Protein 2HX1 (pdb70)

Structure (mmCIF, N/CA/C/O backbone):
data_2HX1
#
_entry.id   2HX1
#
_cell.length_a   65.624
_cell.length_b   119.462
_cell.length_c   151.274
_cell.angle_alpha   90.000
_cell.angle_beta   90.000
_cell.angle_gamma   90.000
#
_symmetry.space_group_name_H-M   'P 21 21 21'
#
loop_
_entity.id
_entity.type
_entity.pdbx_description
1 polymer 'Predicted sugar phosphatases of the HAD superfamily'
2 non-polymer 'MAGNESIUM ION'
3 non-polymer 'CHLORIDE ION'
4 non-polymer '4-(2-HYDROXYETHYL)-1-PIPERAZINE ETHANESULFONIC ACID'
5 non-polymer 1,2-ETHANEDIOL
6 water water
#
loop_
_atom_site.group_PDB
_atom_site.id
_atom_site.type_symbol
_atom_site.label_atom_id
_atom_site.label_alt_id
_atom_site.label_comp_id
_atom_site.label_asym_id
_atom_site.label_entity_id
_atom_site.label_seq_id
_atom_site.pdbx_PDB_ins_code
_atom_site.Cartn_x
_atom_site.Cartn_y
_atom_site.Cartn_z
_atom_site.occupancy
_atom_site.B_iso_or_equiv
_atom_site.auth_seq_id
_atom_site.auth_comp_id
_atom_site.auth_asym_id
_atom_site.auth_atom_id
_atom_site.pdbx_PDB_model_num
ATOM 1 N N . GLY A 1 1 ? 13.863 25.242 -36.689 1.00 40.10 0 GLY A N 1
ATOM 2 C CA . GLY A 1 1 ? 12.755 24.287 -37.006 1.00 40.45 0 GLY A CA 1
ATOM 3 C C . GLY A 1 1 ? 12.931 23.686 -38.390 1.00 38.25 0 GLY A C 1
ATOM 4 O O . GLY A 1 1 ? 13.429 24.351 -39.288 1.00 38.19 0 GLY A O 1
ATOM 13 N N . GLN A 1 3 ? 11.198 21.923 -41.746 1.00 33.32 2 GLN A N 1
ATOM 14 C CA . GLN A 1 3 ? 10.040 21.604 -42.537 1.00 34.92 2 GLN A CA 1
ATOM 15 C C . GLN A 1 3 ? 10.293 20.218 -43.114 1.00 33.23 2 GLN A C 1
ATOM 16 O O . GLN A 1 3 ? 11.221 20.050 -43.913 1.00 34.13 2 GLN A O 1
ATOM 22 N N . ILE A 1 4 ? 9.498 19.230 -42.687 1.00 30.12 3 ILE A N 1
ATOM 23 C CA . ILE A 1 4 ? 9.592 17.877 -43.224 1.00 30.80 3 ILE A CA 1
ATOM 24 C C . ILE A 1 4 ? 8.548 17.742 -44.312 1.00 32.44 3 ILE A C 1
ATOM 25 O O . ILE A 1 4 ? 7.384 18.112 -44.113 1.00 36.56 3 ILE A O 1
ATOM 30 N N . GLU A 1 5 ? 8.979 17.254 -45.470 1.00 29.63 4 GLU A N 1
ATOM 31 C CA . GLU A 1 5 ? 8.153 17.137 -46.657 1.00 29.97 4 GLU A CA 1
ATOM 32 C C . GLU A 1 5 ? 8.050 15.673 -47.038 1.00 29.16 4 GLU A C 1
ATOM 33 O O . GLU A 1 5 ? 8.998 14.907 -46.786 1.00 29.53 4 GLU A O 1
ATOM 39 N N . SER A 1 6 ? 6.922 15.260 -47.634 1.00 28.28 5 SER A N 1
ATOM 40 C CA . SER A 1 6 ? 6.812 13.877 -48.105 1.00 27.79 5 SER A CA 1
ATOM 41 C C . SER A 1 6 ? 7.624 13.718 -49.365 1.00 26.63 5 SER A C 1
ATOM 42 O O . SER A 1 6 ? 7.620 14.581 -50.224 1.00 25.81 5 SER A O 1
ATOM 45 N N . PHE A 1 7 ? 8.340 12.608 -49.457 1.00 26.86 6 PHE A N 1
ATOM 46 C CA . PHE A 1 7 ? 9.159 12.359 -50.619 1.00 24.80 6 PHE A CA 1
ATOM 47 C C . PHE A 1 7 ? 8.292 12.360 -51.881 1.00 25.91 6 PHE A C 1
ATOM 48 O O . PHE A 1 7 ? 8.619 13.033 -52.865 1.00 24.50 6 PHE A O 1
ATOM 56 N N . LYS A 1 8 ? 7.146 11.674 -51.837 1.00 28.42 7 LYS A N 1
ATOM 57 C CA . LYS A 1 8 ? 6.204 11.685 -52.960 1.00 29.28 7 LYS A CA 1
ATOM 58 C C . LYS A 1 8 ? 5.936 13.102 -53.471 1.00 27.89 7 LYS A C 1
ATOM 59 O O . LYS A 1 8 ? 5.960 13.364 -54.690 1.00 29.67 7 LYS A O 1
ATOM 65 N N . SER A 1 9 ? 5.687 14.017 -52.535 1.00 27.03 8 SER A N 1
ATOM 66 C CA . SER A 1 9 ? 5.309 15.387 -52.903 1.00 26.49 8 SER A CA 1
ATOM 67 C C . SER A 1 9 ? 6.411 16.183 -53.670 1.00 27.77 8 SER A C 1
ATOM 68 O O . SER A 1 9 ? 6.122 17.195 -54.329 1.00 27.53 8 SER A O 1
ATOM 71 N N . LEU A 1 10 ? 7.663 15.763 -53.537 1.00 26.95 9 LEU A N 1
ATOM 72 C CA . LEU A 1 10 ? 8.766 16.418 -54.245 1.00 27.95 9 LEU A CA 1
ATOM 73 C C . LEU A 1 10 ? 8.907 15.932 -55.674 1.00 26.06 9 LEU A C 1
ATOM 74 O O . LEU A 1 10 ? 9.384 16.675 -56.518 1.00 27.85 9 LEU A O 1
ATOM 79 N N . LEU A 1 11 ? 8.512 14.691 -55.945 1.00 27.71 10 LEU A N 1
ATOM 80 C CA . LEU A 1 11 ? 8.902 14.031 -57.186 1.00 30.58 10 LEU A CA 1
ATOM 81 C C . LEU A 1 11 ? 8.512 14.736 -58.497 1.00 33.52 10 LEU A C 1
ATOM 82 O O . LEU A 1 11 ? 9.243 14.627 -59.465 1.00 33.21 10 LEU A O 1
ATOM 87 N N . PRO A 1 12 ? 7.352 15.429 -58.541 1.00 34.43 11 PRO A N 1
ATOM 88 C CA . PRO A 1 12 ? 6.947 16.194 -59.724 1.00 33.69 11 PRO A CA 1
ATOM 89 C C . PRO A 1 12 ? 7.866 17.321 -60.145 1.00 34.06 11 PRO A C 1
ATOM 90 O O . PRO A 1 12 ? 7.779 17.748 -61.300 1.00 33.98 11 PRO A O 1
ATOM 94 N N . LYS A 1 13 ? 8.724 17.817 -59.253 1.00 34.69 12 LYS A N 1
ATOM 95 C CA . LYS A 1 13 ? 9.626 18.912 -59.612 1.00 36.01 12 LYS A CA 1
ATOM 96 C C . LYS A 1 13 ? 10.785 18.440 -60.484 1.00 34.60 12 LYS A C 1
ATOM 97 O O . LYS A 1 13 ? 11.527 19.268 -61.034 1.00 36.65 12 LYS A O 1
ATOM 101 N N . TYR A 1 14 ? 10.956 17.120 -60.608 1.00 31.30 13 TYR A N 1
ATOM 102 C CA . TYR A 1 14 ? 12.240 16.567 -61.059 1.00 28.28 13 TYR A CA 1
ATOM 103 C C . TYR A 1 14 ? 12.132 15.630 -62.238 1.00 26.35 13 TYR A C 1
ATOM 104 O O . TYR A 1 14 ? 11.206 14.855 -62.326 1.00 26.22 13 TYR A O 1
ATOM 113 N N . LYS A 1 15 ? 13.126 15.700 -63.120 1.00 27.43 14 LYS A N 1
ATOM 114 C CA . LYS A 1 15 ? 13.222 14.838 -64.288 1.00 27.88 14 LYS A CA 1
ATOM 115 C C . LYS A 1 15 ? 14.035 13.569 -64.015 1.00 26.89 14 LYS A C 1
ATOM 116 O O . LYS A 1 15 ? 13.844 12.568 -64.685 1.00 28.12 14 LYS A O 1
ATOM 122 N N . CYS A 1 16 ? 14.926 13.602 -63.021 1.00 26.89 15 CYS A N 1
ATOM 123 C CA . CYS A 1 16 ? 15.643 12.383 -62.610 1.00 24.24 15 CYS A CA 1
ATOM 124 C C . CYS A 1 16 ? 15.968 12.417 -61.139 1.00 24.14 15 CYS A C 1
ATOM 125 O O . CYS A 1 16 ? 16.203 13.491 -60.582 1.00 21.32 15 CYS A O 1
ATOM 128 N N . ILE A 1 17 ? 15.917 11.248 -60.499 1.00 21.87 16 ILE A N 1
ATOM 129 C CA . ILE A 1 17 ? 16.328 11.104 -59.110 1.00 21.28 16 ILE A CA 1
ATOM 130 C C . ILE A 1 17 ? 17.690 10.401 -59.082 1.00 21.79 16 ILE A C 1
ATOM 131 O O . ILE A 1 17 ? 17.912 9.431 -59.817 1.00 24.19 16 ILE A O 1
ATOM 136 N N . PHE A 1 18 ? 18.609 10.914 -58.272 1.00 21.31 17 PHE A N 1
ATOM 137 C CA . PHE A 1 18 ? 19.814 10.175 -57.882 1.00 22.41 17 PHE A CA 1
ATOM 138 C C . PHE A 1 18 ? 19.648 9.696 -56.434 1.00 22.36 17 PHE A C 1
ATOM 139 O O . PHE A 1 18 ? 19.418 10.495 -55.548 1.00 19.65 17 PHE A O 1
ATOM 147 N N . PHE A 1 19 ? 19.733 8.379 -56.236 1.00 20.71 18 PHE A N 1
ATOM 148 C CA . PHE A 1 19 ? 19.591 7.767 -54.929 1.00 21.37 18 PHE A CA 1
ATOM 149 C C . PHE A 1 19 ? 20.960 7.292 -54.423 1.00 20.30 18 PHE A C 1
ATOM 150 O O . PHE A 1 19 ? 21.622 6.562 -55.121 1.00 19.44 18 PHE A O 1
ATOM 158 N N . ASP A 1 20 ? 21.387 7.741 -53.241 1.00 19.48 19 ASP A N 1
ATOM 159 C CA . ASP A 1 20 ? 22.363 7.006 -52.448 1.00 22.20 19 ASP A CA 1
ATOM 160 C C . ASP A 1 20 ? 21.698 5.678 -52.036 1.00 22.99 19 ASP A C 1
ATOM 161 O O . ASP A 1 20 ? 20.466 5.622 -51.965 1.00 21.96 19 ASP A O 1
ATOM 166 N N . ALA A 1 21 ? 22.481 4.618 -51.797 1.00 22.57 20 ALA A N 1
ATOM 167 C CA . ALA A 1 21 ? 21.891 3.301 -51.481 1.00 23.56 20 ALA A CA 1
ATOM 168 C C . ALA A 1 21 ? 21.811 3.124 -49.965 1.00 23.95 20 ALA A C 1
ATOM 169 O O . ALA A 1 21 ? 20.728 3.166 -49.421 1.00 23.83 20 ALA A O 1
ATOM 171 N N . PHE A 1 22 ? 22.944 3.004 -49.276 1.00 23.89 21 PHE A N 1
ATOM 172 C CA . PHE A 1 22 ? 22.919 2.705 -47.847 1.00 24.84 21 PHE A CA 1
ATOM 173 C C . PHE A 1 22 ? 22.424 3.897 -47.021 1.00 24.50 21 PHE A C 1
ATOM 174 O O . PHE A 1 22 ? 22.882 5.042 -47.202 1.00 23.99 21 PHE A O 1
ATOM 182 N N . GLY A 1 23 ? 21.462 3.610 -46.150 1.00 21.90 22 GLY A N 1
ATOM 183 C CA . GLY A 1 23 ? 20.786 4.601 -45.322 1.00 21.76 22 GLY A CA 1
ATOM 184 C C . GLY A 1 23 ? 19.567 5.226 -45.945 1.00 22.55 22 GLY A C 1
ATOM 185 O O . GLY A 1 23 ? 18.886 6.045 -45.300 1.00 24.25 22 GLY A O 1
ATOM 186 N N . VAL A 1 24 ? 19.309 4.854 -47.192 1.00 22.33 23 VAL A N 1
ATOM 187 C CA . VAL A 1 24 ? 18.261 5.438 -48.023 1.00 22.58 23 VAL A CA 1
ATOM 188 C C . VAL A 1 24 ? 17.359 4.343 -48.623 1.00 22.43 23 VAL A C 1
ATOM 189 O O . VAL A 1 24 ? 16.138 4.390 -48.480 1.00 23.44 23 VAL A O 1
ATOM 193 N N . LEU A 1 25 ? 17.956 3.384 -49.311 1.00 23.73 24 LEU A N 1
ATOM 194 C CA . LEU A 1 25 ? 17.215 2.286 -49.942 1.00 25.53 24 LEU A CA 1
ATOM 195 C C . LEU A 1 25 ? 17.295 1.013 -49.115 1.00 28.67 24 LEU A C 1
ATOM 196 O O . LEU A 1 25 ? 16.397 0.173 -49.171 1.00 28.35 24 LEU A O 1
ATOM 201 N N . LYS A 1 26 ? 18.385 0.868 -48.373 1.00 30.79 25 LYS A N 1
ATOM 202 C CA . LYS A 1 26 ? 18.639 -0.341 -47.602 1.00 32.98 25 LYS A CA 1
ATOM 203 C C . LYS A 1 26 ? 19.545 -0.024 -46.422 1.00 33.08 25 LYS A C 1
ATOM 204 O O . LYS A 1 26 ? 20.168 1.042 -46.382 1.00 29.89 25 LYS A O 1
ATOM 210 N N . THR A 1 27 ? 19.584 -0.954 -45.464 1.00 34.61 26 THR A N 1
ATOM 211 C CA . THR A 1 27 ? 20.328 -0.812 -44.207 1.00 36.28 26 THR A CA 1
ATOM 212 C C . THR A 1 27 ? 20.972 -2.152 -43.873 1.00 38.53 26 THR A C 1
ATOM 213 O O . THR A 1 27 ? 21.015 -3.045 -44.726 1.00 40.04 26 THR A O 1
ATOM 217 N N . TYR A 1 28 ? 21.488 -2.281 -42.654 1.00 39.86 27 TYR A N 1
ATOM 218 C CA . TYR A 1 28 ? 22.175 -3.516 -42.233 1.00 42.33 27 TYR A CA 1
ATOM 219 C C . TYR A 1 28 ? 21.328 -4.781 -42.427 1.00 44.03 27 TYR A C 1
ATOM 220 O O . TYR A 1 28 ? 21.844 -5.821 -42.843 1.00 44.27 27 TYR A O 1
ATOM 229 N N . ASN A 1 29 ? 20.028 -4.680 -42.168 1.00 43.36 28 ASN A N 1
ATOM 230 C CA . ASN A 1 29 ? 19.155 -5.840 -42.303 1.00 44.26 28 ASN A CA 1
ATOM 231 C C . ASN A 1 29 ? 18.336 -5.846 -43.605 1.00 42.68 28 ASN A C 1
ATOM 232 O O . ASN A 1 29 ? 17.194 -6.268 -43.611 1.00 43.41 28 ASN A O 1
ATOM 237 N N . GLY A 1 30 ? 18.922 -5.363 -44.697 1.00 38.81 29 GLY A N 1
ATOM 238 C CA . GLY A 1 30 ? 18.289 -5.430 -46.008 1.00 36.33 29 GLY A CA 1
ATOM 239 C C . GLY A 1 30 ? 17.534 -4.183 -46.439 1.00 34.42 29 GLY A C 1
ATOM 240 O O . GLY A 1 30 ? 17.744 -3.097 -45.920 1.00 33.71 29 GLY A O 1
ATOM 241 N N . LEU A 1 31 ? 16.655 -4.355 -47.416 1.00 31.97 30 LEU A N 1
ATOM 242 C CA . LEU A 1 31 ? 15.856 -3.260 -47.977 1.00 32.51 30 LEU A CA 1
ATOM 243 C C . LEU A 1 31 ? 15.002 -2.585 -46.922 1.00 31.89 30 LEU A C 1
ATOM 244 O O . LEU A 1 31 ? 14.476 -3.266 -46.030 1.00 32.24 30 LEU A O 1
ATOM 249 N N . LEU A 1 32 ? 14.857 -1.261 -47.020 1.00 30.14 31 LEU A N 1
ATOM 250 C CA . LEU A 1 32 ? 13.906 -0.535 -46.177 1.00 32.82 31 LEU A CA 1
ATOM 251 C C . LEU A 1 32 ? 12.506 -1.011 -46.516 1.00 32.02 31 LEU A C 1
ATOM 252 O O . LEU A 1 32 ? 12.151 -1.093 -47.688 1.00 30.71 31 LEU A O 1
ATOM 257 N N . PRO A 1 33 ? 11.709 -1.376 -45.505 1.00 34.16 32 PRO A N 1
ATOM 258 C CA . PRO A 1 33 ? 10.403 -1.961 -45.886 1.00 34.86 32 PRO A CA 1
ATOM 259 C C . PRO A 1 33 ? 9.568 -1.000 -46.713 1.00 34.24 32 PRO A C 1
ATOM 260 O O . PRO A 1 33 ? 9.431 0.151 -46.344 1.00 35.82 32 PRO A O 1
ATOM 264 N N . GLY A 1 34 ? 9.060 -1.466 -47.841 1.00 34.29 33 GLY A N 1
ATOM 265 C CA . GLY A 1 34 ? 8.219 -0.652 -48.719 1.00 34.15 33 GLY A CA 1
ATOM 266 C C . GLY A 1 34 ? 8.938 0.031 -49.873 1.00 34.37 33 GLY A C 1
ATOM 267 O O . GLY A 1 34 ? 8.294 0.546 -50.792 1.00 33.46 33 GLY A O 1
ATOM 268 N N . ILE A 1 35 ? 10.271 0.016 -49.871 1.00 33.46 34 ILE A N 1
ATOM 269 C CA . ILE A 1 35 ? 11.015 0.763 -50.872 1.00 30.12 34 ILE A CA 1
ATOM 270 C C . ILE A 1 35 ? 10.664 0.322 -52.278 1.00 30.33 34 ILE A C 1
ATOM 271 O O . ILE A 1 35 ? 10.783 1.101 -53.219 1.00 27.91 34 ILE A O 1
ATOM 276 N N . GLU A 1 36 ? 10.258 -0.937 -52.430 1.00 33.99 35 GLU A N 1
ATOM 277 C CA . GLU A 1 36 ? 9.701 -1.435 -53.710 1.00 35.96 35 GLU A CA 1
ATOM 278 C C . GLU A 1 36 ? 8.641 -0.512 -54.317 1.00 35.04 35 GLU A C 1
ATOM 279 O O . GLU A 1 36 ? 8.628 -0.255 -55.514 1.00 34.42 35 GLU A O 1
ATOM 284 N N . ASN A 1 37 ? 7.770 0.030 -53.485 1.00 35.54 36 ASN A N 1
ATOM 285 C CA . ASN A 1 37 ? 6.732 0.941 -53.999 1.00 35.70 36 ASN A CA 1
ATOM 286 C C . ASN A 1 37 ? 7.324 2.217 -54.614 1.00 35.01 36 ASN A C 1
ATOM 287 O O . ASN A 1 37 ? 6.829 2.723 -55.639 1.00 35.96 36 ASN A O 1
ATOM 292 N N . THR A 1 38 ? 8.415 2.720 -54.035 1.00 32.72 37 THR A N 1
ATOM 293 C CA . THR A 1 38 ? 9.081 3.880 -54.616 1.00 29.00 37 THR A CA 1
ATOM 294 C C . THR A 1 38 ? 9.460 3.595 -56.061 1.00 30.04 37 THR A C 1
ATOM 295 O O . THR A 1 38 ? 9.262 4.429 -56.952 1.00 30.61 37 THR A O 1
ATOM 299 N N . PHE A 1 39 ? 9.988 2.406 -56.309 1.00 31.02 38 PHE A N 1
ATOM 300 C CA . PHE A 1 39 ? 10.444 2.074 -57.660 1.00 33.08 38 PHE A CA 1
ATOM 301 C C . PHE A 1 39 ? 9.278 1.771 -58.609 1.00 31.61 38 PHE A C 1
ATOM 302 O O . PHE A 1 39 ? 9.277 2.177 -59.762 1.00 32.29 38 PHE A O 1
ATOM 310 N N . ASP A 1 40 ? 8.281 1.070 -58.107 1.00 33.57 39 ASP A N 1
ATOM 311 C CA . ASP A 1 40 ? 7.018 0.934 -58.825 1.00 34.06 39 ASP A CA 1
ATOM 312 C C . ASP A 1 40 ? 6.471 2.326 -59.196 1.00 34.27 39 ASP A C 1
ATOM 313 O O . ASP A 1 40 ? 6.072 2.588 -60.337 1.00 34.78 39 ASP A O 1
ATOM 318 N N . TYR A 1 41 ? 6.491 3.246 -58.235 1.00 33.51 40 TYR A N 1
ATOM 319 C CA . TYR A 1 41 ? 5.940 4.581 -58.483 1.00 34.89 40 TYR A CA 1
ATOM 320 C C . TYR A 1 41 ? 6.674 5.284 -59.614 1.00 35.76 40 TYR A C 1
ATOM 321 O O . TYR A 1 41 ? 6.052 5.818 -60.532 1.00 31.83 40 TYR A O 1
ATOM 330 N N . LEU A 1 42 ? 8.004 5.301 -59.555 1.00 37.00 41 LEU A N 1
ATOM 331 C CA . LEU A 1 42 ? 8.756 6.052 -60.556 1.00 37.21 41 LEU A CA 1
ATOM 332 C C . LEU A 1 42 ? 8.521 5.466 -61.964 1.00 38.98 41 LEU A C 1
ATOM 333 O O . LEU A 1 42 ? 8.428 6.217 -62.941 1.00 39.90 41 LEU A O 1
ATOM 338 N N . LYS A 1 43 ? 8.456 4.139 -62.062 1.00 41.41 42 LYS A N 1
ATOM 339 C CA . LYS A 1 43 ? 8.140 3.486 -63.344 1.00 45.34 42 LYS A CA 1
ATOM 340 C C . LYS A 1 43 ? 6.769 3.975 -63.847 1.00 43.71 42 LYS A C 1
ATOM 341 O O . LYS A 1 43 ? 6.670 4.630 -64.896 1.00 41.37 42 LYS A O 1
ATOM 347 N N . ALA A 1 44 ? 5.729 3.717 -63.065 1.00 42.06 43 ALA A N 1
ATOM 348 C CA . ALA A 1 44 ? 4.378 4.173 -63.429 1.00 41.81 43 ALA A CA 1
ATOM 349 C C . ALA A 1 44 ? 4.335 5.668 -63.803 1.00 41.76 43 ALA A C 1
ATOM 350 O O . ALA A 1 44 ? 3.546 6.074 -64.644 1.00 44.11 43 ALA A O 1
ATOM 352 N N . GLN A 1 45 ? 5.196 6.497 -63.223 1.00 41.12 44 GLN A N 1
ATOM 353 C CA . GLN A 1 45 ? 5.230 7.905 -63.590 1.00 38.20 44 GLN A CA 1
ATOM 354 C C . GLN A 1 45 ? 6.208 8.180 -64.743 1.00 39.80 44 GLN A C 1
ATOM 355 O O . GLN A 1 45 ? 6.360 9.330 -65.163 1.00 40.63 44 GLN A O 1
ATOM 361 N N . GLY A 1 46 ? 6.853 7.144 -65.271 1.00 38.43 45 GLY A N 1
ATOM 362 C CA . GLY A 1 46 ? 7.923 7.331 -66.259 1.00 42.07 45 GLY A CA 1
ATOM 363 C C . GLY A 1 46 ? 9.044 8.289 -65.829 1.00 42.52 45 GLY A C 1
ATOM 364 O O . GLY A 1 46 ? 9.528 9.104 -66.622 1.00 44.25 45 GLY A O 1
ATOM 365 N N . GLN A 1 47 ? 9.462 8.201 -64.569 1.00 40.25 46 GLN A N 1
ATOM 366 C CA . GLN A 1 47 ? 10.539 9.066 -64.088 1.00 38.27 46 GLN A CA 1
ATOM 367 C C . GLN A 1 47 ? 11.836 8.281 -63.986 1.00 32.89 46 GLN A C 1
ATOM 368 O O . GLN A 1 47 ? 11.890 7.188 -63.394 1.00 31.40 46 GLN A O 1
ATOM 374 N N . ASP A 1 48 ? 12.872 8.856 -64.572 1.00 27.19 47 ASP A N 1
ATOM 375 C CA . ASP A 1 48 ? 14.202 8.266 -64.553 1.00 27.80 47 ASP A CA 1
ATOM 376 C C . ASP A 1 48 ? 14.817 8.323 -63.161 1.00 26.90 47 ASP A C 1
ATOM 377 O O . ASP A 1 48 ? 14.474 9.191 -62.336 1.00 24.10 47 ASP A O 1
ATOM 382 N N . TYR A 1 49 ? 15.734 7.392 -62.906 1.00 25.44 48 TYR A N 1
ATOM 383 C CA . TYR A 1 49 ? 16.508 7.435 -61.694 1.00 24.20 48 TYR A CA 1
ATOM 384 C C . TYR A 1 49 ? 17.835 6.712 -61.934 1.00 22.33 48 TYR A C 1
ATOM 385 O O . TYR A 1 49 ? 17.959 5.923 -62.876 1.00 21.88 48 TYR A O 1
ATOM 394 N N . TYR A 1 50 ? 18.822 7.027 -61.097 1.00 21.48 49 TYR A N 1
ATOM 395 C CA . TYR A 1 50 ? 20.066 6.271 -60.978 1.00 22.14 49 TYR A CA 1
ATOM 396 C C . TYR A 1 50 ? 20.336 6.066 -59.516 1.00 22.44 49 TYR A C 1
ATOM 397 O O . TYR A 1 50 ? 19.856 6.841 -58.669 1.00 23.57 49 TYR A O 1
ATOM 406 N N . ILE A 1 51 ? 21.131 5.040 -59.231 1.00 21.58 50 ILE A N 1
ATOM 407 C CA . ILE A 1 51 ? 21.738 4.862 -57.928 1.00 20.94 50 ILE A CA 1
ATOM 408 C C . ILE A 1 51 ? 23.181 5.327 -58.070 1.00 21.44 50 ILE A C 1
ATOM 409 O O . ILE A 1 51 ? 23.869 4.889 -58.984 1.00 20.32 50 ILE A O 1
ATOM 414 N N . VAL A 1 52 ? 23.610 6.237 -57.195 1.00 21.77 51 VAL A N 1
ATOM 415 C CA . VAL A 1 52 ? 24.940 6.830 -57.237 1.00 19.78 51 VAL A CA 1
ATOM 416 C C . VAL A 1 52 ? 25.536 6.483 -55.862 1.00 21.80 51 VAL A C 1
ATOM 417 O O . VAL A 1 52 ? 25.073 6.972 -54.825 1.00 21.60 51 VAL A O 1
ATOM 421 N N . THR A 1 53 ? 26.536 5.610 -55.879 1.00 19.21 52 THR A N 1
ATOM 422 C CA . THR A 1 53 ? 27.026 4.975 -54.696 1.00 18.85 52 THR A CA 1
ATOM 423 C C . THR A 1 53 ? 28.551 4.989 -54.679 1.00 19.19 52 THR A C 1
ATOM 424 O O . THR A 1 53 ? 29.197 4.839 -55.741 1.00 19.46 52 THR A O 1
ATOM 428 N N . ASN A 1 54 ? 29.102 5.194 -53.485 1.00 20.98 53 ASN A N 1
ATOM 429 C CA . ASN A 1 54 ? 30.538 5.075 -53.227 1.00 24.26 53 ASN A CA 1
ATOM 430 C C . ASN A 1 54 ? 30.983 3.633 -52.910 1.00 25.97 53 ASN A C 1
ATOM 431 O O . ASN A 1 54 ? 32.088 3.408 -52.450 1.00 30.44 53 ASN A O 1
ATOM 436 N N . ASP A 1 55 ? 30.115 2.658 -53.133 1.00 29.58 54 ASP A N 1
ATOM 437 C CA . ASP A 1 55 ? 30.466 1.248 -52.974 1.00 31.09 54 ASP A CA 1
ATOM 438 C C . ASP A 1 55 ? 31.229 0.740 -54.209 1.00 33.92 54 ASP A C 1
ATOM 439 O O . ASP A 1 55 ? 30.610 0.524 -55.229 1.00 37.43 54 ASP A O 1
ATOM 444 N N . ALA A 1 56 ? 32.558 0.568 -54.105 1.00 33.06 55 ALA A N 1
ATOM 445 C CA . ALA A 1 56 ? 33.406 0.010 -55.172 1.00 31.30 55 ALA A CA 1
ATOM 446 C C . ALA A 1 56 ? 33.900 -1.432 -54.844 1.00 31.40 55 ALA A C 1
ATOM 447 O O . ALA A 1 56 ? 34.934 -1.879 -55.336 1.00 32.09 55 ALA A O 1
ATOM 449 N N . SER A 1 57 ? 33.143 -2.154 -54.015 1.00 31.14 56 SER A N 1
ATOM 450 C CA . SER A 1 57 ? 33.532 -3.506 -53.593 1.00 30.60 56 SER A CA 1
ATOM 451 C C . SER A 1 57 ? 33.035 -4.597 -54.553 1.00 28.86 56 SER A C 1
ATOM 452 O O . SER A 1 57 ? 33.351 -5.747 -54.327 1.00 28.17 56 SER A O 1
ATOM 455 N N . ARG A 1 58 ? 32.217 -4.219 -55.542 1.00 26.74 57 ARG A N 1
ATOM 456 C CA A ARG A 1 58 ? 31.629 -5.112 -56.541 0.50 28.41 57 ARG A CA 1
ATOM 457 C CA B ARG A 1 58 ? 31.712 -5.129 -56.569 0.50 28.33 57 ARG A CA 1
ATOM 458 C C . ARG A 1 58 ? 31.443 -4.324 -57.837 1.00 28.87 57 ARG A C 1
ATOM 459 O O . ARG A 1 58 ? 31.424 -3.099 -57.812 1.00 28.34 57 ARG A O 1
ATOM 474 N N . SER A 1 59 ? 31.259 -5.026 -58.948 1.00 28.06 58 SER A N 1
ATOM 475 C CA . SER A 1 59 ? 30.868 -4.403 -60.213 1.00 28.30 58 SER A CA 1
ATOM 476 C C . SER A 1 59 ? 29.422 -3.931 -60.147 1.00 28.28 58 SER A C 1
ATOM 477 O O . SER A 1 59 ? 28.667 -4.422 -59.324 1.00 28.32 58 SER A O 1
ATOM 480 N N . PRO A 1 60 ? 29.028 -2.996 -61.027 1.00 29.67 59 PRO A N 1
ATOM 481 C CA . PRO A 1 60 ? 27.606 -2.589 -61.125 1.00 29.49 59 PRO A CA 1
ATOM 482 C C . PRO A 1 60 ? 26.647 -3.762 -61.350 1.00 28.48 59 PRO A C 1
ATOM 483 O O . PRO A 1 60 ? 25.563 -3.792 -60.768 1.00 25.51 59 PRO A O 1
ATOM 487 N N . GLU A 1 61 ? 27.075 -4.724 -62.163 1.00 29.32 60 GLU A N 1
ATOM 488 C CA . GLU A 1 61 ? 26.317 -5.961 -62.436 1.00 30.57 60 GLU A CA 1
ATOM 489 C C . GLU A 1 61 ? 26.048 -6.763 -61.166 1.00 29.56 60 GLU A C 1
ATOM 490 O O . GLU A 1 61 ? 24.945 -7.243 -60.964 1.00 30.51 60 GLU A O 1
ATOM 496 N N . GLN A 1 62 ? 27.065 -6.891 -60.315 1.00 28.79 61 GLN A N 1
ATOM 497 C CA . GLN A 1 62 ? 26.951 -7.574 -59.011 1.00 30.27 61 GLN A CA 1
ATOM 498 C C . GLN A 1 62 ? 26.179 -6.757 -58.005 1.00 27.10 61 GLN A C 1
ATOM 499 O O . GLN A 1 62 ? 25.423 -7.310 -57.231 1.00 25.48 61 GLN A O 1
ATOM 505 N N . LEU A 1 63 ? 26.350 -5.439 -58.017 1.00 27.01 62 LEU A N 1
ATOM 506 C CA . LEU A 1 63 ? 25.537 -4.555 -57.189 1.00 25.64 62 LEU A CA 1
ATOM 507 C C . LEU A 1 63 ? 24.054 -4.686 -57.548 1.00 25.55 62 LEU A C 1
ATOM 508 O O . LEU A 1 63 ? 23.206 -4.740 -56.651 1.00 25.99 62 LEU A O 1
ATOM 513 N N . ALA A 1 64 ? 23.749 -4.760 -58.846 1.00 25.82 63 ALA A N 1
ATOM 514 C CA . ALA A 1 64 ? 22.362 -4.970 -59.312 1.00 27.37 63 ALA A CA 1
ATOM 515 C C . ALA A 1 64 ? 21.837 -6.349 -58.923 1.00 28.31 63 ALA A C 1
ATOM 516 O O . ALA A 1 64 ? 20.682 -6.474 -58.527 1.00 27.24 63 ALA A O 1
ATOM 518 N N . ASP A 1 65 ? 22.690 -7.372 -59.025 1.00 30.21 64 ASP A N 1
ATOM 519 C CA A ASP A 1 65 ? 22.325 -8.741 -58.627 0.70 30.38 64 ASP A CA 1
ATOM 520 C CA B ASP A 1 65 ? 22.322 -8.734 -58.639 0.30 30.02 64 ASP A CA 1
ATOM 521 C C . ASP A 1 65 ? 21.919 -8.805 -57.169 1.00 30.29 64 ASP A C 1
ATOM 522 O O . ASP A 1 65 ? 21.005 -9.528 -56.812 1.00 32.09 64 ASP A O 1
ATOM 531 N N . SER A 1 66 ? 22.590 -8.032 -56.319 1.00 28.76 65 SER A N 1
ATOM 532 C CA . SER A 1 66 ? 22.206 -7.952 -54.908 1.00 28.78 65 SER A CA 1
ATOM 533 C C . SER A 1 66 ? 20.809 -7.445 -54.695 1.00 27.15 65 SER A C 1
ATOM 534 O O . SER A 1 66 ? 20.137 -7.936 -53.812 1.00 26.72 65 SER A O 1
ATOM 537 N N . TYR A 1 67 ? 20.384 -6.443 -55.477 1.00 28.11 66 TYR A N 1
ATOM 538 C CA . TYR A 1 67 ? 18.996 -5.947 -55.420 1.00 29.32 66 TYR A CA 1
ATOM 539 C C . TYR A 1 67 ? 18.028 -6.985 -55.952 1.00 30.71 66 TYR A C 1
ATOM 540 O O . TYR A 1 67 ? 16.963 -7.156 -55.389 1.00 32.34 66 TYR A O 1
ATOM 549 N N . HIS A 1 68 ? 18.394 -7.670 -57.032 1.00 31.00 67 HIS A N 1
ATOM 550 C CA . HIS A 1 68 ? 17.558 -8.766 -57.563 1.00 34.73 67 HIS A CA 1
ATOM 551 C C . HIS A 1 68 ? 17.322 -9.849 -56.522 1.00 35.45 67 HIS A C 1
ATOM 552 O O . HIS A 1 68 ? 16.189 -10.248 -56.310 1.00 36.02 67 HIS A O 1
ATOM 559 N N . LYS A 1 69 ? 18.384 -10.268 -55.834 1.00 35.49 68 LYS A N 1
ATOM 560 C CA . LYS A 1 69 ? 18.255 -11.260 -54.762 1.00 38.33 68 LYS A CA 1
ATOM 561 C C . LYS A 1 69 ? 17.275 -10.805 -53.716 1.00 38.71 68 LYS A C 1
ATOM 562 O O . LYS A 1 69 ? 16.504 -11.615 -53.229 1.00 41.46 68 LYS A O 1
ATOM 568 N N . LEU A 1 70 ? 17.313 -9.515 -53.379 1.00 37.64 69 LEU A N 1
ATOM 569 C CA . LEU A 1 70 ? 16.409 -8.930 -52.386 1.00 36.43 69 LEU A CA 1
ATOM 570 C C . LEU A 1 70 ? 14.998 -8.643 -52.953 1.00 37.70 69 LEU A C 1
ATOM 571 O O . LEU A 1 70 ? 14.109 -8.172 -52.243 1.00 36.09 69 LEU A O 1
ATOM 576 N N . GLY A 1 71 ? 14.802 -8.916 -54.230 1.00 38.70 70 GLY A N 1
ATOM 577 C CA . GLY A 1 71 ? 13.479 -8.853 -54.823 1.00 40.47 70 GLY A CA 1
ATOM 578 C C . GLY A 1 71 ? 13.225 -7.574 -55.601 1.00 41.94 70 GLY A C 1
ATOM 579 O O . GLY A 1 71 ? 12.178 -7.438 -56.223 1.00 43.32 70 GLY A O 1
ATOM 580 N N . LEU A 1 72 ? 14.175 -6.644 -55.582 1.00 40.71 71 LEU A N 1
ATOM 581 C CA . LEU A 1 72 ? 14.037 -5.404 -56.335 1.00 40.71 71 LEU A CA 1
ATOM 582 C C . LEU A 1 72 ? 14.546 -5.625 -57.764 1.00 41.49 71 LEU A C 1
ATOM 583 O O . LEU A 1 72 ? 15.695 -5.335 -58.078 1.00 40.54 71 LEU A O 1
ATOM 588 N N . PHE A 1 73 ? 13.676 -6.125 -58.632 1.00 41.22 72 PHE A N 1
ATOM 589 C CA . PHE A 1 73 ? 14.086 -6.543 -59.956 1.00 43.65 72 PHE A CA 1
ATOM 590 C C . PHE A 1 73 ? 14.254 -5.408 -60.947 1.00 43.53 72 PHE A C 1
ATOM 591 O O . PHE A 1 73 ? 14.993 -5.556 -61.917 1.00 43.69 72 PHE A O 1
ATOM 599 N N . SER A 1 74 ? 13.631 -4.262 -60.689 1.00 43.24 73 SER A N 1
ATOM 600 C CA . SER A 1 74 ? 13.693 -3.167 -61.643 1.00 42.16 73 SER A CA 1
ATOM 601 C C . SER A 1 74 ? 15.039 -2.453 -61.657 1.00 41.31 73 SER A C 1
ATOM 602 O O . SER A 1 74 ? 15.337 -1.747 -62.614 1.00 44.67 73 SER A O 1
ATOM 605 N N . ILE A 1 75 ? 15.845 -2.609 -60.613 1.00 38.50 74 ILE A N 1
ATOM 606 C CA . ILE A 1 75 ? 17.188 -2.017 -60.596 1.00 36.00 74 ILE A CA 1
ATOM 607 C C . ILE A 1 75 ? 18.088 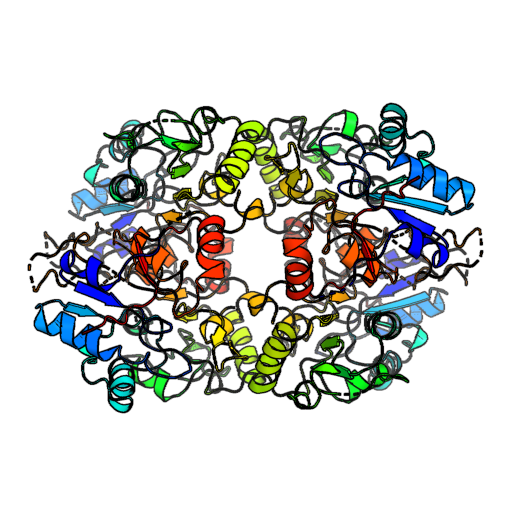-2.830 -61.525 1.00 36.29 74 ILE A C 1
ATOM 608 O O . ILE A 1 75 ? 18.373 -3.990 -61.261 1.00 38.95 74 ILE A O 1
ATOM 613 N N . THR A 1 76 ? 18.512 -2.211 -62.618 1.00 33.27 75 THR A N 1
ATOM 614 C CA . THR A 1 76 ? 19.397 -2.830 -63.588 1.00 33.89 75 THR A CA 1
ATOM 615 C C . THR A 1 76 ? 20.799 -2.232 -63.441 1.00 32.58 75 THR A C 1
ATOM 616 O O . THR A 1 76 ? 20.956 -1.151 -62.868 1.00 29.53 75 THR A O 1
ATOM 620 N N . ALA A 1 77 ? 21.812 -2.941 -63.950 1.00 29.99 76 ALA A N 1
ATOM 621 C CA . ALA A 1 77 ? 23.195 -2.511 -63.804 1.00 28.79 76 ALA A CA 1
ATOM 622 C C . ALA A 1 77 ? 23.444 -1.171 -64.481 1.00 26.96 76 ALA A C 1
ATOM 623 O O . ALA A 1 77 ? 24.326 -0.429 -64.067 1.00 26.19 76 ALA A O 1
ATOM 625 N N . ASP A 1 78 ? 22.691 -0.864 -65.534 1.00 27.51 77 ASP A N 1
ATOM 626 C CA . ASP A 1 78 ? 22.816 0.446 -66.214 1.00 29.90 77 ASP A CA 1
ATOM 627 C C . ASP A 1 78 ? 22.355 1.623 -65.335 1.00 28.29 77 ASP A C 1
ATOM 628 O O . ASP A 1 78 ? 22.682 2.784 -65.609 1.00 31.41 77 ASP A O 1
ATOM 633 N N . LYS A 1 79 ? 21.609 1.335 -64.283 1.00 26.57 78 LYS A N 1
ATOM 634 C CA . LYS A 1 79 ? 21.104 2.388 -63.406 1.00 29.01 78 LYS A CA 1
ATOM 635 C C . LYS A 1 79 ? 22.030 2.632 -62.218 1.00 27.17 78 LYS A C 1
ATOM 636 O O . LYS A 1 79 ? 21.788 3.552 -61.441 1.00 26.54 78 LYS A O 1
ATOM 642 N N . ILE A 1 80 ? 23.063 1.794 -62.074 1.00 26.91 79 ILE A N 1
ATOM 643 C CA . ILE A 1 80 ? 23.996 1.889 -60.962 1.00 25.90 79 ILE A CA 1
ATOM 644 C C . ILE A 1 80 ? 25.312 2.552 -61.381 1.00 25.07 79 ILE A C 1
ATOM 645 O O . ILE A 1 80 ? 26.115 1.995 -62.141 1.00 23.16 79 ILE A O 1
ATOM 650 N N . ILE A 1 81 ? 25.519 3.749 -60.868 1.00 24.21 80 ILE A N 1
ATOM 651 C CA A ILE A 1 81 ? 26.751 4.482 -61.091 0.70 25.37 80 ILE A CA 1
ATOM 652 C CA B ILE A 1 81 ? 26.749 4.490 -61.093 0.30 24.11 80 ILE A CA 1
ATOM 653 C C . ILE A 1 81 ? 27.558 4.423 -59.803 1.00 25.37 80 ILE A C 1
ATOM 654 O O . ILE A 1 81 ? 27.137 4.924 -58.777 1.00 24.17 80 ILE A O 1
ATOM 663 N N . SER A 1 82 ? 28.727 3.811 -59.866 1.00 25.15 81 SER A N 1
ATOM 664 C CA . SER A 1 82 ? 29.490 3.485 -58.691 1.00 26.08 81 SER A CA 1
ATOM 665 C C . SER A 1 82 ? 30.884 4.070 -58.786 1.00 24.72 81 SER A C 1
ATOM 666 O O . SER A 1 82 ? 31.440 4.158 -59.884 1.00 24.37 81 SER A O 1
ATOM 669 N N . SER A 1 83 ? 31.489 4.379 -57.649 1.00 23.66 82 SER A N 1
ATOM 670 C CA . SER A 1 83 ? 32.823 4.982 -57.667 1.00 25.11 82 SER A CA 1
ATOM 671 C C . SER A 1 83 ? 33.867 3.974 -58.151 1.00 25.43 82 SER A C 1
ATOM 672 O O . SER A 1 83 ? 34.923 4.366 -58.644 1.00 26.30 82 SER A O 1
ATOM 675 N N . GLY A 1 84 ? 33.559 2.683 -58.070 1.00 23.63 83 GLY A N 1
ATOM 676 C CA . GLY A 1 84 ? 34.443 1.670 -58.647 1.00 25.44 83 GLY A CA 1
ATOM 677 C C . GLY A 1 84 ? 34.688 1.847 -60.137 1.00 25.56 83 GLY A C 1
ATOM 678 O O . GLY A 1 84 ? 35.749 1.457 -60.651 1.00 26.02 83 GLY A O 1
ATOM 692 N N . ILE A 1 86 ? 35.112 4.755 -61.552 1.00 24.31 85 ILE A N 1
ATOM 693 C CA A ILE A 1 86 ? 36.132 5.768 -61.646 0.60 26.41 85 ILE A CA 1
ATOM 694 C CA B ILE A 1 86 ? 36.125 5.772 -61.667 0.40 25.92 85 ILE A CA 1
ATOM 695 C C . ILE A 1 86 ? 37.494 5.142 -61.413 1.00 26.17 85 ILE A C 1
ATOM 696 O O . ILE A 1 86 ? 38.451 5.400 -62.159 1.00 27.59 85 ILE A O 1
ATOM 705 N N . THR A 1 87 ? 37.583 4.321 -60.376 1.00 23.77 86 THR A N 1
ATOM 706 C CA . THR A 1 87 ? 38.815 3.627 -60.045 1.00 23.59 86 THR A CA 1
ATOM 707 C C . THR A 1 87 ? 39.334 2.826 -61.243 1.00 25.03 86 THR A C 1
ATOM 708 O O . THR A 1 87 ? 40.498 2.908 -61.576 1.00 23.48 86 THR A O 1
ATOM 712 N N . LYS A 1 88 ? 38.454 2.045 -61.852 1.00 23.52 87 LYS A N 1
ATOM 713 C CA . LYS A 1 88 ? 38.775 1.235 -63.007 1.00 26.20 87 LYS A CA 1
ATOM 714 C C . LYS A 1 88 ? 39.352 2.080 -64.125 1.00 25.91 87 LYS A C 1
ATOM 715 O O . LYS A 1 88 ? 40.368 1.713 -64.701 1.00 25.83 87 LYS A O 1
ATOM 721 N N . GLU A 1 89 ? 38.698 3.199 -64.438 1.00 26.43 88 GLU A N 1
ATOM 722 C CA . GLU A 1 89 ? 39.167 4.074 -65.516 1.00 27.14 88 GLU A CA 1
ATOM 723 C C . GLU A 1 89 ? 40.497 4.718 -65.181 1.00 26.39 88 GLU A C 1
ATOM 724 O O . GLU A 1 89 ? 41.310 4.968 -66.082 1.00 25.10 88 GLU A O 1
ATOM 727 N N . TYR A 1 90 ? 40.714 5.000 -63.892 1.00 25.08 89 TYR A N 1
ATOM 728 C CA . TYR A 1 90 ? 41.965 5.597 -63.434 1.00 24.87 89 TYR A CA 1
ATOM 729 C C . TYR A 1 90 ? 43.124 4.632 -63.576 1.00 25.63 89 TYR A C 1
ATOM 730 O O . TYR A 1 90 ? 44.175 5.018 -64.062 1.00 24.41 89 TYR A O 1
ATOM 739 N N . ILE A 1 91 ? 42.918 3.377 -63.173 1.00 27.76 90 ILE A N 1
ATOM 740 C CA . ILE A 1 91 ? 43.915 2.331 -63.344 1.00 28.53 90 ILE A CA 1
ATOM 741 C C . ILE A 1 91 ? 44.249 2.110 -64.806 1.00 28.61 90 ILE A C 1
ATOM 742 O O . ILE A 1 91 ? 45.422 2.069 -65.175 1.00 31.64 90 ILE A O 1
ATOM 747 N N . ASP A 1 92 ? 43.234 1.947 -65.644 1.00 29.53 91 ASP A N 1
ATOM 748 C CA . ASP A 1 92 ? 43.455 1.680 -67.054 1.00 29.65 91 ASP A CA 1
ATOM 749 C C . ASP A 1 92 ? 44.290 2.801 -67.679 1.00 30.30 91 ASP A C 1
ATOM 750 O O . ASP A 1 92 ? 45.179 2.577 -68.504 1.00 28.59 91 ASP A O 1
ATOM 755 N N . LEU A 1 93 ? 43.980 4.023 -67.291 1.00 28.02 92 LEU A N 1
ATOM 756 C CA . LEU A 1 93 ? 44.632 5.157 -67.870 1.00 29.20 92 LEU A CA 1
ATOM 757 C C . LEU A 1 93 ? 46.004 5.400 -67.276 1.00 32.20 92 LEU A C 1
ATOM 758 O O . LEU A 1 93 ? 46.945 5.707 -68.020 1.00 34.01 92 LEU A O 1
ATOM 763 N N . LYS A 1 94 ? 46.125 5.309 -65.950 1.00 30.41 93 LYS A N 1
ATOM 764 C CA . LYS A 1 94 ? 47.298 5.861 -65.293 1.00 30.03 93 LYS A CA 1
ATOM 765 C C . LYS A 1 94 ? 48.307 4.846 -64.801 1.00 28.88 93 LYS A C 1
ATOM 766 O O . LYS A 1 94 ? 49.396 5.236 -64.435 1.00 29.60 93 LYS A O 1
ATOM 772 N N . VAL A 1 95 ? 47.958 3.568 -64.759 1.00 27.40 94 VAL A N 1
ATOM 773 C CA . VAL A 1 95 ? 48.889 2.551 -64.284 1.00 28.35 94 VAL A CA 1
ATOM 774 C C . VAL A 1 95 ? 49.417 1.783 -65.496 1.00 29.18 94 VAL A C 1
ATOM 775 O O . VAL A 1 95 ? 48.624 1.311 -66.299 1.00 29.10 94 VAL A O 1
ATOM 779 N N . ASP A 1 96 ? 50.745 1.685 -65.610 1.00 29.74 95 ASP A N 1
ATOM 780 C CA . ASP A 1 96 ? 51.398 1.088 -66.759 1.00 32.20 95 ASP A CA 1
ATOM 781 C C . ASP A 1 96 ? 51.860 -0.328 -66.445 1.00 31.89 95 ASP A C 1
ATOM 782 O O . ASP A 1 96 ? 52.983 -0.549 -65.993 1.00 33.44 95 ASP A O 1
ATOM 787 N N . GLY A 1 97 ? 50.978 -1.292 -66.654 1.00 30.89 96 GLY A N 1
ATOM 788 C CA . GLY A 1 97 ? 51.342 -2.676 -66.412 1.00 30.70 96 GLY A CA 1
ATOM 789 C C . GLY A 1 97 ? 51.747 -2.922 -64.965 1.00 30.47 96 GLY A C 1
ATOM 790 O O . GLY A 1 97 ? 51.404 -2.136 -64.072 1.00 32.53 96 GLY A O 1
ATOM 791 N N . GLY A 1 98 ? 52.471 -4.016 -64.755 1.00 28.85 97 GLY A N 1
ATOM 792 C CA . GLY A 1 98 ? 52.921 -4.447 -63.438 1.00 29.29 97 GLY A CA 1
ATOM 793 C C . GLY A 1 98 ? 51.784 -4.972 -62.589 1.00 28.52 97 GLY A C 1
ATOM 794 O O . GLY A 1 98 ? 50.808 -5.492 -63.121 1.00 30.11 97 GLY A O 1
ATOM 795 N N . ILE A 1 99 ? 51.922 -4.834 -61.272 1.00 26.45 98 ILE A N 1
ATOM 796 C CA . ILE A 1 99 ? 50.948 -5.366 -60.311 1.00 24.49 98 ILE A CA 1
ATOM 797 C C . ILE A 1 99 ? 50.137 -4.207 -59.644 1.00 23.49 98 ILE A C 1
ATOM 798 O O . ILE A 1 99 ? 50.691 -3.160 -59.316 1.00 22.51 98 ILE A O 1
ATOM 803 N N . VAL A 1 100 ? 48.832 -4.390 -59.485 1.00 23.84 99 VAL A N 1
ATOM 804 C CA . VAL A 1 100 ? 48.011 -3.511 -58.617 1.00 22.26 99 VAL A CA 1
ATOM 805 C C . VAL A 1 100 ? 47.753 -4.298 -57.337 1.00 23.80 99 VAL A C 1
ATOM 806 O O . VAL A 1 100 ? 47.199 -5.394 -57.384 1.00 23.37 99 VAL A O 1
ATOM 810 N N . ALA A 1 101 ? 48.261 -3.796 -56.209 1.00 23.19 100 ALA A N 1
ATOM 811 C CA . ALA A 1 101 ? 48.067 -4.446 -54.909 1.00 22.51 100 ALA A CA 1
ATOM 812 C C . ALA A 1 101 ? 46.700 -4.033 -54.336 1.00 22.00 100 ALA A C 1
ATOM 813 O O . ALA A 1 101 ? 46.221 -2.921 -54.572 1.00 24.11 100 ALA A O 1
ATOM 815 N N . TYR A 1 102 ? 46.031 -4.935 -53.640 1.00 21.93 101 TYR A N 1
ATOM 816 C CA . TYR A 1 102 ? 44.749 -4.580 -53.074 1.00 21.48 101 TYR A CA 1
ATOM 817 C C . TYR A 1 102 ? 44.550 -5.088 -51.664 1.00 22.02 101 TYR A C 1
ATOM 818 O O . TYR A 1 102 ? 45.099 -6.100 -51.269 1.00 20.82 101 TYR A O 1
ATOM 827 N N . LEU A 1 103 ? 43.722 -4.350 -50.937 1.00 22.85 102 LEU A N 1
ATOM 828 C CA . LEU A 1 103 ? 43.199 -4.755 -49.664 1.00 23.38 102 LEU A CA 1
ATOM 829 C C . LEU A 1 103 ? 41.708 -5.034 -49.842 1.00 21.45 102 LEU A C 1
ATOM 830 O O . LEU A 1 103 ? 40.925 -4.142 -50.148 1.00 22.26 102 LEU A O 1
ATOM 835 N N . GLY A 1 104 ? 41.329 -6.298 -49.681 1.00 22.82 103 GLY A N 1
ATOM 836 C CA . GLY A 1 104 ? 39.946 -6.723 -49.910 1.00 22.39 103 GLY A CA 1
ATOM 837 C C . GLY A 1 104 ? 39.857 -8.216 -50.143 1.00 23.31 103 GLY A C 1
ATOM 838 O O . GLY A 1 104 ? 40.763 -8.957 -49.758 1.00 24.53 103 GLY A O 1
ATOM 839 N N . THR A 1 105 ? 38.758 -8.638 -50.780 1.00 26.37 104 THR A N 1
ATOM 840 C CA . THR A 1 105 ? 38.511 -10.020 -51.174 1.00 27.16 104 THR A CA 1
ATOM 841 C C . THR A 1 105 ? 38.808 -10.197 -52.663 1.00 28.00 104 THR A C 1
ATOM 842 O O . THR A 1 105 ? 38.767 -9.248 -53.450 1.00 26.27 104 THR A O 1
ATOM 846 N N . ALA A 1 106 ? 39.079 -11.440 -53.051 1.00 28.68 105 ALA A N 1
ATOM 847 C CA . ALA A 1 106 ? 39.287 -11.761 -54.460 1.00 29.08 105 ALA A CA 1
ATOM 848 C C . ALA A 1 106 ? 38.094 -11.304 -55.294 1.00 27.99 105 ALA A C 1
ATOM 849 O O . ALA A 1 106 ? 38.291 -10.741 -56.371 1.00 29.42 105 ALA A O 1
ATOM 851 N N . ASN A 1 107 ? 36.871 -11.520 -54.806 1.00 30.02 106 ASN A N 1
ATOM 852 C CA A ASN A 1 107 ? 35.671 -11.096 -55.520 0.50 32.00 106 ASN A CA 1
ATOM 853 C CA B ASN A 1 107 ? 35.689 -11.077 -55.570 0.50 32.03 106 ASN A CA 1
ATOM 854 C C . ASN A 1 107 ? 35.619 -9.556 -55.690 1.00 31.97 106 ASN A C 1
ATOM 855 O O . ASN A 1 107 ? 35.240 -9.053 -56.735 1.00 32.40 106 ASN A O 1
ATOM 864 N N . SER A 1 108 ? 36.028 -8.806 -54.663 1.00 32.23 107 SER A N 1
ATOM 865 C CA . SER A 1 108 ? 36.111 -7.333 -54.796 1.00 31.16 107 SER A CA 1
ATOM 866 C C . SER A 1 108 ? 37.116 -6.905 -55.863 1.00 32.06 107 SER A C 1
ATOM 867 O O . SER A 1 108 ? 36.923 -5.891 -56.519 1.00 35.14 107 SER A O 1
ATOM 870 N N . ALA A 1 109 ? 38.168 -7.703 -56.057 1.00 31.77 108 ALA A N 1
ATOM 871 C CA . ALA A 1 109 ? 39.237 -7.393 -57.010 1.00 30.74 108 ALA A CA 1
ATOM 872 C C . ALA A 1 109 ? 38.914 -7.766 -58.462 1.00 30.26 108 ALA A C 1
ATOM 873 O O . ALA A 1 109 ? 39.528 -7.235 -59.370 1.00 27.84 108 ALA A O 1
ATOM 875 N N . ASN A 1 110 ? 37.966 -8.679 -58.663 1.00 32.02 109 ASN A N 1
ATOM 876 C CA . ASN A 1 110 ? 37.650 -9.240 -59.994 1.00 36.01 109 ASN A CA 1
ATOM 877 C C . ASN A 1 110 ? 37.241 -8.208 -61.054 1.00 34.16 109 ASN A C 1
ATOM 878 O O . ASN A 1 110 ? 37.699 -8.243 -62.207 1.00 34.92 109 ASN A O 1
ATOM 883 N N . TYR A 1 111 ? 36.393 -7.277 -60.647 1.00 33.70 110 TYR A N 1
ATOM 884 C CA . TYR A 1 111 ? 35.955 -6.181 -61.513 1.00 33.80 110 TYR A CA 1
ATOM 885 C C . TYR A 1 111 ? 37.114 -5.359 -62.084 1.00 33.84 110 TYR A C 1
ATOM 886 O O . TYR A 1 111 ? 36.986 -4.779 -63.167 1.00 31.80 110 TYR A O 1
ATOM 895 N N . LEU A 1 112 ? 38.230 -5.271 -61.359 1.00 34.46 111 LEU A N 1
ATOM 896 C CA . LEU A 1 112 ? 39.339 -4.404 -61.821 1.00 36.45 111 LEU A CA 1
ATOM 897 C C . LEU A 1 112 ? 40.338 -5.151 -62.703 1.00 38.11 111 LEU A C 1
ATOM 898 O O . LEU A 1 112 ? 41.195 -4.518 -63.338 1.00 38.28 111 LEU A O 1
ATOM 903 N N . VAL A 1 113 ? 40.217 -6.477 -62.763 1.00 40.20 112 VAL A N 1
ATOM 904 C CA . VAL A 1 113 ? 41.076 -7.305 -63.630 1.00 43.97 112 VAL A CA 1
ATOM 905 C C . VAL A 1 113 ? 41.068 -6.764 -65.074 1.00 49.18 112 VAL A C 1
ATOM 906 O O . VAL A 1 113 ? 40.017 -6.364 -65.604 1.00 50.56 112 VAL A O 1
ATOM 910 N N . SER A 1 114 ? 42.248 -6.699 -65.689 1.00 52.52 113 SER A N 1
ATOM 911 C CA . SER A 1 114 ? 42.367 -6.207 -67.066 1.00 55.09 113 SER A CA 1
ATOM 912 C C . SER A 1 114 ? 43.679 -6.660 -67.717 1.00 56.45 113 SER A C 1
ATOM 913 O O . SER A 1 114 ? 44.535 -7.265 -67.058 1.00 54.58 113 SER A O 1
ATOM 916 N N . ASP A 1 115 ? 43.812 -6.370 -69.014 1.00 58.13 114 ASP A N 1
ATOM 917 C CA A ASP A 1 115 ? 45.017 -6.716 -69.776 0.50 57.64 114 ASP A CA 1
ATOM 918 C CA B ASP A 1 115 ? 45.017 -6.716 -69.776 0.50 57.64 114 ASP A CA 1
ATOM 919 C C . ASP A 1 115 ? 46.214 -5.842 -69.380 1.00 55.96 114 ASP A C 1
ATOM 920 O O . ASP A 1 115 ? 46.090 -4.612 -69.232 1.00 55.21 114 ASP A O 1
ATOM 927 N N . GLY A 1 116 ? 47.369 -6.484 -69.192 1.00 52.51 115 GLY A N 1
ATOM 928 C CA . GLY A 1 116 ? 48.587 -5.775 -68.833 1.00 50.67 115 GLY A CA 1
ATOM 929 C C . GLY A 1 116 ? 48.861 -5.739 -67.340 1.00 48.01 115 GLY A C 1
ATOM 930 O O . GLY A 1 116 ? 50.027 -5.622 -66.930 1.00 47.91 115 GLY A O 1
ATOM 931 N N . ILE A 1 117 ? 47.814 -5.841 -66.520 1.00 43.70 116 ILE A N 1
ATOM 932 C CA . ILE A 1 117 ? 47.991 -5.753 -65.074 1.00 41.92 116 ILE A CA 1
ATOM 933 C C . ILE A 1 117 ? 47.560 -7.015 -64.337 1.00 39.90 116 ILE A C 1
ATOM 934 O O . ILE A 1 117 ? 46.585 -7.654 -64.712 1.00 37.81 116 ILE A O 1
ATOM 939 N N . LYS A 1 118 ? 48.306 -7.368 -63.289 1.00 37.81 117 LYS A N 1
ATOM 940 C CA . LYS A 1 118 ? 47.915 -8.445 -62.404 1.00 36.93 117 LYS A CA 1
ATOM 941 C C . LYS A 1 118 ? 47.475 -7.824 -61.088 1.00 35.39 117 LYS A C 1
ATOM 942 O O . LYS A 1 118 ? 48.167 -6.963 -60.528 1.00 34.04 117 LYS A O 1
ATOM 953 N N . LEU A 1 120 ? 46.999 -8.450 -57.253 1.00 26.74 119 LEU A N 1
ATOM 954 C CA . LEU A 1 120 ? 47.433 -9.305 -56.114 1.00 23.27 119 LEU A CA 1
ATOM 955 C C . LEU A 1 120 ? 47.104 -8.660 -54.757 1.00 21.06 119 LEU A C 1
ATOM 956 O O . LEU A 1 120 ? 47.245 -7.440 -54.585 1.00 20.76 119 LEU A O 1
ATOM 961 N N . PRO A 1 121 ? 46.729 -9.479 -53.770 1.00 18.80 120 PRO A N 1
ATOM 962 C CA . PRO A 1 121 ? 46.498 -8.911 -52.458 1.00 20.42 120 PRO A CA 1
ATOM 963 C C . PRO A 1 121 ? 47.809 -8.412 -51.877 1.00 21.88 120 PRO A C 1
ATOM 964 O O . PRO A 1 121 ? 48.880 -8.981 -52.174 1.00 23.94 120 PRO A O 1
ATOM 968 N N . VAL A 1 122 ? 47.748 -7.379 -51.042 1.00 22.51 121 VAL A N 1
ATOM 969 C CA . VAL A 1 122 ? 48.960 -6.904 -50.341 1.00 21.44 121 VAL A CA 1
ATOM 970 C C . VAL A 1 122 ? 49.732 -8.065 -49.681 1.00 21.90 121 VAL A C 1
ATOM 971 O O . VAL A 1 122 ? 50.957 -8.054 -49.674 1.00 22.50 121 VAL A O 1
ATOM 975 N N . SER A 1 123 ? 49.025 -9.082 -49.200 1.00 21.67 122 SER A N 1
ATOM 976 C CA . SER A 1 123 ? 49.641 -10.244 -48.570 1.00 22.20 122 SER A CA 1
ATOM 977 C C . SER A 1 123 ? 50.609 -11.014 -49.459 1.00 25.50 122 SER A C 1
ATOM 978 O O . SER A 1 123 ? 51.502 -11.696 -48.951 1.00 24.99 122 SER A O 1
ATOM 981 N N . ALA A 1 124 ? 50.415 -10.936 -50.775 1.00 26.35 123 ALA A N 1
ATOM 982 C CA . ALA A 1 124 ? 51.279 -11.639 -51.742 1.00 25.27 123 ALA A CA 1
ATOM 983 C C . ALA A 1 124 ? 52.390 -10.769 -52.289 1.00 24.95 123 ALA A C 1
ATOM 984 O O . ALA A 1 124 ? 53.016 -11.129 -53.311 1.00 26.45 123 ALA A O 1
ATOM 986 N N . ILE A 1 125 ? 52.646 -9.629 -51.636 1.00 25.32 124 ILE A N 1
ATOM 987 C CA . ILE A 1 125 ? 53.700 -8.737 -52.060 1.00 24.57 124 ILE A CA 1
ATOM 988 C C . ILE A 1 125 ? 54.879 -8.902 -51.125 1.00 28.31 124 ILE A C 1
ATOM 989 O O . ILE A 1 125 ? 54.711 -8.943 -49.902 1.00 27.66 124 ILE A O 1
ATOM 994 N N . ASP A 1 126 ? 56.066 -9.006 -51.718 1.00 31.06 125 ASP A N 1
ATOM 995 C CA . ASP A 1 126 ? 57.309 -9.130 -50.978 1.00 33.15 125 ASP A CA 1
ATOM 996 C C . ASP A 1 126 ? 58.443 -8.557 -51.812 1.00 33.12 125 ASP A C 1
ATOM 997 O O . ASP A 1 126 ? 58.219 -8.054 -52.919 1.00 32.30 125 ASP A O 1
ATOM 1002 N N . ASP A 1 127 ? 59.661 -8.660 -51.296 1.00 33.47 126 ASP A N 1
ATOM 1003 C CA . ASP A 1 127 ? 60.833 -8.164 -52.008 1.00 34.76 126 ASP A CA 1
ATOM 1004 C C . ASP A 1 127 ? 60.971 -8.770 -53.414 1.00 31.32 126 ASP A C 1
ATOM 1005 O O . ASP A 1 127 ? 61.553 -8.182 -54.316 1.00 30.83 126 ASP A O 1
ATOM 1010 N N . SER A 1 128 ? 60.411 -9.941 -53.612 1.00 30.86 127 SER A N 1
ATOM 1011 C CA . SER A 1 128 ? 60.527 -10.599 -54.911 1.00 30.68 127 SER A CA 1
ATOM 1012 C C . SER A 1 128 ? 59.689 -9.929 -55.993 1.00 31.00 127 SER A C 1
ATOM 1013 O O . SER A 1 128 ? 60.027 -10.052 -57.159 1.00 29.50 127 SER A O 1
ATOM 1016 N N . ASN A 1 129 ? 58.606 -9.230 -55.622 1.00 30.81 128 ASN A N 1
ATOM 1017 C CA . ASN A 1 129 ? 57.738 -8.556 -56.628 1.00 28.59 128 ASN A CA 1
ATOM 1018 C C . ASN A 1 129 ? 57.376 -7.083 -56.346 1.00 28.88 128 ASN A C 1
ATOM 1019 O O . ASN A 1 129 ? 56.680 -6.444 -57.159 1.00 31.63 128 ASN A O 1
ATOM 1024 N N . ILE A 1 130 ? 57.844 -6.529 -55.234 1.00 25.76 129 ILE A N 1
ATOM 1025 C CA . ILE A 1 130 ? 57.455 -5.181 -54.863 1.00 26.72 129 ILE A CA 1
ATOM 1026 C C . ILE A 1 130 ? 57.831 -4.174 -55.938 1.00 28.58 129 ILE A C 1
ATOM 1027 O O . ILE A 1 130 ? 57.154 -3.179 -56.134 1.00 26.26 129 ILE A O 1
ATOM 1032 N N . GLY A 1 131 ? 58.907 -4.438 -56.669 1.00 31.04 130 GLY A N 1
ATOM 1033 C CA . GLY A 1 131 ? 59.382 -3.480 -57.677 1.00 29.46 130 GLY A CA 1
ATOM 1034 C C . GLY A 1 131 ? 58.458 -3.353 -58.867 1.00 29.93 130 GLY A C 1
ATOM 1035 O O . GLY A 1 131 ? 58.613 -2.451 -59.711 1.00 30.28 130 GLY A O 1
ATOM 1036 N N . GLU A 1 132 ? 57.501 -4.266 -58.943 1.00 29.43 131 GLU A N 1
ATOM 1037 C CA . GLU A 1 132 ? 56.533 -4.264 -60.012 1.00 29.66 131 GLU A CA 1
ATOM 1038 C C . GLU A 1 132 ? 55.180 -3.717 -59.567 1.00 28.21 131 GLU A C 1
ATOM 1039 O O . GLU A 1 132 ? 54.281 -3.601 -60.388 1.00 29.02 131 GLU A O 1
ATOM 1045 N N . VAL A 1 133 ? 55.023 -3.379 -58.285 1.00 26.28 132 VAL A N 1
ATOM 1046 C CA . VAL A 1 133 ? 53.737 -2.891 -57.802 1.00 24.33 132 VAL A CA 1
ATOM 1047 C C . VAL A 1 133 ? 53.617 -1.423 -58.162 1.00 25.17 132 VAL A C 1
ATOM 1048 O O . VAL A 1 133 ? 54.363 -0.595 -57.661 1.00 23.04 132 VAL A O 1
ATOM 1052 N N . ASN A 1 134 ? 52.618 -1.103 -58.989 1.00 26.72 133 ASN A N 1
ATOM 1053 C CA . ASN A 1 134 ? 52.477 0.244 -59.555 1.00 25.46 133 ASN A CA 1
ATOM 1054 C C . ASN A 1 134 ? 51.273 0.994 -59.020 1.00 25.17 133 ASN A C 1
ATOM 1055 O O . ASN A 1 134 ? 51.083 2.172 -59.324 1.00 25.38 133 ASN A O 1
ATOM 1060 N N . ALA A 1 135 ? 50.461 0.323 -58.206 1.00 25.25 134 ALA A N 1
ATOM 1061 C CA . ALA A 1 135 ? 49.350 0.993 -57.525 1.00 23.96 134 ALA A CA 1
ATOM 1062 C C . ALA A 1 135 ? 48.842 0.129 -56.380 1.00 24.24 134 ALA A C 1
ATOM 1063 O O . ALA A 1 135 ? 49.048 -1.098 -56.343 1.00 24.23 134 ALA A O 1
ATOM 1065 N N . LEU A 1 136 ? 48.161 0.779 -55.454 1.00 22.88 135 LEU A N 1
ATOM 1066 C CA . LEU A 1 136 ? 47.485 0.103 -54.356 1.00 21.55 135 LEU A CA 1
ATOM 1067 C C . LEU A 1 136 ? 46.026 0.524 -54.377 1.00 19.96 135 LEU A C 1
ATOM 1068 O O . LEU A 1 136 ? 45.745 1.721 -54.405 1.00 20.43 135 LEU A O 1
ATOM 1073 N N . VAL A 1 137 ? 45.107 -0.437 -54.341 1.00 19.68 136 VAL A N 1
ATOM 1074 C CA . VAL A 1 137 ? 43.673 -0.116 -54.151 1.00 22.17 136 VAL A CA 1
ATOM 1075 C C . VAL A 1 137 ? 43.088 -0.732 -52.898 1.00 21.23 136 VAL A C 1
ATOM 1076 O O . VAL A 1 137 ? 43.320 -1.899 -52.607 1.00 23.77 136 VAL A O 1
ATOM 1080 N N . LEU A 1 138 ? 42.346 0.070 -52.145 1.00 20.46 137 LEU A N 1
ATOM 1081 C CA . LEU A 1 138 ? 41.579 -0.396 -50.984 1.00 22.01 137 LEU A CA 1
ATOM 1082 C C . LEU A 1 138 ? 40.108 -0.633 -51.408 1.00 22.48 137 LEU A C 1
ATOM 1083 O O . LEU A 1 138 ? 39.433 0.279 -51.882 1.00 19.64 137 LEU A O 1
ATOM 1088 N N . LEU A 1 139 ? 39.644 -1.883 -51.300 1.00 22.29 138 LEU A N 1
ATOM 1089 C CA . LEU A 1 139 ? 38.355 -2.293 -51.916 1.00 22.97 138 LEU A CA 1
ATOM 1090 C C . LEU A 1 139 ? 37.305 -2.775 -50.906 1.00 22.58 138 LEU A C 1
ATOM 1091 O O . LEU A 1 139 ? 36.100 -2.561 -51.113 1.00 22.68 138 LEU A O 1
ATOM 1096 N N . ASP A 1 140 ? 37.757 -3.461 -49.862 1.00 22.91 139 ASP A N 1
ATOM 1097 C CA . ASP A 1 140 ? 36.853 -4.084 -48.888 1.00 23.78 139 ASP A CA 1
ATOM 1098 C C . ASP A 1 140 ? 37.595 -4.208 -47.540 1.00 25.31 139 ASP A C 1
ATOM 1099 O O . ASP A 1 140 ? 38.780 -4.442 -47.511 1.00 23.95 139 ASP A O 1
ATOM 1104 N N . ASP A 1 141 ? 36.888 -4.011 -46.427 1.00 26.81 140 ASP A N 1
ATOM 1105 C CA . ASP A 1 141 ? 37.480 -4.179 -45.096 1.00 26.47 140 ASP A CA 1
ATOM 1106 C C . ASP A 1 141 ? 37.749 -5.651 -44.751 1.00 27.57 140 ASP A C 1
ATOM 1107 O O . ASP A 1 141 ? 38.614 -5.963 -43.911 1.00 25.74 140 ASP A O 1
ATOM 1112 N N . GLU A 1 142 ? 37.048 -6.557 -45.426 1.00 26.53 141 GLU A N 1
ATOM 1113 C CA . GLU A 1 142 ? 37.224 -7.991 -45.188 1.00 27.80 141 GLU A CA 1
ATOM 1114 C C . GLU A 1 142 ? 38.184 -8.621 -46.189 1.00 27.13 141 GLU A C 1
ATOM 1115 O O . GLU A 1 142 ? 38.431 -8.060 -47.240 1.00 27.03 141 GLU A O 1
ATOM 1121 N N . GLY A 1 143 ? 38.707 -9.800 -45.853 1.00 24.28 142 GLY A N 1
ATOM 1122 C CA . GLY A 1 143 ? 39.441 -10.617 -46.810 1.00 23.88 142 GLY A CA 1
ATOM 1123 C C . GLY A 1 143 ? 40.919 -10.683 -46.556 1.00 25.19 142 GLY A C 1
ATOM 1124 O O . GLY A 1 143 ? 41.648 -11.336 -47.300 1.00 26.95 142 GLY A O 1
ATOM 1125 N N . PHE A 1 144 ? 41.382 -10.013 -45.501 1.00 23.47 143 PHE A N 1
ATOM 1126 C CA . PHE A 1 144 ? 42.793 -10.003 -45.183 1.00 21.21 143 PHE A CA 1
ATOM 1127 C C . PHE A 1 144 ? 43.050 -9.850 -43.691 1.00 21.21 143 PHE A C 1
ATOM 1128 O O . PHE A 1 144 ? 42.180 -9.398 -42.936 1.00 21.16 143 PHE A O 1
ATOM 1136 N N . ASN A 1 145 ? 44.253 -10.248 -43.277 1.00 20.96 144 ASN A N 1
ATOM 1137 C CA . ASN A 1 145 ? 44.686 -10.145 -41.887 1.00 21.21 144 ASN A CA 1
ATOM 1138 C C . ASN A 1 145 ? 45.191 -8.750 -41.672 1.00 21.25 144 ASN A C 1
ATOM 1139 O O . ASN A 1 145 ? 46.194 -8.357 -42.263 1.00 20.21 144 ASN A O 1
ATOM 1144 N N . TRP A 1 146 ? 44.506 -8.005 -40.804 1.00 22.82 145 TRP A N 1
ATOM 1145 C CA . TRP A 1 146 ? 44.799 -6.592 -40.611 1.00 22.90 145 TRP A CA 1
ATOM 1146 C C . TRP A 1 146 ? 46.162 -6.340 -39.980 1.00 22.64 145 TRP A C 1
ATOM 1147 O O . TRP A 1 146 ? 46.832 -5.396 -40.331 1.00 24.11 145 TRP A O 1
ATOM 1158 N N . PHE A 1 147 ? 46.552 -7.150 -39.009 1.00 22.62 146 PHE A N 1
ATOM 1159 C CA . PHE A 1 147 ? 47.843 -6.969 -38.350 1.00 23.44 146 PHE A CA 1
ATOM 1160 C C . PHE A 1 147 ? 48.962 -7.112 -39.354 1.00 23.36 146 PHE A C 1
ATOM 1161 O O . PHE A 1 147 ? 49.881 -6.251 -39.420 1.00 23.25 146 PHE A O 1
ATOM 1169 N N . HIS A 1 148 ? 48.871 -8.176 -40.152 1.00 22.61 147 HIS A N 1
ATOM 1170 C CA . HIS A 1 148 ? 49.850 -8.436 -41.202 1.00 22.22 147 HIS A CA 1
ATOM 1171 C C . HIS A 1 148 ? 49.853 -7.386 -42.300 1.00 21.77 147 HIS A C 1
ATOM 1172 O O . HIS A 1 148 ? 50.878 -6.783 -42.629 1.00 22.12 147 HIS A O 1
ATOM 1179 N N . ASP A 1 149 ? 48.678 -7.113 -42.839 1.00 23.29 148 ASP A N 1
ATOM 1180 C CA . ASP A 1 149 ? 48.579 -6.367 -44.104 1.00 22.10 148 ASP A CA 1
ATOM 1181 C C . ASP A 1 149 ? 48.406 -4.876 -43.988 1.00 21.81 148 ASP A C 1
ATOM 1182 O O . ASP A 1 149 ? 48.730 -4.162 -44.929 1.00 23.17 148 ASP A O 1
ATOM 1187 N N . LEU A 1 150 ? 47.940 -4.373 -42.848 1.00 22.55 149 LEU A N 1
ATOM 1188 C CA . LEU A 1 150 ? 48.024 -2.929 -42.595 1.00 21.71 149 LEU A CA 1
ATOM 1189 C C . LEU A 1 150 ? 49.465 -2.482 -42.397 1.00 21.27 149 LEU A C 1
ATOM 1190 O O . LEU A 1 150 ? 49.894 -1.439 -42.915 1.00 20.62 149 LEU A O 1
ATOM 1195 N N . ASN A 1 151 ? 50.196 -3.259 -41.607 1.00 21.68 150 ASN A N 1
ATOM 1196 C CA . ASN A 1 151 ? 51.639 -3.101 -41.518 1.00 22.54 150 ASN A CA 1
ATOM 1197 C C . ASN A 1 151 ? 52.313 -3.195 -42.869 1.00 21.40 150 ASN A C 1
ATOM 1198 O O . ASN A 1 151 ? 53.108 -2.305 -43.215 1.00 21.70 150 ASN A O 1
ATOM 1203 N N . LYS A 1 152 ? 51.999 -4.219 -43.663 1.00 21.29 151 LYS A N 1
ATOM 1204 C CA . LYS A 1 152 ? 52.632 -4.323 -45.001 1.00 24.25 151 LYS A CA 1
ATOM 1205 C C . LYS A 1 152 ? 52.261 -3.132 -45.898 1.00 22.19 151 LYS A C 1
ATOM 1206 O O . LYS A 1 152 ? 53.070 -2.694 -46.674 1.00 21.67 151 LYS A O 1
ATOM 1212 N N . THR A 1 153 ? 51.033 -2.618 -45.795 1.00 22.95 152 THR A N 1
ATOM 1213 C CA . THR A 1 153 ? 50.608 -1.470 -46.617 1.00 22.06 152 THR A CA 1
ATOM 1214 C C . THR A 1 153 ? 51.357 -0.197 -46.227 1.00 22.11 152 THR A C 1
ATOM 1215 O O . THR A 1 153 ? 51.815 0.571 -47.086 1.00 20.43 152 THR A O 1
ATOM 1219 N N . VAL A 1 154 ? 51.549 0.004 -44.930 1.00 22.22 153 VAL A N 1
ATOM 1220 C CA . VAL A 1 154 ? 52.382 1.116 -44.483 1.00 20.24 153 VAL A CA 1
ATOM 1221 C C . VAL A 1 154 ? 53.760 1.016 -45.139 1.00 21.70 153 VAL A C 1
ATOM 1222 O O . VAL A 1 154 ? 54.240 1.985 -45.738 1.00 24.12 153 VAL A O 1
ATOM 1226 N N . ASN A 1 155 ? 54.386 -0.159 -45.068 1.00 22.19 154 ASN A N 1
ATOM 1227 C CA . ASN A 1 155 ? 55.709 -0.314 -45.632 1.00 22.01 154 ASN A CA 1
ATOM 1228 C C . ASN A 1 155 ? 55.747 -0.243 -47.171 1.00 23.34 154 ASN A C 1
ATOM 1229 O O . ASN A 1 155 ? 56.698 0.290 -47.743 1.00 20.23 154 ASN A O 1
ATOM 1234 N N . LEU A 1 156 ? 54.699 -0.760 -47.821 1.00 24.40 155 LEU A N 1
ATOM 1235 C CA . LEU A 1 156 ? 54.593 -0.700 -49.275 1.00 22.69 155 LEU A CA 1
ATOM 1236 C C . LEU A 1 156 ? 54.612 0.737 -49.756 1.00 24.05 155 LEU A C 1
ATOM 1237 O O . LEU A 1 156 ? 55.297 1.068 -50.733 1.00 23.14 155 LEU A O 1
ATOM 1242 N N . LEU A 1 157 ? 53.856 1.583 -49.066 1.00 24.11 156 LEU A N 1
ATOM 1243 C CA . LEU A 1 157 ? 53.720 2.979 -49.445 1.00 25.03 156 LEU A CA 1
ATOM 1244 C C . LEU A 1 157 ? 54.935 3.836 -49.050 1.00 26.61 156 LEU A C 1
ATOM 1245 O O . LEU A 1 157 ? 55.171 4.894 -49.626 1.00 25.85 156 LEU A O 1
ATOM 1250 N N . ARG A 1 158 ? 55.649 3.414 -48.010 1.00 28.09 157 ARG A N 1
ATOM 1251 C CA . ARG A 1 158 ? 56.932 4.010 -47.664 1.00 27.03 157 ARG A CA 1
ATOM 1252 C C . ARG A 1 158 ? 57.981 3.671 -48.718 1.00 27.95 157 ARG A C 1
ATOM 1253 O O . ARG A 1 158 ? 58.904 4.448 -48.922 1.00 27.57 157 ARG A O 1
ATOM 1261 N N . LYS A 1 159 ? 57.841 2.520 -49.384 1.00 26.76 158 LYS A N 1
ATOM 1262 C CA . LYS A 1 159 ? 58.853 2.036 -50.317 1.00 26.36 158 LYS A CA 1
ATOM 1263 C C . LYS A 1 159 ? 58.528 2.271 -51.772 1.00 27.00 158 LYS A C 1
ATOM 1264 O O . LYS A 1 159 ? 59.437 2.243 -52.607 1.00 28.46 158 LYS A O 1
ATOM 1270 N N . ARG A 1 160 ? 57.254 2.445 -52.115 1.00 25.67 159 ARG A N 1
ATOM 1271 C CA . ARG A 1 160 ? 56.876 2.588 -53.527 1.00 25.90 159 ARG A CA 1
ATOM 1272 C C . ARG A 1 160 ? 56.166 3.919 -53.772 1.00 27.66 159 ARG A C 1
ATOM 1273 O O . ARG A 1 160 ? 55.217 4.281 -53.075 1.00 29.65 159 ARG A O 1
ATOM 1281 N N . THR A 1 161 ? 56.623 4.647 -54.775 1.00 25.43 160 THR A N 1
ATOM 1282 C CA . THR A 1 161 ? 56.034 5.929 -55.094 1.00 25.47 160 THR A CA 1
ATOM 1283 C C . THR A 1 161 ? 54.901 5.661 -56.078 1.00 23.76 160 THR A C 1
ATOM 1284 O O . THR A 1 161 ? 55.089 5.690 -57.275 1.00 24.08 160 THR A O 1
ATOM 1288 N N . ILE A 1 162 ? 53.730 5.325 -55.536 1.00 22.84 161 ILE A N 1
ATOM 1289 C CA . ILE A 1 162 ? 52.605 4.833 -56.339 1.00 22.35 161 ILE A CA 1
ATOM 1290 C C . ILE A 1 162 ? 51.293 5.456 -55.822 1.00 22.38 161 ILE A C 1
ATOM 1291 O O . ILE A 1 162 ? 51.202 5.826 -54.657 1.00 21.90 161 ILE A O 1
ATOM 1296 N N . PRO A 1 163 ? 50.265 5.549 -56.678 1.00 19.48 162 PRO A N 1
ATOM 1297 C CA . PRO A 1 163 ? 48.975 6.009 -56.169 1.00 21.20 162 PRO A CA 1
ATOM 1298 C C . PRO A 1 163 ? 48.313 5.003 -55.214 1.00 21.07 162 PRO A C 1
ATOM 1299 O O . PRO A 1 163 ? 48.327 3.796 -55.460 1.00 22.27 162 PRO A O 1
ATOM 1303 N N . ALA A 1 164 ? 47.784 5.506 -54.108 1.00 21.98 163 ALA A N 1
ATOM 1304 C CA . ALA A 1 164 ? 46.947 4.734 -53.207 1.00 20.47 163 ALA A CA 1
ATOM 1305 C C . ALA A 1 164 ? 45.518 5.252 -53.378 1.00 20.66 163 ALA A C 1
ATOM 1306 O O . ALA A 1 164 ? 45.269 6.458 -53.201 1.00 17.85 163 ALA A O 1
ATOM 1308 N N . ILE A 1 165 ? 44.605 4.352 -53.759 1.00 20.28 164 ILE A N 1
ATOM 1309 C CA . ILE A 1 165 ? 43.216 4.698 -54.146 1.00 21.35 164 ILE A CA 1
ATOM 1310 C C . ILE A 1 165 ? 42.193 4.002 -53.211 1.00 20.39 164 ILE A C 1
ATOM 1311 O O . ILE A 1 165 ? 42.318 2.807 -52.884 1.00 19.48 164 ILE A O 1
ATOM 1316 N N . VAL A 1 166 ? 41.161 4.724 -52.799 1.00 22.18 165 VAL A N 1
ATOM 1317 C CA . VAL A 1 166 ? 40.030 4.121 -52.097 1.00 20.54 165 VAL A CA 1
ATOM 1318 C C . VAL A 1 166 ? 38.747 4.848 -52.506 1.00 19.88 165 VAL A C 1
ATOM 1319 O O . VAL A 1 166 ? 38.794 6.022 -52.843 1.00 20.61 165 VAL A O 1
ATOM 1323 N N . ALA A 1 167 ? 37.613 4.151 -52.455 1.00 20.13 166 ALA A N 1
ATOM 1324 C CA . ALA A 1 167 ? 36.273 4.768 -52.525 1.00 21.55 166 ALA A CA 1
ATOM 1325 C C . ALA A 1 167 ? 36.046 5.584 -51.257 1.00 23.44 166 ALA A C 1
ATOM 1326 O O . ALA A 1 167 ? 36.377 5.132 -50.157 1.00 24.67 166 ALA A O 1
ATOM 1328 N N . ASN A 1 168 ? 35.452 6.756 -51.409 1.00 24.94 167 ASN A N 1
ATOM 1329 C CA . ASN A 1 168 ? 35.264 7.679 -50.294 1.00 23.71 167 ASN A CA 1
ATOM 1330 C C . ASN A 1 168 ? 34.079 7.264 -49.437 1.00 24.24 167 ASN A C 1
ATOM 1331 O O . ASN A 1 168 ? 33.109 8.014 -49.299 1.00 22.25 167 ASN A O 1
ATOM 1336 N N . THR A 1 169 ? 34.155 6.081 -48.839 1.00 22.16 168 THR A N 1
ATOM 1337 C CA . THR A 1 169 ? 33.023 5.592 -48.071 1.00 22.85 168 THR A CA 1
ATOM 1338 C C . THR A 1 169 ? 33.066 6.302 -46.715 1.00 23.17 168 THR A C 1
ATOM 1339 O O . THR A 1 169 ? 34.047 6.981 -46.365 1.00 22.91 168 THR A O 1
ATOM 1343 N N . ASP A 1 170 ? 31.986 6.158 -45.965 1.00 23.91 169 ASP A N 1
ATOM 1344 C CA . ASP A 1 170 ? 31.958 6.599 -44.589 1.00 27.22 169 ASP A CA 1
ATOM 1345 C C . ASP A 1 170 ? 33.051 5.801 -43.880 1.00 25.78 169 ASP A C 1
ATOM 1346 O O . ASP A 1 170 ? 33.421 4.738 -44.343 1.00 26.01 169 ASP A O 1
ATOM 1351 N N . ASN A 1 171 ? 33.566 6.319 -42.766 1.00 25.40 170 ASN A N 1
ATOM 1352 C CA . ASN A 1 171 ? 34.568 5.592 -41.988 1.00 23.51 170 ASN A CA 1
ATOM 1353 C C . ASN A 1 171 ? 34.035 4.344 -41.344 1.00 23.00 170 ASN A C 1
ATOM 1354 O O . ASN A 1 171 ? 34.802 3.453 -41.092 1.00 22.83 170 ASN A O 1
ATOM 1359 N N . THR A 1 172 ? 32.740 4.320 -41.012 1.00 22.67 171 THR A N 1
ATOM 1360 C CA . THR A 1 172 ? 32.090 3.122 -40.466 1.00 22.94 171 THR A CA 1
ATOM 1361 C C . THR A 1 172 ? 30.767 2.857 -41.159 1.00 23.90 171 THR A C 1
ATOM 1362 O O . THR A 1 172 ? 30.218 3.748 -41.793 1.00 24.66 171 THR A O 1
ATOM 1366 N N . TYR A 1 173 ? 30.270 1.628 -41.037 1.00 24.58 172 TYR A N 1
ATOM 1367 C CA . TYR A 1 173 ? 28.900 1.283 -41.428 1.00 25.85 172 TYR A CA 1
ATOM 1368 C C . TYR A 1 173 ? 28.159 0.578 -40.289 1.00 28.59 172 TYR A C 1
ATOM 1369 O O . TYR A 1 173 ? 28.777 -0.134 -39.480 1.00 28.60 172 TYR A O 1
ATOM 1378 N N . PRO A 1 174 ? 26.833 0.768 -40.203 1.00 28.27 173 PRO A N 1
ATOM 1379 C CA . PRO A 1 174 ? 26.088 0.006 -39.230 1.00 28.53 173 PRO A CA 1
ATOM 1380 C C . PRO A 1 174 ? 26.077 -1.475 -39.568 1.00 28.27 173 PRO A C 1
ATOM 1381 O O . PRO A 1 174 ? 25.910 -1.837 -40.725 1.00 25.12 173 PRO A O 1
ATOM 1385 N N . LEU A 1 175 ? 26.286 -2.304 -38.540 1.00 29.99 174 LEU A N 1
ATOM 1386 C CA . LEU A 1 175 ? 26.339 -3.762 -38.659 1.00 30.75 174 LEU A CA 1
ATOM 1387 C C . LEU A 1 175 ? 25.083 -4.403 -38.049 1.00 31.91 174 LEU A C 1
ATOM 1388 O O . LEU A 1 175 ? 24.485 -5.340 -38.603 1.00 33.02 174 LEU A O 1
ATOM 1393 N N . THR A 1 176 ? 24.702 -3.893 -36.895 1.00 31.77 175 THR A N 1
ATOM 1394 C CA . THR A 1 176 ? 23.471 -4.270 -36.242 1.00 33.20 175 THR A CA 1
ATOM 1395 C C . THR A 1 176 ? 22.811 -2.981 -35.791 1.00 32.88 175 THR A C 1
ATOM 1396 O O . THR A 1 176 ? 23.274 -1.898 -36.106 1.00 32.26 175 THR A O 1
ATOM 1400 N N . LYS A 1 177 ? 21.724 -3.113 -35.058 1.00 36.01 176 LYS A N 1
ATOM 1401 C CA . LYS A 1 177 ? 21.075 -1.980 -34.408 1.00 38.97 176 LYS A CA 1
ATOM 1402 C C . LYS A 1 177 ? 21.973 -1.206 -33.447 1.00 37.08 176 LYS A C 1
ATOM 1403 O O . LYS A 1 177 ? 21.850 0.020 -33.323 1.00 38.88 176 LYS A O 1
ATOM 1409 N N . THR A 1 178 ? 22.873 -1.906 -32.766 1.00 36.31 177 THR A N 1
ATOM 1410 C CA . THR A 1 178 ? 23.755 -1.263 -31.779 1.00 35.52 177 THR A CA 1
ATOM 1411 C C . THR A 1 178 ? 25.209 -1.037 -32.278 1.00 33.95 177 THR A C 1
ATOM 1412 O O . THR A 1 178 ? 25.861 -0.075 -31.872 1.00 34.49 177 THR A O 1
ATOM 1416 N N . ASP A 1 179 ? 25.702 -1.925 -33.139 1.00 30.90 178 ASP A N 1
ATOM 1417 C CA . ASP A 1 179 ? 27.120 -1.962 -33.519 1.00 30.55 178 ASP A CA 1
ATOM 1418 C C . ASP A 1 179 ? 27.415 -1.431 -34.936 1.00 28.70 178 ASP A C 1
ATOM 1419 O O . ASP A 1 179 ? 26.603 -1.569 -35.880 1.00 25.49 178 ASP A O 1
ATOM 1424 N N . VAL A 1 180 ? 28.602 -0.858 -35.073 1.00 24.88 179 VAL A N 1
ATOM 1425 C CA . VAL A 1 180 ? 29.111 -0.457 -36.376 1.00 23.48 179 VAL A CA 1
ATOM 1426 C C . VAL A 1 180 ? 30.339 -1.319 -36.720 1.00 24.39 179 VAL A C 1
ATOM 1427 O O . VAL A 1 180 ? 30.846 -2.103 -35.891 1.00 24.59 179 VAL A O 1
ATOM 1431 N N . ALA A 1 181 ? 30.790 -1.179 -37.959 1.00 21.01 180 ALA A N 1
ATOM 1432 C CA . ALA A 1 181 ? 31.972 -1.839 -38.452 1.00 20.47 180 ALA A CA 1
ATOM 1433 C C . ALA A 1 181 ? 32.788 -0.794 -39.216 1.00 21.80 180 ALA A C 1
ATOM 1434 O O . ALA A 1 181 ? 32.229 0.140 -39.814 1.00 21.33 180 ALA A O 1
ATOM 1436 N N . ILE A 1 182 ? 34.100 -0.923 -39.147 1.00 21.26 181 ILE A N 1
ATOM 1437 C CA . ILE A 1 182 ? 34.989 -0.035 -39.863 1.00 20.59 181 ILE A CA 1
ATOM 1438 C C . ILE A 1 182 ? 34.916 -0.405 -41.346 1.00 22.73 181 ILE A C 1
ATOM 1439 O O . ILE A 1 182 ? 35.072 -1.579 -41.703 1.00 22.15 181 ILE A O 1
ATOM 1444 N N . ALA A 1 183 ? 34.659 0.597 -42.190 1.00 21.99 182 ALA A N 1
ATOM 1445 C CA . ALA A 1 183 ? 34.506 0.419 -43.640 1.00 21.09 182 ALA A CA 1
ATOM 1446 C C . ALA A 1 183 ? 35.838 0.656 -44.286 1.00 21.84 182 ALA A C 1
ATOM 1447 O O . ALA A 1 183 ? 36.779 1.110 -43.632 1.00 25.84 182 ALA A O 1
ATOM 1449 N N . ILE A 1 184 ? 35.926 0.352 -45.578 1.00 20.85 183 ILE A N 1
ATOM 1450 C CA . ILE A 1 184 ? 37.209 0.446 -46.297 1.00 21.84 183 ILE A CA 1
ATOM 1451 C C . ILE A 1 184 ? 37.759 1.901 -46.279 1.00 21.95 183 ILE A C 1
ATOM 1452 O O . ILE A 1 184 ? 38.971 2.128 -46.133 1.00 18.46 183 ILE A O 1
ATOM 1457 N N . GLY A 1 185 ? 36.853 2.886 -46.350 1.00 22.33 184 GLY A N 1
ATOM 1458 C CA . GLY A 1 185 ? 37.254 4.288 -46.244 1.00 21.42 184 GLY A CA 1
ATOM 1459 C C . GLY A 1 185 ? 37.849 4.579 -44.904 1.00 20.12 184 GLY A C 1
ATOM 1460 O O . GLY A 1 185 ? 38.755 5.404 -44.770 1.00 22.43 184 GLY A O 1
ATOM 1461 N N . GLY A 1 186 ? 37.339 3.900 -43.894 1.00 22.46 185 GLY A N 1
ATOM 1462 C CA . GLY A 1 186 ? 37.843 4.042 -42.530 1.00 21.76 185 GLY A CA 1
ATOM 1463 C C . GLY A 1 186 ? 39.206 3.412 -42.392 1.00 21.84 185 GLY A C 1
ATOM 1464 O O . GLY A 1 186 ? 40.062 3.945 -41.719 1.00 21.11 185 GLY A O 1
ATOM 1465 N N . VAL A 1 187 ? 39.414 2.280 -43.046 1.00 21.08 186 VAL A N 1
ATOM 1466 C CA . VAL A 1 187 ? 40.740 1.678 -43.094 1.00 21.28 186 VAL A CA 1
ATOM 1467 C C . VAL A 1 187 ? 41.762 2.646 -43.719 1.00 21.95 186 VAL A C 1
ATOM 1468 O O . VAL A 1 187 ? 42.882 2.764 -43.232 1.00 21.76 186 VAL A O 1
ATOM 1472 N N . ALA A 1 188 ? 41.388 3.312 -44.814 1.00 20.67 187 ALA A N 1
ATOM 1473 C CA . ALA A 1 188 ? 42.250 4.323 -45.416 1.00 17.48 187 ALA A CA 1
ATOM 1474 C C . ALA A 1 188 ? 42.506 5.428 -44.406 1.00 18.04 187 ALA A C 1
ATOM 1475 O O . ALA A 1 188 ? 43.640 5.846 -44.241 1.00 17.15 187 ALA A O 1
ATOM 1477 N N . THR A 1 189 ? 41.449 5.896 -43.732 1.00 19.84 188 THR A N 1
ATOM 1478 C CA . THR A 1 189 ? 41.574 6.951 -42.732 1.00 21.23 188 THR A CA 1
ATOM 1479 C C . THR A 1 189 ? 42.600 6.576 -41.648 1.00 22.09 188 THR A C 1
ATOM 1480 O O . THR A 1 189 ? 43.407 7.416 -41.221 1.00 23.06 188 THR A O 1
ATOM 1492 N N . ILE A 1 191 ? 45.056 4.288 -41.903 1.00 20.24 190 ILE A N 1
ATOM 1493 C CA . ILE A 1 191 ? 46.376 4.292 -42.514 1.00 20.03 190 ILE A CA 1
ATOM 1494 C C . ILE A 1 191 ? 46.915 5.724 -42.588 1.00 20.96 190 ILE A C 1
ATOM 1495 O O . ILE A 1 191 ? 48.075 6.018 -42.242 1.00 21.25 190 ILE A O 1
ATOM 1500 N N . GLU A 1 192 ? 46.059 6.629 -43.041 1.00 21.18 191 GLU A N 1
ATOM 1501 C CA . GLU A 1 192 ? 46.429 8.018 -43.167 1.00 24.19 191 GLU A CA 1
ATOM 1502 C C . GLU A 1 192 ? 46.753 8.714 -41.831 1.00 24.94 191 GLU A C 1
ATOM 1503 O O . GLU A 1 192 ? 47.493 9.697 -41.800 1.00 24.28 191 GLU A O 1
ATOM 1509 N N . SER A 1 193 ? 46.233 8.191 -40.730 1.00 25.88 192 SER A N 1
ATOM 1510 C CA . SER A 1 193 ? 46.590 8.730 -39.398 1.00 25.94 192 SER A CA 1
ATOM 1511 C C . SER A 1 193 ? 48.051 8.438 -39.033 1.00 23.63 192 SER A C 1
ATOM 1512 O O . SER A 1 193 ? 48.626 9.146 -38.239 1.00 25.40 192 SER A O 1
ATOM 1515 N N . ILE A 1 194 ? 48.636 7.408 -39.645 1.00 25.42 193 ILE A N 1
ATOM 1516 C CA . ILE A 1 194 ? 50.044 7.014 -39.466 1.00 25.08 193 ILE A CA 1
ATOM 1517 C C . ILE A 1 194 ? 50.933 7.710 -40.510 1.00 25.80 193 ILE A C 1
ATOM 1518 O O . ILE A 1 194 ? 51.947 8.290 -40.185 1.00 28.69 193 ILE A O 1
ATOM 1523 N N . LEU A 1 195 ? 50.539 7.646 -41.775 1.00 26.75 194 LEU A N 1
ATOM 1524 C CA . LEU A 1 195 ? 51.367 8.106 -42.891 1.00 26.75 194 LEU A CA 1
ATOM 1525 C C . LEU A 1 195 ? 51.180 9.564 -43.252 1.00 25.90 194 LEU A C 1
ATOM 1526 O O . LEU A 1 195 ? 52.002 10.115 -43.981 1.00 26.01 194 LEU A O 1
ATOM 1531 N N . GLY A 1 196 ? 50.096 10.185 -42.798 1.00 26.81 195 GLY A N 1
ATOM 1532 C CA . GLY A 1 196 ? 49.615 11.448 -43.396 1.00 27.50 195 GLY A CA 1
ATOM 1533 C C . GLY A 1 196 ? 48.614 11.202 -44.527 1.00 30.37 195 GLY A C 1
ATOM 1534 O O . GLY A 1 196 ? 48.332 10.067 -44.901 1.00 31.17 195 GLY A O 1
ATOM 1535 N N . ARG A 1 197 ? 48.035 12.265 -45.062 1.00 33.77 196 ARG A N 1
ATOM 1536 C CA . ARG A 1 197 ? 47.122 12.148 -46.207 1.00 37.47 196 ARG A CA 1
ATOM 1537 C C . ARG A 1 197 ? 47.872 11.585 -47.399 1.00 36.63 196 ARG A C 1
ATOM 1538 O O . ARG A 1 197 ? 49.011 11.968 -47.682 1.00 38.35 196 ARG A O 1
ATOM 1546 N N . ARG A 1 198 ? 47.229 10.689 -48.121 1.00 32.94 197 ARG A N 1
ATOM 1547 C CA . ARG A 1 198 ? 47.975 9.840 -49.034 1.00 30.65 197 ARG A CA 1
ATOM 1548 C C . ARG A 1 198 ? 47.083 9.100 -50.037 1.00 27.53 197 ARG A C 1
ATOM 1549 O O . ARG A 1 198 ? 47.600 8.609 -51.046 1.00 28.86 197 ARG A O 1
ATOM 1557 N N . PHE A 1 199 ? 45.770 9.000 -49.756 1.00 24.87 198 PHE A N 1
ATOM 1558 C CA . PHE A 1 199 ? 44.832 8.332 -50.655 1.00 23.99 198 PHE A CA 1
ATOM 1559 C C . PHE A 1 199 ? 44.143 9.306 -51.581 1.00 23.54 198 PHE A C 1
ATOM 1560 O O . PHE A 1 199 ? 43.727 10.390 -51.175 1.00 21.50 198 PHE A O 1
ATOM 1568 N N . ILE A 1 200 ? 44.121 8.921 -52.849 1.00 25.08 199 ILE A N 1
ATOM 1569 C CA . ILE A 1 200 ? 43.197 9.478 -53.828 1.00 25.00 199 ILE A CA 1
ATOM 1570 C C . ILE A 1 200 ? 41.850 8.854 -53.523 1.00 23.23 199 ILE A C 1
ATOM 1571 O O . ILE A 1 200 ? 41.703 7.617 -53.529 1.00 20.94 199 ILE A O 1
ATOM 1576 N N . ARG A 1 201 ? 40.877 9.701 -53.232 1.00 20.08 200 ARG A N 1
ATOM 1577 C CA . ARG A 1 201 ? 39.535 9.252 -52.901 1.00 21.77 200 ARG A CA 1
ATOM 1578 C C . ARG A 1 201 ? 38.546 9.560 -54.031 1.00 21.58 200 ARG A C 1
ATOM 1579 O O . ARG A 1 201 ? 38.463 10.683 -54.475 1.00 22.49 200 ARG A O 1
ATOM 1587 N N . PHE A 1 202 ? 37.802 8.556 -54.477 1.00 22.56 201 PHE A N 1
ATOM 1588 C CA . PHE A 1 202 ? 36.841 8.714 -55.575 1.00 22.90 201 PHE A CA 1
ATOM 1589 C C . PHE A 1 202 ? 35.445 8.598 -55.039 1.00 23.83 201 PHE A C 1
ATOM 1590 O O . PHE A 1 202 ? 35.177 7.805 -54.114 1.00 22.10 201 PHE A O 1
ATOM 1598 N N . GLY A 1 203 ? 34.562 9.400 -55.617 1.00 20.76 202 GLY A N 1
ATOM 1599 C CA . GLY A 1 203 ? 33.147 9.339 -55.309 1.00 19.93 202 GLY A CA 1
ATOM 1600 C C . GLY A 1 203 ? 32.700 10.598 -54.637 1.00 20.12 202 GLY A C 1
ATOM 1601 O O . GLY A 1 203 ? 33.485 11.537 -54.450 1.00 17.08 202 GLY A O 1
ATOM 1602 N N . LYS A 1 204 ? 31.430 10.583 -54.226 1.00 19.82 203 LYS A N 1
ATOM 1603 C CA . LYS A 1 204 ? 30.806 11.719 -53.560 1.00 19.44 203 LYS A CA 1
ATOM 1604 C C . LYS A 1 204 ? 31.672 12.105 -52.367 1.00 18.69 203 LYS A C 1
ATOM 1605 O O . LYS A 1 204 ? 32.145 11.224 -51.661 1.00 19.95 203 LYS A O 1
ATOM 1611 N N . PRO A 1 205 ? 31.836 13.413 -52.109 1.00 18.09 204 PRO A N 1
ATOM 1612 C CA . PRO A 1 205 ? 31.207 14.600 -52.701 1.00 20.20 204 PRO A CA 1
ATOM 1613 C C . PRO A 1 205 ? 31.828 15.164 -54.002 1.00 22.46 204 PRO A C 1
ATOM 1614 O O . PRO A 1 205 ? 31.468 16.283 -54.422 1.00 22.98 204 PRO A O 1
ATOM 1618 N N . ASP A 1 206 ? 32.735 14.415 -54.635 1.00 23.20 205 ASP A N 1
ATOM 1619 C CA . ASP A 1 206 ? 33.228 14.772 -55.978 1.00 25.05 205 ASP A CA 1
ATOM 1620 C C . ASP A 1 206 ? 32.029 14.684 -56.918 1.00 24.50 205 ASP A C 1
ATOM 1621 O O . ASP A 1 206 ? 30.979 14.169 -56.530 1.00 23.03 205 ASP A O 1
ATOM 1626 N N . SER A 1 207 ? 32.211 15.164 -58.150 1.00 23.05 206 SER A N 1
ATOM 1627 C CA . SER A 1 207 ? 31.115 15.369 -59.090 1.00 22.92 206 SER A CA 1
ATOM 1628 C C . SER A 1 207 ? 31.219 14.561 -60.385 1.00 23.39 206 SER A C 1
ATOM 1629 O O . SER A 1 207 ? 30.359 14.731 -61.275 1.00 20.52 206 SER A O 1
ATOM 1632 N N . GLN A 1 208 ? 32.238 13.693 -60.508 1.00 22.50 207 GLN A N 1
ATOM 1633 C CA . GLN A 1 208 ? 32.421 12.929 -61.753 1.00 24.65 207 GLN A CA 1
ATOM 1634 C C . GLN A 1 208 ? 31.261 12.018 -62.048 1.00 22.45 207 GLN A C 1
ATOM 1635 O O . GLN A 1 208 ? 30.832 11.933 -63.189 1.00 23.72 207 GLN A O 1
ATOM 1649 N N . PHE A 1 210 ? 28.116 12.235 -61.002 1.00 21.98 209 PHE A N 1
ATOM 1650 C CA . PHE A 1 210 ? 26.992 13.113 -61.315 1.00 22.99 209 PHE A CA 1
ATOM 1651 C C . PHE A 1 210 ? 27.102 13.560 -62.755 1.00 21.99 209 PHE A C 1
ATOM 1652 O O . PHE A 1 210 ? 26.138 13.535 -63.485 1.00 25.37 209 PHE A O 1
ATOM 1668 N N . PHE A 1 212 ? 28.613 12.178 -65.272 1.00 26.74 211 PHE A N 1
ATOM 1669 C CA . PHE A 1 212 ? 28.389 11.034 -66.152 1.00 25.24 211 PHE A CA 1
ATOM 1670 C C . PHE A 1 212 ? 26.883 10.772 -66.363 1.00 23.87 211 PHE A C 1
ATOM 1671 O O . PHE A 1 212 ? 26.414 10.646 -67.494 1.00 20.54 211 PHE A O 1
ATOM 1679 N N . ALA A 1 213 ? 26.130 10.760 -65.265 1.00 23.48 212 ALA A N 1
ATOM 1680 C CA . ALA A 1 213 ? 24.683 10.559 -65.296 1.00 22.62 212 ALA A CA 1
ATOM 1681 C C . ALA A 1 213 ? 24.021 11.731 -66.010 1.00 25.16 212 ALA A C 1
ATOM 1682 O O . ALA A 1 213 ? 23.135 11.541 -66.842 1.00 25.32 212 ALA A O 1
ATOM 1684 N N . TYR A 1 214 ? 24.448 12.940 -65.672 1.00 24.24 213 TYR A N 1
ATOM 1685 C CA . TYR A 1 214 ? 23.860 14.148 -66.255 1.00 25.28 213 TYR A CA 1
ATOM 1686 C C . TYR A 1 214 ? 24.046 14.147 -67.764 1.00 25.16 213 TYR A C 1
ATOM 1687 O O . TYR A 1 214 ? 23.115 14.419 -68.514 1.00 21.91 213 TYR A O 1
ATOM 1696 N N . ASP A 1 215 ? 25.266 13.873 -68.201 1.00 23.62 214 ASP A N 1
ATOM 1697 C CA . ASP A 1 215 ? 25.556 13.829 -69.634 1.00 27.41 214 ASP A CA 1
ATOM 1698 C C . ASP A 1 215 ? 24.660 12.793 -70.355 1.00 26.95 214 ASP A C 1
ATOM 1699 O O . ASP A 1 215 ? 24.196 13.045 -71.452 1.00 26.00 214 ASP A O 1
ATOM 1712 N N . LEU A 1 217 ? 21.636 11.866 -69.427 1.00 24.40 216 LEU A N 1
ATOM 1713 C CA . LEU A 1 217 ? 20.277 12.407 -69.469 1.00 24.75 216 LEU A CA 1
ATOM 1714 C C . LEU A 1 217 ? 20.169 13.469 -70.563 1.00 25.83 216 LEU A C 1
ATOM 1715 O O . LEU A 1 217 ? 19.216 13.508 -71.343 1.00 24.71 216 LEU A O 1
ATOM 1720 N N . ARG A 1 218 ? 21.179 14.311 -70.655 1.00 26.35 217 ARG A N 1
ATOM 1721 C CA . ARG A 1 218 ? 21.191 15.344 -71.660 1.00 29.57 217 ARG A CA 1
ATOM 1722 C C . ARG A 1 218 ? 21.130 14.805 -73.077 1.00 30.98 217 ARG A C 1
ATOM 1723 O O . ARG A 1 218 ? 20.634 15.526 -73.967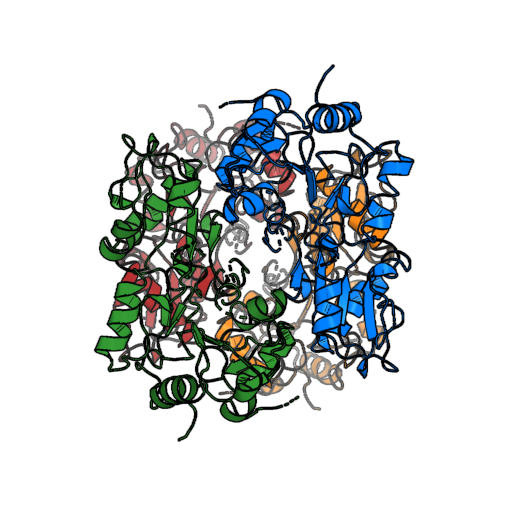 1.00 30.18 217 ARG A O 1
ATOM 1731 N N . GLN A 1 219 ? 21.599 13.565 -73.298 1.00 30.67 218 GLN A N 1
ATOM 1732 C CA . GLN A 1 219 ? 21.534 12.955 -74.639 1.00 32.37 218 GLN A CA 1
ATOM 1733 C C . GLN A 1 219 ? 20.112 12.557 -75.069 1.00 31.79 218 GLN A C 1
ATOM 1734 O O . GLN A 1 219 ? 19.896 12.163 -76.230 1.00 32.46 218 GLN A O 1
ATOM 1740 N N . LYS A 1 220 ? 19.159 12.574 -74.149 1.00 30.82 219 LYS A N 1
ATOM 1741 C CA . LYS A 1 220 ? 17.807 12.159 -74.485 1.00 30.34 219 LYS A CA 1
ATOM 1742 C C . LYS A 1 220 ? 16.713 13.131 -74.035 1.00 28.77 219 LYS A C 1
ATOM 1743 O O . LYS A 1 220 ? 15.545 12.926 -74.335 1.00 29.56 219 LYS A O 1
ATOM 1757 N N . GLU A 1 222 ? 15.711 17.493 -72.541 1.00 27.63 221 GLU A N 1
ATOM 1758 C CA . GLU A 1 222 ? 16.058 18.790 -71.980 1.00 29.68 221 GLU A CA 1
ATOM 1759 C C . GLU A 1 222 ? 16.029 18.698 -70.452 1.00 26.48 221 GLU A C 1
ATOM 1760 O O . GLU A 1 222 ? 15.012 18.440 -69.841 1.00 23.10 221 GLU A O 1
ATOM 1766 N N . ILE A 1 223 ? 17.164 18.951 -69.844 1.00 27.00 222 ILE A N 1
ATOM 1767 C CA . ILE A 1 223 ? 17.271 18.829 -68.417 1.00 25.25 222 ILE A CA 1
ATOM 1768 C C . ILE A 1 223 ? 18.331 19.775 -67.910 1.00 26.00 222 ILE A C 1
ATOM 1769 O O . ILE A 1 223 ? 19.390 19.946 -68.528 1.00 29.19 222 ILE A O 1
ATOM 1774 N N . SER A 1 224 ? 18.029 20.417 -66.785 1.00 26.30 223 SER A N 1
ATOM 1775 C CA . SER A 1 224 ? 19.019 21.228 -66.095 1.00 26.41 223 SER A CA 1
ATOM 1776 C C . SER A 1 224 ? 19.333 20.542 -64.754 1.00 24.99 223 SER A C 1
ATOM 1777 O O . SER A 1 224 ? 18.607 19.630 -64.328 1.00 24.93 223 SER A O 1
ATOM 1780 N N . LYS A 1 225 ? 20.430 20.959 -64.129 1.00 22.62 224 LYS A N 1
ATOM 1781 C CA . LYS A 1 225 ? 20.948 20.294 -62.914 1.00 27.14 224 LYS A CA 1
ATOM 1782 C C . LYS A 1 225 ? 19.989 20.406 -61.715 1.00 28.04 224 LYS A C 1
ATOM 1783 O O . LYS A 1 225 ? 19.869 19.473 -60.913 1.00 29.42 224 LYS A O 1
ATOM 1788 N N . ARG A 1 226 ? 19.287 21.526 -61.626 1.00 29.36 225 ARG A N 1
ATOM 1789 C CA . ARG A 1 226 ? 18.287 21.728 -60.578 1.00 35.00 225 ARG A CA 1
ATOM 1790 C C . ARG A 1 226 ? 17.019 20.888 -60.785 1.00 33.01 225 ARG A C 1
ATOM 1791 O O . ARG A 1 226 ? 16.166 20.850 -59.907 1.00 35.77 225 ARG A O 1
ATOM 1798 N N . GLU A 1 227 ? 16.878 20.262 -61.956 1.00 30.30 226 GLU A N 1
ATOM 1799 C CA . GLU A 1 227 ? 15.762 19.341 -62.242 1.00 27.62 226 GLU A CA 1
ATOM 1800 C C . GLU A 1 227 ? 16.147 17.890 -61.914 1.00 23.79 226 GLU A C 1
ATOM 1801 O O . GLU A 1 227 ? 15.443 16.963 -62.257 1.00 23.60 226 GLU A O 1
ATOM 1807 N N . ILE A 1 228 ? 17.294 17.713 -61.280 1.00 23.80 227 ILE A N 1
ATOM 1808 C CA . ILE A 1 228 ? 17.705 16.437 -60.739 1.00 22.14 227 ILE A CA 1
ATOM 1809 C C . ILE A 1 228 ? 17.689 16.526 -59.205 1.00 23.30 227 ILE A C 1
ATOM 1810 O O . ILE A 1 228 ? 18.150 17.511 -58.635 1.00 23.33 227 ILE A O 1
ATOM 1815 N N . LEU A 1 229 ? 17.157 15.493 -58.544 1.00 22.79 228 LEU A N 1
ATOM 1816 C CA . LEU A 1 229 ? 17.161 15.421 -57.059 1.00 21.15 228 LEU A CA 1
ATOM 1817 C C . LEU A 1 229 ? 18.137 14.343 -56.538 1.00 20.09 228 LEU A C 1
ATOM 1818 O O . LEU A 1 229 ? 17.996 13.163 -56.867 1.00 21.15 228 LEU A O 1
ATOM 1831 N N . VAL A 1 231 ? 19.244 12.234 -53.463 1.00 19.66 230 VAL A N 1
ATOM 1832 C CA . VAL A 1 231 ? 18.613 11.773 -52.211 1.00 17.79 230 VAL A CA 1
ATOM 1833 C C . VAL A 1 231 ? 19.633 11.029 -51.364 1.00 18.77 230 VAL A C 1
ATOM 1834 O O . VAL A 1 231 ? 20.195 10.010 -51.786 1.00 19.14 230 VAL A O 1
ATOM 1838 N N . GLY A 1 232 ? 19.911 11.531 -50.171 1.00 18.04 231 GLY A N 1
ATOM 1839 C CA . GLY A 1 232 ? 20.909 10.882 -49.315 1.00 19.12 231 GLY A CA 1
ATOM 1840 C C . GLY A 1 232 ? 20.710 11.058 -47.825 1.00 20.87 231 GLY A C 1
ATOM 1841 O O . GLY A 1 232 ? 19.917 11.902 -47.390 1.00 19.43 231 GLY A O 1
ATOM 1842 N N . ASP A 1 233 ? 21.444 10.259 -47.054 1.00 20.93 232 ASP A N 1
ATOM 1843 C CA . ASP A 1 233 ? 21.380 10.315 -45.585 1.00 21.75 232 ASP A CA 1
ATOM 1844 C C . ASP A 1 233 ? 22.581 10.977 -44.934 1.00 21.22 232 ASP A C 1
ATOM 1845 O O . ASP A 1 233 ? 22.581 11.183 -43.719 1.00 23.28 232 ASP A O 1
ATOM 1850 N N . THR A 1 234 ? 23.587 11.336 -45.727 1.00 22.47 233 THR A N 1
ATOM 1851 C CA . THR A 1 234 ? 24.861 11.855 -45.219 1.00 22.99 233 THR A CA 1
ATOM 1852 C C . THR A 1 234 ? 25.177 13.221 -45.797 1.00 24.64 233 THR A C 1
ATOM 1853 O O . THR A 1 234 ? 25.230 13.374 -47.023 1.00 21.34 233 THR A O 1
ATOM 1857 N N . LEU A 1 235 ? 25.357 14.207 -44.913 1.00 24.84 234 LEU A N 1
ATOM 1858 C CA . LEU A 1 235 ? 25.549 15.610 -45.324 1.00 26.01 234 LEU A CA 1
ATOM 1859 C C . LEU A 1 235 ? 26.840 15.837 -46.139 1.00 25.99 234 LEU A C 1
ATOM 1860 O O . LEU A 1 235 ? 26.857 16.473 -47.194 1.00 24.38 234 LEU A O 1
ATOM 1865 N N . HIS A 1 236 ? 27.924 15.298 -45.633 1.00 25.45 235 HIS A N 1
ATOM 1866 C CA . HIS A 1 236 ? 29.226 15.661 -46.132 1.00 27.56 235 HIS A CA 1
ATOM 1867 C C . HIS A 1 236 ? 29.577 14.899 -47.399 1.00 26.55 235 HIS A C 1
ATOM 1868 O O . HIS A 1 236 ? 30.584 15.218 -48.012 1.00 29.34 235 HIS A O 1
ATOM 1875 N N . THR A 1 237 ? 28.756 13.919 -47.809 1.00 24.60 236 THR A N 1
ATOM 1876 C CA . THR A 1 237 ? 28.981 13.223 -49.070 1.00 20.85 236 THR A CA 1
ATOM 1877 C C . THR A 1 237 ? 27.831 13.479 -50.100 1.00 20.76 236 THR A C 1
ATOM 1878 O O . THR A 1 237 ? 28.011 14.154 -51.146 1.00 20.72 236 THR A O 1
ATOM 1882 N N . ASP A 1 238 ? 26.648 12.960 -49.801 1.00 18.89 237 ASP A N 1
ATOM 1883 C CA . ASP A 1 238 ? 25.477 13.127 -50.674 1.00 20.05 237 ASP A CA 1
ATOM 1884 C C . ASP A 1 238 ? 25.005 14.580 -50.847 1.00 20.53 237 ASP A C 1
ATOM 1885 O O . ASP A 1 238 ? 24.796 15.031 -51.970 1.00 22.63 237 ASP A O 1
ATOM 1890 N N . ILE A 1 239 ? 24.808 15.287 -49.745 1.00 20.19 238 ILE A N 1
ATOM 1891 C CA . ILE A 1 239 ? 24.153 16.589 -49.773 1.00 19.50 238 ILE A CA 1
ATOM 1892 C C . ILE A 1 239 ? 25.145 17.637 -50.222 1.00 20.32 238 ILE A C 1
ATOM 1893 O O . ILE A 1 239 ? 24.838 18.417 -51.108 1.00 20.61 238 ILE A O 1
ATOM 1898 N N . LEU A 1 240 ? 26.336 17.650 -49.612 1.00 20.48 239 LEU A N 1
ATOM 1899 C CA . LEU A 1 240 ? 27.428 18.567 -50.034 1.00 21.58 239 LEU A CA 1
ATOM 1900 C C . LEU A 1 240 ? 27.756 18.335 -51.494 1.00 23.61 239 LEU A C 1
ATOM 1901 O O . LEU A 1 240 ? 27.792 19.277 -52.300 1.00 26.81 239 LEU A O 1
ATOM 1906 N N . GLY A 1 241 ? 27.951 17.061 -51.852 1.00 22.03 240 GLY A N 1
ATOM 1907 C CA . GLY A 1 241 ? 28.300 16.689 -53.215 1.00 19.17 240 GLY A CA 1
ATOM 1908 C C . GLY A 1 241 ? 27.283 17.178 -54.214 1.00 20.24 240 GLY A C 1
ATOM 1909 O O . GLY A 1 241 ? 27.628 17.853 -55.169 1.00 17.68 240 GLY A O 1
ATOM 1910 N N . GLY A 1 242 ? 26.010 16.855 -53.982 1.00 20.30 241 GLY A N 1
ATOM 1911 C CA . GLY A 1 242 ? 24.912 17.314 -54.851 1.00 20.96 241 GLY A CA 1
ATOM 1912 C C . GLY A 1 242 ? 24.812 18.831 -54.949 1.00 21.03 241 GLY A C 1
ATOM 1913 O O . GLY A 1 242 ? 24.691 19.391 -56.032 1.00 22.89 241 GLY A O 1
ATOM 1914 N N . ASN A 1 243 ? 24.845 19.501 -53.811 1.00 22.47 242 ASN A N 1
ATOM 1915 C CA . ASN A 1 243 ? 24.724 20.963 -53.790 1.00 22.46 242 ASN A CA 1
ATOM 1916 C C . ASN A 1 243 ? 25.822 21.669 -54.616 1.00 23.11 242 ASN A C 1
ATOM 1917 O O . ASN A 1 243 ? 25.553 22.545 -55.449 1.00 22.80 242 ASN A O 1
ATOM 1922 N N . LYS A 1 244 ? 27.063 21.253 -54.401 1.00 21.68 243 LYS A N 1
ATOM 1923 C CA . LYS A 1 244 ? 28.179 21.834 -55.128 1.00 23.52 243 LYS A CA 1
ATOM 1924 C C . LYS A 1 244 ? 28.034 21.675 -56.638 1.00 21.73 243 LYS A C 1
ATOM 1925 O O . LYS A 1 244 ? 28.443 22.545 -57.382 1.00 22.58 243 LYS A O 1
ATOM 1931 N N . PHE A 1 245 ? 27.465 20.556 -57.079 1.00 21.08 244 PHE A N 1
ATOM 1932 C CA . PHE A 1 245 ? 27.284 20.297 -58.501 1.00 20.04 244 PHE A CA 1
ATOM 1933 C C . PHE A 1 245 ? 26.079 21.021 -59.081 1.00 22.47 244 PHE A C 1
ATOM 1934 O O . PHE A 1 245 ? 25.935 21.064 -60.288 1.00 26.07 244 PHE A O 1
ATOM 1942 N N . GLY A 1 246 ? 25.216 21.577 -58.246 1.00 23.28 245 GLY A N 1
ATOM 1943 C CA . GLY A 1 246 ? 24.028 22.288 -58.723 1.00 22.65 245 GLY A CA 1
ATOM 1944 C C . GLY A 1 246 ? 22.746 21.485 -58.621 1.00 22.50 245 GLY A C 1
ATOM 1945 O O . GLY A 1 246 ? 21.670 21.978 -58.977 1.00 21.96 245 GLY A O 1
ATOM 1946 N N . LEU A 1 247 ? 22.835 20.254 -58.121 1.00 23.87 246 LEU A N 1
ATOM 1947 C CA . LEU A 1 247 ? 21.633 19.410 -58.009 1.00 23.22 246 LEU A CA 1
ATOM 1948 C C . LEU A 1 247 ? 20.770 19.911 -56.853 1.00 23.56 246 LEU A C 1
ATOM 1949 O O . LEU A 1 247 ? 21.274 20.537 -55.929 1.00 22.75 246 LEU A O 1
ATOM 1954 N N . ASP A 1 248 ? 19.459 19.671 -56.903 1.00 24.10 247 ASP A N 1
ATOM 1955 C CA . ASP A 1 248 ? 18.676 19.824 -55.660 1.00 24.21 247 ASP A CA 1
ATOM 1956 C C . ASP A 1 248 ? 19.028 18.596 -54.843 1.00 22.02 247 ASP A C 1
ATOM 1957 O O . ASP A 1 248 ? 19.478 17.580 -55.389 1.00 18.68 247 ASP A O 1
ATOM 1962 N N . THR A 1 249 ? 18.852 18.712 -53.541 1.00 21.82 248 THR A N 1
ATOM 1963 C CA . THR A 1 249 ? 19.149 17.656 -52.619 1.00 21.41 248 THR A CA 1
ATOM 1964 C C . THR A 1 249 ? 18.028 17.416 -51.594 1.00 21.74 248 THR A C 1
ATOM 1965 O O . THR A 1 249 ? 17.434 18.351 -51.065 1.00 22.49 248 THR A O 1
ATOM 1969 N N . ALA A 1 250 ? 17.806 16.149 -51.275 1.00 20.58 249 ALA A N 1
ATOM 1970 C CA . ALA A 1 250 ? 16.869 15.774 -50.231 1.00 20.65 249 ALA A CA 1
ATOM 1971 C C . ALA A 1 250 ? 17.591 14.925 -49.215 1.00 19.86 249 ALA A C 1
ATOM 1972 O O . ALA A 1 250 ? 18.115 13.851 -49.547 1.00 22.38 249 ALA A O 1
ATOM 1974 N N . LEU A 1 251 ? 17.682 15.440 -47.998 1.00 18.83 250 LEU A N 1
ATOM 1975 C CA . LEU A 1 251 ? 18.157 14.679 -46.848 1.00 20.91 250 LEU A CA 1
ATOM 1976 C C . LEU A 1 251 ? 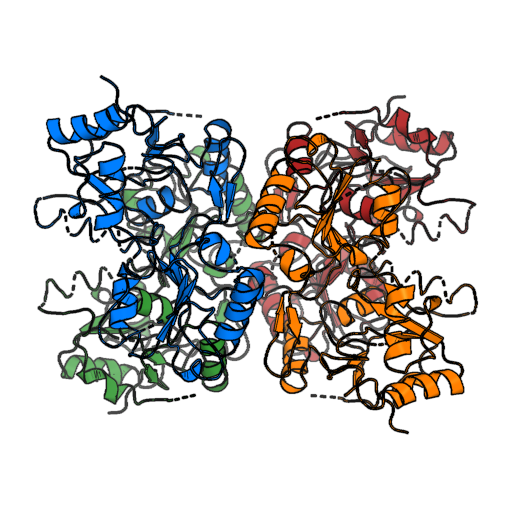17.041 13.763 -46.348 1.00 22.25 250 LEU A C 1
ATOM 1977 O O . LEU A 1 251 ? 15.962 14.238 -45.950 1.00 20.88 250 LEU A O 1
ATOM 1982 N N . VAL A 1 252 ? 17.314 12.466 -46.332 1.00 22.45 251 VAL A N 1
ATOM 1983 C CA . VAL A 1 252 ? 16.435 11.522 -45.616 1.00 21.70 251 VAL A CA 1
ATOM 1984 C C . VAL A 1 252 ? 16.962 11.212 -44.226 1.00 22.42 251 VAL A C 1
ATOM 1985 O O . VAL A 1 252 ? 18.160 11.354 -43.946 1.00 22.05 251 VAL A O 1
ATOM 1989 N N . LEU A 1 253 ? 16.056 10.814 -43.338 1.00 23.05 252 LEU A N 1
ATOM 1990 C CA . LEU A 1 253 ? 16.408 10.661 -41.927 1.00 24.25 252 LEU A CA 1
ATOM 1991 C C . LEU A 1 253 ? 16.532 9.178 -41.512 1.00 27.12 252 LEU A C 1
ATOM 1992 O O . LEU A 1 253 ? 16.551 8.856 -40.319 1.00 27.38 252 LEU A O 1
ATOM 1997 N N . THR A 1 254 ? 16.654 8.295 -42.513 1.00 27.81 253 THR A N 1
ATOM 1998 C CA . THR A 1 254 ? 16.666 6.882 -42.286 1.00 27.10 253 THR A CA 1
ATOM 1999 C C . THR A 1 254 ? 18.070 6.309 -42.117 1.00 26.18 253 THR A C 1
ATOM 2000 O O . THR A 1 254 ? 18.223 5.092 -42.042 1.00 28.25 253 THR A O 1
ATOM 2004 N N . GLY A 1 255 ? 19.082 7.164 -42.035 1.00 24.07 254 GLY A N 1
ATOM 2005 C CA . GLY A 1 255 ? 20.474 6.697 -42.041 1.00 25.45 254 GLY A CA 1
ATOM 2006 C C . GLY A 1 255 ? 21.358 7.451 -41.079 1.00 26.94 254 GLY A C 1
ATOM 2007 O O . GLY A 1 255 ? 20.995 7.615 -39.919 1.00 29.79 254 GLY A O 1
ATOM 2008 N N . ASN A 1 256 ? 22.510 7.921 -41.562 1.00 27.54 255 ASN A N 1
ATOM 2009 C CA . ASN A 1 256 ? 23.498 8.604 -40.730 1.00 25.41 255 ASN A CA 1
ATOM 2010 C C . ASN A 1 256 ? 23.014 9.866 -40.049 1.00 25.33 255 ASN A C 1
ATOM 2011 O O . ASN A 1 256 ? 23.586 10.260 -39.058 1.00 25.70 255 ASN A O 1
ATOM 2016 N N . THR A 1 257 ? 22.052 10.572 -40.614 1.00 25.81 256 THR A N 1
ATOM 2017 C CA . THR A 1 257 ? 21.592 11.813 -39.979 1.00 24.61 256 THR A CA 1
ATOM 2018 C C . THR A 1 257 ? 20.292 11.476 -39.244 1.00 25.77 256 THR A C 1
ATOM 2019 O O . THR A 1 257 ? 19.265 11.290 -39.861 1.00 26.70 256 THR A O 1
ATOM 2023 N N . ARG A 1 258 ? 20.356 11.328 -37.927 1.00 27.02 257 ARG A N 1
ATOM 2024 C CA . ARG A 1 258 ? 19.166 11.029 -37.136 1.00 30.24 257 ARG A CA 1
ATOM 2025 C C . ARG A 1 258 ? 18.352 12.298 -36.945 1.00 28.58 257 ARG A C 1
ATOM 2026 O O . ARG A 1 258 ? 18.917 13.407 -36.924 1.00 28.78 257 ARG A O 1
ATOM 2034 N N . ILE A 1 259 ? 17.036 12.149 -36.810 1.00 26.73 258 ILE A N 1
ATOM 2035 C CA . ILE A 1 259 ? 16.137 13.306 -36.694 1.00 28.83 258 ILE A CA 1
ATOM 2036 C C . ILE A 1 259 ? 16.500 14.279 -35.541 1.00 29.68 258 ILE A C 1
ATOM 2037 O O . ILE A 1 259 ? 16.432 15.506 -35.716 1.00 29.05 258 ILE A O 1
ATOM 2042 N N . ASP A 1 260 ? 16.902 13.733 -34.385 1.00 29.42 259 ASP A N 1
ATOM 2043 C CA . ASP A 1 260 ? 17.249 14.542 -33.214 1.00 32.99 259 ASP A CA 1
ATOM 2044 C C . ASP A 1 260 ? 18.499 15.378 -33.439 1.00 32.37 259 ASP A C 1
ATOM 2045 O O . ASP A 1 260 ? 18.707 16.398 -32.750 1.00 30.22 259 ASP A O 1
ATOM 2050 N N . ASP A 1 261 ? 19.316 14.972 -34.417 1.00 31.13 260 ASP A N 1
ATOM 2051 C CA . ASP A 1 261 ? 20.596 15.639 -34.679 1.00 29.84 260 ASP A CA 1
ATOM 2052 C C . ASP A 1 261 ? 20.618 16.493 -35.935 1.00 29.37 260 ASP A C 1
ATOM 2053 O O . ASP A 1 261 ? 21.597 17.204 -36.171 1.00 28.47 260 ASP A O 1
ATOM 2058 N N . ALA A 1 262 ? 19.584 16.406 -36.763 1.00 27.14 261 ALA A N 1
ATOM 2059 C CA . ALA A 1 262 ? 19.643 17.030 -38.082 1.00 28.86 261 ALA A CA 1
ATOM 2060 C C . ALA A 1 262 ? 19.889 18.530 -38.026 1.00 28.12 261 ALA A C 1
ATOM 2061 O O . ALA A 1 262 ? 20.735 19.054 -38.750 1.00 25.67 261 ALA A O 1
ATOM 2063 N N . GLU A 1 263 ? 19.140 19.238 -37.184 1.00 28.59 262 GLU A N 1
ATOM 2064 C CA . GLU A 1 263 ? 19.265 20.692 -37.161 1.00 28.94 262 GLU A CA 1
ATOM 2065 C C . GLU A 1 263 ? 20.661 21.098 -36.714 1.00 27.05 262 GLU A C 1
ATOM 2066 O O . GLU A 1 263 ? 21.329 21.960 -37.316 1.00 27.01 262 GLU A O 1
ATOM 2072 N N . THR A 1 264 ? 21.122 20.425 -35.690 1.00 28.13 263 THR A N 1
ATOM 2073 C CA . THR A 1 264 ? 22.471 20.660 -35.179 1.00 30.57 263 THR A CA 1
ATOM 2074 C C . THR A 1 264 ? 23.543 20.352 -36.230 1.00 29.21 263 THR A C 1
ATOM 2075 O O . THR A 1 264 ? 24.427 21.183 -36.481 1.00 29.78 263 THR A O 1
ATOM 2079 N N . LYS A 1 265 ? 23.458 19.195 -36.880 1.00 28.41 264 LYS A N 1
ATOM 2080 C CA . LYS A 1 265 ? 24.481 18.860 -37.867 1.00 26.98 264 LYS A CA 1
ATOM 2081 C C . LYS A 1 265 ? 24.404 19.823 -39.034 1.00 26.29 264 LYS A C 1
ATOM 2082 O O . LYS A 1 265 ? 25.443 20.235 -39.550 1.00 26.85 264 LYS A O 1
ATOM 2088 N N . ILE A 1 266 ? 23.192 20.223 -39.438 1.00 25.60 265 ILE A N 1
ATOM 2089 C CA . ILE A 1 266 ? 23.063 21.138 -40.559 1.00 25.17 265 ILE A CA 1
ATOM 2090 C C . ILE A 1 266 ? 23.690 22.503 -40.194 1.00 28.06 265 ILE A C 1
ATOM 2091 O O . ILE A 1 266 ? 24.447 23.086 -40.983 1.00 27.57 265 ILE A O 1
ATOM 2096 N N . LYS A 1 267 ? 23.417 22.970 -38.980 1.00 30.18 266 LYS A N 1
ATOM 2097 C CA . LYS A 1 267 ? 23.944 24.240 -38.486 1.00 32.17 266 LYS A CA 1
ATOM 2098 C C . LYS A 1 267 ? 25.452 24.213 -38.301 1.00 32.28 266 LYS A C 1
ATOM 2099 O O . LYS A 1 267 ? 26.128 25.198 -38.606 1.00 32.34 266 LYS A O 1
ATOM 2105 N N . SER A 1 268 ? 25.985 23.105 -37.787 1.00 30.47 267 SER A N 1
ATOM 2106 C CA . SER A 1 268 ? 27.433 23.024 -37.514 1.00 29.95 267 SER A CA 1
ATOM 2107 C C . SER A 1 268 ? 28.278 22.882 -38.793 1.00 29.70 267 SER A C 1
ATOM 2108 O O . SER A 1 268 ? 29.398 23.381 -38.860 1.00 31.34 267 SER A O 1
ATOM 2111 N N . THR A 1 269 ? 27.727 22.269 -39.836 1.00 27.87 268 THR A N 1
ATOM 2112 C CA . THR A 1 269 ? 28.449 22.104 -41.110 1.00 25.35 268 THR A CA 1
ATOM 2113 C C . THR A 1 269 ? 28.107 23.200 -42.132 1.00 24.67 268 THR A C 1
ATOM 2114 O O . THR A 1 269 ? 28.899 23.492 -43.052 1.00 27.31 268 THR A O 1
ATOM 2118 N N . GLY A 1 270 ? 26.945 23.817 -41.980 1.00 24.05 269 GLY A N 1
ATOM 2119 C CA . GLY A 1 270 ? 26.455 24.744 -42.992 1.00 23.32 269 GLY A CA 1
ATOM 2120 C C . GLY A 1 270 ? 26.104 24.072 -44.314 1.00 25.34 269 GLY A C 1
ATOM 2121 O O . GLY A 1 270 ? 25.982 24.730 -45.377 1.00 23.82 269 GLY A O 1
ATOM 2122 N N . ILE A 1 271 ? 25.922 22.757 -44.255 1.00 22.95 270 ILE A N 1
ATOM 2123 C CA . ILE A 1 271 ? 25.505 21.998 -45.418 1.00 23.95 270 ILE A CA 1
ATOM 2124 C C . ILE A 1 271 ? 23.982 21.882 -45.385 1.00 24.69 270 ILE A C 1
ATOM 2125 O O . ILE A 1 271 ? 23.427 21.074 -44.629 1.00 25.02 270 ILE A O 1
ATOM 2130 N N . VAL A 1 272 ? 23.329 22.706 -46.209 1.00 23.39 271 VAL A N 1
ATOM 2131 C CA . VAL A 1 272 ? 21.876 22.835 -46.210 1.00 22.49 271 VAL A CA 1
ATOM 2132 C C . VAL A 1 272 ? 21.233 22.045 -47.350 1.00 21.59 271 VAL A C 1
ATOM 2133 O O . VAL A 1 272 ? 21.532 22.264 -48.523 1.00 19.93 271 VAL A O 1
ATOM 2137 N N . PRO A 1 273 ? 20.327 21.113 -47.007 1.00 21.76 272 PRO A N 1
ATOM 2138 C CA . PRO A 1 273 ? 19.614 20.418 -48.076 1.00 22.45 272 PRO A CA 1
ATOM 2139 C C . PRO A 1 273 ? 18.438 21.243 -48.615 1.00 22.64 272 PRO A C 1
ATOM 2140 O O . PRO A 1 273 ? 17.825 22.006 -47.860 1.00 20.14 272 PRO A O 1
ATOM 2144 N N . THR A 1 274 ? 18.131 21.086 -49.905 1.00 21.99 273 THR A N 1
ATOM 2145 C CA . THR A 1 274 ? 16.941 21.709 -50.493 1.00 22.18 273 THR A CA 1
ATOM 2146 C C . THR A 1 274 ? 15.708 21.268 -49.688 1.00 23.52 273 THR A C 1
ATOM 2147 O O . THR A 1 274 ? 14.868 22.095 -49.333 1.00 24.25 273 THR A O 1
ATOM 2151 N N . HIS A 1 275 ? 15.636 19.972 -49.356 1.00 22.74 274 HIS A N 1
ATOM 2152 C CA . HIS A 1 275 ? 14.477 19.412 -48.683 1.00 21.61 274 HIS A CA 1
ATOM 2153 C C . HIS A 1 275 ? 14.904 18.389 -47.632 1.00 23.11 274 HIS A C 1
ATOM 2154 O O . HIS A 1 275 ? 15.993 17.815 -47.722 1.00 17.72 274 HIS A O 1
ATOM 2161 N N . ILE A 1 276 ? 14.037 18.177 -46.644 1.00 24.02 275 ILE A N 1
ATOM 2162 C CA . ILE A 1 276 ? 14.242 17.150 -45.639 1.00 23.38 275 ILE A CA 1
ATOM 2163 C C . ILE A 1 276 ? 13.018 16.268 -45.672 1.00 24.48 275 ILE A C 1
ATOM 2164 O O . ILE A 1 276 ? 11.905 16.785 -45.755 1.00 23.08 275 ILE A O 1
ATOM 2169 N N . CYS A 1 277 ? 13.241 14.951 -45.713 1.00 24.49 276 CYS A N 1
ATOM 2170 C CA . CYS A 1 277 ? 12.159 13.962 -45.756 1.00 24.12 276 CYS A CA 1
ATOM 2171 C C . CYS A 1 277 ? 12.451 12.887 -44.730 1.00 25.58 276 CYS A C 1
ATOM 2172 O O . CYS A 1 277 ? 13.606 12.604 -44.432 1.00 25.11 276 CYS A O 1
ATOM 2175 N N . GLU A 1 278 ? 11.402 12.277 -44.201 1.00 26.06 277 GLU A N 1
ATOM 2176 C CA . GLU A 1 278 ? 11.529 11.168 -43.283 1.00 28.08 277 GLU A CA 1
ATOM 2177 C C . GLU A 1 278 ? 12.239 9.972 -43.955 1.00 26.78 277 GLU A C 1
ATOM 2178 O O . GLU A 1 278 ? 13.140 9.390 -43.383 1.00 28.10 277 GLU A O 1
ATOM 2184 N N . SER A 1 279 ? 11.818 9.613 -45.165 1.00 25.70 278 SER A N 1
ATOM 2185 C CA . SER A 1 279 ? 12.458 8.552 -45.914 1.00 27.35 278 SER A CA 1
ATOM 2186 C C . SER A 1 279 ? 12.126 8.634 -47.402 1.00 24.66 278 SER A C 1
ATOM 2187 O O . SER A 1 279 ? 11.271 9.414 -47.824 1.00 24.70 278 SER A O 1
ATOM 2190 N N . ALA A 1 280 ? 12.804 7.795 -48.177 1.00 23.25 279 ALA A N 1
ATOM 2191 C CA . ALA A 1 280 ? 12.575 7.680 -49.607 1.00 23.75 279 ALA A CA 1
ATOM 2192 C C . ALA A 1 280 ? 11.474 6.689 -49.944 1.00 26.71 279 ALA A C 1
ATOM 2193 O O . ALA A 1 280 ? 11.159 6.492 -51.127 1.00 24.92 279 ALA A O 1
ATOM 2195 N N . VAL A 1 281 ? 10.896 6.060 -48.927 1.00 29.61 280 VAL A N 1
ATOM 2196 C CA . VAL A 1 281 ? 9.782 5.118 -49.131 1.00 31.85 280 VAL A CA 1
ATOM 2197 C C . VAL A 1 281 ? 8.455 5.869 -49.380 1.00 33.69 280 VAL A C 1
ATOM 2198 O O . VAL A 1 281 ? 8.037 6.693 -48.580 1.00 35.19 280 VAL A O 1
ATOM 2202 N N . ILE A 1 282 ? 7.827 5.564 -50.504 1.00 36.81 281 ILE A N 1
ATOM 2203 C CA . ILE A 1 282 ? 6.539 6.134 -50.923 1.00 40.74 281 ILE A CA 1
ATOM 2204 C C . ILE A 1 282 ? 5.396 5.176 -50.573 1.00 44.75 281 ILE A C 1
ATOM 2205 O O . ILE A 1 282 ? 5.487 3.970 -50.809 1.00 44.71 281 ILE A O 1
ATOM 2210 N N . GLU A 1 283 ? 4.317 5.714 -50.016 1.00 48.23 282 GLU A N 1
ATOM 2211 C CA . GLU A 1 283 ? 3.156 4.890 -49.631 1.00 50.76 282 GLU A CA 1
ATOM 2212 C C . GLU A 1 283 ? 2.085 4.662 -50.732 1.00 52.89 282 GLU A C 1
ATOM 2213 O O . GLU A 1 283 ? 2.103 5.306 -51.799 1.00 51.98 282 GLU A O 1
ATOM 2218 N N . LEU A 1 284 ? 1.156 3.741 -50.438 1.00 55.52 283 LEU A N 1
ATOM 2219 C CA . LEU A 1 284 ? 0.229 3.152 -51.421 1.00 56.92 283 LEU A CA 1
ATOM 2220 C C . LEU A 1 284 ? 1.020 2.391 -52.497 1.00 58.35 283 LEU A C 1
ATOM 2221 O O . LEU A 1 284 ? 1.212 1.163 -52.410 1.00 58.84 283 LEU A O 1
ATOM 2223 N N . GLY B 1 1 ? 73.618 25.452 -39.234 1.00 40.46 0 GLY B N 1
ATOM 2224 C CA . GLY B 1 1 ? 74.777 24.589 -38.874 1.00 40.51 0 GLY B CA 1
ATOM 2225 C C . GLY B 1 1 ? 74.540 23.959 -37.516 1.00 38.31 0 GLY B C 1
ATOM 2226 O O . GLY B 1 1 ? 73.996 24.595 -36.622 1.00 38.03 0 GLY B O 1
ATOM 2235 N N . GLN B 1 3 ? 76.243 22.222 -34.136 1.00 33.36 2 GLN B N 1
ATOM 2236 C CA . GLN B 1 3 ? 77.429 21.878 -33.375 1.00 34.46 2 GLN B CA 1
ATOM 2237 C C . GLN B 1 3 ? 77.222 20.504 -32.755 1.00 33.09 2 GLN B C 1
ATOM 2238 O O . GLN B 1 3 ? 76.364 20.332 -31.902 1.00 34.92 2 GLN B O 1
ATOM 2244 N N . ILE B 1 4 ? 77.999 19.526 -33.191 1.00 29.74 3 ILE B N 1
ATOM 2245 C CA . ILE B 1 4 ? 77.909 18.171 -32.669 1.00 30.66 3 ILE B CA 1
ATOM 2246 C C . ILE B 1 4 ? 78.942 18.051 -31.540 1.00 32.68 3 ILE B C 1
ATOM 2247 O O . ILE B 1 4 ? 80.130 18.333 -31.727 1.00 36.25 3 ILE B O 1
ATOM 2252 N N . GLU B 1 5 ? 78.482 17.640 -30.368 1.00 30.14 4 GLU B N 1
ATOM 2253 C CA . GLU B 1 5 ? 79.308 17.555 -29.170 1.00 30.05 4 GLU B CA 1
ATOM 2254 C C . GLU B 1 5 ? 79.424 16.092 -28.798 1.00 29.16 4 GLU B C 1
ATOM 2255 O O . GLU B 1 5 ? 78.509 15.336 -29.062 1.00 30.34 4 GLU B O 1
ATOM 2261 N N . SER B 1 6 ? 80.536 15.673 -28.211 1.00 29.14 5 SER B N 1
ATOM 2262 C CA . SER B 1 6 ? 80.637 14.284 -27.777 1.00 27.72 5 SER B CA 1
ATOM 2263 C C . SER B 1 6 ? 79.873 14.127 -26.469 1.00 27.17 5 SER B C 1
ATOM 2264 O O . SER B 1 6 ? 79.944 14.966 -25.556 1.00 26.08 5 SER B O 1
ATOM 2267 N N . PHE B 1 7 ? 79.174 13.013 -26.366 1.00 26.64 6 PHE B N 1
ATOM 2268 C CA . PHE B 1 7 ? 78.373 12.764 -25.194 1.00 25.77 6 PHE B CA 1
ATOM 2269 C C . PHE B 1 7 ? 79.227 12.776 -23.913 1.00 26.17 6 PHE B C 1
ATOM 2270 O O . PHE B 1 7 ? 78.863 13.413 -22.917 1.00 24.21 6 PHE B O 1
ATOM 2278 N N . LYS B 1 8 ? 80.371 12.102 -23.941 1.00 28.05 7 LYS B N 1
ATOM 2279 C CA . LYS B 1 8 ? 81.288 12.131 -22.783 1.00 29.23 7 LYS B CA 1
ATOM 2280 C C . LYS B 1 8 ? 81.574 13.567 -22.331 1.00 27.17 7 LYS B C 1
ATOM 2281 O O . LYS B 1 8 ? 81.620 13.834 -21.129 1.00 30.17 7 LYS B O 1
ATOM 2287 N N . SER B 1 9 ? 81.739 14.495 -23.273 1.00 26.41 8 SER B N 1
ATOM 2288 C CA . SER B 1 9 ? 82.122 15.876 -22.923 1.00 26.14 8 SER B CA 1
ATOM 2289 C C . SER B 1 9 ? 81.059 16.605 -22.099 1.00 27.45 8 SER B C 1
ATOM 2290 O O . SER B 1 9 ? 81.371 17.464 -21.280 1.00 27.31 8 SER B O 1
ATOM 2293 N N . LEU B 1 10 ? 79.810 16.235 -22.317 1.00 27.09 9 LEU B N 1
ATOM 2294 C CA . LEU B 1 10 ? 78.687 16.834 -21.628 1.00 28.08 9 LEU B CA 1
ATOM 2295 C C . LEU B 1 10 ? 78.559 16.361 -20.188 1.00 26.23 9 LEU B C 1
ATOM 2296 O O . LEU B 1 10 ? 78.088 17.100 -19.342 1.00 27.89 9 LEU B O 1
ATOM 2301 N N . LEU B 1 11 ? 78.943 15.126 -19.902 1.00 27.41 10 LEU B N 1
ATOM 2302 C CA . LEU B 1 11 ? 78.524 14.515 -18.644 1.00 30.63 10 LEU B CA 1
ATOM 2303 C C . LEU B 1 11 ? 78.906 15.225 -17.322 1.00 34.00 10 LEU B C 1
ATOM 2304 O O . LEU B 1 11 ? 78.147 15.142 -16.345 1.00 33.24 10 LEU B O 1
ATOM 2309 N N . PRO B 1 12 ? 80.077 15.894 -17.270 1.00 34.46 11 PRO B N 1
ATOM 2310 C CA . PRO B 1 12 ? 80.469 16.679 -16.088 1.00 33.90 11 PRO B CA 1
ATOM 2311 C C . PRO B 1 12 ? 79.544 17.832 -15.676 1.00 33.71 11 PRO B C 1
ATOM 2312 O O . PRO B 1 12 ? 79.646 18.307 -14.549 1.00 33.41 11 PRO B O 1
ATOM 2316 N N . LYS B 1 13 ? 78.675 18.302 -16.560 1.00 34.88 12 LYS B N 1
ATOM 2317 C CA . LYS B 1 13 ? 77.763 19.404 -16.213 1.00 36.41 12 LYS B CA 1
ATOM 2318 C C . LYS B 1 13 ? 76.597 18.931 -15.338 1.00 34.60 12 LYS B C 1
ATOM 2319 O O . LYS B 1 13 ? 75.854 19.757 -14.770 1.00 36.95 12 LYS B O 1
ATOM 2325 N N . TYR B 1 14 ? 76.410 17.611 -15.236 1.00 31.11 13 TYR B N 1
ATOM 2326 C CA . TYR B 1 14 ? 75.116 17.067 -14.809 1.00 27.69 13 TYR B CA 1
ATOM 2327 C C . TYR B 1 14 ? 75.227 16.137 -13.622 1.00 26.19 13 TYR B C 1
ATOM 2328 O O . TYR B 1 14 ? 76.155 15.361 -13.522 1.00 25.96 13 TYR B O 1
ATOM 2337 N N . LYS B 1 15 ? 74.270 16.238 -12.709 1.00 27.39 14 LYS B N 1
ATOM 2338 C CA . LYS B 1 15 ? 74.225 15.356 -11.546 1.00 28.02 14 LYS B CA 1
ATOM 2339 C C . LYS B 1 15 ? 73.394 14.094 -11.816 1.00 26.54 14 LYS B C 1
ATOM 2340 O O . LYS B 1 15 ? 73.563 13.109 -11.142 1.00 28.35 14 LYS B O 1
ATOM 2346 N N . CYS B 1 16 ? 72.526 14.112 -12.822 1.00 26.33 15 CYS B N 1
ATOM 2347 C CA . CYS B 1 16 ? 71.809 12.902 -13.224 1.00 24.38 15 CYS B CA 1
ATOM 2348 C C . CYS B 1 16 ? 71.461 12.937 -14.706 1.00 24.10 15 CYS B C 1
ATOM 2349 O O . CYS B 1 16 ? 71.170 13.998 -15.258 1.00 21.12 15 CYS B O 1
ATOM 2352 N N . ILE B 1 17 ? 71.532 11.767 -15.345 1.00 21.93 16 ILE B N 1
ATOM 2353 C CA . ILE B 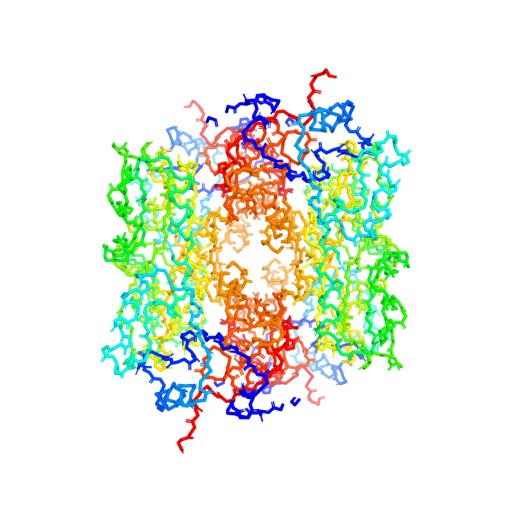1 17 ? 71.124 11.613 -16.725 1.00 21.19 16 ILE B CA 1
ATOM 2354 C C . ILE B 1 17 ? 69.795 10.838 -16.792 1.00 21.93 16 ILE B C 1
ATOM 2355 O O . ILE B 1 17 ? 69.625 9.814 -16.128 1.00 23.44 16 ILE B O 1
ATOM 2360 N N . PHE B 1 18 ? 68.865 11.357 -17.596 1.00 21.78 17 PHE B N 1
ATOM 2361 C CA . PHE B 1 18 ? 67.661 10.636 -17.980 1.00 22.49 17 PHE B CA 1
ATOM 2362 C C . PHE B 1 18 ? 67.819 10.170 -19.420 1.00 22.65 17 PHE B C 1
ATOM 2363 O O . PHE B 1 18 ? 67.940 10.979 -20.343 1.00 20.24 17 PHE B O 1
ATOM 2371 N N . PHE B 1 19 ? 67.780 8.863 -19.600 1.00 20.58 18 PHE B N 1
ATOM 2372 C CA . PHE B 1 19 ? 67.877 8.262 -20.910 1.00 21.00 18 PHE B CA 1
ATOM 2373 C C . PHE B 1 19 ? 66.507 7.763 -21.370 1.00 20.47 18 PHE B C 1
ATOM 2374 O O . PHE B 1 19 ? 65.877 6.987 -20.673 1.00 19.59 18 PHE B O 1
ATOM 2382 N N . ASP B 1 20 ? 66.075 8.184 -22.559 1.00 20.50 19 ASP B N 1
ATOM 2383 C CA . ASP B 1 20 ? 65.128 7.403 -23.342 1.00 22.63 19 ASP B CA 1
ATOM 2384 C C . ASP B 1 20 ? 65.786 6.056 -23.725 1.00 22.79 19 ASP B C 1
ATOM 2385 O O . ASP B 1 20 ? 67.009 5.961 -23.745 1.00 22.44 19 ASP B O 1
ATOM 2390 N N . ALA B 1 21 ? 64.990 5.007 -23.977 1.00 23.07 20 ALA B N 1
ATOM 2391 C CA . ALA B 1 21 ? 65.547 3.694 -24.323 1.00 23.55 20 ALA B CA 1
ATOM 2392 C C . ALA B 1 21 ? 65.686 3.536 -25.828 1.00 23.95 20 ALA B C 1
ATOM 2393 O O . ALA B 1 21 ? 66.809 3.518 -26.329 1.00 23.78 20 ALA B O 1
ATOM 2395 N N . PHE B 1 22 ? 64.563 3.409 -26.536 1.00 23.66 21 PHE B N 1
ATOM 2396 C CA . PHE B 1 22 ? 64.590 3.132 -27.971 1.00 25.27 21 PHE B CA 1
ATOM 2397 C C . PHE B 1 22 ? 65.095 4.292 -28.798 1.00 24.41 21 PHE B C 1
ATOM 2398 O O . PHE B 1 22 ? 64.590 5.429 -28.662 1.00 23.40 21 PHE B O 1
ATOM 2406 N N . GLY B 1 23 ? 66.073 3.981 -29.652 1.00 21.96 22 GLY B N 1
ATOM 2407 C CA . GLY B 1 23 ? 66.753 4.948 -30.491 1.00 21.74 22 GLY B CA 1
ATOM 2408 C C . GLY B 1 23 ? 67.930 5.597 -29.800 1.00 22.83 22 GLY B C 1
ATOM 2409 O O . GLY B 1 23 ? 68.620 6.428 -30.413 1.00 25.01 22 GLY B O 1
ATOM 2410 N N . VAL B 1 24 ? 68.161 5.238 -28.540 1.00 21.66 23 VAL B N 1
ATOM 2411 C CA . VAL B 1 24 ? 69.222 5.855 -27.740 1.00 22.66 23 VAL B CA 1
ATOM 2412 C C . VAL B 1 24 ? 70.132 4.786 -27.166 1.00 22.38 23 VAL B C 1
ATOM 2413 O O . VAL B 1 24 ? 71.335 4.847 -27.337 1.00 23.37 23 VAL B O 1
ATOM 2417 N N . LEU B 1 25 ? 69.549 3.813 -26.481 1.00 24.51 24 LEU B N 1
ATOM 2418 C CA . LEU B 1 25 ? 70.300 2.705 -25.875 1.00 25.67 24 LEU B CA 1
ATOM 2419 C C . LEU B 1 25 ? 70.242 1.440 -26.733 1.00 28.77 24 LEU B C 1
ATOM 2420 O O . LEU B 1 25 ? 71.124 0.573 -26.686 1.00 28.53 24 LEU B O 1
ATOM 2425 N N . LYS B 1 26 ? 69.179 1.323 -27.503 1.00 30.95 25 LYS B N 1
ATOM 2426 C CA . LYS B 1 26 ? 68.944 0.111 -28.252 1.00 33.11 25 LYS B CA 1
ATOM 2427 C C . LYS B 1 26 ? 68.092 0.438 -29.431 1.00 33.20 25 LYS B C 1
ATOM 2428 O O . LYS B 1 26 ? 67.455 1.484 -29.450 1.00 30.09 25 LYS B O 1
ATOM 2434 N N . THR B 1 27 ? 68.050 -0.499 -30.377 1.00 35.07 26 THR B N 1
ATOM 2435 C CA . THR B 1 27 ? 67.293 -0.367 -31.610 1.00 36.41 26 THR B CA 1
ATOM 2436 C C . THR B 1 27 ? 66.655 -1.717 -31.962 1.00 38.42 26 THR B C 1
ATOM 2437 O O . THR B 1 27 ? 66.594 -2.613 -31.125 1.00 40.42 26 THR B O 1
ATOM 2441 N N . TYR B 1 28 ? 66.163 -1.857 -33.186 1.00 39.98 27 TYR B N 1
ATOM 2442 C CA . TYR B 1 28 ? 65.466 -3.092 -33.611 1.00 42.24 27 TYR B CA 1
ATOM 2443 C C . TYR B 1 28 ? 66.321 -4.379 -33.477 1.00 43.88 27 TYR B C 1
ATOM 2444 O O . TYR B 1 28 ? 65.786 -5.457 -33.169 1.00 44.63 27 TYR B O 1
ATOM 2453 N N . ASN B 1 29 ? 67.638 -4.250 -33.652 1.00 43.33 28 ASN B N 1
ATOM 2454 C CA . ASN B 1 29 ? 68.558 -5.376 -33.510 1.00 44.05 28 ASN B CA 1
ATOM 2455 C C . ASN B 1 29 ? 69.359 -5.338 -32.183 1.00 42.82 28 ASN B C 1
ATOM 2456 O O . ASN B 1 29 ? 70.538 -5.728 -32.133 1.00 43.47 28 ASN B O 1
ATOM 2461 N N . GLY B 1 30 ? 68.707 -4.894 -31.108 1.00 38.74 29 GLY B N 1
ATOM 2462 C CA . GLY B 1 30 ? 69.277 -4.979 -29.761 1.00 36.58 29 GLY B CA 1
ATOM 2463 C C . GLY B 1 30 ? 70.052 -3.739 -29.348 1.00 34.70 29 GLY B C 1
ATOM 2464 O O . GLY B 1 30 ? 69.882 -2.649 -29.928 1.00 33.18 29 GLY B O 1
ATOM 2465 N N . LEU B 1 31 ? 70.923 -3.906 -28.366 1.00 31.54 30 LEU B N 1
ATOM 2466 C CA . LEU B 1 31 ? 71.673 -2.770 -27.832 1.00 32.71 30 LEU B CA 1
ATOM 2467 C C . LEU B 1 31 ? 72.505 -2.088 -28.903 1.00 32.01 30 LEU B C 1
ATOM 2468 O O . LEU B 1 31 ? 72.986 -2.756 -29.826 1.00 32.81 30 LEU B O 1
ATOM 2473 N N . LEU B 1 32 ? 72.688 -0.777 -28.785 1.00 29.74 31 LEU B N 1
ATOM 2474 C CA . LEU B 1 32 ? 73.646 -0.088 -29.649 1.00 33.08 31 LEU B CA 1
ATOM 2475 C C . LEU B 1 32 ? 75.053 -0.593 -29.283 1.00 32.25 31 LEU B C 1
ATOM 2476 O O . LEU B 1 32 ? 75.372 -0.740 -28.112 1.00 31.04 31 LEU B O 1
ATOM 2481 N N . PRO B 1 33 ? 75.889 -0.896 -30.284 1.00 34.36 32 PRO B N 1
ATOM 2482 C CA . PRO B 1 33 ? 77.193 -1.472 -29.892 1.00 35.04 32 PRO B CA 1
ATOM 2483 C C . PRO B 1 33 ? 78.006 -0.505 -29.048 1.00 34.48 32 PRO B C 1
ATOM 2484 O O . PRO B 1 33 ? 78.064 0.682 -29.380 1.00 35.67 32 PRO B O 1
ATOM 2488 N N . GLY B 1 34 ? 78.565 -0.996 -27.941 1.00 34.04 33 GLY B N 1
ATOM 2489 C CA . GLY B 1 34 ? 79.379 -0.167 -27.057 1.00 34.08 33 GLY B CA 1
ATOM 2490 C C . GLY B 1 34 ? 78.635 0.480 -25.886 1.00 34.02 33 GLY B C 1
ATOM 2491 O O . GLY B 1 34 ? 79.261 1.036 -24.989 1.00 32.79 33 GLY B O 1
ATOM 2492 N N . ILE B 1 35 ? 77.306 0.403 -25.872 1.00 33.14 34 ILE B N 1
ATOM 2493 C CA . ILE B 1 35 ? 76.512 1.172 -24.908 1.00 30.39 34 ILE B CA 1
ATOM 2494 C C . ILE B 1 35 ? 76.819 0.747 -23.474 1.00 30.26 34 ILE B C 1
ATOM 2495 O O . ILE B 1 35 ? 76.666 1.532 -22.537 1.00 28.08 34 ILE B O 1
ATOM 2500 N N . GLU B 1 36 ? 77.287 -0.484 -23.299 1.00 33.57 35 GLU B N 1
ATOM 2501 C CA . GLU B 1 36 ? 77.795 -0.919 -21.995 1.00 35.80 35 GLU B CA 1
ATOM 2502 C C . GLU B 1 36 ? 78.872 -0.007 -21.413 1.00 35.29 35 GLU B C 1
ATOM 2503 O O . GLU B 1 36 ? 78.877 0.244 -20.207 1.00 34.27 35 GLU B O 1
ATOM 2509 N N . ASN B 1 37 ? 79.749 0.524 -22.258 1.00 35.37 36 ASN B N 1
ATOM 2510 C CA . ASN B 1 37 ? 80.803 1.436 -21.776 1.00 35.70 36 ASN B CA 1
ATOM 2511 C C . ASN B 1 37 ? 80.232 2.728 -21.196 1.00 35.02 36 ASN B C 1
ATOM 2512 O O . ASN B 1 37 ? 80.759 3.265 -20.233 1.00 36.41 36 ASN B O 1
ATOM 2517 N N . THR B 1 38 ? 79.119 3.202 -21.742 1.00 32.63 37 THR B N 1
ATOM 2518 C CA . THR B 1 38 ? 78.442 4.337 -21.156 1.00 29.45 37 THR B CA 1
ATOM 2519 C C . THR B 1 38 ? 78.070 4.056 -19.693 1.00 30.37 37 THR B C 1
ATOM 2520 O O . THR B 1 38 ? 78.294 4.898 -18.803 1.00 30.98 37 THR B O 1
ATOM 2524 N N . PHE B 1 39 ? 77.518 2.879 -19.422 1.00 30.54 38 PHE B N 1
ATOM 2525 C CA . PHE B 1 39 ? 77.061 2.598 -18.064 1.00 32.55 38 PHE B CA 1
ATOM 2526 C C . PHE B 1 39 ? 78.224 2.267 -17.128 1.00 31.66 38 PHE B C 1
ATOM 2527 O O . PHE B 1 39 ? 78.233 2.698 -15.982 1.00 32.12 38 PHE B O 1
ATOM 2535 N N . ASP B 1 40 ? 79.221 1.541 -17.636 1.00 33.59 39 ASP B N 1
ATOM 2536 C CA . ASP B 1 40 ? 80.511 1.413 -16.934 1.00 34.11 39 ASP B CA 1
ATOM 2537 C C . ASP B 1 40 ? 81.026 2.786 -16.558 1.00 34.24 39 ASP B C 1
ATOM 2538 O O . ASP B 1 40 ? 81.397 3.023 -15.417 1.00 35.63 39 ASP B O 1
ATOM 2543 N N . TYR B 1 41 ? 81.041 3.701 -17.523 1.00 33.38 40 TYR B N 1
ATOM 2544 C CA . TYR B 1 41 ? 81.579 5.015 -17.281 1.00 34.97 40 TYR B CA 1
ATOM 2545 C C . TYR B 1 41 ? 80.849 5.728 -16.138 1.00 35.89 40 TYR B C 1
ATOM 2546 O O . TYR B 1 41 ? 81.491 6.178 -15.178 1.00 31.98 40 TYR B O 1
ATOM 2555 N N . LEU B 1 42 ? 79.513 5.806 -16.220 1.00 37.14 41 LEU B N 1
ATOM 2556 C CA . LEU B 1 42 ? 78.714 6.522 -15.205 1.00 36.88 41 LEU B CA 1
ATOM 2557 C C . LEU B 1 42 ? 78.935 5.942 -13.805 1.00 38.72 41 LEU B C 1
ATOM 2558 O O . LEU B 1 42 ? 79.035 6.673 -12.821 1.00 39.90 41 LEU B O 1
ATOM 2563 N N . LYS B 1 43 ? 78.989 4.621 -13.726 1.00 41.36 42 LYS B N 1
ATOM 2564 C CA . LYS B 1 43 ? 79.320 3.910 -12.486 1.00 45.52 42 LYS B CA 1
ATOM 2565 C C . LYS B 1 43 ? 80.671 4.413 -11.923 1.00 43.43 42 LYS B C 1
ATOM 2566 O O . LYS B 1 43 ? 80.725 5.000 -10.836 1.00 41.14 42 LYS B O 1
ATOM 2572 N N . ALA B 1 44 ? 81.725 4.248 -12.710 1.00 41.77 43 ALA B N 1
ATOM 2573 C CA . ALA B 1 44 ? 83.063 4.734 -12.360 1.00 41.62 43 ALA B CA 1
ATOM 2574 C C . ALA B 1 44 ? 83.093 6.217 -11.930 1.00 41.58 43 ALA B C 1
ATOM 2575 O O . ALA B 1 44 ? 83.878 6.605 -11.065 1.00 43.73 43 ALA B O 1
ATOM 2577 N N . GLN B 1 45 ? 82.221 7.036 -12.507 1.00 40.61 44 GLN B N 1
ATOM 2578 C CA . GLN B 1 45 ? 82.173 8.457 -12.184 1.00 38.24 44 GLN B CA 1
ATOM 2579 C C . GLN B 1 45 ? 81.233 8.747 -11.027 1.00 39.91 44 GLN B C 1
ATOM 2580 O O . GLN B 1 45 ? 81.077 9.902 -10.631 1.00 41.06 44 GLN B O 1
ATOM 2586 N N . GLY B 1 46 ? 80.608 7.706 -10.484 1.00 38.70 45 GLY B N 1
ATOM 2587 C CA . GLY B 1 46 ? 79.540 7.881 -9.507 1.00 42.19 45 GLY B CA 1
ATOM 2588 C C . GLY B 1 46 ? 78.384 8.783 -9.961 1.00 42.34 45 GLY B C 1
ATOM 2589 O O . GLY B 1 46 ? 77.862 9.573 -9.161 1.00 44.36 45 GLY B O 1
ATOM 2590 N N . GLN B 1 47 ? 77.993 8.684 -11.234 1.00 39.41 46 GLN B N 1
ATOM 2591 C CA A GLN B 1 47 ? 76.913 9.518 -11.759 0.50 36.55 46 GLN B CA 1
ATOM 2592 C CA B GLN B 1 47 ? 76.919 9.525 -11.777 0.50 36.53 46 GLN B CA 1
ATOM 2593 C C . GLN B 1 47 ? 75.596 8.774 -11.823 1.00 33.05 46 GLN B C 1
ATOM 2594 O O . GLN B 1 47 ? 75.514 7.680 -12.392 1.00 30.99 46 GLN B O 1
ATOM 2605 N N . ASP B 1 48 ? 74.570 9.376 -11.235 1.00 27.32 47 ASP B N 1
ATOM 2606 C CA . ASP B 1 48 ? 73.250 8.783 -11.248 1.00 27.50 47 ASP B CA 1
ATOM 2607 C C . ASP B 1 48 ? 72.644 8.855 -12.639 1.00 26.51 47 ASP B C 1
ATOM 2608 O O . ASP B 1 48 ? 73.032 9.690 -13.464 1.00 24.60 47 ASP B O 1
ATOM 2613 N N . TYR B 1 49 ? 71.719 7.946 -12.900 1.00 25.45 48 TYR B N 1
ATOM 2614 C CA . TYR B 1 49 ? 70.916 7.981 -14.116 1.00 24.37 48 TYR B CA 1
ATOM 2615 C C . TYR B 1 49 ? 69.591 7.230 -13.913 1.00 22.36 48 TYR B C 1
ATOM 2616 O O . TYR B 1 49 ? 69.429 6.455 -12.984 1.00 21.64 48 TYR B O 1
ATOM 2625 N N . TYR B 1 50 ? 68.651 7.485 -14.807 1.00 21.48 49 TYR B N 1
ATOM 2626 C CA . TYR B 1 50 ? 67.408 6.759 -14.855 1.00 21.85 49 TYR B CA 1
ATOM 2627 C C . TYR B 1 50 ? 67.126 6.556 -16.322 1.00 22.68 49 TYR B C 1
ATOM 2628 O O . TYR B 1 50 ? 67.618 7.314 -17.176 1.00 22.99 49 TYR B O 1
ATOM 2637 N N . ILE B 1 51 ? 66.313 5.537 -16.592 1.00 21.95 50 ILE B N 1
ATOM 2638 C CA . ILE B 1 51 ? 65.692 5.349 -17.882 1.00 21.22 50 ILE B CA 1
ATOM 2639 C C . ILE B 1 51 ? 64.278 5.845 -17.760 1.00 21.36 50 ILE B C 1
ATOM 2640 O O . ILE B 1 51 ? 63.577 5.481 -16.851 1.00 20.51 50 ILE B O 1
ATOM 2645 N N . VAL B 1 52 ? 63.870 6.710 -18.678 1.00 21.69 51 VAL B N 1
ATOM 2646 C CA . VAL B 1 52 ? 62.525 7.275 -18.655 1.00 20.22 51 VAL B CA 1
ATOM 2647 C C . VAL B 1 52 ? 61.923 6.942 -20.014 1.00 21.88 51 VAL B C 1
ATOM 2648 O O . VAL B 1 52 ? 62.354 7.452 -21.074 1.00 20.92 51 VAL B O 1
ATOM 2652 N N . THR B 1 53 ? 60.937 6.050 -19.982 1.00 19.85 52 THR B N 1
ATOM 2653 C CA . THR B 1 53 ? 60.490 5.397 -21.190 1.00 18.62 52 THR B CA 1
ATOM 2654 C C . THR B 1 53 ? 58.970 5.377 -21.240 1.00 18.73 52 THR B C 1
ATOM 2655 O O . THR B 1 53 ? 58.297 5.276 -20.213 1.00 19.35 52 THR B O 1
ATOM 2659 N N . ASN B 1 54 ? 58.446 5.562 -22.447 1.00 21.39 53 ASN B N 1
ATOM 2660 C CA . ASN B 1 54 ? 57.018 5.494 -22.712 1.00 24.43 53 ASN B CA 1
ATOM 2661 C C . ASN B 1 54 ? 56.585 4.044 -23.044 1.00 25.58 53 ASN B C 1
ATOM 2662 O O . ASN B 1 54 ? 55.775 3.823 -23.882 1.00 30.35 53 ASN B O 1
ATOM 2667 N N . ASP B 1 55 ? 57.139 3.068 -22.362 1.00 31.61 54 ASP B N 1
ATOM 2668 C CA . ASP B 1 55 ? 56.849 1.659 -22.592 1.00 31.54 54 ASP B CA 1
ATOM 2669 C C . ASP B 1 55 ? 56.010 1.243 -21.410 1.00 35.50 54 ASP B C 1
ATOM 2670 O O . ASP B 1 55 ? 56.430 1.348 -20.242 1.00 40.24 54 ASP B O 1
ATOM 2675 N N . ALA B 1 56 ? 54.782 0.848 -21.702 1.00 33.28 55 ALA B N 1
ATOM 2676 C CA . ALA B 1 56 ? 53.940 0.257 -20.697 1.00 30.90 55 ALA B CA 1
ATOM 2677 C C . ALA B 1 56 ? 53.565 -1.181 -21.072 1.00 30.78 55 ALA B C 1
ATOM 2678 O O . ALA B 1 56 ? 52.556 -1.700 -20.624 1.00 31.67 55 ALA B O 1
ATOM 2680 N N . SER B 1 57 ? 54.389 -1.833 -21.874 1.00 30.69 56 SER B N 1
ATOM 2681 C CA . SER B 1 57 ? 54.096 -3.186 -22.338 1.00 30.49 56 SER B CA 1
ATOM 2682 C C . SER B 1 57 ? 54.559 -4.273 -21.359 1.00 28.86 56 SER B C 1
ATOM 2683 O O . SER B 1 57 ? 54.286 -5.443 -21.593 1.00 28.07 56 SER B O 1
ATOM 2686 N N . ARG B 1 58 ? 55.338 -3.892 -20.346 1.00 26.45 57 ARG B N 1
ATOM 2687 C CA . ARG B 1 58 ? 55.721 -4.791 -19.288 1.00 31.23 57 ARG B CA 1
ATOM 2688 C C . ARG B 1 58 ? 56.139 -3.983 -18.055 1.00 29.36 57 ARG B C 1
ATOM 2689 O O . ARG B 1 58 ? 56.161 -2.761 -18.096 1.00 28.41 57 ARG B O 1
ATOM 2695 N N . SER B 1 59 ? 56.383 -4.670 -16.943 1.00 28.38 58 SER B N 1
ATOM 2696 C CA . SER B 1 59 ? 56.753 -4.026 -15.699 1.00 28.62 58 SER B CA 1
ATOM 2697 C C . SER B 1 59 ? 58.200 -3.518 -15.761 1.00 28.47 58 SER B C 1
ATOM 2698 O O . SER B 1 59 ? 58.996 -3.976 -16.587 1.00 27.70 58 SER B O 1
ATOM 2701 N N . PRO B 1 60 ? 58.547 -2.549 -14.904 1.00 29.57 59 PRO B N 1
ATOM 2702 C CA . PRO B 1 60 ? 59.978 -2.196 -14.756 1.00 29.35 59 PRO B CA 1
ATOM 2703 C C . PRO B 1 60 ? 60.921 -3.383 -14.497 1.00 28.13 59 PRO B C 1
ATOM 2704 O O . PRO B 1 60 ? 62.034 -3.401 -15.007 1.00 25.59 59 PRO B O 1
ATOM 2708 N N . GLU B 1 61 ? 60.477 -4.348 -13.703 1.00 29.06 60 GLU B N 1
ATOM 2709 C CA . GLU B 1 61 ? 61.252 -5.554 -13.416 1.00 30.27 60 GLU B CA 1
ATOM 2710 C C . GLU B 1 61 ? 61.546 -6.339 -14.689 1.00 29.38 60 GLU B C 1
ATOM 2711 O O . GLU B 1 61 ? 62.670 -6.806 -14.894 1.00 30.76 60 GLU B O 1
ATOM 2717 N N . GLN B 1 62 ? 60.535 -6.485 -15.538 1.00 28.52 61 GLN B N 1
ATOM 2718 C CA . GLN B 1 62 ? 60.673 -7.183 -16.818 1.00 30.04 61 GLN B CA 1
ATOM 2719 C C . GLN B 1 62 ? 61.485 -6.391 -17.817 1.00 27.30 61 GLN B C 1
ATOM 2720 O O . GLN B 1 62 ? 62.235 -6.961 -18.591 1.00 25.49 61 GLN B O 1
ATOM 2726 N N . LEU B 1 63 ? 61.328 -5.072 -17.824 1.00 27.46 62 LEU B N 1
ATOM 2727 C CA . LEU B 1 63 ? 62.156 -4.237 -18.701 1.00 25.63 62 LEU B CA 1
ATOM 2728 C C . LEU B 1 63 ? 63.628 -4.360 -18.289 1.00 26.03 62 LEU B C 1
ATOM 2729 O O . LEU B 1 63 ? 64.515 -4.467 -19.143 1.00 26.24 62 LEU B O 1
ATOM 2734 N N . ALA B 1 64 ? 63.878 -4.357 -16.977 1.00 26.57 63 ALA B N 1
ATOM 2735 C CA . ALA B 1 64 ? 65.221 -4.563 -16.421 1.00 27.45 63 ALA B CA 1
ATOM 2736 C C . ALA B 1 64 ? 65.772 -5.956 -16.738 1.00 28.46 63 ALA B C 1
ATOM 2737 O O . ALA B 1 64 ? 66.955 -6.077 -17.022 1.00 27.64 63 ALA B O 1
ATOM 2739 N N . ASP B 1 65 ? 64.939 -6.998 -16.652 1.00 30.22 64 ASP B N 1
ATOM 2740 C CA A ASP B 1 65 ? 65.394 -8.349 -17.057 0.50 30.53 64 ASP B CA 1
ATOM 2741 C CA B ASP B 1 65 ? 65.313 -8.358 -17.088 0.50 30.07 64 ASP B CA 1
ATOM 2742 C C . ASP B 1 65 ? 65.770 -8.421 -18.534 1.00 30.41 64 ASP B C 1
ATOM 2743 O O . ASP B 1 65 ? 66.704 -9.153 -18.878 1.00 32.45 64 ASP B O 1
ATOM 2752 N N . SER B 1 66 ? 65.087 -7.670 -19.404 1.00 28.73 65 SER B N 1
ATOM 2753 C CA . SER B 1 66 ? 65.464 -7.666 -20.820 1.00 28.75 65 SER B CA 1
ATOM 2754 C C . SER B 1 66 ? 66.862 -7.130 -21.024 1.00 27.04 65 SER B C 1
ATOM 2755 O O . SER B 1 66 ? 67.574 -7.647 -21.878 1.00 27.17 65 SER B O 1
ATOM 2758 N N . TYR B 1 67 ? 67.256 -6.101 -20.261 1.00 27.96 66 TYR B N 1
ATOM 2759 C CA . TYR B 1 67 ? 68.624 -5.560 -20.331 1.00 29.41 66 TYR B CA 1
ATOM 2760 C C . TYR B 1 67 ? 69.627 -6.567 -19.769 1.00 31.38 66 TYR B C 1
ATOM 2761 O O . TYR B 1 67 ? 70.705 -6.715 -20.332 1.00 33.08 66 TYR B O 1
ATOM 2770 N N . HIS B 1 68 ? 69.277 -7.244 -18.667 1.00 31.02 67 HIS B N 1
ATOM 2771 C CA . HIS B 1 68 ? 70.151 -8.279 -18.105 1.00 34.62 67 HIS B CA 1
ATOM 2772 C C . HIS B 1 68 ? 70.365 -9.427 -19.124 1.00 35.66 67 HIS B C 1
ATOM 2773 O O . HIS B 1 68 ? 71.477 -9.902 -19.282 1.00 36.98 67 HIS B O 1
ATOM 2780 N N . LYS B 1 69 ? 69.322 -9.841 -19.837 1.00 35.44 68 LYS B N 1
ATOM 2781 C CA . LYS B 1 69 ? 69.478 -10.854 -20.877 1.00 38.40 68 LYS B CA 1
ATOM 2782 C C . LYS B 1 69 ? 70.408 -10.378 -21.996 1.00 39.18 68 LYS B C 1
ATOM 2783 O O . LYS B 1 69 ? 71.179 -11.171 -22.525 1.00 41.90 68 LYS B O 1
ATOM 2787 N N . LEU B 1 70 ? 70.331 -9.098 -22.352 1.00 37.93 69 LEU B N 1
ATOM 2788 C CA . LEU B 1 70 ? 71.200 -8.515 -23.380 1.00 37.02 69 LEU B CA 1
ATOM 2789 C C . LEU B 1 70 ? 72.601 -8.196 -22.811 1.00 37.92 69 LEU B C 1
ATOM 2790 O O . LEU B 1 70 ? 73.490 -7.794 -23.542 1.00 36.10 69 LEU B O 1
ATOM 2795 N N . GLY B 1 71 ? 72.797 -8.410 -21.512 1.00 39.18 70 GLY B N 1
ATOM 2796 C CA . GLY B 1 71 ? 74.118 -8.355 -20.917 1.00 40.45 70 GLY B CA 1
ATOM 2797 C C . GLY B 1 71 ? 74.396 -7.086 -20.143 1.00 42.22 70 GLY B C 1
ATOM 2798 O O . GLY B 1 71 ? 75.460 -6.969 -19.525 1.00 43.72 70 GLY B O 1
ATOM 2799 N N . LEU B 1 72 ? 73.446 -6.148 -20.147 1.00 41.05 71 LEU B N 1
ATOM 2800 C CA . LEU B 1 72 ? 73.587 -4.887 -19.394 1.00 40.99 71 LEU B CA 1
ATOM 2801 C C . LEU B 1 72 ? 73.093 -5.032 -17.942 1.00 41.69 71 LEU B C 1
ATOM 2802 O O . LEU B 1 72 ? 71.955 -4.666 -17.610 1.00 40.98 71 LEU B O 1
ATOM 2807 N N . PHE B 1 73 ? 73.948 -5.548 -17.067 1.00 41.60 72 PHE B N 1
ATOM 2808 C CA . PHE B 1 73 ? 73.516 -5.923 -15.717 1.00 43.86 72 PHE B CA 1
ATOM 2809 C C . PHE B 1 73 ? 73.343 -4.737 -14.766 1.00 43.40 72 PHE B C 1
ATOM 2810 O O . PHE B 1 73 ? 72.647 -4.833 -13.745 1.00 43.26 72 PHE B O 1
ATOM 2818 N N . SER B 1 74 ? 73.977 -3.622 -15.128 1.00 43.08 73 SER B N 1
ATOM 2819 C CA A SER B 1 74 ? 73.954 -2.399 -14.310 0.50 42.21 73 SER B CA 1
ATOM 2820 C CA B SER B 1 74 ? 73.967 -2.373 -14.360 0.50 42.39 73 SER B CA 1
ATOM 2821 C C . SER B 1 74 ? 72.542 -1.845 -14.154 1.00 41.25 73 SER B C 1
ATOM 2822 O O . SER B 1 74 ? 72.218 -1.271 -13.124 1.00 44.44 73 SER B O 1
ATOM 2827 N N . ILE B 1 75 ? 71.699 -2.031 -15.161 1.00 38.22 74 ILE B N 1
ATOM 2828 C CA . ILE B 1 75 ? 70.376 -1.463 -15.148 1.00 35.71 74 ILE B CA 1
ATOM 2829 C C . ILE B 1 75 ? 69.453 -2.333 -14.306 1.00 36.70 74 ILE B C 1
ATOM 2830 O O . ILE B 1 75 ? 69.177 -3.492 -14.641 1.00 39.27 74 ILE B O 1
ATOM 2835 N N . THR B 1 76 ? 69.000 -1.764 -13.197 1.00 33.17 75 THR B N 1
ATOM 2836 C CA . THR B 1 76 ? 68.096 -2.421 -12.287 1.00 33.69 75 THR B CA 1
ATOM 2837 C C . THR B 1 76 ? 66.682 -1.811 -12.395 1.00 32.86 75 THR B C 1
ATOM 2838 O O . THR B 1 76 ? 66.498 -0.713 -12.942 1.00 29.61 75 THR B O 1
ATOM 2842 N N . ALA B 1 77 ? 65.689 -2.519 -11.854 1.00 30.22 76 ALA B N 1
ATOM 2843 C CA . ALA B 1 77 ? 64.287 -2.096 -11.948 1.00 29.01 76 ALA B CA 1
ATOM 2844 C C . ALA B 1 77 ? 64.031 -0.746 -11.319 1.00 27.36 76 ALA B C 1
ATOM 2845 O O . ALA B 1 77 ? 63.152 0.003 -11.774 1.00 25.86 76 ALA B O 1
ATOM 2847 N N . ASP B 1 78 ? 64.797 -0.424 -10.278 1.00 27.53 77 ASP B N 1
ATOM 2848 C CA . ASP B 1 78 ? 64.684 0.892 -9.622 1.00 30.09 77 ASP B CA 1
ATOM 2849 C C . ASP B 1 78 ? 65.159 2.059 -10.500 1.00 28.26 77 ASP B C 1
ATOM 2850 O O . ASP B 1 78 ? 64.823 3.201 -10.256 1.00 30.81 77 ASP B O 1
ATOM 2855 N N . LYS B 1 79 ? 65.904 1.754 -11.548 1.00 26.81 78 LYS B N 1
ATOM 2856 C CA . LYS B 1 79 ? 66.411 2.783 -12.449 1.00 29.46 78 LYS B CA 1
ATOM 2857 C C . LYS B 1 79 ? 65.447 3.064 -13.584 1.00 26.96 78 LYS B C 1
ATOM 2858 O O . LYS B 1 79 ? 65.671 3.974 -14.364 1.00 26.91 78 LYS B O 1
ATOM 2864 N N . ILE B 1 80 ? 64.407 2.254 -13.712 1.00 27.04 79 ILE B N 1
ATOM 2865 C CA . ILE B 1 80 ? 63.481 2.354 -14.849 1.00 26.12 79 ILE B CA 1
ATOM 2866 C C . ILE B 1 80 ? 62.157 2.992 -14.457 1.00 24.81 79 ILE B C 1
ATOM 2867 O O . ILE B 1 80 ? 61.372 2.420 -13.704 1.00 22.19 79 ILE B O 1
ATOM 2872 N N . ILE B 1 81 ? 61.927 4.188 -14.988 1.00 24.18 80 ILE B N 1
ATOM 2873 C CA . ILE B 1 81 ? 60.675 4.917 -14.790 1.00 22.79 80 ILE B CA 1
ATOM 2874 C C . ILE B 1 81 ? 59.917 4.813 -16.105 1.00 25.24 80 ILE B C 1
ATOM 2875 O O . ILE B 1 81 ? 60.358 5.322 -17.134 1.00 23.37 80 ILE B O 1
ATOM 2880 N N . SER B 1 82 ? 58.763 4.159 -16.060 1.00 25.22 81 SER B N 1
ATOM 2881 C CA . SER B 1 82 ? 58.001 3.912 -17.259 1.00 25.99 81 SER B CA 1
ATOM 2882 C C . SER B 1 82 ? 56.580 4.444 -17.116 1.00 25.14 81 SER B C 1
ATOM 2883 O O . SER B 1 82 ? 56.009 4.513 -16.002 1.00 23.81 81 SER B O 1
ATOM 2886 N N . SER B 1 83 ? 55.979 4.757 -18.253 1.00 23.67 82 SER B N 1
ATOM 2887 C CA . SER B 1 83 ? 54.669 5.351 -18.222 1.00 24.93 82 SER B CA 1
ATOM 2888 C C . SER B 1 83 ? 53.630 4.334 -17.757 1.00 25.58 82 SER B C 1
ATOM 2889 O O . SER B 1 83 ? 52.560 4.742 -17.297 1.00 25.67 82 SER B O 1
ATOM 2892 N N . GLY B 1 84 ? 53.950 3.032 -17.827 1.00 23.61 83 GLY B N 1
ATOM 2893 C CA . GLY B 1 84 ? 53.083 1.982 -17.277 1.00 24.55 83 GLY B CA 1
ATOM 2894 C C . GLY B 1 84 ? 52.832 2.122 -15.772 1.00 25.76 83 GLY B C 1
ATOM 2895 O O . GLY B 1 84 ? 51.780 1.685 -15.265 1.00 25.64 83 GLY B O 1
ATOM 2909 N N . ILE B 1 86 ? 52.424 5.012 -14.315 1.00 23.89 85 ILE B N 1
ATOM 2910 C CA . ILE B 1 86 ? 51.391 6.014 -14.229 1.00 26.76 85 ILE B CA 1
ATOM 2911 C C . ILE B 1 86 ? 50.031 5.363 -14.473 1.00 26.18 85 ILE B C 1
ATOM 2912 O O . ILE B 1 86 ? 49.082 5.589 -13.723 1.00 26.76 85 ILE B O 1
ATOM 2917 N N . THR B 1 87 ? 49.964 4.546 -15.523 1.00 22.69 86 THR B N 1
ATOM 2918 C CA . THR B 1 87 ? 48.747 3.850 -15.882 1.00 24.00 86 THR B CA 1
ATOM 2919 C C . THR B 1 87 ? 48.199 3.042 -14.713 1.00 24.14 86 THR B C 1
ATOM 2920 O O . THR B 1 87 ? 47.014 3.151 -14.380 1.00 21.22 86 THR B O 1
ATOM 2924 N N . LYS B 1 88 ? 49.092 2.257 -14.112 1.00 22.76 87 LYS B N 1
ATOM 2925 C CA . LYS B 1 88 ? 48.773 1.414 -12.963 1.00 25.60 87 LYS B CA 1
ATOM 2926 C C . LYS B 1 88 ? 48.218 2.239 -11.818 1.00 25.53 87 LYS B C 1
ATOM 2927 O O . LYS B 1 88 ? 47.197 1.879 -11.263 1.00 24.42 87 LYS B O 1
ATOM 2933 N N . GLU B 1 89 ? 48.863 3.367 -11.500 1.00 26.24 88 GLU B N 1
ATOM 2934 C CA . GLU B 1 89 ? 48.372 4.215 -10.429 1.00 26.85 88 GLU B CA 1
ATOM 2935 C C . GLU B 1 89 ? 47.018 4.830 -10.777 1.00 25.83 88 GLU B C 1
ATOM 2936 O O . GLU B 1 89 ? 46.157 4.935 -9.911 1.00 24.32 88 GLU B O 1
ATOM 2942 N N . TYR B 1 90 ? 46.812 5.196 -12.041 1.00 24.02 89 TYR B N 1
ATOM 2943 C CA . TYR B 1 90 ? 45.546 5.794 -12.475 1.00 24.49 89 TYR B CA 1
ATOM 2944 C C . TYR B 1 90 ? 44.392 4.789 -12.329 1.00 25.91 89 TYR B C 1
ATOM 2945 O O . TYR B 1 90 ? 43.322 5.126 -11.845 1.00 24.52 89 TYR B O 1
ATOM 2954 N N . ILE B 1 91 ? 44.631 3.550 -12.740 1.00 27.53 90 ILE B N 1
ATOM 2955 C CA . ILE B 1 91 ? 43.650 2.478 -12.625 1.00 28.68 90 ILE B CA 1
ATOM 2956 C C . ILE B 1 91 ? 43.317 2.184 -11.181 1.00 28.56 90 ILE B C 1
ATOM 2957 O O . ILE B 1 91 ? 42.151 2.102 -10.835 1.00 31.64 90 ILE B O 1
ATOM 2962 N N . ASP B 1 92 ? 44.329 2.079 -10.325 1.00 29.09 91 ASP B N 1
ATOM 2963 C CA . ASP B 1 92 ? 44.100 1.821 -8.900 1.00 29.53 91 ASP B CA 1
ATOM 2964 C C . ASP B 1 92 ? 43.261 2.912 -8.243 1.00 29.99 91 ASP B C 1
ATOM 2965 O O . ASP B 1 92 ? 42.415 2.620 -7.399 1.00 28.45 91 ASP B O 1
ATOM 2968 N N . LEU B 1 93 ? 43.521 4.155 -8.619 1.00 27.82 92 LEU B N 1
ATOM 2969 C CA . LEU B 1 93 ? 42.853 5.283 -8.032 1.00 29.41 92 LEU B CA 1
ATOM 2970 C C . LEU B 1 93 ? 41.482 5.530 -8.645 1.00 31.66 92 LEU B C 1
ATOM 2971 O O . LEU B 1 93 ? 40.538 5.804 -7.920 1.00 33.65 92 LEU B O 1
ATOM 2976 N N . LYS B 1 94 ? 41.378 5.467 -9.972 1.00 30.32 93 LYS B N 1
ATOM 2977 C CA . LYS B 1 94 ? 40.204 6.003 -10.690 1.00 29.71 93 LYS B CA 1
ATOM 2978 C C . LYS B 1 94 ? 39.207 4.966 -11.173 1.00 28.97 93 LYS B C 1
ATOM 2979 O O . LYS B 1 94 ? 38.111 5.322 -11.549 1.00 29.36 93 LYS B O 1
ATOM 2985 N N . VAL B 1 95 ? 39.581 3.690 -11.177 1.00 27.10 94 VAL B N 1
ATOM 2986 C CA . VAL B 1 95 ? 38.676 2.656 -11.641 1.00 28.37 94 VAL B CA 1
ATOM 2987 C C . VAL B 1 95 ? 38.106 1.890 -10.426 1.00 29.65 94 VAL B C 1
ATOM 2988 O O . VAL B 1 95 ? 38.867 1.406 -9.582 1.00 29.17 94 VAL B O 1
ATOM 2992 N N . ASP B 1 96 ? 36.775 1.815 -10.338 1.00 29.81 95 ASP B N 1
ATOM 2993 C CA . ASP B 1 96 ? 36.110 1.231 -9.170 1.00 32.24 95 ASP B CA 1
ATOM 2994 C C . ASP B 1 96 ? 35.652 -0.182 -9.480 1.00 31.57 95 ASP B C 1
ATOM 2995 O O . ASP B 1 96 ? 34.514 -0.396 -9.868 1.00 32.65 95 ASP B O 1
ATOM 3000 N N . GLY B 1 97 ? 36.554 -1.136 -9.324 1.00 30.20 96 GLY B N 1
ATOM 3001 C CA . GLY B 1 97 ? 36.239 -2.529 -9.555 1.00 30.19 96 GLY B CA 1
ATOM 3002 C C . GLY B 1 97 ? 35.832 -2.813 -10.990 1.00 30.12 96 GLY B C 1
ATOM 3003 O O . GLY B 1 97 ? 36.154 -2.049 -11.931 1.00 31.51 96 GLY B O 1
ATOM 3004 N N . GLY B 1 98 ? 35.105 -3.910 -11.149 1.00 28.66 97 GLY B N 1
ATOM 3005 C CA . GLY B 1 98 ? 34.654 -4.374 -12.453 1.00 28.56 97 GLY B CA 1
ATOM 3006 C C . GLY B 1 98 ? 35.796 -4.875 -13.323 1.00 28.11 97 GLY B C 1
ATOM 3007 O O . GLY B 1 98 ? 36.796 -5.385 -12.824 1.00 29.88 97 GLY B O 1
ATOM 3008 N N . ILE B 1 99 ? 35.641 -4.720 -14.628 1.00 26.26 98 ILE B N 1
ATOM 3009 C CA . ILE B 1 99 ? 36.601 -5.208 -15.598 1.00 24.41 98 ILE B CA 1
ATOM 3010 C C . ILE B 1 99 ? 37.374 -4.066 -16.240 1.00 22.90 98 ILE B C 1
ATOM 3011 O O . ILE B 1 99 ? 36.798 -3.056 -16.578 1.00 22.15 98 ILE B O 1
ATOM 3016 N N . VAL B 1 100 ? 38.675 -4.251 -16.415 1.00 24.10 99 VAL B N 1
ATOM 3017 C CA . VAL B 1 100 ? 39.489 -3.402 -17.301 1.00 22.77 99 VAL B CA 1
ATOM 3018 C C . VAL B 1 100 ? 39.807 -4.204 -18.573 1.00 24.28 99 VAL B C 1
ATOM 3019 O O . VAL B 1 100 ? 40.418 -5.277 -18.509 1.00 22.38 99 VAL B O 1
ATOM 3023 N N . ALA B 1 101 ? 39.333 -3.699 -19.720 1.00 22.86 100 ALA B N 1
ATOM 3024 C CA . ALA B 1 101 ? 39.585 -4.348 -21.008 1.00 22.47 100 ALA B CA 1
ATOM 3025 C C . ALA B 1 101 ? 40.929 -3.904 -21.559 1.00 21.28 100 ALA B C 1
ATOM 3026 O O . ALA B 1 101 ? 41.371 -2.797 -21.319 1.00 23.98 100 ALA B O 1
ATOM 3028 N N . TYR B 1 102 ? 41.607 -4.771 -22.274 1.00 21.39 101 TYR B N 1
ATOM 3029 C CA . TYR B 1 102 ? 42.927 -4.429 -22.810 1.00 21.34 101 TYR B CA 1
ATOM 3030 C C . TYR B 1 102 ? 43.154 -4.938 -24.207 1.00 22.28 101 TYR B C 1
ATOM 3031 O O . TYR B 1 102 ? 42.612 -5.979 -24.587 1.00 21.14 101 TYR B O 1
ATOM 3040 N N . LEU B 1 103 ? 43.923 -4.157 -24.964 1.00 22.66 102 LEU B N 1
ATOM 3041 C CA . LEU B 1 103 ? 44.510 -4.581 -26.229 1.00 23.66 102 LEU B CA 1
ATOM 3042 C C . LEU B 1 103 ? 45.989 -4.852 -26.020 1.00 20.92 102 LEU B C 1
ATOM 3043 O O . LEU B 1 103 ? 46.752 -3.970 -25.715 1.00 22.66 102 LEU B O 1
ATOM 3048 N N . GLY B 1 104 ? 46.377 -6.098 -26.163 1.00 22.56 103 GLY B N 1
ATOM 3049 C CA . GLY B 1 104 ? 47.763 -6.507 -25.944 1.00 22.56 103 GLY B CA 1
ATOM 3050 C C . GLY B 1 104 ? 47.854 -7.973 -25.614 1.00 22.58 103 GLY B C 1
ATOM 3051 O O . GLY B 1 104 ? 46.965 -8.727 -25.938 1.00 23.45 103 GLY B O 1
ATOM 3052 N N . THR B 1 105 ? 48.945 -8.357 -24.953 1.00 26.14 104 THR B N 1
ATOM 3053 C CA . THR B 1 105 ? 49.218 -9.736 -24.532 1.00 27.18 104 THR B CA 1
ATOM 3054 C C . THR B 1 105 ? 48.861 -9.923 -23.072 1.00 28.19 104 THR B C 1
ATOM 3055 O O . THR B 1 105 ? 48.801 -8.956 -22.299 1.00 27.06 104 THR B O 1
ATOM 3059 N N . ALA B 1 106 ? 48.624 -11.171 -22.680 1.00 28.20 105 ALA B N 1
ATOM 3060 C CA . ALA B 1 106 ? 48.380 -11.469 -21.274 1.00 28.73 105 ALA B CA 1
ATOM 3061 C C . ALA B 1 106 ? 49.556 -11.006 -20.439 1.00 28.52 105 ALA B C 1
ATOM 3062 O O . ALA B 1 106 ? 49.362 -10.510 -19.331 1.00 28.49 105 ALA B O 1
ATOM 3064 N N . ASN B 1 107 ? 50.771 -11.186 -20.951 1.00 29.98 106 ASN B N 1
ATOM 3065 C CA . ASN B 1 107 ? 51.936 -10.740 -20.213 1.00 32.56 106 ASN B CA 1
ATOM 3066 C C . ASN B 1 107 ? 51.931 -9.236 -20.001 1.00 32.24 106 ASN B C 1
ATOM 3067 O O . ASN B 1 107 ? 52.202 -8.771 -18.888 1.00 31.62 106 ASN B O 1
ATOM 3072 N N . SER B 1 108 ? 51.609 -8.470 -21.048 1.00 32.20 107 SER B N 1
ATOM 3073 C CA . SER B 1 108 ? 51.568 -7.005 -20.890 1.00 30.89 107 SER B CA 1
ATOM 3074 C C . SER B 1 108 ? 50.578 -6.624 -19.824 1.00 31.97 107 SER B C 1
ATOM 3075 O O . SER B 1 108 ? 50.785 -5.647 -19.121 1.00 35.11 107 SER B O 1
ATOM 3078 N N . ALA B 1 109 ? 49.487 -7.380 -19.690 1.00 31.57 108 ALA B N 1
ATOM 3079 C CA . ALA B 1 109 ? 48.424 -7.008 -18.734 1.00 30.34 108 ALA B CA 1
ATOM 3080 C C . ALA B 1 109 ? 48.693 -7.452 -17.286 1.00 30.21 108 ALA B C 1
ATOM 3081 O O . ALA B 1 109 ? 48.026 -6.979 -16.379 1.00 27.09 108 ALA B O 1
ATOM 3083 N N . ASN B 1 110 ? 49.627 -8.374 -17.063 1.00 31.99 109 ASN B N 1
ATOM 3084 C CA A ASN B 1 110 ? 49.792 -8.944 -15.727 0.50 32.99 109 ASN B CA 1
ATOM 3085 C CA B ASN B 1 110 ? 49.828 -8.951 -15.722 0.50 33.29 109 ASN B CA 1
ATOM 3086 C C . ASN B 1 110 ? 50.280 -7.925 -14.708 1.00 33.89 109 ASN B C 1
ATOM 3087 O O . ASN B 1 110 ? 49.860 -7.961 -13.551 1.00 34.65 109 ASN B O 1
ATOM 3096 N N . TYR B 1 111 ? 51.133 -7.008 -15.151 1.00 33.30 110 TYR B N 1
ATOM 3097 C CA . TYR B 1 111 ? 51.617 -5.896 -14.336 1.00 33.74 110 TYR B CA 1
ATOM 3098 C C . TYR B 1 111 ? 50.477 -5.069 -13.724 1.00 33.62 110 TYR B C 1
ATOM 3099 O O . TYR B 1 111 ? 50.622 -4.492 -12.633 1.00 31.53 110 TYR B O 1
ATOM 3108 N N . LEU B 1 112 ? 49.362 -4.982 -14.450 1.00 33.96 111 LEU B N 1
ATOM 3109 C CA . LEU B 1 112 ? 48.225 -4.165 -14.018 1.00 36.01 111 LEU B CA 1
ATOM 3110 C C . LEU B 1 112 ? 47.276 -4.938 -13.108 1.00 37.64 111 LEU B C 1
ATOM 3111 O O . LEU B 1 112 ? 46.461 -4.339 -12.424 1.00 37.46 111 LEU B O 1
ATOM 3116 N N . VAL B 1 113 ? 47.378 -6.264 -13.076 1.00 40.11 112 VAL B N 1
ATOM 3117 C CA . VAL B 1 113 ? 46.465 -7.037 -12.210 1.00 43.99 112 VAL B CA 1
ATOM 3118 C C . VAL B 1 113 ? 46.489 -6.480 -10.782 1.00 49.06 112 VAL B C 1
ATOM 3119 O O . VAL B 1 113 ? 47.547 -6.078 -10.251 1.00 50.78 112 VAL B O 1
ATOM 3123 N N . SER B 1 114 ? 45.309 -6.429 -10.175 1.00 52.32 113 SER B N 1
ATOM 3124 C CA . SER B 1 114 ? 45.161 -5.927 -8.820 1.00 54.90 113 SER B CA 1
ATOM 3125 C C . SER B 1 114 ? 43.861 -6.434 -8.184 1.00 56.52 113 SER B C 1
ATOM 3126 O O . SER B 1 114 ? 43.014 -7.050 -8.851 1.00 54.52 113 SER B O 1
ATOM 3129 N N . ASP B 1 115 ? 43.718 -6.168 -6.884 1.00 58.34 114 ASP B N 1
ATOM 3130 C CA . ASP B 1 115 ? 42.513 -6.543 -6.143 1.00 57.79 114 ASP B CA 1
ATOM 3131 C C . ASP B 1 115 ? 41.333 -5.664 -6.555 1.00 55.66 114 ASP B C 1
ATOM 3132 O O . ASP B 1 115 ? 41.462 -4.441 -6.724 1.00 54.96 114 ASP B O 1
ATOM 3137 N N . GLY B 1 116 ? 40.185 -6.309 -6.738 1.00 52.51 115 GLY B N 1
ATOM 3138 C CA . GLY B 1 116 ? 38.958 -5.603 -7.103 1.00 50.69 115 GLY B CA 1
ATOM 3139 C C . GLY B 1 116 ? 38.684 -5.571 -8.593 1.00 47.75 115 GLY B C 1
ATOM 3140 O O . GLY B 1 116 ? 37.525 -5.510 -8.995 1.00 47.57 115 GLY B O 1
ATOM 3141 N N . ILE B 1 117 ? 39.739 -5.637 -9.404 1.00 43.60 116 ILE B N 1
ATOM 3142 C CA . ILE B 1 117 ? 39.620 -5.548 -10.857 1.00 41.74 116 ILE B CA 1
ATOM 3143 C C . ILE B 1 117 ? 40.022 -6.839 -11.585 1.00 39.69 116 ILE B C 1
ATOM 3144 O O . ILE B 1 117 ? 40.978 -7.494 -11.209 1.00 37.64 116 ILE B O 1
ATOM 3149 N N . LYS B 1 118 ? 39.283 -7.180 -12.637 1.00 37.81 117 LYS B N 1
ATOM 3150 C CA . LYS B 1 118 ? 39.65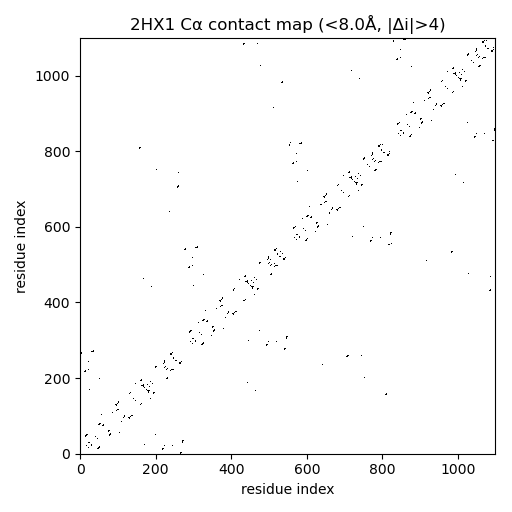8 -8.268 -13.532 1.00 37.14 117 LYS B CA 1
ATOM 3151 C C . LYS B 1 118 ? 40.134 -7.680 -14.855 1.00 34.96 117 LYS B C 1
ATOM 3152 O O . LYS B 1 118 ? 39.452 -6.857 -15.472 1.00 33.91 117 LYS B O 1
ATOM 3164 N N . LEU B 1 120 ? 40.635 -8.239 -18.636 1.00 26.20 119 LEU B N 1
ATOM 3165 C CA . LEU B 1 120 ? 40.211 -9.091 -19.768 1.00 23.46 119 LEU B CA 1
ATOM 3166 C C . LEU B 1 120 ? 40.569 -8.493 -21.134 1.00 20.73 119 LEU B C 1
ATOM 3167 O O . LEU B 1 120 ? 40.399 -7.305 -21.361 1.00 20.58 119 LEU B O 1
ATOM 3172 N N . PRO B 1 121 ? 40.965 -9.336 -22.090 1.00 19.66 120 PRO B N 1
ATOM 3173 C CA . PRO B 1 121 ? 41.180 -8.776 -23.420 1.00 20.38 120 PRO B CA 1
ATOM 3174 C C . PRO B 1 121 ? 39.884 -8.239 -24.005 1.00 21.37 120 PRO B C 1
ATOM 3175 O O . PRO B 1 121 ? 38.809 -8.703 -23.624 1.00 23.77 120 PRO B O 1
ATOM 3179 N N . VAL B 1 122 ? 39.966 -7.254 -24.889 1.00 21.43 121 VAL B N 1
ATOM 3180 C CA . VAL B 1 122 ? 38.753 -6.810 -25.610 1.00 21.61 121 VAL B CA 1
ATOM 3181 C C . VAL B 1 122 ? 37.943 -7.973 -26.233 1.00 21.82 121 VAL B C 1
ATOM 3182 O O . VAL B 1 122 ? 36.702 -7.943 -26.271 1.00 21.80 121 VAL B O 1
ATOM 3186 N N . SER B 1 123 ? 38.654 -8.988 -26.725 1.00 21.83 122 SER B N 1
ATOM 3187 C CA . SER B 1 123 ? 38.046 -10.156 -27.355 1.00 21.58 122 SER B CA 1
ATOM 3188 C C . SER B 1 123 ? 37.081 -10.902 -26.464 1.00 24.86 122 SER B C 1
ATOM 3189 O O . SER B 1 123 ? 36.183 -11.597 -26.961 1.00 24.80 122 SER B O 1
ATOM 3192 N N . ALA B 1 124 ? 37.270 -10.762 -25.154 1.00 25.62 123 ALA B N 1
ATOM 3193 C CA . ALA B 1 124 ? 36.479 -11.448 -24.136 1.00 24.57 123 ALA B CA 1
ATOM 3194 C C . ALA B 1 124 ? 35.331 -10.589 -23.617 1.00 24.61 123 ALA B C 1
ATOM 3195 O O . ALA B 1 124 ? 34.690 -10.930 -22.627 1.00 25.37 123 ALA B O 1
ATOM 3197 N N . ILE B 1 125 ? 35.054 -9.480 -24.293 1.00 25.23 124 ILE B N 1
ATOM 3198 C CA . ILE B 1 125 ? 33.995 -8.581 -23.870 1.00 24.35 124 ILE B CA 1
ATOM 3199 C C . ILE B 1 125 ? 32.835 -8.710 -24.849 1.00 28.11 124 ILE B C 1
ATOM 3200 O O . ILE B 1 125 ? 33.037 -8.683 -26.056 1.00 26.90 124 ILE B O 1
ATOM 3205 N N . ASP B 1 126 ? 31.627 -8.855 -24.319 1.00 30.32 125 ASP B N 1
ATOM 3206 C CA . ASP B 1 126 ? 30.421 -8.803 -25.138 1.00 32.57 125 ASP B CA 1
ATOM 3207 C C . ASP B 1 126 ? 29.255 -8.305 -24.272 1.00 32.26 125 ASP B C 1
ATOM 3208 O O . ASP B 1 126 ? 29.474 -7.872 -23.148 1.00 30.31 125 ASP B O 1
ATOM 3213 N N . ASP B 1 127 ? 28.034 -8.418 -24.772 1.00 32.73 126 ASP B N 1
ATOM 3214 C CA . ASP B 1 127 ? 26.848 -7.963 -24.033 1.00 34.06 126 ASP B CA 1
ATOM 3215 C C . ASP B 1 127 ? 26.703 -8.602 -22.660 1.00 30.51 126 ASP B C 1
ATOM 3216 O O . ASP B 1 127 ? 26.144 -8.006 -21.765 1.00 30.39 126 ASP B O 1
ATOM 3221 N N . SER B 1 128 ? 27.213 -9.807 -22.483 1.00 30.22 127 SER B N 1
ATOM 3222 C CA . SER B 1 128 ? 27.068 -10.493 -21.224 1.00 29.75 127 SER B CA 1
ATOM 3223 C C . SER B 1 128 ? 27.924 -9.875 -20.096 1.00 30.38 127 SER B C 1
ATOM 3224 O O . SER B 1 128 ? 27.645 -10.129 -18.925 1.00 28.78 127 SER B O 1
ATOM 3227 N N . ASN B 1 129 ? 28.977 -9.115 -20.440 1.00 30.22 128 ASN B N 1
ATOM 3228 C CA . ASN B 1 129 ? 29.848 -8.477 -19.418 1.00 28.06 128 ASN B CA 1
ATOM 3229 C C . ASN B 1 129 ? 30.220 -7.019 -19.666 1.00 28.40 128 ASN B C 1
ATOM 3230 O O . ASN B 1 129 ? 30.906 -6.416 -18.845 1.00 31.29 128 ASN B O 1
ATOM 3235 N N . ILE B 1 130 ? 29.747 -6.434 -20.760 1.00 25.97 129 ILE B N 1
ATOM 3236 C CA . ILE B 1 130 ? 30.125 -5.059 -21.110 1.00 26.68 129 ILE B CA 1
ATOM 3237 C C . ILE B 1 130 ? 29.762 -4.055 -20.013 1.00 28.36 129 ILE B C 1
ATOM 3238 O O . ILE B 1 130 ? 30.476 -3.068 -19.794 1.00 26.01 129 ILE B O 1
ATOM 3243 N N . GLY B 1 131 ? 28.686 -4.320 -19.293 1.00 30.47 130 GLY B N 1
ATOM 3244 C CA . GLY B 1 131 ? 28.218 -3.396 -18.258 1.00 29.40 130 GLY B CA 1
ATOM 3245 C C . GLY B 1 131 ? 29.143 -3.312 -17.071 1.00 29.35 130 GLY B C 1
ATOM 3246 O O . GLY B 1 131 ? 28.991 -2.433 -16.236 1.00 30.18 130 GLY B O 1
ATOM 3247 N N . GLU B 1 132 ? 30.100 -4.238 -16.991 1.00 29.46 131 GLU B N 1
ATOM 3248 C CA . GLU B 1 132 ? 31.107 -4.242 -15.932 1.00 29.54 131 GLU B CA 1
ATOM 3249 C C . GLU B 1 132 ? 32.449 -3.645 -16.385 1.00 28.20 131 GLU B C 1
ATOM 3250 O O . GLU B 1 132 ? 33.365 -3.512 -15.565 1.00 27.72 131 GLU B O 1
ATOM 3256 N N . VAL B 1 133 ? 32.572 -3.285 -17.663 1.00 25.42 132 VAL B N 1
ATOM 3257 C CA . VAL B 1 133 ? 33.826 -2.729 -18.146 1.00 23.81 132 VAL B CA 1
ATOM 3258 C C . VAL B 1 133 ? 33.920 -1.262 -17.766 1.00 24.78 132 VAL B C 1
ATOM 3259 O O . VAL B 1 133 ? 33.142 -0.442 -18.239 1.00 23.08 132 VAL B O 1
ATOM 3263 N N . ASN B 1 134 ? 34.904 -0.942 -16.923 1.00 26.13 133 ASN B N 1
ATOM 3264 C CA . ASN B 1 134 ? 35.055 0.398 -16.355 1.00 25.26 133 ASN B CA 1
ATOM 3265 C C . ASN B 1 134 ? 36.243 1.172 -16.898 1.00 24.84 133 ASN B C 1
ATOM 3266 O O . ASN B 1 134 ? 36.393 2.349 -16.577 1.00 25.28 133 ASN B O 1
ATOM 3271 N N . ALA B 1 135 ? 37.071 0.529 -17.727 1.00 24.96 134 ALA B N 1
ATOM 3272 C CA . ALA B 1 135 ? 38.211 1.192 -18.378 1.00 23.36 134 ALA B CA 1
ATOM 3273 C C . ALA B 1 135 ? 38.743 0.358 -19.554 1.00 24.20 134 ALA B C 1
ATOM 3274 O O . ALA B 1 135 ? 38.562 -0.861 -19.577 1.00 24.08 134 ALA B O 1
ATOM 3276 N N . LEU B 1 136 ? 39.412 1.021 -20.508 1.00 22.23 135 LEU B N 1
ATOM 3277 C CA . LEU B 1 136 ? 40.143 0.357 -21.601 1.00 21.66 135 LEU B CA 1
ATOM 3278 C C . LEU B 1 136 ? 41.612 0.771 -21.564 1.00 19.95 135 LEU B C 1
ATOM 3279 O O . LEU B 1 136 ? 41.928 1.962 -21.555 1.00 20.35 135 LEU B O 1
ATOM 3284 N N . VAL B 1 137 ? 42.508 -0.202 -21.560 1.00 20.03 136 VAL B N 1
ATOM 3285 C CA . VAL B 1 137 ? 43.945 0.088 -21.707 1.00 22.61 136 VAL B CA 1
ATOM 3286 C C . VAL B 1 137 ? 44.551 -0.541 -22.958 1.00 21.68 136 VAL B C 1
ATOM 3287 O O . VAL B 1 137 ? 44.303 -1.698 -23.251 1.00 23.06 136 VAL B O 1
ATOM 3291 N N . LEU B 1 138 ? 45.318 0.255 -23.704 1.00 20.60 137 LEU B N 1
ATOM 3292 C CA . LEU B 1 138 ? 46.026 -0.224 -24.889 1.00 21.71 137 LEU B CA 1
ATOM 3293 C C . LEU B 1 138 ? 47.475 -0.418 -24.467 1.00 22.01 137 LEU B C 1
ATOM 3294 O O . LEU B 1 138 ? 48.121 0.541 -24.025 1.00 20.35 137 LEU B O 1
ATOM 3299 N N . LEU B 1 139 ? 47.962 -1.662 -24.563 1.00 21.58 138 LEU B N 1
ATOM 3300 C CA . LEU B 1 139 ? 49.247 -2.052 -23.949 1.00 22.82 138 LEU B CA 1
ATOM 3301 C C . LEU B 1 139 ? 50.312 -2.538 -24.919 1.00 22.53 138 LEU B C 1
ATOM 3302 O O . LEU B 1 139 ? 51.477 -2.200 -24.750 1.00 23.82 138 LEU B O 1
ATOM 3307 N N . ASP B 1 140 ? 49.920 -3.296 -25.941 1.00 23.14 139 ASP B N 1
ATOM 3308 C CA . ASP B 1 140 ? 50.867 -3.841 -26.924 1.00 24.32 139 ASP B CA 1
ATOM 3309 C C . ASP B 1 140 ? 50.132 -4.031 -28.252 1.00 25.64 139 ASP B C 1
ATOM 3310 O O . ASP B 1 140 ? 48.933 -4.324 -28.237 1.00 24.67 139 ASP B O 1
ATOM 3315 N N . ASP B 1 141 ? 50.831 -3.808 -29.373 1.00 26.35 140 ASP B N 1
ATOM 3316 C CA . ASP B 1 141 ? 50.267 -3.967 -30.720 1.00 26.34 140 ASP B CA 1
ATOM 3317 C C . ASP B 1 141 ? 50.035 -5.446 -31.089 1.00 27.85 140 ASP B C 1
ATOM 3318 O O . ASP B 1 141 ? 49.258 -5.745 -32.004 1.00 26.30 140 ASP B O 1
ATOM 3323 N N . GLU B 1 142 ? 50.703 -6.347 -30.371 1.00 26.39 141 GLU B N 1
ATOM 3324 C CA . GLU B 1 142 ? 50.594 -7.779 -30.580 1.00 28.06 141 GLU B CA 1
ATOM 3325 C C . GLU B 1 142 ? 49.713 -8.449 -29.530 1.00 27.10 141 GLU B C 1
ATOM 3326 O O . GLU B 1 142 ? 49.531 -7.929 -28.422 1.00 27.10 141 GLU B O 1
ATOM 3332 N N . GLY B 1 143 ? 49.179 -9.611 -29.877 1.00 23.96 142 GLY B N 1
ATOM 3333 C CA . GLY B 1 143 ? 48.423 -10.420 -28.940 1.00 24.35 142 GLY B CA 1
ATOM 3334 C C . GLY B 1 143 ? 46.934 -10.511 -29.199 1.00 24.98 142 GLY B C 1
ATOM 3335 O O . GLY B 1 143 ? 46.240 -11.141 -28.424 1.00 26.50 142 GLY B O 1
ATOM 3336 N N . PHE B 1 144 ? 46.444 -9.896 -30.270 1.00 22.60 143 PHE B N 1
ATOM 3337 C CA . PHE B 1 144 ? 45.019 -9.899 -30.552 1.00 21.36 143 PHE B CA 1
ATOM 3338 C C . PHE B 1 144 ? 44.741 -9.760 -32.060 1.00 21.45 143 PHE B C 1
ATOM 3339 O O . PHE B 1 144 ? 45.592 -9.305 -32.826 1.00 21.13 143 PHE B O 1
ATOM 3347 N N . ASN B 1 145 ? 43.539 -10.168 -32.463 1.00 21.07 144 ASN B N 1
ATOM 3348 C CA . ASN B 1 145 ? 43.074 -10.126 -33.831 1.00 21.50 144 ASN B CA 1
ATOM 3349 C C . ASN B 1 145 ? 42.592 -8.698 -34.066 1.00 21.20 144 ASN B C 1
ATOM 3350 O O . ASN B 1 145 ? 41.620 -8.283 -33.464 1.00 19.94 144 ASN B O 1
ATOM 3355 N N . TRP B 1 146 ? 43.279 -7.967 -34.937 1.00 22.61 145 TRP B N 1
ATOM 3356 C CA . TRP B 1 146 ? 42.981 -6.564 -35.186 1.00 23.20 145 TRP B CA 1
ATOM 3357 C C . TRP B 1 146 ? 41.605 -6.325 -35.811 1.00 22.61 145 TRP B C 1
ATOM 3358 O O . TRP B 1 146 ? 40.890 -5.423 -35.385 1.00 23.07 145 TRP B O 1
ATOM 3369 N N . PHE B 1 147 ? 41.245 -7.114 -36.825 1.00 22.41 146 PHE B N 1
ATOM 3370 C CA . PHE B 1 147 ? 39.953 -6.932 -37.503 1.00 23.46 146 PHE B CA 1
ATOM 3371 C C . PHE B 1 147 ? 38.839 -7.068 -36.492 1.00 23.31 146 PHE B C 1
ATOM 3372 O O . PHE B 1 147 ? 37.943 -6.241 -36.427 1.00 23.91 146 PHE B O 1
ATOM 3380 N N . HIS B 1 148 ? 38.932 -8.121 -35.696 1.00 22.08 147 HIS B N 1
ATOM 3381 C CA . HIS B 1 148 ? 37.937 -8.450 -34.676 1.00 22.41 147 HIS B CA 1
ATOM 3382 C C . HIS B 1 148 ? 37.905 -7.408 -33.545 1.00 21.53 147 HIS B C 1
ATOM 3383 O O . HIS B 1 148 ? 36.858 -6.857 -33.201 1.00 21.82 147 HIS B O 1
ATOM 3390 N N . ASP B 1 149 ? 39.072 -7.104 -33.011 1.00 21.83 148 ASP B N 1
ATOM 3391 C CA . ASP B 1 149 ? 39.170 -6.341 -31.771 1.00 21.78 148 ASP B CA 1
ATOM 3392 C C . ASP B 1 149 ? 39.282 -4.816 -31.941 1.00 22.44 148 ASP B C 1
ATOM 3393 O O . ASP B 1 149 ? 38.914 -4.078 -31.013 1.00 22.90 148 ASP B O 1
ATOM 3398 N N . LEU B 1 150 ? 39.725 -4.319 -33.105 1.00 21.86 149 LEU B N 1
ATOM 3399 C CA . LEU B 1 150 ? 39.660 -2.871 -33.339 1.00 21.97 149 LEU B CA 1
ATOM 3400 C C . LEU B 1 150 ? 38.225 -2.439 -33.565 1.00 21.43 149 LEU B C 1
ATOM 3401 O O . LEU B 1 150 ? 37.759 -1.449 -32.994 1.00 20.41 149 LEU B O 1
ATOM 3406 N N . ASN B 1 151 ? 37.523 -3.230 -34.359 1.00 21.84 150 ASN B N 1
ATOM 3407 C CA . ASN B 1 151 ? 36.082 -3.152 -34.440 1.00 22.47 150 ASN B CA 1
ATOM 3408 C C . ASN B 1 151 ? 35.401 -3.218 -33.088 1.00 21.53 150 ASN B C 1
ATOM 3409 O O . ASN B 1 151 ? 34.633 -2.310 -32.738 1.00 21.99 150 ASN B O 1
ATOM 3414 N N . LYS B 1 152 ? 35.714 -4.217 -32.281 1.00 21.58 151 LYS B N 1
ATOM 3415 C CA . LYS B 1 152 ? 35.064 -4.287 -30.949 1.00 24.30 151 LYS B CA 1
ATOM 3416 C C . LYS B 1 152 ? 35.402 -3.083 -30.051 1.00 22.55 151 LYS B C 1
ATOM 3417 O O . LYS B 1 152 ? 34.543 -2.580 -29.319 1.00 21.40 151 LYS B O 1
ATOM 3423 N N . THR B 1 153 ? 36.642 -2.599 -30.135 1.00 23.66 152 THR B N 1
ATOM 3424 C CA . THR B 1 153 ? 37.092 -1.444 -29.331 1.00 22.13 152 THR B CA 1
ATOM 3425 C C . THR B 1 153 ? 36.312 -0.181 -29.720 1.00 22.19 152 THR B C 1
ATOM 3426 O O . THR B 1 153 ? 35.860 0.577 -28.864 1.00 20.52 152 THR B O 1
ATOM 3430 N N . VAL B 1 154 ? 36.119 0.024 -31.021 1.00 22.02 153 VAL B N 1
ATOM 3431 C CA . VAL B 1 154 ? 35.289 1.137 -31.492 1.00 20.38 153 VAL B CA 1
ATOM 3432 C C . VAL B 1 154 ? 33.902 1.079 -30.882 1.00 21.47 153 VAL B C 1
ATOM 3433 O O . VAL B 1 154 ? 33.428 2.076 -30.345 1.00 25.05 153 VAL B O 1
ATOM 3437 N N . ASN B 1 155 ? 33.271 -0.086 -30.915 1.00 22.32 154 ASN B N 1
ATOM 3438 C CA . ASN B 1 155 ? 31.930 -0.247 -30.336 1.00 22.01 154 ASN B CA 1
ATOM 3439 C C . ASN B 1 155 ? 31.907 -0.166 -28.823 1.00 22.94 154 ASN B C 1
ATOM 3440 O O . ASN B 1 155 ? 30.957 0.357 -28.245 1.00 20.74 154 ASN B O 1
ATOM 3445 N N . LEU B 1 156 ? 32.964 -0.657 -28.178 1.00 24.95 155 LEU B N 1
ATOM 3446 C CA . LEU B 1 156 ? 33.071 -0.584 -26.703 1.00 23.00 155 LEU B CA 1
ATOM 3447 C C . LEU B 1 156 ? 33.090 0.872 -26.208 1.00 23.44 155 LEU B C 1
ATOM 3448 O O . LEU B 1 156 ? 32.439 1.227 -25.219 1.00 23.16 155 LEU B O 1
ATOM 3453 N N . LEU B 1 157 ? 33.839 1.710 -26.907 1.00 23.48 156 LEU B N 1
ATOM 3454 C CA . LEU B 1 157 ? 33.971 3.104 -26.537 1.00 24.71 156 LEU B CA 1
ATOM 3455 C C . LEU B 1 157 ? 32.756 3.959 -26.937 1.00 26.21 156 LEU B C 1
ATOM 3456 O O . LEU B 1 157 ? 32.497 4.987 -26.303 1.00 25.50 156 LEU B O 1
ATOM 3461 N N . ARG B 1 158 ? 32.019 3.528 -27.964 1.00 27.51 157 ARG B N 1
ATOM 3462 C CA . ARG B 1 158 ? 30.702 4.095 -28.295 1.00 26.43 157 ARG B CA 1
ATOM 3463 C C . ARG B 1 158 ? 29.640 3.758 -27.247 1.00 27.86 157 ARG B C 1
ATOM 3464 O O . ARG B 1 158 ? 28.669 4.522 -27.049 1.00 27.05 157 ARG B O 1
ATOM 3472 N N . LYS B 1 159 ? 29.806 2.612 -26.582 1.00 26.40 158 LYS B N 1
ATOM 3473 C CA . LYS B 1 159 ? 28.759 2.095 -25.697 1.00 26.95 158 LYS B CA 1
ATOM 3474 C C . LYS B 1 159 ? 29.045 2.308 -24.226 1.00 26.59 158 LYS B C 1
ATOM 3475 O O . LYS B 1 159 ? 28.132 2.281 -23.440 1.00 28.41 158 LYS B O 1
ATOM 3481 N N . ARG B 1 160 ? 30.301 2.495 -23.851 1.00 26.27 159 ARG B N 1
ATOM 3482 C CA . ARG B 1 160 ? 30.656 2.640 -22.440 1.00 25.95 159 ARG B CA 1
ATOM 3483 C C . ARG B 1 160 ? 31.364 3.964 -22.202 1.00 27.64 159 ARG B C 1
ATOM 3484 O O . ARG B 1 160 ? 32.309 4.327 -22.924 1.00 29.13 159 ARG B O 1
ATOM 3492 N N . THR B 1 161 ? 30.918 4.671 -21.169 1.00 25.20 160 THR B N 1
ATOM 3493 C CA . THR B 1 161 ? 31.493 5.968 -20.832 1.00 25.14 160 THR B CA 1
ATOM 3494 C C . THR B 1 161 ? 32.644 5.732 -19.874 1.00 23.87 160 THR B C 1
ATOM 3495 O O . THR B 1 161 ? 32.481 5.776 -18.672 1.00 24.03 160 THR B O 1
ATOM 3499 N N . ILE B 1 162 ? 33.812 5.437 -20.427 1.00 23.06 161 ILE B N 1
ATOM 3500 C CA . ILE B 1 162 ? 34.940 4.974 -19.624 1.00 22.47 161 ILE B CA 1
ATOM 3501 C C . ILE B 1 162 ? 36.247 5.605 -20.117 1.00 22.42 161 ILE B C 1
ATOM 3502 O O . ILE B 1 162 ? 36.337 5.997 -21.278 1.00 22.33 161 ILE B O 1
ATOM 3507 N N . PRO B 1 163 ? 37.272 5.691 -19.241 1.00 19.80 162 PRO B N 1
ATOM 3508 C CA . PRO B 1 163 ? 38.572 6.130 -19.734 1.00 21.53 162 PRO B CA 1
ATOM 3509 C C . PRO B 1 163 ? 39.231 5.121 -20.692 1.00 21.71 162 PRO B C 1
ATOM 3510 O O . PRO B 1 163 ? 39.257 3.904 -20.413 1.00 21.43 162 PRO B O 1
ATOM 3514 N N . ALA B 1 164 ? 39.757 5.650 -21.793 1.00 21.59 163 ALA B N 1
ATOM 3515 C CA . ALA B 1 164 ? 40.606 4.911 -22.715 1.00 20.79 163 ALA B CA 1
ATOM 3516 C C . ALA B 1 164 ? 42.036 5.429 -22.552 1.00 20.16 163 ALA B C 1
ATOM 3517 O O . ALA B 1 164 ? 42.269 6.614 -22.737 1.00 18.70 163 ALA B O 1
ATOM 3519 N N . ILE B 1 165 ? 42.965 4.542 -22.216 1.00 19.41 164 ILE B N 1
ATOM 3520 C CA . ILE B 1 165 ? 44.324 4.895 -21.777 1.00 21.18 164 ILE B CA 1
ATOM 3521 C C . ILE B 1 165 ? 45.372 4.220 -22.679 1.00 20.80 164 ILE B C 1
ATOM 3522 O O . ILE B 1 165 ? 45.234 3.054 -22.985 1.00 19.82 164 ILE B O 1
ATOM 3527 N N . VAL B 1 166 ? 46.404 4.951 -23.109 1.00 22.17 165 VAL B N 1
ATOM 3528 C CA . VAL B 1 166 ? 47.568 4.349 -23.800 1.00 20.95 165 VAL B CA 1
ATOM 3529 C C . VAL B 1 166 ? 48.848 5.076 -23.364 1.00 20.41 165 VAL B C 1
ATOM 3530 O O . VAL B 1 166 ? 48.789 6.236 -22.933 1.00 20.58 165 VAL B O 1
ATOM 3534 N N . ALA B 1 167 ? 49.991 4.395 -23.466 1.00 20.42 166 ALA B N 1
ATOM 3535 C CA . ALA B 1 167 ? 51.318 5.066 -23.406 1.00 21.09 166 ALA B CA 1
ATOM 3536 C C . ALA B 1 167 ? 51.491 5.921 -24.648 1.00 23.72 166 ALA B C 1
ATOM 3537 O O . ALA B 1 167 ? 51.107 5.519 -25.768 1.00 25.12 166 ALA B O 1
ATOM 3539 N N . ASN B 1 168 ? 52.096 7.089 -24.485 1.00 25.40 167 ASN B N 1
ATOM 3540 C CA . ASN B 1 168 ? 52.262 8.000 -25.608 1.00 24.10 167 ASN B CA 1
ATOM 3541 C C . ASN B 1 168 ? 53.421 7.556 -26.508 1.00 23.83 167 ASN B C 1
ATOM 3542 O O . ASN B 1 168 ? 54.392 8.280 -26.685 1.00 21.95 167 ASN B O 1
ATOM 3547 N N . THR B 1 169 ? 53.338 6.361 -27.083 1.00 22.25 168 THR B N 1
ATOM 3548 C CA . THR B 1 169 ? 54.484 5.850 -27.859 1.00 22.80 168 THR B CA 1
ATOM 3549 C C . THR B 1 169 ? 54.486 6.597 -29.175 1.00 23.04 168 THR B C 1
ATOM 3550 O O . THR B 1 169 ? 53.512 7.267 -29.501 1.00 22.99 168 THR B O 1
ATOM 3554 N N . ASP B 1 170 ? 55.576 6.495 -29.920 1.00 23.72 169 ASP B N 1
ATOM 3555 C CA . ASP B 1 170 ? 55.571 6.909 -31.315 1.00 27.60 169 ASP B CA 1
ATOM 3556 C C . ASP B 1 170 ? 54.499 6.057 -32.038 1.00 26.10 169 ASP B C 1
ATOM 3557 O O . ASP B 1 170 ? 54.137 4.970 -31.557 1.00 26.13 169 ASP B O 1
ATOM 3562 N N . ASN B 1 171 ? 53.991 6.546 -33.174 1.00 24.96 170 ASN B N 1
ATOM 3563 C CA . ASN B 1 171 ? 52.993 5.801 -33.944 1.00 23.20 170 ASN B CA 1
ATOM 3564 C C . ASN B 1 171 ? 53.540 4.541 -34.589 1.00 23.44 170 ASN B C 1
ATOM 3565 O O . ASN B 1 171 ? 52.787 3.580 -34.792 1.00 23.26 170 ASN B O 1
ATOM 3570 N N . THR B 1 172 ? 54.825 4.551 -34.944 1.00 22.33 171 THR B N 1
ATOM 3571 C CA . THR B 1 172 ? 55.467 3.369 -35.509 1.00 22.72 171 THR B CA 1
ATOM 3572 C C . THR B 1 172 ? 56.789 3.116 -34.783 1.00 24.11 171 THR B C 1
ATOM 3573 O O . THR B 1 172 ? 57.296 3.999 -34.103 1.00 25.43 171 THR B O 1
ATOM 3577 N N . TYR B 1 173 ? 57.310 1.903 -34.879 1.00 24.39 172 TYR B N 1
ATOM 3578 C CA . TYR B 1 173 ? 58.678 1.618 -34.477 1.00 26.02 172 TYR B CA 1
ATOM 3579 C C . TYR B 1 173 ? 59.426 0.855 -35.577 1.00 28.29 172 TYR B C 1
ATOM 3580 O O . TYR B 1 173 ? 58.829 0.101 -36.360 1.00 28.53 172 TYR B O 1
ATOM 3589 N N . PRO B 1 174 ? 60.742 1.051 -35.655 1.00 28.39 173 PRO B N 1
ATOM 3590 C CA . PRO B 1 174 ? 61.531 0.296 -36.616 1.00 28.66 173 PRO B CA 1
ATOM 3591 C C . PRO B 1 174 ? 61.620 -1.191 -36.273 1.00 27.67 173 PRO B C 1
ATOM 3592 O O . PRO B 1 174 ? 61.820 -1.556 -35.132 1.00 25.05 173 PRO B O 1
ATOM 3596 N N . LEU B 1 175 ? 61.406 -2.030 -37.278 1.00 29.49 174 LEU B N 1
ATOM 3597 C CA . LEU B 1 175 ? 61.373 -3.484 -37.111 1.00 30.73 174 LEU B CA 1
ATOM 3598 C C . LEU B 1 175 ? 62.606 -4.120 -37.754 1.00 31.67 174 LEU B C 1
ATOM 3599 O O . LEU B 1 175 ? 63.219 -5.026 -37.213 1.00 32.87 174 LEU B O 1
ATOM 3604 N N . THR B 1 176 ? 62.961 -3.628 -38.923 1.00 32.14 175 THR B N 1
ATOM 3605 C CA . THR B 1 176 ? 64.197 -3.995 -39.578 1.00 33.21 175 THR B CA 1
ATOM 3606 C C . THR B 1 176 ? 64.846 -2.698 -40.039 1.00 33.06 175 THR B C 1
ATOM 3607 O O . THR B 1 176 ? 64.320 -1.614 -39.805 1.00 32.55 175 THR B O 1
ATOM 3611 N N . LYS B 1 177 ? 65.967 -2.820 -40.733 1.00 36.30 176 LYS B N 1
ATOM 3612 C CA . LYS B 1 177 ? 66.631 -1.690 -41.391 1.00 39.25 176 LYS B CA 1
ATOM 3613 C C . LYS B 1 177 ? 65.707 -0.929 -42.358 1.00 37.33 176 LYS B C 1
ATOM 3614 O O . LYS B 1 177 ? 65.778 0.305 -42.471 1.00 39.08 176 LYS B O 1
ATOM 3618 N N . THR B 1 178 ? 64.809 -1.650 -43.028 1.00 36.47 177 THR B N 1
ATOM 3619 C CA . THR B 1 178 ? 63.909 -1.044 -44.031 1.00 35.45 177 THR B CA 1
ATOM 3620 C C . THR B 1 178 ? 62.456 -0.829 -43.560 1.00 33.98 177 THR B C 1
ATOM 3621 O O . THR B 1 178 ? 61.793 0.103 -44.017 1.00 34.70 177 THR B O 1
ATOM 3625 N N . ASP B 1 179 ? 61.968 -1.699 -42.668 1.00 31.11 178 ASP B N 1
ATOM 3626 C CA . ASP B 1 179 ? 60.548 -1.754 -42.300 1.00 30.78 178 ASP B CA 1
ATOM 3627 C C . ASP B 1 179 ? 60.236 -1.224 -40.897 1.00 28.83 178 ASP B C 1
ATOM 3628 O O . ASP B 1 179 ? 61.004 -1.413 -39.951 1.00 26.55 178 ASP B O 1
ATOM 3633 N N . VAL B 1 180 ? 59.065 -0.620 -40.764 1.00 25.56 179 VAL B N 1
ATOM 3634 C CA . VAL B 1 180 ? 58.554 -0.193 -39.470 1.00 22.95 179 VAL B CA 1
ATOM 3635 C C . VAL B 1 180 ? 57.324 -1.039 -39.149 1.00 24.72 179 VAL B C 1
ATOM 3636 O O . VAL B 1 180 ? 56.796 -1.764 -40.014 1.00 24.31 179 VAL B O 1
ATOM 3640 N N . ALA B 1 181 ? 56.895 -0.963 -37.894 1.00 21.19 180 ALA B N 1
ATOM 3641 C CA . ALA B 1 181 ? 55.687 -1.594 -37.464 1.00 21.08 180 ALA B CA 1
ATOM 3642 C C . ALA B 1 181 ? 54.853 -0.541 -36.738 1.00 21.72 180 ALA B C 1
ATOM 3643 O O . ALA B 1 181 ? 55.412 0.368 -36.121 1.00 20.94 180 ALA B O 1
ATOM 3645 N N . ILE B 1 182 ? 53.532 -0.696 -36.783 1.00 21.72 181 ILE B N 1
ATOM 3646 C CA . ILE B 1 182 ? 52.614 0.171 -36.055 1.00 20.31 181 ILE B CA 1
ATOM 3647 C C . ILE B 1 182 ? 52.671 -0.151 -34.556 1.00 22.66 181 ILE B C 1
ATOM 3648 O O . ILE B 1 182 ? 52.515 -1.305 -34.137 1.00 22.28 181 ILE B O 1
ATOM 3653 N N . ALA B 1 183 ? 52.937 0.887 -33.760 1.00 21.97 182 ALA B N 1
ATOM 3654 C CA . ALA B 1 183 ? 53.090 0.760 -32.308 1.00 21.43 182 ALA B CA 1
ATOM 3655 C C . ALA B 1 183 ? 51.741 0.897 -31.646 1.00 21.93 182 ALA B C 1
ATOM 3656 O O . ALA B 1 183 ? 50.758 1.269 -32.290 1.00 25.99 182 ALA B O 1
ATOM 3658 N N . ILE B 1 184 ? 51.695 0.611 -30.352 1.00 21.07 183 ILE B N 1
ATOM 3659 C CA . ILE B 1 184 ? 50.444 0.664 -29.599 1.00 22.38 183 ILE B CA 1
ATOM 3660 C C . ILE B 1 184 ? 49.864 2.115 -29.588 1.00 21.45 183 ILE B C 1
ATOM 3661 O O . ILE B 1 184 ? 48.643 2.301 -29.715 1.00 18.77 183 ILE B O 1
ATOM 3666 N N . GLY B 1 185 ? 50.736 3.126 -29.526 1.00 21.98 184 GLY B N 1
ATOM 3667 C CA . GLY B 1 185 ? 50.302 4.526 -29.642 1.00 21.78 184 GLY B CA 1
ATOM 3668 C C . GLY B 1 185 ? 49.688 4.802 -31.001 1.00 20.25 184 GLY B C 1
ATOM 3669 O O . GLY B 1 185 ? 48.776 5.582 -31.132 1.00 22.16 184 GLY B O 1
ATOM 3670 N N . GLY B 1 186 ? 50.187 4.117 -32.018 1.00 22.56 185 GLY B N 1
ATOM 3671 C CA . GLY B 1 186 ? 49.684 4.274 -33.350 1.00 22.20 185 GLY B CA 1
ATOM 3672 C C . GLY B 1 186 ? 48.334 3.593 -33.481 1.00 22.29 185 GLY B C 1
ATOM 3673 O O . GLY B 1 186 ? 47.463 4.076 -34.210 1.00 21.42 185 GLY B O 1
ATOM 3674 N N . VAL B 1 187 ? 48.150 2.479 -32.783 1.00 21.31 186 VAL B N 1
ATOM 3675 C CA . VAL B 1 187 ? 46.839 1.819 -32.764 1.00 20.98 186 VAL B CA 1
ATOM 3676 C C . VAL B 1 187 ? 45.803 2.776 -32.161 1.00 21.86 186 VAL B C 1
ATOM 3677 O O . VAL B 1 187 ? 44.732 2.951 -32.726 1.00 21.94 186 VAL B O 1
ATOM 3681 N N . ALA B 1 188 ? 46.135 3.430 -31.054 1.00 20.24 187 ALA B N 1
ATOM 3682 C CA . ALA B 1 188 ? 45.266 4.509 -30.526 1.00 17.94 187 ALA B CA 1
ATOM 3683 C C . ALA B 1 188 ? 45.026 5.564 -31.577 1.00 18.03 187 ALA B C 1
ATOM 3684 O O . ALA B 1 188 ? 43.917 5.967 -31.784 1.00 17.28 187 ALA B O 1
ATOM 3686 N N . THR B 1 189 ? 46.076 6.031 -32.243 1.00 19.88 188 THR B N 1
ATOM 3687 C CA . THR B 1 189 ? 45.901 7.067 -33.244 1.00 21.16 188 THR B CA 1
ATOM 3688 C C . THR B 1 189 ? 44.893 6.646 -34.304 1.00 21.85 188 THR B C 1
ATOM 3689 O O . THR B 1 189 ? 44.039 7.427 -34.730 1.00 23.28 188 THR B O 1
ATOM 3701 N N . ILE B 1 191 ? 42.551 4.401 -34.012 1.00 19.76 190 ILE B N 1
ATOM 3702 C CA . ILE B 1 191 ? 41.207 4.395 -33.382 1.00 20.44 190 ILE B CA 1
ATOM 3703 C C . ILE B 1 191 ? 40.632 5.810 -33.291 1.00 20.72 190 ILE B C 1
ATOM 3704 O O . ILE B 1 191 ? 39.463 6.046 -33.596 1.00 20.74 190 ILE B O 1
ATOM 3709 N N . GLU B 1 192 ? 41.468 6.754 -32.876 1.00 21.03 191 GLU B N 1
ATOM 3710 C CA . GLU B 1 192 ? 41.046 8.137 -32.783 1.00 23.75 191 GLU B CA 1
ATOM 3711 C C . GLU B 1 192 ? 40.735 8.789 -34.131 1.00 24.53 191 GLU B C 1
ATOM 3712 O O . GLU B 1 192 ? 39.997 9.757 -34.184 1.00 24.01 191 GLU B O 1
ATOM 3718 N N . SER B 1 193 ? 41.309 8.276 -35.215 1.00 25.62 192 SER B N 1
ATOM 3719 C CA . SER B 1 193 ? 40.963 8.776 -36.561 1.00 25.52 192 SER B CA 1
ATOM 3720 C C . SER B 1 193 ? 39.510 8.467 -36.921 1.00 23.76 192 SER B C 1
ATOM 3721 O O . SER B 1 193 ? 38.924 9.149 -37.750 1.00 25.86 192 SER B O 1
ATOM 3724 N N . ILE B 1 194 ? 38.932 7.449 -36.276 1.00 25.50 193 ILE B N 1
ATOM 3725 C CA A ILE B 1 194 ? 37.539 7.057 -36.491 0.50 26.91 193 ILE B CA 1
ATOM 3726 C CA B ILE B 1 194 ? 37.540 7.042 -36.487 0.50 26.25 193 ILE B CA 1
ATOM 3727 C C . ILE B 1 194 ? 36.624 7.723 -35.466 1.00 26.31 193 ILE B C 1
ATOM 3728 O O . ILE B 1 194 ? 35.594 8.287 -35.815 1.00 28.54 193 ILE B O 1
ATOM 3737 N N . LEU B 1 195 ? 37.016 7.684 -34.199 1.00 26.59 194 LEU B N 1
ATOM 3738 C CA . LEU B 1 195 ? 36.177 8.197 -33.116 1.00 26.39 194 LEU B CA 1
ATOM 3739 C C . LEU B 1 195 ? 36.371 9.661 -32.729 1.00 25.87 194 LEU B C 1
ATOM 3740 O O . LEU B 1 195 ? 35.584 10.165 -31.958 1.00 24.81 194 LEU B O 1
ATOM 3745 N N . GLY B 1 196 ? 37.416 10.328 -33.212 1.00 25.53 195 GLY B N 1
ATOM 3746 C CA . GLY B 1 196 ? 37.869 11.563 -32.585 1.00 27.55 195 GLY B CA 1
ATOM 3747 C C . GLY B 1 196 ? 38.846 11.324 -31.429 1.00 30.85 195 GLY B C 1
ATOM 3748 O O . GLY B 1 196 ? 39.054 10.176 -30.983 1.00 31.09 195 GLY B O 1
ATOM 3749 N N . ARG B 1 197 ? 39.485 12.386 -30.944 1.00 33.42 196 ARG B N 1
ATOM 3750 C CA . ARG B 1 197 ? 40.404 12.231 -29.803 1.00 37.60 196 ARG B CA 1
ATOM 3751 C C . ARG B 1 197 ? 39.649 11.634 -28.615 1.00 36.51 196 ARG B C 1
ATOM 3752 O O . ARG B 1 197 ? 38.492 11.973 -28.346 1.00 38.41 196 ARG B O 1
ATOM 3760 N N . ARG B 1 198 ? 40.289 10.737 -27.896 1.00 32.87 197 ARG B N 1
ATOM 3761 C CA . ARG B 1 198 ? 39.531 9.897 -26.958 1.00 30.69 197 ARG B CA 1
ATOM 3762 C C . ARG B 1 198 ? 40.409 9.232 -25.917 1.00 27.36 197 ARG B C 1
ATOM 3763 O O . ARG B 1 198 ? 39.900 8.710 -24.926 1.00 28.81 197 ARG B O 1
ATOM 3771 N N . PHE B 1 199 ? 41.713 9.214 -26.159 1.00 24.82 198 PHE B N 1
ATOM 3772 C CA . PHE B 1 199 ? 42.647 8.523 -25.291 1.00 23.86 198 PHE B CA 1
ATOM 3773 C C . PHE B 1 199 ? 43.365 9.503 -24.396 1.00 23.44 198 PHE B C 1
ATOM 3774 O O . PHE B 1 199 ? 43.788 10.556 -24.845 1.00 21.96 198 PHE B O 1
ATOM 3782 N N . ILE B 1 200 ? 43.426 9.133 -23.121 1.00 24.35 199 ILE B N 1
ATOM 3783 C CA . ILE B 1 200 ? 44.321 9.721 -22.138 1.00 25.00 199 ILE B CA 1
ATOM 3784 C C . ILE B 1 200 ? 45.662 9.073 -22.429 1.00 23.34 199 ILE B C 1
ATOM 3785 O O . ILE B 1 200 ? 45.791 7.833 -22.416 1.00 20.51 199 ILE B O 1
ATOM 3790 N N . ARG B 1 201 ? 46.641 9.906 -22.744 1.00 20.00 200 ARG B N 1
ATOM 3791 C CA . ARG B 1 201 ? 47.976 9.436 -23.068 1.00 21.51 200 ARG B CA 1
ATOM 3792 C C . ARG B 1 201 ? 48.931 9.779 -21.909 1.00 21.26 200 ARG B C 1
ATOM 3793 O O . ARG B 1 201 ? 48.965 10.906 -21.475 1.00 22.27 200 ARG B O 1
ATOM 3801 N N . PHE B 1 202 ? 49.696 8.799 -21.445 1.00 22.07 201 PHE B N 1
ATOM 3802 C CA . PHE B 1 202 ? 50.645 8.976 -20.347 1.00 22.87 201 PHE B CA 1
ATOM 3803 C C . PHE B 1 202 ? 52.081 8.870 -20.863 1.00 23.40 201 PHE B C 1
ATOM 3804 O O . PHE B 1 202 ? 52.396 8.048 -21.706 1.00 22.12 201 PHE B O 1
ATOM 3812 N N . GLY B 1 203 ? 52.947 9.701 -20.321 1.00 20.90 202 GLY B N 1
ATOM 3813 C CA . GLY B 1 203 ? 54.336 9.664 -20.643 1.00 20.19 202 GLY B CA 1
ATOM 3814 C C . GLY B 1 203 ? 54.793 10.953 -21.270 1.00 19.70 202 GLY B C 1
ATOM 3815 O O . GLY B 1 203 ? 54.034 11.878 -21.400 1.00 17.35 202 GLY B O 1
ATOM 3816 N N . LYS B 1 204 ? 56.046 10.958 -21.706 1.00 20.11 203 LYS B N 1
ATOM 3817 C CA . LYS B 1 204 ? 56.646 12.105 -22.377 1.00 19.51 203 LYS B CA 1
ATOM 3818 C C . LYS B 1 204 ? 55.797 12.489 -23.562 1.00 18.86 203 LYS B C 1
ATOM 3819 O O . LYS B 1 204 ? 55.367 11.605 -24.296 1.00 19.97 203 LYS B O 1
ATOM 3825 N N . PRO B 1 205 ? 55.617 13.805 -23.811 1.00 17.70 204 PRO B N 1
ATOM 3826 C CA . PRO B 1 205 ? 56.264 14.935 -23.200 1.00 20.68 204 PRO B CA 1
ATOM 3827 C C . PRO B 1 205 ? 55.635 15.504 -21.929 1.00 22.05 204 PRO B C 1
ATOM 3828 O O . PRO B 1 205 ? 55.967 16.634 -21.554 1.00 23.54 204 PRO B O 1
ATOM 3832 N N . ASP B 1 206 ? 54.759 14.751 -21.268 1.00 23.05 205 ASP B N 1
ATOM 3833 C CA . ASP B 1 206 ? 54.232 15.143 -19.957 1.00 25.26 205 ASP B CA 1
ATOM 3834 C C . ASP B 1 206 ? 55.413 15.097 -18.993 1.00 24.55 205 ASP B C 1
ATOM 3835 O O . ASP B 1 206 ? 56.427 14.518 -19.311 1.00 23.56 205 ASP B O 1
ATOM 3840 N N . SER B 1 207 ? 55.238 15.589 -17.780 1.00 22.93 206 SER B N 1
ATOM 3841 C CA . SER B 1 207 ? 56.364 15.723 -16.857 1.00 23.06 206 SER B CA 1
ATOM 3842 C C . SER B 1 207 ? 56.274 14.943 -15.543 1.00 23.82 206 SER B C 1
ATOM 3843 O O . SER B 1 207 ? 57.112 15.152 -14.642 1.00 20.69 206 SER B O 1
ATOM 3846 N N . GLN B 1 208 ? 55.285 14.048 -15.428 1.00 22.98 207 GLN B N 1
ATOM 3847 C CA . GLN B 1 208 ? 55.085 13.299 -14.199 1.00 24.36 207 GLN B CA 1
ATOM 3848 C C . GLN B 1 208 ? 56.222 12.363 -13.889 1.00 22.75 207 GLN B C 1
ATOM 3849 O O . GLN B 1 208 ? 56.615 12.207 -12.745 1.00 23.30 207 GLN B O 1
ATOM 3863 N N . PHE B 1 210 ? 59.322 12.624 -14.898 1.00 22.25 209 PHE B N 1
ATOM 3864 C CA . PHE B 1 210 ? 60.454 13.479 -14.579 1.00 22.11 209 PHE B CA 1
ATOM 3865 C C . PHE B 1 210 ? 60.354 13.937 -13.135 1.00 22.41 209 PHE B C 1
ATOM 3866 O O . PHE B 1 210 ? 61.331 13.906 -12.404 1.00 25.21 209 PHE B O 1
ATOM 3882 N N . PHE B 1 212 ? 58.824 12.574 -10.623 1.00 26.66 211 PHE B N 1
ATOM 3883 C CA . PHE B 1 212 ? 59.081 11.420 -9.751 1.00 24.86 211 PHE B CA 1
ATOM 3884 C C . PHE B 1 212 ? 60.579 11.193 -9.521 1.00 24.26 211 PHE B C 1
ATOM 3885 O O . PHE B 1 212 ? 61.075 11.090 -8.358 1.00 21.25 211 PHE B O 1
ATOM 3893 N N . ALA B 1 213 ? 61.317 11.157 -10.629 1.00 23.46 212 ALA B N 1
ATOM 3894 C CA . ALA B 1 213 ? 62.754 10.973 -10.592 1.00 22.75 212 ALA B CA 1
ATOM 3895 C C . ALA B 1 213 ? 63.407 12.154 -9.873 1.00 25.48 212 ALA B C 1
ATOM 3896 O O . ALA B 1 213 ? 64.296 11.974 -9.003 1.00 24.86 212 ALA B O 1
ATOM 3898 N N . TYR B 1 214 ? 62.970 13.358 -10.229 1.00 23.90 213 TYR B N 1
ATOM 3899 C CA . TYR B 1 214 ? 63.551 14.567 -9.657 1.00 25.11 213 TYR B CA 1
ATOM 3900 C C . TYR B 1 214 ? 63.378 14.586 -8.153 1.00 25.11 213 TYR B C 1
ATOM 3901 O O . TYR B 1 214 ? 64.316 14.910 -7.422 1.00 21.66 213 TYR B O 1
ATOM 3910 N N . ASP B 1 215 ? 62.172 14.246 -7.703 1.00 24.24 214 ASP B N 1
ATOM 3911 C CA . ASP B 1 215 ? 61.856 14.184 -6.286 1.00 27.20 214 ASP B CA 1
ATOM 3912 C C . ASP B 1 215 ? 62.776 13.193 -5.549 1.00 27.10 214 ASP B C 1
ATOM 3913 O O . ASP B 1 215 ? 63.272 13.470 -4.459 1.00 26.07 214 ASP B O 1
ATOM 3926 N N . LEU B 1 217 ? 65.750 12.186 -6.433 1.00 23.58 216 LEU B N 1
ATOM 3927 C CA . LEU B 1 217 ? 67.102 12.746 -6.396 1.00 24.87 216 LEU B CA 1
ATOM 3928 C C . LEU B 1 217 ? 67.233 13.826 -5.280 1.00 25.80 216 LEU B C 1
ATOM 3929 O O . LEU B 1 217 ? 68.197 13.829 -4.527 1.00 24.77 216 LEU B O 1
ATOM 3934 N N . ARG B 1 218 ? 66.253 14.720 -5.190 1.00 25.97 217 ARG B N 1
ATOM 3935 C CA . ARG B 1 218 ? 66.219 15.752 -4.171 1.00 28.93 217 ARG B CA 1
ATOM 3936 C C . ARG B 1 218 ? 66.226 15.195 -2.755 1.00 30.66 217 ARG B C 1
ATOM 3937 O O . ARG B 1 218 ? 66.629 15.899 -1.829 1.00 29.40 217 ARG B O 1
ATOM 3945 N N . GLN B 1 219 ? 65.773 13.948 -2.581 1.00 30.41 218 GLN B N 1
ATOM 3946 C CA . GLN B 1 219 ? 65.802 13.323 -1.259 1.00 32.32 218 GLN B CA 1
ATOM 3947 C C . GLN B 1 219 ? 67.211 12.951 -0.836 1.00 31.31 218 GLN B C 1
ATOM 3948 O O . GLN B 1 219 ? 67.420 12.621 0.316 1.00 31.67 218 GLN B O 1
ATOM 3954 N N . LYS B 1 220 ? 68.177 12.990 -1.750 1.00 30.90 219 LYS B N 1
ATOM 3955 C CA . LYS B 1 220 ? 69.533 12.568 -1.405 1.00 30.85 219 LYS B CA 1
ATOM 3956 C C . LYS B 1 220 ? 70.646 13.510 -1.840 1.00 29.14 219 LYS B C 1
ATOM 3957 O O . LYS B 1 220 ? 71.817 13.253 -1.515 1.00 29.84 219 LYS B O 1
ATOM 3971 N N . GLU B 1 222 ? 71.665 17.921 -3.272 1.00 27.43 221 GLU B N 1
ATOM 3972 C CA . GLU B 1 222 ? 71.304 19.225 -3.828 1.00 29.72 221 GLU B CA 1
ATOM 3973 C C . GLU B 1 222 ? 71.322 19.128 -5.343 1.00 26.40 221 GLU B C 1
ATOM 3974 O O . GLU B 1 222 ? 72.344 18.813 -5.939 1.00 23.25 221 GLU B O 1
ATOM 3980 N N . ILE B 1 223 ? 70.184 19.422 -5.962 1.00 27.05 222 ILE B N 1
ATOM 3981 C CA . ILE B 1 223 ? 70.067 19.296 -7.400 1.00 25.45 222 ILE B CA 1
ATOM 3982 C C . ILE B 1 223 ? 68.991 20.209 -7.923 1.00 25.78 222 ILE B C 1
ATOM 3983 O O . ILE B 1 223 ? 67.935 20.335 -7.323 1.00 29.77 222 ILE B O 1
ATOM 3988 N N . SER B 1 224 ? 69.271 20.859 -9.040 1.00 25.92 223 SER B N 1
ATOM 3989 C CA . SER B 1 224 ? 68.267 21.630 -9.755 1.00 26.32 223 SER B CA 1
ATOM 3990 C C . SER B 1 224 ? 68.020 20.954 -11.107 1.00 24.49 223 SER B C 1
ATOM 3991 O O . SER B 1 224 ? 68.805 20.111 -11.548 1.00 24.38 223 SER B O 1
ATOM 3994 N N . LYS B 1 225 ? 66.913 21.323 -11.731 1.00 22.45 224 LYS B N 1
ATOM 3995 C CA . LYS B 1 225 ? 66.434 20.673 -12.965 1.00 26.77 224 LYS B CA 1
ATOM 3996 C C . LYS B 1 225 ? 67.402 20.856 -14.126 1.00 27.93 224 LYS B C 1
ATOM 3997 O O . LYS B 1 225 ? 67.564 19.958 -14.942 1.00 29.41 224 LYS B O 1
ATOM 4003 N N . ARG B 1 226 ? 68.062 22.007 -14.198 1.00 29.12 225 ARG B N 1
ATOM 4004 C CA . ARG B 1 226 ? 69.060 22.231 -15.244 1.00 35.09 225 ARG B CA 1
ATOM 4005 C C . ARG B 1 226 ? 70.338 21.372 -15.064 1.00 33.49 225 ARG B C 1
ATOM 4006 O O . ARG B 1 226 ? 71.158 21.273 -15.985 1.00 35.66 225 ARG B O 1
ATOM 4014 N N . GLU B 1 227 ? 70.492 20.758 -13.884 1.00 29.83 226 GLU B N 1
ATOM 4015 C CA . GLU B 1 227 ? 71.588 19.832 -13.606 1.00 27.55 226 GLU B CA 1
ATOM 4016 C C . GLU B 1 227 ? 71.221 18.398 -13.921 1.00 23.93 226 GLU B C 1
ATOM 4017 O O . GLU B 1 227 ? 71.939 17.481 -13.542 1.00 24.44 226 GLU B O 1
ATOM 4023 N N . ILE B 1 228 ? 70.103 18.212 -14.609 1.00 23.38 227 ILE B N 1
ATOM 4024 C CA . ILE B 1 228 ? 69.697 16.928 -15.153 1.00 21.97 227 ILE B CA 1
ATOM 4025 C C . ILE B 1 228 ? 69.717 17.037 -16.664 1.00 23.02 227 ILE B C 1
ATOM 4026 O O . ILE B 1 228 ? 69.243 18.058 -17.207 1.00 22.89 227 ILE B O 1
ATOM 4031 N N . LEU B 1 229 ? 70.258 15.993 -17.336 1.00 21.95 228 LEU B N 1
ATOM 4032 C CA . LEU B 1 229 ? 70.228 15.908 -18.803 1.00 20.95 228 LEU B CA 1
ATOM 4033 C C . LEU B 1 229 ? 69.255 14.828 -19.280 1.00 20.39 228 LEU B C 1
ATOM 4034 O O . LEU B 1 229 ? 69.437 13.634 -18.978 1.00 21.70 228 LEU B O 1
ATOM 4047 N N . VAL B 1 231 ? 68.184 12.670 -22.399 1.00 19.13 230 VAL B N 1
ATOM 4048 C CA . VAL B 1 231 ? 68.836 12.213 -23.616 1.00 17.79 230 VAL B CA 1
ATOM 4049 C C . VAL B 1 231 ? 67.832 11.458 -24.503 1.00 19.05 230 VAL B C 1
ATOM 4050 O O . VAL B 1 231 ? 67.289 10.438 -24.095 1.00 18.99 230 VAL B O 1
ATOM 4054 N N . GLY B 1 232 ? 67.565 11.967 -25.704 1.00 17.36 231 GLY B N 1
ATOM 4055 C CA . GLY B 1 232 ? 66.567 11.334 -26.541 1.00 18.88 231 GLY B CA 1
ATOM 4056 C C . GLY B 1 232 ? 66.755 11.507 -28.029 1.00 20.65 231 GLY B C 1
ATOM 4057 O O . GLY B 1 232 ? 67.510 12.373 -28.491 1.00 19.91 231 GLY B O 1
ATOM 4058 N N . ASP B 1 233 ? 66.035 10.679 -28.790 1.00 21.83 232 ASP B N 1
ATOM 4059 C CA . ASP B 1 233 ? 66.100 10.729 -30.252 1.00 21.62 232 ASP B CA 1
ATOM 4060 C C . ASP B 1 233 ? 64.910 11.436 -30.893 1.00 21.72 232 ASP B C 1
ATOM 4061 O O . ASP B 1 233 ? 64.900 11.665 -32.116 1.00 23.05 232 ASP B O 1
ATOM 4066 N N . THR B 1 234 ? 63.901 11.774 -30.089 1.00 22.55 233 THR B N 1
ATOM 4067 C CA . THR B 1 234 ? 62.646 12.317 -30.632 1.00 22.57 233 THR B CA 1
ATOM 4068 C C . THR B 1 234 ? 62.352 13.720 -30.108 1.00 24.54 233 THR B C 1
ATOM 4069 O O . THR B 1 234 ? 62.266 13.941 -28.904 1.00 21.28 233 THR B O 1
ATOM 4073 N N . LEU B 1 235 ? 62.184 14.678 -31.026 1.00 25.40 234 LEU B N 1
ATOM 4074 C CA . LEU B 1 235 ? 62.020 16.081 -30.629 1.00 25.46 234 LEU B CA 1
ATOM 4075 C C . LEU B 1 235 ? 60.720 16.355 -29.882 1.00 25.85 234 LEU B C 1
ATOM 4076 O O . LEU B 1 235 ? 60.727 17.014 -28.853 1.00 23.77 234 LEU B O 1
ATOM 4081 N N . HIS B 1 236 ? 59.618 15.795 -30.365 1.00 25.65 235 HIS B N 1
ATOM 4082 C CA . HIS B 1 236 ? 58.312 16.131 -29.840 1.00 27.18 235 HIS B CA 1
ATOM 4083 C C . HIS B 1 236 ? 57.964 15.358 -28.561 1.00 25.98 235 HIS B C 1
ATOM 4084 O O . HIS B 1 236 ? 56.965 15.659 -27.922 1.00 28.96 235 HIS B O 1
ATOM 4091 N N . THR B 1 237 ? 58.798 14.411 -28.141 1.00 24.11 236 THR B N 1
ATOM 4092 C CA . THR B 1 237 ? 58.561 13.725 -26.874 1.00 20.77 236 THR B CA 1
ATOM 4093 C C . THR B 1 237 ? 59.688 13.987 -25.872 1.00 19.93 236 THR B C 1
ATOM 4094 O O . THR B 1 237 ? 59.501 14.699 -24.889 1.00 20.60 236 THR B O 1
ATOM 4098 N N . ASP B 1 238 ? 60.865 13.430 -26.124 1.00 19.37 237 ASP B N 1
ATOM 4099 C CA . ASP B 1 238 ? 62.003 13.596 -25.211 1.00 19.86 237 ASP B CA 1
ATOM 4100 C C . ASP B 1 238 ? 62.452 15.047 -25.058 1.00 20.83 237 ASP B C 1
ATOM 4101 O O . ASP B 1 238 ? 62.664 15.516 -23.942 1.00 22.53 237 ASP B O 1
ATOM 4106 N N . ILE B 1 239 ? 62.627 15.741 -26.176 1.00 19.89 238 ILE B N 1
ATOM 4107 C CA . ILE B 1 239 ? 63.307 17.047 -26.147 1.00 19.94 238 ILE B CA 1
ATOM 4108 C C . ILE B 1 239 ? 62.330 18.132 -25.678 1.00 20.43 238 ILE B C 1
ATOM 4109 O O . ILE B 1 239 ? 62.609 18.873 -24.713 1.00 20.05 238 ILE B O 1
ATOM 4114 N N . LEU B 1 240 ? 61.166 18.173 -26.327 1.00 20.39 239 LEU B N 1
ATOM 4115 C CA . LEU B 1 240 ? 60.066 19.047 -25.927 1.00 21.79 239 LEU B CA 1
ATOM 4116 C C . LEU B 1 240 ? 59.731 18.829 -24.456 1.00 23.24 239 LEU B C 1
ATOM 4117 O O . LEU B 1 240 ? 59.709 19.785 -23.688 1.00 27.06 239 LEU B O 1
ATOM 4122 N N . GLY B 1 241 ? 59.496 17.588 -24.055 1.00 21.92 240 GLY B N 1
ATOM 4123 C CA . GLY B 1 241 ? 59.150 17.301 -22.658 1.00 19.26 240 GLY B CA 1
ATOM 4124 C C . GLY B 1 241 ? 60.231 17.753 -21.678 1.00 21.04 240 GLY B C 1
ATOM 4125 O O . GLY B 1 241 ? 59.927 18.427 -20.672 1.00 18.07 240 GLY B O 1
ATOM 4126 N N . GLY B 1 242 ? 61.487 17.364 -21.944 1.00 20.09 241 GLY B N 1
ATOM 4127 C CA . GLY B 1 242 ? 62.610 17.791 -21.123 1.00 20.44 241 GLY B CA 1
ATOM 4128 C C . GLY B 1 242 ? 62.674 19.291 -20.980 1.00 20.57 241 GLY B C 1
ATOM 4129 O O . GLY B 1 242 ? 62.704 19.814 -19.879 1.00 22.80 241 GLY B O 1
ATOM 4130 N N . ASN B 1 243 ? 62.659 19.991 -22.113 1.00 22.47 242 ASN B N 1
ATOM 4131 C CA . ASN B 1 243 ? 62.716 21.436 -22.137 1.00 21.69 242 ASN B CA 1
ATOM 4132 C C . ASN B 1 243 ? 61.583 22.143 -21.329 1.00 23.26 242 ASN B C 1
ATOM 4133 O O . ASN B 1 243 ? 61.861 23.060 -20.544 1.00 22.58 242 ASN B O 1
ATOM 4138 N N . LYS B 1 244 ? 60.341 21.712 -21.515 1.00 21.02 243 LYS B N 1
ATOM 4139 C CA . LYS B 1 244 ? 59.219 22.268 -20.759 1.00 23.02 243 LYS B CA 1
ATOM 4140 C C . LYS B 1 244 ? 59.381 22.093 -19.234 1.00 22.19 243 LYS B C 1
ATOM 4141 O O . LYS B 1 244 ? 58.987 22.962 -18.440 1.00 22.93 243 LYS B O 1
ATOM 4147 N N . PHE B 1 245 ? 59.934 20.966 -18.823 1.00 20.77 244 PHE B N 1
ATOM 4148 C CA . PHE B 1 245 ? 60.110 20.730 -17.428 1.00 19.50 244 PHE B CA 1
ATOM 4149 C C . PHE B 1 245 ? 61.331 21.451 -16.842 1.00 22.59 244 PHE B C 1
ATOM 4150 O O . PHE B 1 245 ? 61.490 21.507 -15.620 1.00 25.88 244 PHE B O 1
ATOM 4158 N N . GLY B 1 246 ? 62.181 22.013 -17.696 1.00 23.09 245 GLY B N 1
ATOM 4159 C CA . GLY B 1 246 ? 63.374 22.736 -17.243 1.00 22.56 245 GLY B CA 1
ATOM 4160 C C . GLY B 1 246 ? 64.651 21.932 -17.294 1.00 22.53 245 GLY B C 1
ATOM 4161 O O . GLY B 1 246 ? 65.710 22.434 -16.919 1.00 22.39 245 GLY B O 1
ATOM 4162 N N . LEU B 1 247 ? 64.576 20.695 -17.778 1.00 23.46 246 LEU B N 1
ATOM 4163 C CA . LEU B 1 247 ? 65.772 19.869 -17.920 1.00 23.01 246 LEU B CA 1
ATOM 4164 C C . LEU B 1 247 ? 66.647 20.409 -19.051 1.00 23.73 246 LEU B C 1
ATOM 4165 O O . LEU B 1 247 ? 66.137 21.076 -19.960 1.00 23.92 246 LEU B O 1
ATOM 4170 N N . ASP B 1 248 ? 67.959 20.167 -19.001 1.00 23.92 247 ASP B N 1
ATOM 4171 C CA . ASP B 1 248 ? 68.758 20.325 -20.217 1.00 24.28 247 ASP B CA 1
ATOM 4172 C C . ASP B 1 248 ? 68.414 19.089 -21.026 1.00 22.64 247 ASP B C 1
ATOM 4173 O O . ASP B 1 248 ? 67.953 18.072 -20.464 1.00 18.70 247 ASP B O 1
ATOM 4178 N N . THR B 1 249 ? 68.616 19.193 -22.344 1.00 22.00 248 THR B N 1
ATOM 4179 C CA . THR B 1 249 ? 68.293 18.121 -23.251 1.00 21.50 248 THR B CA 1
ATOM 4180 C C . THR B 1 249 ? 69.409 17.892 -24.275 1.00 21.58 248 THR B C 1
ATOM 4181 O O . THR B 1 249 ? 69.986 18.846 -24.817 1.00 23.37 248 THR B O 1
ATOM 4185 N N . ALA B 1 250 ? 69.657 16.623 -24.570 1.00 20.41 249 ALA B N 1
ATOM 4186 C CA . ALA B 1 250 ? 70.587 16.213 -25.601 1.00 20.46 249 ALA B CA 1
ATOM 4187 C C . ALA B 1 250 ? 69.846 15.373 -26.622 1.00 19.96 249 ALA B C 1
ATOM 4188 O O . ALA B 1 250 ? 69.296 14.337 -26.280 1.00 22.19 249 ALA B O 1
ATOM 4190 N N . LEU B 1 251 ? 69.794 15.855 -27.856 1.00 19.30 250 LEU B N 1
ATOM 4191 C CA . LEU B 1 251 ? 69.324 15.068 -28.983 1.00 20.87 250 LEU B CA 1
ATOM 4192 C C . LEU B 1 251 ? 70.447 14.181 -29.510 1.00 22.59 250 LEU B C 1
ATOM 4193 O O . LEU B 1 251 ? 71.539 14.670 -29.859 1.00 20.86 250 LEU B O 1
ATOM 4198 N N . VAL B 1 252 ? 70.175 12.880 -29.559 1.00 21.97 251 VAL B N 1
ATOM 4199 C CA . VAL B 1 252 ? 71.076 11.942 -30.208 1.00 21.46 251 VAL B CA 1
ATOM 4200 C C . VAL B 1 252 ? 70.536 11.588 -31.581 1.00 22.38 251 VAL B C 1
ATOM 4201 O O . VAL B 1 252 ? 69.333 11.603 -31.797 1.00 21.66 251 VAL B O 1
ATOM 4205 N N . LEU B 1 253 ? 71.449 11.243 -32.495 1.00 23.47 252 LEU B N 1
ATOM 4206 C CA . LEU B 1 253 ? 71.122 11.070 -33.898 1.00 24.05 252 LEU B CA 1
ATOM 4207 C C . LEU B 1 253 ? 70.962 9.598 -34.297 1.00 26.83 252 LEU B C 1
ATOM 4208 O O . LEU B 1 253 ? 70.826 9.274 -35.478 1.00 28.57 252 LEU B O 1
ATOM 4213 N N . THR B 1 254 ? 70.880 8.708 -33.312 1.00 28.16 253 THR B N 1
ATOM 4214 C CA . THR B 1 254 ? 70.871 7.282 -33.574 1.00 27.09 253 THR B CA 1
ATOM 4215 C C . THR B 1 254 ? 69.482 6.674 -33.712 1.00 26.31 253 THR B C 1
ATOM 4216 O O . THR B 1 254 ? 69.340 5.436 -33.728 1.00 28.21 253 THR B O 1
ATOM 4220 N N . GLY B 1 255 ? 68.466 7.520 -33.828 1.00 24.13 254 GLY B N 1
ATOM 4221 C CA . GLY B 1 255 ? 67.068 7.071 -33.810 1.00 25.94 254 GLY B CA 1
ATOM 4222 C C . GLY B 1 255 ? 66.175 7.824 -34.771 1.00 26.85 254 GLY B C 1
ATOM 4223 O O . GLY B 1 255 ? 66.525 8.003 -35.919 1.00 29.72 254 GLY B O 1
ATOM 4224 N N . ASN B 1 256 ? 65.019 8.268 -34.284 1.00 27.50 255 ASN B N 1
ATOM 4225 C CA . ASN B 1 256 ? 64.018 8.957 -35.091 1.00 25.48 255 ASN B CA 1
ATOM 4226 C C . ASN B 1 256 ? 64.483 10.213 -35.795 1.00 25.28 255 ASN B C 1
ATOM 4227 O O . ASN B 1 256 ? 63.913 10.572 -36.790 1.00 25.31 255 ASN B O 1
ATOM 4232 N N . THR B 1 257 ? 65.467 10.916 -35.243 1.00 26.22 256 THR B N 1
ATOM 4233 C CA . THR B 1 257 ? 65.971 12.123 -35.894 1.00 24.74 256 THR B CA 1
ATOM 4234 C C . THR B 1 257 ? 67.272 11.799 -36.610 1.00 25.70 256 THR B C 1
ATOM 4235 O O . THR B 1 257 ? 68.314 11.666 -35.995 1.00 26.67 256 THR B O 1
ATOM 4239 N N . ARG B 1 258 ? 67.201 11.657 -37.928 1.00 27.56 257 ARG B N 1
ATOM 4240 C CA . ARG B 1 258 ? 68.385 11.364 -38.728 1.00 29.75 257 ARG B CA 1
ATOM 4241 C C . ARG B 1 258 ? 69.215 12.615 -38.942 1.00 28.30 257 ARG B C 1
ATOM 4242 O O . ARG B 1 258 ? 68.688 13.713 -39.027 1.00 28.85 257 ARG B O 1
ATOM 4250 N N . ILE B 1 259 ? 70.519 12.449 -39.017 1.00 26.48 258 ILE B N 1
ATOM 4251 C CA . ILE B 1 259 ? 71.426 13.574 -39.174 1.00 28.49 258 ILE B CA 1
ATOM 4252 C C . ILE B 1 259 ? 71.053 14.549 -40.324 1.00 29.55 258 ILE B C 1
ATOM 4253 O O . ILE B 1 259 ? 71.098 15.777 -40.147 1.00 29.11 258 ILE B O 1
ATOM 4258 N N . ASP B 1 260 ? 70.642 14.006 -41.468 1.00 29.08 259 ASP B N 1
ATOM 4259 C CA . ASP B 1 260 ? 70.265 14.809 -42.639 1.00 33.10 259 ASP B CA 1
ATOM 4260 C C . ASP B 1 260 ? 69.027 15.641 -42.415 1.00 31.91 259 ASP B C 1
ATOM 4261 O O . ASP B 1 260 ? 68.797 16.605 -43.144 1.00 30.42 259 ASP B O 1
ATOM 4266 N N . ASP B 1 261 ? 68.213 15.250 -41.433 1.00 30.96 260 ASP B N 1
ATOM 4267 C CA . ASP B 1 261 ? 66.921 15.909 -41.183 1.00 29.86 260 ASP B CA 1
ATOM 4268 C C . ASP B 1 261 ? 66.885 16.765 -39.927 1.00 29.17 260 ASP B C 1
ATOM 4269 O O . ASP B 1 261 ? 65.969 17.558 -39.766 1.00 28.46 260 ASP B O 1
ATOM 4274 N N . ALA B 1 262 ? 67.878 16.635 -39.058 1.00 27.04 261 ALA B N 1
ATOM 4275 C CA . ALA B 1 262 ? 67.834 17.306 -37.770 1.00 29.06 261 ALA B CA 1
ATOM 4276 C C . ALA B 1 262 ? 67.591 18.815 -37.833 1.00 28.18 261 ALA B C 1
ATOM 4277 O O . ALA B 1 262 ? 66.725 19.313 -37.109 1.00 27.07 261 ALA B O 1
ATOM 4279 N N . GLU B 1 263 ? 68.350 19.551 -38.650 1.00 28.59 262 GLU B N 1
ATOM 4280 C CA . GLU B 1 263 ? 68.208 21.013 -38.676 1.00 29.72 262 GLU B CA 1
ATOM 4281 C C . GLU B 1 263 ? 66.831 21.394 -39.152 1.00 27.17 262 GLU B C 1
ATOM 4282 O O . GLU B 1 263 ? 66.180 22.279 -38.575 1.00 27.64 262 GLU B O 1
ATOM 4288 N N . THR B 1 264 ? 66.374 20.694 -40.178 1.00 28.48 263 THR B N 1
ATOM 4289 C CA . THR B 1 264 ? 65.039 20.897 -40.739 1.00 30.32 263 THR B CA 1
ATOM 4290 C C . THR B 1 264 ? 63.948 20.621 -39.746 1.00 29.24 263 THR B C 1
ATOM 4291 O O . THR B 1 264 ? 63.032 21.417 -39.609 1.00 30.31 263 THR B O 1
ATOM 4295 N N . LYS B 1 265 ? 64.029 19.497 -39.046 1.00 29.29 264 LYS B N 1
ATOM 4296 C CA . LYS B 1 265 ? 63.021 19.188 -38.023 1.00 27.23 264 LYS B CA 1
ATOM 4297 C C . LYS B 1 265 ? 63.102 20.181 -36.898 1.00 26.29 264 LYS B C 1
ATOM 4298 O O . LYS B 1 265 ? 62.081 20.611 -36.380 1.00 26.98 264 LYS B O 1
ATOM 4304 N N . ILE B 1 266 ? 64.318 20.564 -36.498 1.00 26.05 265 ILE B N 1
ATOM 4305 C CA . ILE B 1 266 ? 64.446 21.507 -35.379 1.00 26.02 265 ILE B CA 1
ATOM 4306 C C . ILE B 1 266 ? 63.817 22.869 -35.761 1.00 28.14 265 ILE B C 1
ATOM 4307 O O . ILE B 1 266 ? 63.107 23.501 -34.975 1.00 27.08 265 ILE B O 1
ATOM 4312 N N . LYS B 1 267 ? 64.066 23.275 -37.000 1.00 30.13 266 LYS B N 1
ATOM 4313 C CA . LYS B 1 267 ? 63.546 24.514 -37.566 1.00 31.58 266 LYS B CA 1
ATOM 4314 C C . LYS B 1 267 ? 62.021 24.519 -37.803 1.00 32.60 266 LYS B C 1
ATOM 4315 O O . LYS B 1 267 ? 61.368 25.569 -37.617 1.00 32.21 266 LYS B O 1
ATOM 4318 N N . SER B 1 268 ? 61.449 23.378 -38.205 1.00 30.31 267 SER B N 1
ATOM 4319 C CA . SER B 1 268 ? 59.988 23.308 -38.409 1.00 30.02 267 SER B CA 1
ATOM 4320 C C . SER B 1 268 ? 59.175 23.200 -37.122 1.00 29.97 267 SER B C 1
ATOM 4321 O O . SER B 1 268 ? 58.044 23.691 -37.039 1.00 31.80 267 SER B O 1
ATOM 4324 N N . THR B 1 269 ? 59.745 22.602 -36.089 1.00 28.24 268 THR B N 1
ATOM 4325 C CA . THR B 1 269 ? 59.025 22.470 -34.831 1.00 25.53 268 THR B CA 1
ATOM 4326 C C . THR B 1 269 ? 59.373 23.603 -33.867 1.00 24.51 268 THR B C 1
ATOM 4327 O O . THR B 1 269 ? 58.636 23.881 -32.932 1.00 27.56 268 THR B O 1
ATOM 4331 N N . GLY B 1 270 ? 60.512 24.240 -34.075 1.00 24.32 269 GLY B N 1
ATOM 4332 C CA . GLY B 1 270 ? 61.070 25.158 -33.071 1.00 23.62 269 GLY B CA 1
ATOM 4333 C C . GLY B 1 270 ? 61.439 24.480 -31.737 1.00 25.70 269 GLY B C 1
ATOM 4334 O O . GLY B 1 270 ? 61.619 25.161 -30.695 1.00 23.49 269 GLY B O 1
ATOM 4335 N N . ILE B 1 271 ? 61.582 23.149 -31.764 1.00 22.59 270 ILE B N 1
ATOM 4336 C CA . ILE B 1 271 ? 62.026 22.435 -30.596 1.00 23.96 270 ILE B CA 1
ATOM 4337 C C . ILE B 1 271 ? 63.553 22.374 -30.623 1.00 24.75 270 ILE B C 1
ATOM 4338 O O . ILE B 1 271 ? 64.126 21.617 -31.400 1.00 25.47 270 ILE B O 1
ATOM 4343 N N . VAL B 1 272 ? 64.190 23.161 -29.749 1.00 23.24 271 VAL B N 1
ATOM 4344 C CA . VAL B 1 272 ? 65.649 23.310 -29.738 1.00 22.06 271 VAL B CA 1
ATOM 4345 C C . VAL B 1 272 ? 66.291 22.540 -28.571 1.00 21.46 271 VAL B C 1
ATOM 4346 O O . VAL B 1 272 ? 66.007 22.800 -27.417 1.00 20.30 271 VAL B O 1
ATOM 4350 N N . PRO B 1 273 ? 67.154 21.563 -28.882 1.00 20.81 272 PRO B N 1
ATOM 4351 C CA . PRO B 1 273 ? 67.825 20.870 -27.837 1.00 21.67 272 PRO B CA 1
ATOM 4352 C C . PRO B 1 273 ? 68.997 21.688 -27.304 1.00 22.65 272 PRO B C 1
ATOM 4353 O O . PRO B 1 273 ? 69.589 22.465 -28.052 1.00 20.23 272 PRO B O 1
ATOM 4357 N N . THR B 1 274 ? 69.304 21.528 -26.015 1.00 21.95 273 THR B N 1
ATOM 4358 C CA . THR B 1 274 ? 70.462 22.154 -25.419 1.00 22.43 273 THR B CA 1
ATOM 4359 C C . THR B 1 274 ? 71.735 21.709 -26.153 1.00 23.35 273 THR B C 1
ATOM 4360 O O . THR B 1 274 ? 72.602 22.538 -26.431 1.00 24.69 273 THR B O 1
ATOM 4364 N N . HIS B 1 275 ? 71.808 20.422 -26.503 1.00 22.71 274 HIS B N 1
ATOM 4365 C CA . HIS B 1 275 ? 72.959 19.839 -27.183 1.00 21.65 274 HIS B CA 1
ATOM 4366 C C . HIS B 1 275 ? 72.543 18.796 -28.204 1.00 22.93 274 HIS B C 1
ATOM 4367 O O . HIS B 1 275 ? 71.485 18.179 -28.091 1.00 18.05 274 HIS B O 1
ATOM 4374 N N . ILE B 1 276 ? 73.411 18.580 -29.194 1.00 24.76 275 ILE B N 1
ATOM 4375 C CA . ILE B 1 276 ? 73.219 17.527 -30.184 1.00 23.14 275 ILE B CA 1
ATOM 4376 C C . ILE B 1 276 ? 74.459 16.662 -30.123 1.00 24.47 275 ILE B C 1
ATOM 4377 O O . ILE B 1 276 ? 75.584 17.184 -30.109 1.00 23.59 275 ILE B O 1
ATOM 4382 N N . CYS B 1 277 ? 74.253 15.345 -30.096 1.00 24.58 276 CYS B N 1
ATOM 4383 C CA . CYS B 1 277 ? 75.329 14.358 -30.066 1.00 24.31 276 CYS B CA 1
ATOM 4384 C C . CYS B 1 277 ? 75.021 13.284 -31.073 1.00 25.69 276 CYS B C 1
ATOM 4385 O O . CYS B 1 277 ? 73.866 12.956 -31.293 1.00 25.16 276 CYS B O 1
ATOM 4388 N N . GLU B 1 278 ? 76.069 12.718 -31.656 1.00 26.52 277 GLU B N 1
ATOM 4389 C CA . GLU B 1 278 ? 75.958 11.594 -32.558 1.00 28.06 277 GLU B CA 1
ATOM 4390 C C . GLU B 1 278 ? 75.198 10.451 -31.874 1.00 26.92 277 GLU B C 1
ATOM 4391 O O . GLU B 1 278 ? 74.223 9.953 -32.419 1.00 28.06 277 GLU B O 1
ATOM 4397 N N . SER B 1 279 ? 75.650 10.054 -30.687 1.00 25.32 278 SER B N 1
ATOM 4398 C CA . SER B 1 279 ? 75.004 9.010 -29.932 1.00 27.24 278 SER B CA 1
ATOM 4399 C C . SER B 1 279 ? 75.378 9.102 -28.459 1.00 24.74 278 SER B C 1
ATOM 4400 O O . SER B 1 279 ? 76.237 9.890 -28.081 1.00 25.30 278 SER B O 1
ATOM 4403 N N . ALA B 1 280 ? 74.734 8.271 -27.638 1.00 24.00 279 ALA B N 1
ATOM 4404 C CA . ALA B 1 280 ? 75.002 8.187 -26.196 1.00 23.35 279 ALA B CA 1
ATOM 4405 C C . ALA B 1 280 ? 76.066 7.148 -25.869 1.00 26.57 279 ALA B C 1
ATOM 4406 O O . ALA B 1 280 ? 76.329 6.863 -24.677 1.00 24.83 279 ALA B O 1
ATOM 4408 N N . VAL B 1 281 ? 76.661 6.548 -26.902 1.00 29.43 280 VAL B N 1
ATOM 4409 C CA . VAL B 1 281 ? 77.775 5.603 -26.698 1.00 31.19 280 VAL B CA 1
ATOM 4410 C C . VAL B 1 281 ? 79.084 6.373 -26.410 1.00 33.92 280 VAL B C 1
ATOM 4411 O O . VAL B 1 281 ? 79.491 7.259 -27.179 1.00 35.14 280 VAL B O 1
ATOM 4415 N N . ILE B 1 282 ? 79.694 6.070 -25.269 1.00 36.49 281 ILE B N 1
ATOM 4416 C CA . ILE B 1 282 ? 80.998 6.616 -24.874 1.00 40.72 281 ILE B CA 1
ATOM 4417 C C . ILE B 1 282 ? 82.045 5.594 -25.310 1.00 44.66 281 ILE B C 1
ATOM 4418 O O . ILE B 1 282 ? 82.052 4.473 -24.807 1.00 44.64 281 ILE B O 1
ATOM 4423 N N . GLU B 1 283 ? 82.878 5.954 -26.282 1.00 50.74 282 GLU B N 1
ATOM 4424 C CA . GLU B 1 283 ? 84.018 5.110 -26.706 1.00 55.25 282 GLU B CA 1
ATOM 4425 C C . GLU B 1 283 ? 85.013 4.832 -25.562 1.00 58.37 282 GLU B C 1
ATOM 4426 O O . GLU B 1 283 ? 85.362 5.729 -24.789 1.00 58.10 282 GLU B O 1
ATOM 4430 N N . LEU B 1 284 ? 85.460 3.579 -25.468 1.00 62.56 283 LEU B N 1
ATOM 4431 C CA . LEU B 1 284 ? 86.321 3.135 -24.366 1.00 65.44 283 LEU B CA 1
ATOM 4432 C C . LEU B 1 284 ? 87.692 3.814 -24.406 1.00 67.59 283 LEU B C 1
ATOM 4433 O O . LEU B 1 284 ? 88.341 3.988 -23.364 1.00 68.46 283 LEU B O 1
ATOM 4436 N N . GLY C 1 1 ? 63.779 8.247 -58.179 1.00 46.67 0 GLY C N 1
ATOM 4437 C CA . GLY C 1 1 ? 63.969 8.676 -59.598 1.00 45.74 0 GLY C CA 1
ATOM 4438 C C . GLY C 1 1 ? 63.198 9.951 -59.913 1.00 44.93 0 GLY C C 1
ATOM 4439 O O . GLY C 1 1 ? 62.089 10.167 -59.383 1.00 42.64 0 GLY C O 1
ATOM 4448 N N . GLN C 1 3 ? 62.910 12.281 -63.562 1.00 41.00 2 GLN C N 1
ATOM 4449 C CA A GLN C 1 3 ? 63.287 12.558 -64.957 0.50 39.97 2 GLN C CA 1
ATOM 4450 C CA B GLN C 1 3 ? 63.321 12.585 -64.936 0.50 39.62 2 GLN C CA 1
ATOM 4451 C C . GLN C 1 3 ? 62.647 13.855 -65.432 1.00 39.14 2 GLN C C 1
ATOM 4452 O O . GLN C 1 3 ? 61.432 13.882 -65.641 1.00 38.15 2 GLN C O 1
ATOM 4463 N N . ILE C 1 4 ? 63.450 14.908 -65.609 1.00 37.21 3 ILE C N 1
ATOM 4464 C CA . ILE C 1 4 ? 62.993 16.171 -66.169 1.00 37.23 3 ILE C CA 1
ATOM 4465 C C . ILE C 1 4 ? 62.985 16.149 -67.704 1.00 36.92 3 ILE C C 1
ATOM 4466 O O . ILE C 1 4 ? 63.946 15.699 -68.337 1.00 37.03 3 ILE C O 1
ATOM 4471 N N . GLU C 1 5 ? 61.904 16.668 -68.290 1.00 36.21 4 GLU C N 1
ATOM 4472 C CA . GLU C 1 5 ? 61.712 16.734 -69.749 1.00 34.55 4 GLU C CA 1
ATOM 4473 C C . GLU C 1 5 ? 61.524 18.156 -70.259 1.00 34.43 4 GLU C C 1
ATOM 4474 O O . GLU C 1 5 ? 61.139 19.069 -69.506 1.00 35.55 4 GLU C O 1
ATOM 4480 N N . SER C 1 6 ? 61.762 18.333 -71.556 1.00 32.44 5 SER C N 1
ATOM 4481 C CA . SER C 1 6 ? 61.468 19.589 -72.231 1.00 30.70 5 SER C CA 1
ATOM 4482 C C . SER C 1 6 ? 59.973 19.820 -72.376 1.00 29.58 5 SER C C 1
ATOM 4483 O O . SER C 1 6 ? 59.281 19.037 -73.019 1.00 30.28 5 SER C O 1
ATOM 4486 N N . PHE C 1 7 ? 59.480 20.926 -71.829 1.00 28.81 6 PHE C N 1
ATOM 4487 C CA . PHE C 1 7 ? 58.080 21.293 -71.996 1.00 27.19 6 PHE C CA 1
ATOM 4488 C C . PHE C 1 7 ? 57.669 21.394 -73.446 1.00 26.55 6 PHE C C 1
ATOM 4489 O O . PHE C 1 7 ? 56.663 20.817 -73.851 1.00 24.96 6 PHE C O 1
ATOM 4497 N N . LYS C 1 8 ? 58.459 22.108 -74.243 1.00 27.67 7 LYS C N 1
ATOM 4498 C CA . LYS C 1 8 ? 58.165 22.277 -75.672 1.00 28.77 7 LYS C CA 1
ATOM 4499 C C . LYS C 1 8 ? 58.000 20.929 -76.387 1.00 28.00 7 LYS C C 1
ATOM 4500 O O . LYS C 1 8 ? 57.104 20.744 -77.200 1.00 28.99 7 LYS C O 1
ATOM 4506 N N . SER C 1 9 ? 58.842 19.971 -76.033 1.00 27.85 8 SER C N 1
ATOM 4507 C CA . SER C 1 9 ? 58.804 18.648 -76.652 1.00 30.14 8 SER C CA 1
ATOM 4508 C C . SER C 1 9 ? 57.471 17.917 -76.413 1.00 30.36 8 SER C C 1
ATOM 4509 O O . SER C 1 9 ? 57.024 17.135 -77.259 1.00 30.84 8 SER C O 1
ATOM 4512 N N . LEU C 1 10 ? 56.830 18.202 -75.277 1.00 30.57 9 LEU C N 1
ATOM 4513 C CA . LEU C 1 10 ? 55.575 17.551 -74.906 1.00 29.04 9 LEU C CA 1
ATOM 4514 C C . LEU C 1 10 ? 54.391 18.024 -75.725 1.00 28.29 9 LEU C C 1
ATOM 4515 O O . LEU C 1 10 ? 53.471 17.254 -75.969 1.00 31.43 9 LEU C O 1
ATOM 4520 N N . LEU C 1 11 ? 54.432 19.276 -76.175 1.00 29.36 10 LEU C N 1
ATOM 4521 C CA . LEU C 1 11 ? 53.233 20.015 -76.604 1.00 29.95 10 LEU C CA 1
ATOM 4522 C C . LEU C 1 11 ? 52.508 19.530 -77.871 1.00 31.84 10 LEU C C 1
ATOM 4523 O O . LEU C 1 11 ? 51.310 19.735 -77.980 1.00 33.39 10 LEU C O 1
ATOM 4528 N N . PRO C 1 12 ? 53.225 18.956 -78.860 1.00 33.81 11 PRO C N 1
ATOM 4529 C CA . PRO C 1 12 ? 52.525 18.451 -80.057 1.00 33.60 11 PRO C CA 1
ATOM 4530 C C . PRO C 1 12 ? 51.513 17.350 -79.827 1.00 34.28 11 PRO C C 1
ATOM 4531 O O . PRO C 1 12 ? 50.711 17.102 -80.704 1.00 36.20 11 PRO C O 1
ATOM 4535 N N . LYS C 1 13 ? 51.521 16.706 -78.660 1.00 35.39 12 LYS C N 1
ATOM 4536 C CA . LYS C 1 13 ? 50.552 15.650 -78.372 1.00 36.64 12 LYS C CA 1
ATOM 4537 C C . LYS C 1 13 ? 49.129 16.195 -78.166 1.00 35.37 12 LYS C C 1
ATOM 4538 O O . LYS C 1 13 ? 48.154 15.432 -78.237 1.00 37.09 12 LYS C O 1
ATOM 4541 N N . TYR C 1 14 ? 49.004 17.497 -77.897 1.00 31.70 13 TYR C N 1
ATOM 4542 C CA . TYR C 1 14 ? 47.784 18.038 -77.306 1.00 28.38 13 TYR C CA 1
ATOM 4543 C C . TYR C 1 14 ? 47.086 19.031 -78.228 1.00 28.60 13 TYR C C 1
ATOM 4544 O O . TYR C 1 14 ? 47.728 19.751 -78.980 1.00 28.57 13 TYR C O 1
ATOM 4553 N N . LYS C 1 15 ? 45.763 19.078 -78.156 1.00 29.22 14 LYS C N 1
ATOM 4554 C CA . LYS C 1 15 ? 44.978 20.128 -78.845 1.00 30.19 14 LYS C CA 1
ATOM 4555 C C . LYS C 1 15 ? 44.738 21.378 -77.961 1.00 28.76 14 LYS C C 1
ATOM 4556 O O . LYS C 1 15 ? 44.543 22.463 -78.494 1.00 28.89 14 LYS C O 1
ATOM 4562 N N . CYS C 1 16 ? 44.764 21.211 -76.630 1.00 27.85 15 CYS C N 1
ATOM 4563 C CA . CYS C 1 16 ? 44.548 22.313 -75.676 1.00 26.40 15 CYS C CA 1
ATOM 4564 C C . CYS C 1 16 ? 45.406 22.151 -74.424 1.00 26.35 15 CYS C C 1
ATOM 4565 O O . CYS C 1 16 ? 45.534 21.058 -73.908 1.00 25.54 15 CYS C O 1
ATOM 4568 N N . ILE C 1 17 ? 45.986 23.249 -73.939 1.00 25.36 16 ILE C N 1
ATOM 4569 C CA . ILE C 1 17 ? 46.744 23.239 -72.705 1.00 23.54 16 ILE C CA 1
ATOM 4570 C C . ILE C 1 17 ? 45.945 23.981 -71.629 1.00 24.55 16 ILE C C 1
ATOM 4571 O O . ILE C 1 17 ? 45.517 25.122 -71.851 1.00 26.05 16 ILE C O 1
ATOM 4576 N N . PHE C 1 18 ? 45.755 23.368 -70.465 1.00 23.23 17 PHE C N 1
ATOM 4577 C CA . PHE C 1 18 ? 45.219 24.114 -69.299 1.00 21.99 17 PHE C CA 1
ATOM 4578 C C . PHE C 1 18 ? 46.360 24.556 -68.452 1.00 20.79 17 PHE C C 1
ATOM 4579 O O . PHE C 1 18 ? 47.105 23.718 -67.977 1.00 24.00 17 PHE C O 1
ATOM 4587 N N . PHE C 1 19 ? 46.524 25.857 -68.262 1.00 20.54 18 PHE C N 1
ATOM 4588 C CA . PHE C 1 19 ? 47.593 26.382 -67.382 1.00 21.97 18 PHE C CA 1
ATOM 4589 C C . PHE C 1 19 ? 47.054 26.896 -66.055 1.00 21.11 18 PHE C C 1
ATOM 4590 O O . PHE C 1 19 ? 46.119 27.737 -66.021 1.00 20.24 18 PHE C O 1
ATOM 4598 N N . ASP C 1 20 ? 47.652 26.423 -64.959 1.00 22.27 19 ASP C N 1
ATOM 4599 C CA . ASP C 1 20 ? 47.621 27.151 -63.687 1.00 21.65 19 ASP C CA 1
ATOM 4600 C C . ASP C 1 20 ? 48.319 28.504 -63.944 1.00 23.39 19 ASP C C 1
ATOM 4601 O O . ASP C 1 20 ? 49.079 28.641 -64.897 1.00 25.25 19 ASP C O 1
ATOM 4606 N N . ALA C 1 21 ? 48.031 29.520 -63.140 1.00 23.40 20 ALA C N 1
ATOM 4607 C CA . ALA C 1 21 ? 48.653 30.840 -63.329 1.00 23.35 20 ALA C CA 1
ATOM 4608 C C . ALA C 1 21 ? 49.820 31.041 -62.370 1.00 24.16 20 ALA C C 1
ATOM 4609 O O . ALA C 1 21 ? 50.976 31.163 -62.777 1.00 20.32 20 ALA C O 1
ATOM 4611 N N . PHE C 1 22 ? 49.533 31.083 -61.079 1.00 24.70 21 PHE C N 1
ATOM 4612 C CA . PHE C 1 22 ? 50.606 31.381 -60.126 1.00 25.01 21 PHE C CA 1
ATOM 4613 C C . PHE C 1 22 ? 51.648 30.287 -59.996 1.00 22.23 21 PHE C C 1
ATOM 4614 O O . PHE C 1 22 ? 51.334 29.125 -59.758 1.00 21.26 21 PHE C O 1
ATOM 4622 N N . GLY C 1 23 ? 52.901 30.681 -60.172 1.00 23.06 22 GLY C N 1
ATOM 4623 C CA . GLY C 1 23 ? 54.021 29.760 -60.151 1.00 21.34 22 GLY C CA 1
ATOM 4624 C C . GLY C 1 23 ? 54.229 29.077 -61.477 1.00 23.06 22 GLY C C 1
ATOM 4625 O O . GLY C 1 23 ? 55.098 28.210 -61.590 1.00 23.07 22 GLY C O 1
ATOM 4626 N N . VAL C 1 24 ? 53.409 29.430 -62.476 1.00 23.13 23 VAL C N 1
ATOM 4627 C CA . VAL C 1 24 ? 53.484 28.811 -63.793 1.00 23.61 23 VAL C CA 1
ATOM 4628 C C . VAL C 1 24 ? 53.690 29.859 -64.897 1.00 24.87 23 VAL C C 1
ATOM 4629 O O . VAL C 1 24 ? 54.626 29.751 -65.695 1.00 23.47 23 VAL C O 1
ATOM 4633 N N . LEU C 1 25 ? 52.831 30.873 -64.900 1.00 23.49 24 LEU C N 1
ATOM 4634 C CA . LEU C 1 25 ? 52.907 31.991 -65.828 1.00 25.68 24 LEU C CA 1
ATOM 4635 C C . LEU C 1 25 ? 53.559 33.232 -65.209 1.00 26.86 24 LEU C C 1
ATOM 4636 O O . LEU C 1 25 ? 54.053 34.117 -65.914 1.00 25.91 24 LEU C O 1
ATOM 4641 N N . LYS C 1 26 ? 53.566 33.270 -63.879 1.00 29.71 25 LYS C N 1
ATOM 4642 C CA . LYS C 1 26 ? 53.999 34.430 -63.137 1.00 28.48 25 LYS C CA 1
ATOM 4643 C C . LYS C 1 26 ? 54.323 34.046 -61.690 1.00 30.11 25 LYS C C 1
ATOM 4644 O O . LYS C 1 26 ? 53.904 32.987 -61.193 1.00 31.22 25 LYS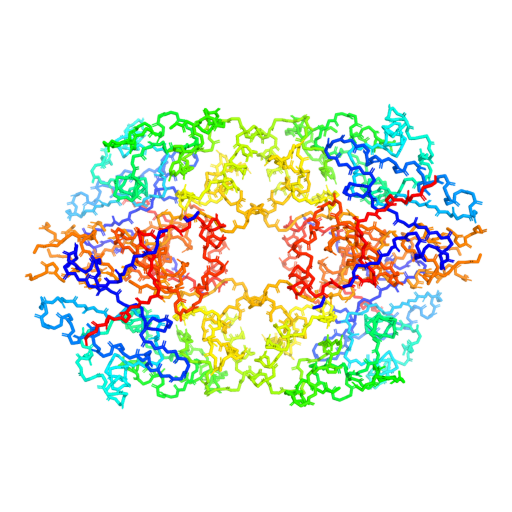 C O 1
ATOM 4650 N N . THR C 1 27 ? 55.069 34.918 -61.024 1.00 31.18 26 THR C N 1
ATOM 4651 C CA . THR C 1 27 ? 55.433 34.737 -59.619 1.00 31.95 26 THR C CA 1
ATOM 4652 C C . THR C 1 27 ? 55.230 36.073 -58.940 1.00 31.46 26 THR C C 1
ATOM 4653 O O . THR C 1 27 ? 54.642 36.988 -59.528 1.00 32.81 26 THR C O 1
ATOM 4657 N N . TYR C 1 28 ? 55.696 36.179 -57.697 1.00 32.59 27 TYR C N 1
ATOM 4658 C CA . TYR C 1 28 ? 55.666 37.443 -56.975 1.00 34.79 27 TYR C CA 1
ATOM 4659 C C . TYR C 1 28 ? 56.401 38.553 -57.735 1.00 36.10 27 TYR C C 1
ATOM 4660 O O . TYR C 1 28 ? 56.004 39.727 -57.684 1.00 37.10 27 TYR C O 1
ATOM 4669 N N . ASN C 1 29 ? 57.435 38.151 -58.476 1.00 37.34 28 ASN C N 1
ATOM 4670 C CA . ASN C 1 29 ? 58.197 39.039 -59.370 1.00 37.82 28 ASN C CA 1
ATOM 4671 C C . ASN C 1 29 ? 57.515 39.469 -60.680 1.00 36.35 28 ASN C C 1
ATOM 4672 O O . ASN C 1 29 ? 58.136 40.150 -61.502 1.00 34.87 28 ASN C O 1
ATOM 4677 N N . GLY C 1 30 ? 56.261 39.076 -60.890 1.00 34.05 29 GLY C N 1
ATOM 4678 C CA . GLY C 1 30 ? 55.545 39.390 -62.133 1.00 31.51 29 GLY C CA 1
ATOM 4679 C C . GLY C 1 30 ? 55.639 38.238 -63.115 1.00 29.92 29 GLY C C 1
ATOM 4680 O O . GLY C 1 30 ? 55.905 37.103 -62.722 1.00 24.44 29 GLY C O 1
ATOM 4681 N N . LEU C 1 31 ? 55.430 38.519 -64.401 1.00 29.86 30 LEU C N 1
ATOM 4682 C CA . LEU C 1 31 ? 55.447 37.460 -65.424 1.00 28.44 30 LEU C CA 1
ATOM 4683 C C . LEU C 1 31 ? 56.775 36.707 -65.406 1.00 28.04 30 LEU C C 1
ATOM 4684 O O . LEU C 1 31 ? 57.820 37.263 -65.132 1.00 26.23 30 LEU C O 1
ATOM 4689 N N . LEU C 1 32 ? 56.726 35.417 -65.677 1.00 27.43 31 LEU C N 1
ATOM 4690 C CA . LEU C 1 32 ? 57.962 34.689 -65.903 1.00 28.86 31 LEU C CA 1
ATOM 4691 C C . LEU C 1 32 ? 58.535 35.223 -67.224 1.00 29.37 31 LEU C C 1
ATOM 4692 O O . LEU C 1 32 ? 57.809 35.328 -68.212 1.00 30.68 31 LEU C O 1
ATOM 4697 N N . PRO C 1 33 ? 59.831 35.564 -67.249 1.00 31.71 32 PRO C N 1
ATOM 4698 C CA . PRO C 1 33 ? 60.382 36.213 -68.445 1.00 31.67 32 PRO C CA 1
ATOM 4699 C C . PRO C 1 33 ? 60.306 35.286 -69.648 1.00 29.27 32 PRO C C 1
ATOM 4700 O O . PRO C 1 33 ? 60.636 34.110 -69.526 1.00 29.92 32 PRO C O 1
ATOM 4704 N N . GLY C 1 34 ? 59.838 35.804 -70.781 1.00 28.09 33 GLY C N 1
ATOM 4705 C CA . GLY C 1 34 ? 59.687 35.004 -71.984 1.00 27.23 33 GLY C CA 1
ATOM 4706 C C . GLY C 1 34 ? 58.415 34.164 -72.099 1.00 26.26 33 GLY C C 1
ATOM 4707 O O . GLY C 1 34 ? 58.196 33.513 -73.136 1.00 25.20 33 GLY C O 1
ATOM 4708 N N . ILE C 1 35 ? 57.560 34.184 -71.072 1.00 25.08 34 ILE C N 1
ATOM 4709 C CA . ILE C 1 35 ? 56.320 33.381 -71.097 1.00 24.39 34 ILE C CA 1
ATOM 4710 C C . ILE C 1 35 ? 55.443 33.711 -72.316 1.00 26.09 34 ILE C C 1
ATOM 4711 O O . ILE C 1 35 ? 54.733 32.848 -72.777 1.00 27.55 34 ILE C O 1
ATOM 4716 N N . GLU C 1 36 ? 55.516 34.934 -72.845 1.00 28.30 35 GLU C N 1
ATOM 4717 C CA . GLU C 1 36 ? 54.853 35.277 -74.109 1.00 29.26 35 GLU C CA 1
ATOM 4718 C C . GLU C 1 36 ? 55.186 34.326 -75.259 1.00 26.36 35 GLU C C 1
ATOM 4719 O O . GLU C 1 36 ? 54.346 34.041 -76.073 1.00 26.08 35 GLU C O 1
ATOM 4725 N N . ASN C 1 37 ? 56.416 33.835 -75.329 1.00 26.89 36 ASN C N 1
ATOM 4726 C CA . ASN C 1 37 ? 56.796 32.907 -76.392 1.00 28.84 36 ASN C CA 1
ATOM 4727 C C . ASN C 1 37 ? 55.857 31.708 -76.410 1.00 30.29 36 ASN C C 1
ATOM 4728 O O . ASN C 1 37 ? 55.491 31.210 -77.482 1.00 30.08 36 ASN C O 1
ATOM 4733 N N . THR C 1 38 ? 55.482 31.240 -75.212 1.00 30.07 37 THR C N 1
ATOM 4734 C CA . THR C 1 38 ? 54.654 30.056 -75.087 1.00 31.23 37 THR C CA 1
ATOM 4735 C C . THR C 1 38 ? 53.295 30.251 -75.774 1.00 31.66 37 THR C C 1
ATOM 4736 O O . THR C 1 38 ? 52.854 29.371 -76.575 1.00 29.67 37 THR C O 1
ATOM 4740 N N . PHE C 1 39 ? 52.651 31.376 -75.482 1.00 25.48 38 PHE C N 1
ATOM 4741 C CA . PHE C 1 39 ? 51.348 31.674 -76.065 1.00 25.72 38 PHE C CA 1
ATOM 4742 C C . PHE C 1 39 ? 51.400 31.975 -77.564 1.00 29.11 38 PHE C C 1
ATOM 4743 O O . PHE C 1 39 ? 50.511 31.586 -78.316 1.00 27.55 38 PHE C O 1
ATOM 4751 N N . ASP C 1 40 ? 52.446 32.666 -77.991 1.00 29.68 39 ASP C N 1
ATOM 4752 C CA . ASP C 1 40 ? 52.668 32.902 -79.403 1.00 30.09 39 ASP C CA 1
ATOM 4753 C C . ASP C 1 40 ? 52.864 31.569 -80.100 1.00 27.86 39 ASP C C 1
ATOM 4754 O O . ASP C 1 40 ? 52.297 31.368 -81.137 1.00 28.45 39 ASP C O 1
ATOM 4759 N N . TYR C 1 41 ? 53.664 30.666 -79.527 1.00 27.14 40 TYR C N 1
ATOM 4760 C CA . TYR C 1 41 ? 53.860 29.348 -80.132 1.00 28.29 40 TYR C CA 1
ATOM 4761 C C . TYR C 1 41 ? 52.551 28.568 -80.277 1.00 30.35 40 TYR C C 1
ATOM 4762 O O . TYR C 1 41 ? 52.270 28.047 -81.344 1.00 31.04 40 TYR C O 1
ATOM 4771 N N . LEU C 1 42 ? 51.733 28.513 -79.230 1.00 29.91 41 LEU C N 1
ATOM 4772 C CA . LEU C 1 42 ? 50.526 27.714 -79.275 1.00 30.19 41 LEU C CA 1
ATOM 4773 C C . LEU C 1 42 ? 49.581 28.259 -80.332 1.00 31.97 41 LEU C C 1
ATOM 4774 O O . LEU C 1 42 ? 48.992 27.499 -81.083 1.00 31.74 41 LEU C O 1
ATOM 4779 N N . LYS C 1 43 ? 49.451 29.583 -80.394 1.00 35.10 42 LYS C N 1
ATOM 4780 C CA . LYS C 1 43 ? 48.624 30.237 -81.417 1.00 37.59 42 LYS C CA 1
ATOM 4781 C C . LYS C 1 43 ? 49.098 29.900 -82.841 1.00 36.66 42 LYS C C 1
ATOM 4782 O O . LYS C 1 43 ? 48.292 29.575 -83.705 1.00 36.69 42 LYS C O 1
ATOM 4788 N N . ALA C 1 44 ? 50.406 29.974 -83.073 1.00 36.83 43 ALA C N 1
ATOM 4789 C CA . ALA C 1 44 ? 50.982 29.623 -84.372 1.00 34.75 43 ALA C CA 1
ATOM 4790 C C . ALA C 1 44 ? 50.658 28.177 -84.741 1.00 34.42 43 ALA C C 1
ATOM 4791 O O . ALA C 1 44 ? 50.379 27.888 -85.900 1.00 36.25 43 ALA C O 1
ATOM 4793 N N . GLN C 1 45 ? 50.672 27.279 -83.759 1.00 32.70 44 GLN C N 1
ATOM 4794 C CA . GLN C 1 45 ? 50.457 25.845 -83.999 1.00 32.58 44 GLN C CA 1
ATOM 4795 C C . GLN C 1 45 ? 49.002 25.440 -84.069 1.00 33.16 44 GLN C C 1
ATOM 4796 O O . GLN C 1 45 ? 48.705 24.273 -84.255 1.00 34.21 44 GLN C O 1
ATOM 4802 N N . GLY C 1 46 ? 48.090 26.404 -83.918 1.00 34.21 45 GLY C N 1
ATOM 4803 C CA . GLY C 1 46 ? 46.667 26.114 -83.869 1.00 32.69 45 GLY C CA 1
ATOM 4804 C C . GLY C 1 46 ? 46.252 25.380 -82.593 1.00 32.12 45 GLY C C 1
ATOM 4805 O O . GLY C 1 46 ? 45.258 24.669 -82.593 1.00 32.29 45 GLY C O 1
ATOM 4806 N N . GLN C 1 47 ? 46.984 25.581 -81.497 1.00 29.41 46 GLN C N 1
ATOM 4807 C CA . GLN C 1 47 ? 46.629 24.971 -80.211 1.00 30.26 46 GLN C CA 1
ATOM 4808 C C . GLN C 1 47 ? 45.853 25.915 -79.288 1.00 29.78 46 GLN C C 1
ATOM 4809 O O . GLN C 1 47 ? 46.164 27.091 -79.204 1.00 31.56 46 GLN C O 1
ATOM 4815 N N . ASP C 1 48 ? 44.845 25.404 -78.590 1.00 28.42 47 ASP C N 1
ATOM 4816 C CA . ASP C 1 48 ? 44.128 26.222 -77.590 1.00 29.30 47 ASP C CA 1
ATOM 4817 C C . ASP C 1 48 ? 44.775 26.236 -76.198 1.00 27.24 47 ASP C C 1
ATOM 4818 O O . ASP C 1 48 ? 45.661 25.445 -75.911 1.00 25.64 47 ASP C O 1
ATOM 4823 N N . TYR C 1 49 ? 44.351 27.188 -75.376 1.00 25.19 48 TYR C N 1
ATOM 4824 C CA . TYR C 1 49 ? 44.756 27.261 -73.982 1.00 26.61 48 TYR C CA 1
ATOM 4825 C C . TYR C 1 49 ? 43.570 27.765 -73.162 1.00 26.51 48 TYR C C 1
ATOM 4826 O O . TYR C 1 49 ? 42.691 28.470 -73.673 1.00 27.19 48 TYR C O 1
ATOM 4835 N N . TYR C 1 50 ? 43.543 27.384 -71.895 1.00 25.34 49 TYR C N 1
ATOM 4836 C CA . TYR C 1 50 ? 42.762 28.092 -70.910 1.00 24.36 49 TYR C CA 1
ATOM 4837 C C . TYR C 1 50 ? 43.613 28.245 -69.664 1.00 23.75 49 TYR C C 1
ATOM 4838 O O . TYR C 1 50 ? 44.503 27.431 -69.410 1.00 23.91 49 TYR C O 1
ATOM 4847 N N . ILE C 1 51 ? 43.336 29.291 -68.896 1.00 23.95 50 ILE C N 1
ATOM 4848 C CA A ILE C 1 51 ? 43.915 29.441 -67.574 0.50 24.19 50 ILE C CA 1
ATOM 4849 C CA B ILE C 1 51 ? 43.899 29.459 -67.567 0.50 22.97 50 ILE C CA 1
ATOM 4850 C C . ILE C 1 51 ? 42.879 28.841 -66.621 1.00 24.28 50 ILE C C 1
ATOM 4851 O O . ILE C 1 51 ? 41.688 29.114 -66.743 1.00 22.29 50 ILE C O 1
ATOM 4860 N N . VAL C 1 52 ? 43.340 27.976 -65.718 1.00 23.97 51 VAL C N 1
ATOM 4861 C CA . VAL C 1 52 ? 42.480 27.336 -64.737 1.00 22.26 51 VAL C CA 1
ATOM 4862 C C . VAL C 1 52 ? 43.016 27.708 -63.379 1.00 22.30 51 VAL C C 1
ATOM 4863 O O . VAL C 1 52 ? 44.021 27.182 -62.926 1.00 23.37 51 VAL C O 1
ATOM 4867 N N . THR C 1 53 ? 42.282 28.557 -62.682 1.00 21.47 52 THR C N 1
ATOM 4868 C CA . THR C 1 53 ? 42.818 29.228 -61.515 1.00 21.59 52 THR C CA 1
ATOM 4869 C C . THR C 1 53 ? 41.848 29.283 -60.340 1.00 22.15 52 THR C C 1
ATOM 4870 O O . THR C 1 53 ? 40.642 29.459 -60.510 1.00 23.42 52 THR C O 1
ATOM 4874 N N . ASN C 1 54 ? 42.385 29.074 -59.140 1.00 23.15 53 ASN C N 1
ATOM 4875 C CA . ASN C 1 54 ? 41.603 29.195 -57.936 1.00 23.92 53 ASN C CA 1
ATOM 4876 C C . ASN C 1 54 ? 41.653 30.619 -57.407 1.00 26.35 53 ASN C C 1
ATOM 4877 O O . ASN C 1 54 ? 41.279 30.890 -56.282 1.00 28.05 53 ASN C O 1
ATOM 4882 N N . ASP C 1 55 ? 42.148 31.542 -58.210 1.00 30.83 54 ASP C N 1
ATOM 4883 C CA . ASP C 1 55 ? 42.072 32.947 -57.838 1.00 31.45 54 ASP C CA 1
ATOM 4884 C C . ASP C 1 55 ? 40.714 33.454 -58.223 1.00 31.52 54 ASP C C 1
ATOM 4885 O O . ASP C 1 55 ? 40.427 33.602 -59.411 1.00 35.33 54 ASP C O 1
ATOM 4890 N N . ALA C 1 56 ? 39.877 33.691 -57.220 1.00 30.91 55 ALA C N 1
ATOM 4891 C CA . ALA C 1 56 ? 38.564 34.245 -57.418 1.00 29.89 55 ALA C CA 1
ATOM 4892 C C . ALA C 1 56 ? 38.452 35.582 -56.713 1.00 29.16 55 ALA C C 1
ATOM 4893 O O . ALA C 1 56 ? 37.373 35.951 -56.273 1.00 30.04 55 ALA C O 1
ATOM 4895 N N . SER C 1 57 ? 39.577 36.298 -56.580 1.00 28.12 56 SER C N 1
ATOM 4896 C CA . SER C 1 57 ? 39.608 37.624 -55.930 1.00 26.81 56 SER C CA 1
ATOM 4897 C C . SER C 1 57 ? 39.064 38.782 -56.802 1.00 29.04 56 SER C C 1
ATOM 4898 O O . SER C 1 57 ? 38.873 39.889 -56.310 1.00 27.23 56 SER C O 1
ATOM 4901 N N . ARG C 1 58 ? 38.869 38.524 -58.091 1.00 27.06 57 ARG C N 1
ATOM 4902 C CA . ARG C 1 58 ? 38.309 39.510 -58.995 1.00 29.10 57 ARG C CA 1
ATOM 4903 C C . ARG C 1 58 ? 37.788 38.791 -60.235 1.00 26.42 57 ARG C C 1
ATOM 4904 O O . ARG C 1 58 ? 38.026 37.573 -60.446 1.00 25.42 57 ARG C O 1
ATOM 4912 N N . SER C 1 59 ? 37.045 39.540 -61.044 1.00 24.19 58 SER C N 1
ATOM 4913 C CA . SER C 1 59 ? 36.388 38.999 -62.208 1.00 23.59 58 SER C CA 1
ATOM 4914 C C . SER C 1 59 ? 37.431 38.535 -63.218 1.00 23.39 58 SER C C 1
ATOM 4915 O O . SER C 1 59 ? 38.554 39.021 -63.193 1.00 22.30 58 SER C O 1
ATOM 4918 N N . PRO C 1 60 ? 37.061 37.592 -64.095 1.00 24.26 59 PRO C N 1
ATOM 4919 C CA . PRO C 1 60 ? 37.893 37.170 -65.227 1.00 25.77 59 PRO C CA 1
ATOM 4920 C C . PRO C 1 60 ? 38.381 38.329 -66.077 1.00 24.19 59 PRO C C 1
ATOM 4921 O O . PRO C 1 60 ? 39.509 38.316 -66.553 1.00 24.23 59 PRO C O 1
ATOM 4925 N N . GLU C 1 61 ? 37.509 39.305 -66.290 1.00 26.53 60 GLU C N 1
ATOM 4926 C CA . GLU C 1 61 ? 37.877 40.511 -67.038 1.00 26.86 60 GLU C CA 1
ATOM 4927 C C . GLU C 1 61 ? 39.008 41.290 -66.329 1.00 26.34 60 GLU C C 1
ATOM 4928 O O . GLU C 1 61 ? 39.973 41.722 -66.960 1.00 25.34 60 GLU C O 1
ATOM 4934 N N . GLN C 1 62 ? 38.934 41.436 -65.015 1.00 25.59 61 GLN C N 1
ATOM 4935 C CA . GLN C 1 62 ? 40.027 42.092 -64.306 1.00 25.32 61 GLN C CA 1
ATOM 4936 C C . GLN C 1 62 ? 41.257 41.206 -64.233 1.00 24.50 61 GLN C C 1
ATOM 4937 O O . GLN C 1 62 ? 42.376 41.693 -64.228 1.00 24.00 61 GLN C O 1
ATOM 4943 N N . LEU C 1 63 ? 41.076 39.893 -64.156 1.00 22.91 62 LEU C N 1
ATOM 4944 C CA . LEU C 1 63 ? 42.247 39.010 -64.158 1.00 23.18 62 LEU C CA 1
ATOM 4945 C C . LEU C 1 63 ? 42.989 39.126 -65.497 1.00 25.01 62 LEU C C 1
ATOM 4946 O O . LEU C 1 63 ? 44.221 39.141 -65.539 1.00 29.71 62 LEU C O 1
ATOM 4951 N N . ALA C 1 64 ? 42.236 39.195 -66.600 1.00 25.20 63 ALA C N 1
ATOM 4952 C CA . ALA C 1 64 ? 42.828 39.367 -67.924 1.00 27.25 63 ALA C CA 1
ATOM 4953 C C . ALA C 1 64 ? 43.504 40.709 -67.982 1.00 28.05 63 ALA C C 1
ATOM 4954 O O . ALA C 1 64 ? 44.641 40.816 -68.453 1.00 28.84 63 ALA C O 1
ATOM 4956 N N . ASP C 1 65 ? 42.808 41.738 -67.499 1.00 29.26 64 ASP C N 1
ATOM 4957 C CA . ASP C 1 65 ? 43.337 43.090 -67.585 1.00 31.03 64 ASP C CA 1
ATOM 4958 C C . ASP C 1 65 ? 44.678 43.212 -66.865 1.00 30.76 64 ASP C C 1
ATOM 4959 O O . ASP C 1 65 ? 45.569 43.990 -67.260 1.00 31.01 64 ASP C O 1
ATOM 4964 N N . SER C 1 66 ? 44.837 42.433 -65.811 1.00 28.48 65 SER C N 1
ATOM 4965 C CA . SER C 1 66 ? 46.075 42.449 -65.068 1.00 30.54 65 SER C CA 1
ATOM 4966 C C . SER C 1 66 ? 47.257 41.883 -65.898 1.00 28.68 65 SER C C 1
ATOM 4967 O O . SER C 1 66 ? 48.395 42.336 -65.758 1.00 29.78 65 SER C O 1
ATOM 4970 N N . TYR C 1 67 ? 46.995 40.901 -66.766 1.00 27.44 66 TYR C N 1
ATOM 4971 C CA . TYR C 1 67 ? 48.039 40.439 -67.689 1.00 26.28 66 TYR C CA 1
ATOM 4972 C C . TYR C 1 67 ? 48.370 41.525 -68.719 1.00 26.49 66 TYR C C 1
ATOM 4973 O O . TYR C 1 67 ? 49.548 41.743 -69.035 1.00 25.66 66 TYR C O 1
ATOM 4982 N N . HIS C 1 68 ? 47.330 42.187 -69.229 1.00 25.65 67 HIS C N 1
ATOM 4983 C CA . HIS C 1 68 ? 47.488 43.237 -70.231 1.00 26.86 67 HIS C CA 1
ATOM 4984 C C . HIS C 1 68 ? 48.341 44.353 -69.714 1.00 28.17 67 HIS C C 1
ATOM 4985 O O . HIS C 1 68 ? 49.232 44.837 -70.428 1.00 29.64 67 HIS C O 1
ATOM 4992 N N . LYS C 1 69 ? 48.077 44.760 -68.478 1.00 29.67 68 LYS C N 1
ATOM 4993 C CA . LYS C 1 69 ? 48.912 45.766 -67.818 1.00 32.05 68 LYS C CA 1
ATOM 4994 C C . LYS C 1 69 ? 50.367 45.345 -67.752 1.00 31.37 68 LYS C C 1
ATOM 4995 O O . LYS C 1 69 ? 51.249 46.183 -67.830 1.00 33.52 68 LYS C O 1
ATOM 5000 N N . LEU C 1 70 ? 50.630 44.054 -67.628 1.00 31.56 69 LEU C N 1
ATOM 5001 C CA . LEU C 1 70 ? 52.023 43.551 -67.613 1.00 30.82 69 LEU C CA 1
ATOM 5002 C C . LEU C 1 70 ? 52.616 43.271 -68.996 1.00 29.25 69 LEU C C 1
ATOM 5003 O O . LEU C 1 70 ? 53.772 42.866 -69.091 1.00 28.12 69 LEU C O 1
ATOM 5008 N N . GLY C 1 71 ? 51.858 43.506 -70.056 1.00 29.28 70 GLY C N 1
ATOM 5009 C CA . GLY C 1 71 ? 52.390 43.413 -71.402 1.00 29.84 70 GLY C CA 1
ATOM 5010 C C . GLY C 1 71 ? 52.153 42.070 -72.050 1.00 30.39 70 GLY C C 1
ATOM 5011 O O . GLY C 1 71 ? 52.716 41.812 -73.100 1.00 33.64 70 GLY C O 1
ATOM 5012 N N . LEU C 1 72 ? 51.304 41.231 -71.455 1.00 30.78 71 LEU C N 1
ATOM 5013 C CA . LEU C 1 72 ? 50.903 39.942 -72.033 1.00 30.11 71 LEU C CA 1
ATOM 5014 C C . LEU C 1 72 ? 49.454 39.979 -72.516 1.00 28.86 71 LEU C C 1
ATOM 5015 O O . LEU C 1 72 ? 48.513 39.708 -71.761 1.00 28.47 71 LEU C O 1
ATOM 5020 N N . PHE C 1 73 ? 49.296 40.308 -73.790 1.00 26.15 72 PHE C N 1
ATOM 5021 C CA . PHE C 1 73 ? 48.017 40.587 -74.385 1.00 26.22 72 PHE C CA 1
ATOM 5022 C C . PHE C 1 73 ? 47.370 39.317 -74.930 1.00 25.97 72 PHE C C 1
ATOM 5023 O O . PHE C 1 73 ? 46.211 39.341 -75.312 1.00 24.75 72 PHE C O 1
ATOM 5031 N N . SER C 1 74 ? 48.094 38.205 -74.895 1.00 25.66 73 SER C N 1
ATOM 5032 C CA . SER C 1 74 ? 47.580 36.965 -75.430 1.00 29.80 73 SER C CA 1
ATOM 5033 C C . SER C 1 74 ? 46.566 36.296 -74.506 1.00 31.10 73 SER C C 1
ATOM 5034 O O . SER C 1 74 ? 45.853 35.422 -74.972 1.00 34.90 73 SER C O 1
ATOM 5037 N N . ILE C 1 75 ? 46.487 36.713 -73.228 1.00 30.35 74 ILE C N 1
ATOM 5038 C CA . ILE C 1 75 ? 45.499 36.166 -72.286 1.00 28.24 74 ILE C CA 1
ATOM 5039 C C . ILE C 1 75 ? 44.279 37.055 -72.252 1.00 27.84 74 ILE C C 1
ATOM 5040 O O . ILE C 1 75 ? 44.376 38.250 -71.945 1.00 30.68 74 ILE C O 1
ATOM 5045 N N . THR C 1 76 ? 43.135 36.489 -72.608 1.00 27.37 75 THR C N 1
ATOM 5046 C CA . THR C 1 76 ? 41.896 37.249 -72.658 1.00 27.38 75 THR C CA 1
ATOM 5047 C C . THR C 1 76 ? 40.843 36.618 -71.714 1.00 28.28 75 THR C C 1
ATOM 5048 O O . THR C 1 76 ? 40.929 35.434 -71.358 1.00 27.62 75 THR C O 1
ATOM 5052 N N . ALA C 1 77 ? 39.852 37.405 -71.320 1.00 27.82 76 ALA C N 1
ATOM 5053 C CA . ALA C 1 77 ? 38.948 37.015 -70.242 1.00 28.42 76 ALA C CA 1
ATOM 5054 C C . ALA C 1 77 ? 38.168 35.731 -70.538 1.00 28.04 76 ALA C C 1
ATOM 5055 O O . ALA C 1 77 ? 37.868 34.963 -69.630 1.00 31.69 76 ALA C O 1
ATOM 5057 N N . ASP C 1 78 ? 37.829 35.524 -71.804 1.00 28.29 77 ASP C N 1
ATOM 5058 C CA . ASP C 1 78 ? 37.111 34.336 -72.265 1.00 30.75 77 ASP C CA 1
ATOM 5059 C C . ASP C 1 78 ? 37.939 33.031 -72.138 1.00 30.49 77 ASP C C 1
ATOM 5060 O O . ASP C 1 78 ? 37.402 31.928 -72.218 1.00 31.65 77 ASP C O 1
ATOM 5065 N N . LYS C 1 79 ? 39.238 33.163 -71.960 1.00 28.52 78 LYS C N 1
ATOM 5066 C CA . LYS C 1 79 ? 40.100 32.011 -71.728 1.00 30.59 78 LYS C CA 1
ATOM 5067 C C . LYS C 1 79 ? 40.482 31.815 -70.249 1.00 28.06 78 LYS C C 1
ATOM 5068 O O . LYS C 1 79 ? 41.252 30.927 -69.944 1.00 27.82 78 LYS C O 1
ATOM 5074 N N . ILE C 1 80 ? 39.970 32.635 -69.340 1.00 28.68 79 ILE C N 1
ATOM 5075 C CA . ILE C 1 80 ? 40.251 32.440 -67.914 1.00 27.92 79 ILE C CA 1
ATOM 5076 C C . ILE C 1 80 ? 39.103 31.694 -67.251 1.00 28.01 79 ILE C C 1
ATOM 5077 O O . ILE C 1 80 ? 37.965 32.160 -67.241 1.00 29.27 79 ILE C O 1
ATOM 5082 N N . ILE C 1 81 ? 39.400 30.523 -66.707 1.00 26.58 80 ILE C N 1
ATOM 5083 C CA . ILE C 1 81 ? 38.420 29.739 -65.923 1.00 27.04 80 ILE C CA 1
ATOM 5084 C C . ILE C 1 81 ? 38.808 29.844 -64.455 1.00 25.71 80 ILE C C 1
ATOM 5085 O O . ILE C 1 81 ? 39.832 29.290 -64.032 1.00 23.13 80 ILE C O 1
ATOM 5090 N N . SER C 1 82 ? 37.999 30.579 -63.697 1.00 23.86 81 SER C N 1
ATOM 5091 C CA . SER C 1 82 ? 38.282 30.897 -62.309 1.00 24.02 81 SER C CA 1
ATOM 5092 C C . SER C 1 82 ? 37.271 30.212 -61.406 1.00 24.22 81 SER C C 1
ATOM 5093 O O . SER C 1 82 ? 36.114 30.113 -61.747 1.00 22.23 81 SER C O 1
ATOM 5096 N N . SER C 1 83 ? 37.707 29.791 -60.227 1.00 23.40 82 SER C N 1
ATOM 5097 C CA . SER C 1 83 ? 36.799 29.180 -59.257 1.00 24.66 82 SER C CA 1
ATOM 5098 C C . SER C 1 83 ? 35.732 30.174 -58.805 1.00 26.09 82 SER C C 1
ATOM 5099 O O . SER C 1 83 ? 34.669 29.756 -58.337 1.00 26.81 82 SER C O 1
ATOM 5102 N N . GLY C 1 84 ? 35.994 31.481 -58.970 1.00 27.63 83 GLY C N 1
ATOM 5103 C CA . GLY C 1 84 ? 34.989 32.542 -58.736 1.00 27.45 83 GLY C CA 1
ATOM 5104 C C . GLY C 1 84 ? 33.687 32.369 -59.524 1.00 28.08 83 GLY C C 1
ATOM 5105 O O . GLY C 1 84 ? 32.606 32.808 -59.087 1.00 30.19 83 GLY C O 1
ATOM 5119 N N . ILE C 1 86 ? 32.377 29.429 -60.290 1.00 24.28 85 ILE C N 1
ATOM 5120 C CA A ILE C 1 86 ? 31.593 28.396 -59.615 0.70 24.27 85 ILE C CA 1
ATOM 5121 C CA B ILE C 1 86 ? 31.598 28.397 -59.608 0.30 23.15 85 ILE C CA 1
ATOM 5122 C C . ILE C 1 86 ? 30.835 29.035 -58.447 1.00 21.82 85 ILE C C 1
ATOM 5123 O O . ILE C 1 86 ? 29.670 28.788 -58.261 1.00 22.22 85 ILE C O 1
ATOM 5132 N N . THR C 1 87 ? 31.517 29.885 -57.686 1.00 21.72 86 THR C N 1
ATOM 5133 C CA . THR C 1 87 ? 30.919 30.631 -56.553 1.00 21.03 86 THR C CA 1
ATOM 5134 C C . THR C 1 87 ? 29.703 31.455 -56.999 1.00 21.59 86 THR C C 1
ATOM 5135 O O . THR C 1 87 ? 28.650 31.427 -56.371 1.00 20.93 86 THR C O 1
ATOM 5139 N N . LYS C 1 88 ? 29.900 32.216 -58.071 1.00 23.26 87 LYS C N 1
ATOM 5140 C CA . LYS C 1 88 ? 28.863 33.049 -58.668 1.00 25.91 87 LYS C CA 1
ATOM 5141 C C . LYS C 1 88 ? 27.656 32.219 -59.062 1.00 25.01 87 LYS C C 1
ATOM 5142 O O . LYS C 1 88 ? 26.549 32.554 -58.713 1.00 25.68 87 LYS C O 1
ATOM 5148 N N . GLU C 1 89 ? 27.895 31.120 -59.755 1.00 25.29 88 GLU C N 1
ATOM 5149 C CA A GLU C 1 89 ? 26.819 30.225 -60.124 0.60 27.05 88 GLU C CA 1
ATOM 5150 C CA B GLU C 1 89 ? 26.843 30.177 -60.129 0.40 26.96 88 GLU C CA 1
ATOM 5151 C C . GLU C 1 89 ? 26.119 29.616 -58.893 1.00 27.44 88 GLU C C 1
ATOM 5152 O O . GLU C 1 89 ? 24.897 29.512 -58.877 1.00 28.92 88 GLU C O 1
ATOM 5163 N N . TYR C 1 90 ? 26.883 29.234 -57.871 1.00 27.05 89 TYR C N 1
ATOM 5164 C CA . TYR C 1 90 ? 26.309 28.694 -56.635 1.00 28.08 89 TYR C CA 1
ATOM 5165 C C . TYR C 1 90 ? 25.377 29.706 -55.991 1.00 25.70 89 TYR C C 1
ATOM 5166 O O . TYR C 1 90 ? 24.277 29.385 -55.604 1.00 25.38 89 TYR C O 1
ATOM 5175 N N . ILE C 1 91 ? 25.848 30.922 -55.840 1.00 27.03 90 ILE C N 1
ATOM 5176 C CA . ILE C 1 91 ? 25.029 31.983 -55.278 1.00 28.74 90 ILE C CA 1
ATOM 5177 C C . ILE C 1 91 ? 23.733 32.146 -56.065 1.00 30.44 90 ILE C C 1
ATOM 5178 O O . ILE C 1 91 ? 22.677 32.261 -55.474 1.00 32.76 90 ILE C O 1
ATOM 5183 N N . ASP C 1 92 ? 23.825 32.137 -57.390 1.00 31.61 91 ASP C N 1
ATOM 5184 C CA . ASP C 1 92 ? 22.646 32.277 -58.276 1.00 32.61 91 ASP C CA 1
ATOM 5185 C C . ASP C 1 92 ? 21.632 31.141 -58.067 1.00 32.01 91 ASP C C 1
ATOM 5186 O O . ASP C 1 92 ? 20.475 31.383 -57.798 1.00 31.61 91 ASP C O 1
ATOM 5191 N N . LEU C 1 93 ? 22.107 29.905 -58.119 1.00 33.38 92 LEU C N 1
ATOM 5192 C CA . LEU C 1 93 ? 21.251 28.727 -58.157 1.00 34.48 92 LEU C CA 1
ATOM 5193 C C . LEU C 1 93 ? 20.905 28.127 -56.781 1.00 35.46 92 LEU C C 1
ATOM 5194 O O . LEU C 1 93 ? 19.857 27.515 -56.651 1.00 35.08 92 LEU C O 1
ATOM 5199 N N . LYS C 1 94 ? 21.729 28.338 -55.755 1.00 33.85 93 LYS C N 1
ATOM 5200 C CA . LYS C 1 94 ? 21.519 27.665 -54.485 1.00 33.86 93 LYS C CA 1
ATOM 5201 C C . LYS C 1 94 ? 21.262 28.565 -53.289 1.00 34.48 93 LYS C C 1
ATOM 5202 O O . LYS C 1 94 ? 20.960 28.053 -52.227 1.00 38.46 93 LYS C O 1
ATOM 5208 N N . VAL C 1 95 ? 21.345 29.881 -53.448 1.00 35.64 94 VAL C N 1
ATOM 5209 C CA . VAL C 1 95 ? 21.107 30.829 -52.351 1.00 35.86 94 VAL C CA 1
ATOM 5210 C C . VAL C 1 95 ? 19.844 31.608 -52.709 1.00 39.82 94 VAL C C 1
ATOM 5211 O O . VAL C 1 95 ? 19.801 32.239 -53.764 1.00 40.32 94 VAL C O 1
ATOM 5215 N N . ASP C 1 96 ? 18.816 31.561 -51.857 1.00 43.62 95 ASP C N 1
ATOM 5216 C CA . ASP C 1 96 ? 17.499 32.135 -52.204 1.00 46.26 95 ASP C CA 1
ATOM 5217 C C . ASP C 1 96 ? 17.243 33.530 -51.634 1.00 45.98 95 ASP C C 1
ATOM 5218 O O . ASP C 1 96 ? 16.683 33.680 -50.541 1.00 49.36 95 ASP C O 1
ATOM 5223 N N . GLY C 1 97 ? 17.625 34.546 -52.404 1.00 44.01 96 GLY C N 1
ATOM 5224 C CA . GLY C 1 97 ? 17.425 35.919 -52.007 1.00 42.34 96 GLY C CA 1
ATOM 5225 C C . GLY C 1 97 ? 18.237 36.205 -50.782 1.00 41.16 96 GLY C C 1
ATOM 5226 O O . GLY C 1 97 ? 19.100 35.403 -50.394 1.00 41.72 96 GLY C O 1
ATOM 5227 N N . GLY C 1 98 ? 17.978 37.356 -50.189 1.00 37.89 97 GLY C N 1
ATOM 5228 C CA . GLY C 1 98 ? 18.640 37.737 -48.960 1.00 37.60 97 GLY C CA 1
ATOM 5229 C C . GLY C 1 98 ? 20.001 38.315 -49.222 1.00 35.24 97 GLY C C 1
ATOM 5230 O O . GLY C 1 98 ? 20.273 38.805 -50.314 1.00 33.73 97 GLY C O 1
ATOM 5231 N N . ILE C 1 99 ? 20.830 38.282 -48.182 1.00 33.06 98 ILE C N 1
ATOM 5232 C CA . ILE C 1 99 ? 22.152 38.855 -48.196 1.00 30.35 98 ILE C CA 1
ATOM 5233 C C . ILE C 1 99 ? 23.196 37.744 -48.331 1.00 30.99 98 ILE C C 1
ATOM 5234 O O . ILE C 1 99 ? 23.034 36.654 -47.768 1.00 31.18 98 ILE C O 1
ATOM 5239 N N . VAL C 1 100 ? 24.246 38.004 -49.099 1.00 29.87 99 VAL C N 1
ATOM 5240 C CA . VAL C 1 100 ? 25.442 37.169 -49.094 1.00 27.65 99 VAL C CA 1
ATOM 5241 C C . VAL C 1 100 ? 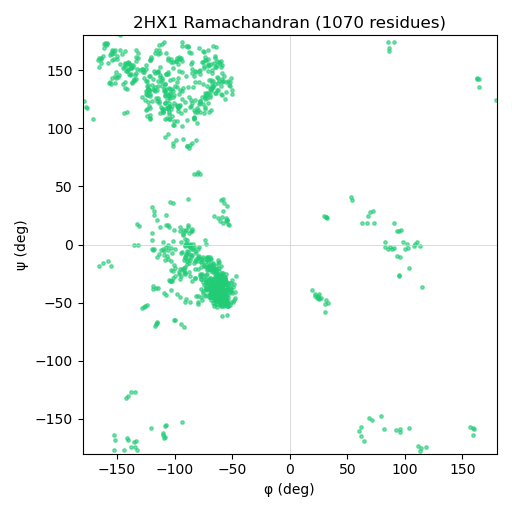26.529 38.031 -48.496 1.00 24.28 99 VAL C C 1
ATOM 5242 O O . VAL C 1 100 ? 26.875 39.035 -49.065 1.00 24.93 99 VAL C O 1
ATOM 5246 N N . ALA C 1 101 ? 27.006 37.647 -47.317 1.00 22.33 100 ALA C N 1
ATOM 5247 C CA . ALA C 1 101 ? 28.020 38.386 -46.574 1.00 21.85 100 ALA C CA 1
ATOM 5248 C C . ALA C 1 101 ? 29.377 38.002 -47.143 1.00 21.68 100 ALA C C 1
ATOM 5249 O O . ALA C 1 101 ? 29.528 36.840 -47.558 1.00 21.33 100 ALA C O 1
ATOM 5251 N N . TYR C 1 102 ? 30.361 38.918 -47.106 1.00 20.65 101 TYR C N 1
ATOM 5252 C CA . TYR C 1 102 ? 31.700 38.595 -47.587 1.00 21.28 101 TYR C CA 1
ATOM 5253 C C . TYR C 1 102 ? 32.816 39.200 -46.770 1.00 22.78 101 TYR C C 1
ATOM 5254 O O . TYR C 1 102 ? 32.655 40.222 -46.118 1.00 21.09 101 TYR C O 1
ATOM 5263 N N . LEU C 1 103 ? 33.959 38.521 -46.839 1.00 24.38 102 LEU C N 1
ATOM 5264 C CA . LEU C 1 103 ? 35.234 39.007 -46.375 1.00 23.61 102 LEU C CA 1
ATOM 5265 C C . LEU C 1 103 ? 36.050 39.259 -47.643 1.00 23.98 102 LEU C C 1
ATOM 5266 O O . LEU C 1 103 ? 36.381 38.334 -48.374 1.00 24.23 102 LEU C O 1
ATOM 5271 N N . GLY C 1 104 ? 36.406 40.510 -47.873 1.00 26.06 103 GLY C N 1
ATOM 5272 C CA . GLY C 1 104 ? 37.116 40.906 -49.082 1.00 25.33 103 GLY C CA 1
ATOM 5273 C C . GLY C 1 104 ? 36.936 42.392 -49.331 1.00 25.66 103 GLY C C 1
ATOM 5274 O O . GLY C 1 104 ? 36.565 43.128 -48.429 1.00 22.97 103 GLY C O 1
ATOM 5275 N N . THR C 1 105 ? 37.243 42.810 -50.551 1.00 26.17 104 THR C N 1
ATOM 5276 C CA . THR C 1 105 ? 37.048 44.182 -50.999 1.00 25.00 104 THR C CA 1
ATOM 5277 C C . THR C 1 105 ? 35.716 44.260 -51.720 1.00 26.14 104 THR C C 1
ATOM 5278 O O . THR C 1 105 ? 35.191 43.257 -52.218 1.00 24.96 104 THR C O 1
ATOM 5282 N N . ALA C 1 106 ? 35.184 45.470 -51.834 1.00 26.43 105 ALA C N 1
ATOM 5283 C CA . ALA C 1 106 ? 33.937 45.673 -52.554 1.00 25.57 105 ALA C CA 1
ATOM 5284 C C . ALA C 1 106 ? 34.112 45.243 -54.021 1.00 26.32 105 ALA C C 1
ATOM 5285 O O . ALA C 1 106 ? 33.228 44.603 -54.597 1.00 26.20 105 ALA C O 1
ATOM 5287 N N . ASN C 1 107 ? 35.252 45.568 -54.611 1.00 25.42 106 ASN C N 1
ATOM 5288 C CA . ASN C 1 107 ? 35.510 45.165 -55.976 1.00 30.04 106 ASN C CA 1
ATOM 5289 C C . ASN C 1 107 ? 35.465 43.644 -56.160 1.00 29.45 106 ASN C C 1
ATOM 5290 O O . ASN C 1 107 ? 34.922 43.184 -57.150 1.00 32.74 106 ASN C O 1
ATOM 5295 N N . SER C 1 108 ? 35.988 42.867 -55.208 1.00 28.71 107 SER C N 1
ATOM 5296 C CA . SER C 1 108 ? 35.882 41.394 -55.288 1.00 27.15 107 SER C CA 1
ATOM 5297 C C . SER C 1 108 ? 34.441 40.855 -55.204 1.00 28.07 107 SER C C 1
ATOM 5298 O O . SER C 1 108 ? 34.165 39.760 -55.663 1.00 29.33 107 SER C O 1
ATOM 5301 N N . ALA C 1 109 ? 33.513 41.613 -54.630 1.00 26.92 108 ALA C N 1
ATOM 5302 C CA . ALA C 1 109 ? 32.216 41.072 -54.262 1.00 27.24 108 ALA C CA 1
ATOM 5303 C C . ALA C 1 109 ? 31.110 41.451 -55.211 1.00 26.54 108 ALA C C 1
ATOM 5304 O O . ALA C 1 109 ? 30.236 40.635 -55.490 1.00 26.20 108 ALA C O 1
ATOM 5306 N N . ASN C 1 110 ? 31.122 42.688 -55.686 1.00 27.38 109 ASN C N 1
ATOM 5307 C CA . ASN C 1 110 ? 29.905 43.260 -56.275 1.00 28.85 109 ASN C CA 1
ATOM 5308 C C . ASN C 1 110 ? 29.455 42.541 -57.542 1.00 28.93 109 ASN C C 1
ATOM 5309 O O . ASN C 1 110 ? 28.245 42.332 -57.725 1.00 26.79 109 ASN C O 1
ATOM 5314 N N . TYR C 1 111 ? 30.412 42.127 -58.369 1.00 28.29 110 TYR C N 1
ATOM 5315 C CA . TYR C 1 111 ? 30.071 41.479 -59.637 1.00 33.48 110 TYR C CA 1
ATOM 5316 C C . TYR C 1 111 ? 29.502 40.062 -59.450 1.00 33.16 110 TYR C C 1
ATOM 5317 O O . TYR C 1 111 ? 28.938 39.513 -60.376 1.00 34.28 110 TYR C O 1
ATOM 5326 N N . LEU C 1 112 ? 29.637 39.484 -58.261 1.00 33.84 111 LEU C N 1
ATOM 5327 C CA . LEU C 1 112 ? 29.030 38.191 -57.973 1.00 34.39 111 LEU C CA 1
ATOM 5328 C C . LEU C 1 112 ? 27.506 38.245 -57.859 1.00 36.14 111 LEU C C 1
ATOM 5329 O O . LEU C 1 112 ? 26.838 37.194 -57.804 1.00 35.11 111 LEU C O 1
ATOM 5334 N N . VAL C 1 113 ? 26.954 39.458 -57.806 1.00 37.81 112 VAL C N 1
ATOM 5335 C CA . VAL C 1 113 ? 25.534 39.627 -57.531 1.00 39.41 112 VAL C CA 1
ATOM 5336 C C . VAL C 1 113 ? 24.668 39.093 -58.684 1.00 40.96 112 VAL C C 1
ATOM 5337 O O . VAL C 1 113 ? 25.079 39.078 -59.858 1.00 39.08 112 VAL C O 1
ATOM 5341 N N . SER C 1 114 ? 23.502 38.580 -58.316 1.00 42.00 113 SER C N 1
ATOM 5342 C CA . SER C 1 114 ? 22.494 38.149 -59.292 1.00 43.50 113 SER C CA 1
ATOM 5343 C C . SER C 1 114 ? 21.101 38.393 -58.707 1.00 43.47 113 SER C C 1
ATOM 5344 O O . SER C 1 114 ? 20.965 38.691 -57.524 1.00 39.34 113 SER C O 1
ATOM 5347 N N . ASP C 1 115 ? 20.074 38.303 -59.549 1.00 46.08 114 ASP C N 1
ATOM 5348 C CA . ASP C 1 115 ? 18.736 38.767 -59.155 1.00 47.29 114 ASP C CA 1
ATOM 5349 C C . ASP C 1 115 ? 18.216 38.091 -57.881 1.00 44.18 114 ASP C C 1
ATOM 5350 O O . ASP C 1 115 ? 18.181 36.880 -57.787 1.00 43.16 114 ASP C O 1
ATOM 5355 N N . GLY C 1 116 ? 17.839 38.904 -56.900 1.00 43.24 115 GLY C N 1
ATOM 5356 C CA . GLY C 1 116 ? 17.368 38.413 -55.611 1.00 42.37 115 GLY C CA 1
ATOM 5357 C C . GLY C 1 116 ? 18.420 38.540 -54.515 1.00 42.37 115 GLY C C 1
ATOM 5358 O O . GLY C 1 116 ? 18.085 38.550 -53.335 1.00 42.17 115 GLY C O 1
ATOM 5359 N N . ILE C 1 117 ? 19.691 38.663 -54.902 1.00 42.26 116 ILE C N 1
ATOM 5360 C CA . ILE C 1 117 ? 20.823 38.675 -53.948 1.00 40.91 116 ILE C CA 1
ATOM 5361 C C . ILE C 1 117 ? 21.258 40.099 -53.622 1.00 38.57 116 ILE C C 1
ATOM 5362 O O . ILE C 1 117 ? 21.206 40.959 -54.478 1.00 39.14 116 ILE C O 1
ATOM 5367 N N . LYS C 1 118 ? 21.653 40.331 -52.376 1.00 35.42 117 LYS C N 1
ATOM 5368 C CA . LYS C 1 118 ? 22.368 41.547 -51.976 1.00 36.59 117 LYS C CA 1
ATOM 5369 C C . LYS C 1 118 ? 23.698 41.104 -51.397 1.00 32.55 117 LYS C C 1
ATOM 5370 O O . LYS C 1 118 ? 23.728 40.217 -50.567 1.00 31.21 117 LYS C O 1
ATOM 5383 N N . LEU C 1 120 ? 26.890 41.937 -48.990 1.00 25.83 119 LEU C N 1
ATOM 5384 C CA . LEU C 1 120 ? 27.160 42.825 -47.872 1.00 25.22 119 LEU C CA 1
ATOM 5385 C C . LEU C 1 120 ? 28.442 42.413 -47.148 1.00 24.19 119 LEU C C 1
ATOM 5386 O O . LEU C 1 120 ? 28.644 41.257 -46.895 1.00 22.47 119 LEU C O 1
ATOM 5391 N N . PRO C 1 121 ? 29.312 43.366 -46.797 1.00 22.09 120 PRO C N 1
ATOM 5392 C CA . PRO C 1 121 ? 30.450 42.874 -46.066 1.00 21.28 120 PRO C CA 1
ATOM 5393 C C . PRO C 1 121 ? 30.046 42.487 -44.662 1.00 23.99 120 PRO C C 1
ATOM 5394 O O . PRO C 1 121 ? 29.038 42.969 -44.137 1.00 22.24 120 PRO C O 1
ATOM 5398 N N . VAL C 1 122 ? 30.857 41.633 -44.049 1.00 25.02 121 VAL C N 1
ATOM 5399 C CA . VAL C 1 122 ? 30.556 41.101 -42.727 1.00 24.42 121 VAL C CA 1
ATOM 5400 C C . VAL C 1 122 ? 30.414 42.204 -41.690 1.00 25.09 121 VAL C C 1
ATOM 5401 O O . VAL C 1 122 ? 29.518 42.136 -40.832 1.00 22.92 121 VAL C O 1
ATOM 5405 N N . SER C 1 123 ? 31.287 43.206 -41.790 1.00 23.95 122 SER C N 1
ATOM 5406 C CA . SER C 1 123 ? 31.234 44.405 -40.984 1.00 24.39 122 SER C CA 1
ATOM 5407 C C . SER C 1 123 ? 29.815 45.038 -40.894 1.00 25.70 122 SER C C 1
ATOM 5408 O O . SER C 1 123 ? 29.493 45.691 -39.906 1.00 25.95 122 SER C O 1
ATOM 5411 N N . ALA C 1 124 ? 28.982 44.822 -41.902 1.00 22.06 123 ALA C N 1
ATOM 5412 C CA . ALA C 1 124 ? 27.629 45.396 -41.949 1.00 24.83 123 ALA C CA 1
ATOM 5413 C C . ALA C 1 124 ? 26.536 44.509 -41.337 1.00 25.30 123 ALA C C 1
ATOM 5414 O O . ALA C 1 124 ? 25.366 44.903 -41.300 1.00 25.61 123 ALA C O 1
ATOM 5416 N N . ILE C 1 125 ? 26.900 43.327 -40.849 1.00 25.19 124 ILE C N 1
ATOM 5417 C CA . ILE C 1 125 ? 25.909 42.417 -40.275 1.00 25.60 124 ILE C CA 1
ATOM 5418 C C . ILE C 1 125 ? 25.627 42.800 -38.847 1.00 26.63 124 ILE C C 1
ATOM 5419 O O . ILE C 1 125 ? 26.534 43.148 -38.088 1.00 25.02 124 ILE C O 1
ATOM 5424 N N . ASP C 1 126 ? 24.351 42.725 -38.494 1.00 28.45 125 ASP C N 1
ATOM 5425 C CA . ASP C 1 126 ? 23.916 42.937 -37.122 1.00 28.15 125 ASP C CA 1
ATOM 5426 C C . ASP C 1 126 ? 22.682 42.079 -36.798 1.00 30.86 125 ASP C C 1
ATOM 5427 O O . ASP C 1 126 ? 22.164 41.317 -37.661 1.00 25.74 125 ASP C O 1
ATOM 5432 N N . ASP C 1 127 ? 22.212 42.210 -35.550 1.00 33.29 126 ASP C N 1
ATOM 5433 C CA . ASP C 1 127 ? 21.054 41.453 -35.062 1.00 33.45 126 ASP C CA 1
ATOM 5434 C C . ASP C 1 127 ? 19.844 41.608 -35.956 1.00 29.95 126 ASP C C 1
ATOM 5435 O O . ASP C 1 127 ? 19.080 40.669 -36.137 1.00 27.08 126 ASP C O 1
ATOM 5440 N N . SER C 1 128 ? 19.701 42.804 -36.517 1.00 29.03 127 SER C N 1
ATOM 5441 C CA . SER C 1 128 ? 18.547 43.164 -37.306 1.00 31.45 127 SER C CA 1
ATOM 5442 C C . SER C 1 128 ? 18.534 42.468 -38.662 1.00 30.95 127 SER C C 1
ATOM 5443 O O . SER C 1 128 ? 17.471 42.143 -39.178 1.00 26.66 127 SER C O 1
ATOM 5446 N N . ASN C 1 129 ? 19.707 42.232 -39.240 1.00 32.29 128 ASN C N 1
ATOM 5447 C CA . ASN C 1 129 ? 19.750 41.656 -40.583 1.00 31.48 128 ASN C CA 1
ATOM 5448 C C . ASN C 1 129 ? 20.422 40.289 -40.685 1.00 30.80 128 ASN C C 1
ATOM 5449 O O . ASN C 1 129 ? 20.415 39.686 -41.770 1.00 31.00 128 ASN C O 1
ATOM 5454 N N . ILE C 1 130 ? 20.974 39.782 -39.581 1.00 28.33 129 ILE C N 1
ATOM 5455 C CA . ILE C 1 130 ? 21.663 38.484 -39.614 1.00 28.20 129 ILE C CA 1
ATOM 5456 C C . ILE C 1 130 ? 20.689 37.440 -40.143 1.00 29.09 129 ILE C C 1
ATOM 5457 O O . ILE C 1 130 ? 21.071 36.506 -40.862 1.00 28.74 129 ILE C O 1
ATOM 5462 N N . GLY C 1 131 ? 19.415 37.645 -39.822 1.00 29.68 130 GLY C N 1
ATOM 5463 C CA . GLY C 1 131 ? 18.368 36.768 -40.304 1.00 29.46 130 GLY C CA 1
ATOM 5464 C C . GLY C 1 131 ? 18.241 36.677 -41.826 1.00 29.17 130 GLY C C 1
ATOM 5465 O O . GLY C 1 131 ? 17.769 35.659 -42.351 1.00 27.61 130 GLY C O 1
ATOM 5466 N N . GLU C 1 132 ? 18.654 37.721 -42.532 1.00 27.65 131 GLU C N 1
ATOM 5467 C CA . GLU C 1 132 ? 18.593 37.734 -43.978 1.00 29.07 131 GLU C CA 1
ATOM 5468 C C . GLU C 1 132 ? 19.858 37.174 -44.631 1.00 28.31 131 GLU C C 1
ATOM 5469 O O . GLU C 1 132 ? 19.844 36.898 -45.828 1.00 30.37 131 GLU C O 1
ATOM 5475 N N . VAL C 1 133 ? 20.944 37.017 -43.868 1.00 26.44 132 VAL C N 1
ATOM 5476 C CA . VAL C 1 133 ? 22.216 36.578 -44.440 1.00 23.48 132 VAL C CA 1
ATOM 5477 C C . VAL C 1 133 ? 22.118 35.118 -44.763 1.00 22.63 132 VAL C C 1
ATOM 5478 O O . VAL C 1 133 ? 21.912 34.273 -43.881 1.00 23.91 132 VAL C O 1
ATOM 5482 N N . ASN C 1 134 ? 22.227 34.803 -46.038 1.00 23.00 133 ASN C N 1
ATOM 5483 C CA . ASN C 1 134 ? 21.977 33.436 -46.485 1.00 23.46 133 ASN C CA 1
ATOM 5484 C C . ASN C 1 134 ? 23.214 32.690 -46.950 1.00 23.84 133 ASN C C 1
ATOM 5485 O O . ASN C 1 134 ? 23.117 31.520 -47.333 1.00 24.58 133 ASN C O 1
ATOM 5490 N N . ALA C 1 135 ? 24.354 33.365 -46.972 1.00 23.98 134 ALA C N 1
ATOM 5491 C CA . ALA C 1 135 ? 25.620 32.723 -47.277 1.00 22.40 134 ALA C CA 1
ATOM 5492 C C . ALA C 1 135 ? 26.754 33.625 -46.855 1.00 23.33 134 ALA C C 1
ATOM 5493 O O . ALA C 1 135 ? 26.553 34.820 -46.625 1.00 22.65 134 ALA C O 1
ATOM 5495 N N . LEU C 1 136 ? 27.933 33.025 -46.704 1.00 22.71 135 LEU C N 1
ATOM 5496 C CA . LEU C 1 136 ? 29.156 33.770 -46.463 1.00 21.62 135 LEU C CA 1
ATOM 5497 C C . LEU C 1 136 ? 30.128 33.358 -47.538 1.00 21.03 135 LEU C C 1
ATOM 5498 O O . LEU C 1 136 ? 30.335 32.164 -47.752 1.00 24.30 135 LEU C O 1
ATOM 5503 N N . VAL C 1 137 ? 30.773 34.312 -48.179 1.00 21.29 136 VAL C N 1
ATOM 5504 C CA A VAL C 1 137 ? 31.881 33.987 -49.068 0.60 21.54 136 VAL C CA 1
ATOM 5505 C CA B VAL C 1 137 ? 31.881 34.003 -49.087 0.40 19.83 136 VAL C CA 1
ATOM 5506 C C . VAL C 1 137 ? 33.123 34.768 -48.656 1.00 21.04 136 VAL C C 1
ATOM 5507 O O . VAL C 1 137 ? 33.036 35.956 -48.383 1.00 21.93 136 VAL C O 1
ATOM 5514 N N . LEU C 1 138 ? 34.257 34.066 -48.623 1.00 22.30 137 LEU C N 1
ATOM 5515 C CA . LEU C 1 138 ? 35.588 34.625 -48.385 1.00 21.19 137 LEU C CA 1
ATOM 5516 C C . LEU C 1 138 ? 36.253 34.831 -49.740 1.00 21.19 137 LEU C C 1
ATOM 5517 O O . LEU C 1 138 ? 36.458 33.863 -50.472 1.00 20.57 137 LEU C O 1
ATOM 5522 N N . LEU C 1 139 ? 36.602 36.078 -50.053 1.00 20.76 138 LEU C N 1
ATOM 5523 C CA . LEU C 1 139 ? 37.064 36.476 -51.392 1.00 21.91 138 LEU C CA 1
ATOM 5524 C C . LEU C 1 139 ? 38.512 36.985 -51.457 1.00 20.30 138 LEU C C 1
ATOM 5525 O O . LEU C 1 139 ? 39.229 36.715 -52.420 1.00 19.51 138 LEU C O 1
ATOM 5530 N N . ASP C 1 140 ? 38.950 37.712 -50.447 1.00 20.89 139 ASP C N 1
ATOM 5531 C CA . ASP C 1 140 ? 40.250 38.366 -50.532 1.00 22.33 139 ASP C CA 1
ATOM 5532 C C . ASP C 1 140 ? 40.744 38.601 -49.129 1.00 22.80 139 ASP C C 1
ATOM 5533 O O . ASP C 1 140 ? 39.943 38.905 -48.259 1.00 22.37 139 ASP C O 1
ATOM 5538 N N . ASP C 1 141 ? 42.039 38.404 -48.873 1.00 23.54 140 ASP C N 1
ATOM 5539 C CA . ASP C 1 141 ? 42.566 38.617 -47.506 1.00 26.04 140 ASP C CA 1
ATOM 5540 C C . ASP C 1 141 ? 42.597 40.096 -47.093 1.00 28.52 140 ASP C C 1
ATOM 5541 O O . ASP C 1 141 ? 42.703 40.416 -45.901 1.00 27.01 140 ASP C O 1
ATOM 5546 N N . GLU C 1 142 ? 42.549 40.983 -48.083 1.00 29.85 141 GLU C N 1
ATOM 5547 C CA . GLU C 1 142 ? 42.491 42.428 -47.861 1.00 31.38 141 GLU C CA 1
ATOM 5548 C C . GLU C 1 142 ? 41.064 42.954 -47.912 1.00 29.43 141 GLU C C 1
ATOM 5549 O O . GLU C 1 142 ? 40.163 42.325 -48.461 1.00 32.15 141 GLU C O 1
ATOM 5555 N N . GLY C 1 143 ? 40.851 44.118 -47.323 1.00 28.81 142 GLY C N 1
ATOM 5556 C CA . GLY C 1 143 ? 39.562 44.809 -47.408 1.00 30.69 142 GLY C CA 1
ATOM 5557 C C . GLY C 1 143 ? 38.720 44.828 -46.140 1.00 30.25 142 GLY C C 1
ATOM 5558 O O . GLY C 1 143 ? 37.627 45.410 -46.125 1.00 31.70 142 GLY C O 1
ATOM 5559 N N . PHE C 1 144 ? 39.212 44.194 -45.080 1.00 29.20 143 PHE C N 1
ATOM 5560 C CA . PHE C 1 144 ? 38.493 44.183 -43.830 1.00 28.09 143 PHE C CA 1
ATOM 5561 C C . PHE C 1 144 ? 39.442 44.204 -42.653 1.00 25.95 143 PHE C C 1
ATOM 5562 O O . PHE C 1 144 ? 40.628 43.992 -42.812 1.00 25.50 143 PHE C O 1
ATOM 5570 N N . ASN C 1 145 ? 38.883 44.523 -41.483 1.00 26.06 144 ASN C N 1
ATOM 5571 C CA . ASN C 1 145 ? 39.604 44.546 -40.217 1.00 24.57 144 ASN C CA 1
ATOM 5572 C C . ASN C 1 145 ? 39.553 43.106 -39.660 1.00 23.83 144 ASN C C 1
ATOM 5573 O O . ASN C 1 145 ? 38.462 42.610 -39.409 1.00 22.98 144 ASN C O 1
ATOM 5578 N N . TRP C 1 146 ? 40.719 42.473 -39.493 1.00 24.13 145 TRP C N 1
ATOM 5579 C CA . TRP C 1 146 ? 40.820 41.075 -39.090 1.00 23.18 145 TRP C CA 1
ATOM 5580 C C . TRP C 1 146 ? 40.298 40.840 -37.697 1.00 23.83 145 TRP C C 1
ATOM 5581 O O . TRP C 1 146 ? 39.509 39.904 -37.463 1.00 25.73 145 TRP C O 1
ATOM 5592 N N . PHE C 1 147 ? 40.719 41.680 -36.767 1.00 22.20 146 PHE C N 1
ATOM 5593 C CA . PHE C 1 147 ? 40.325 41.545 -35.375 1.00 25.01 146 PHE C CA 1
ATOM 5594 C C . PHE C 1 147 ? 38.805 41.559 -35.250 1.00 25.77 146 PHE C C 1
ATOM 5595 O O . PHE C 1 147 ? 38.201 40.649 -34.656 1.00 25.20 146 PHE C O 1
ATOM 5603 N N . HIS C 1 148 ? 38.191 42.581 -35.837 1.00 25.93 147 HIS C N 1
ATOM 5604 C CA . HIS C 1 148 ? 36.771 42.760 -35.713 1.00 25.40 147 HIS C CA 1
ATOM 5605 C C . HIS C 1 148 ? 36.020 41.750 -36.538 1.00 25.45 147 HIS C C 1
ATOM 5606 O O . HIS C 1 148 ? 35.057 41.116 -36.060 1.00 24.92 147 HIS C O 1
ATOM 5613 N N . ASP C 1 149 ? 36.459 41.539 -37.770 1.00 25.84 148 ASP C N 1
ATOM 5614 C CA . ASP C 1 149 ? 35.580 40.788 -38.706 1.00 25.23 148 ASP C CA 1
ATOM 5615 C C . ASP C 1 149 ? 35.821 39.290 -38.717 1.00 23.51 148 ASP C C 1
ATOM 5616 O O . ASP C 1 149 ? 34.920 38.558 -39.140 1.00 23.40 148 ASP C O 1
ATOM 5621 N N . LEU C 1 150 ? 36.993 38.825 -38.251 1.00 22.12 149 LEU C N 1
ATOM 5622 C CA . LEU C 1 150 ? 37.190 37.385 -38.011 1.00 21.70 149 LEU C CA 1
ATOM 5623 C C . LEU C 1 150 ? 36.423 36.928 -36.786 1.00 22.04 149 LEU C C 1
ATOM 5624 O O . LEU C 1 150 ? 35.856 35.833 -36.771 1.00 21.49 149 LEU C O 1
ATOM 5629 N N . ASN C 1 151 ? 36.395 37.778 -35.763 1.00 22.67 150 ASN C N 1
ATOM 5630 C CA . ASN C 1 151 ? 35.531 37.558 -34.602 1.00 25.39 150 ASN C CA 1
ATOM 5631 C C . ASN C 1 151 ? 34.048 37.547 -34.988 1.00 25.21 150 ASN C C 1
ATOM 5632 O O . ASN C 1 151 ? 33.314 36.598 -34.657 1.00 21.41 150 ASN C O 1
ATOM 5637 N N . LYS C 1 152 ? 33.639 38.565 -35.754 1.00 25.23 151 LYS C N 1
ATOM 5638 C CA . LYS C 1 152 ? 32.244 38.666 -36.238 1.00 26.37 151 LYS C CA 1
ATOM 5639 C C . LYS C 1 152 ? 31.902 37.482 -37.154 1.00 23.98 151 LYS C C 1
ATOM 5640 O O . LYS C 1 152 ? 30.757 36.971 -37.129 1.00 22.36 151 LYS C O 1
ATOM 5646 N N . THR C 1 153 ? 32.890 36.982 -37.907 1.00 22.78 152 THR C N 1
ATOM 5647 C CA . THR C 1 153 ? 32.621 35.848 -38.827 1.00 22.76 152 THR C CA 1
ATOM 5648 C C . THR C 1 153 ? 32.353 34.576 -38.037 1.00 20.04 152 THR C C 1
ATOM 5649 O O . THR C 1 153 ? 31.370 33.879 -38.298 1.00 21.20 152 THR C O 1
ATOM 5653 N N . VAL C 1 154 ? 33.193 34.334 -37.039 1.00 20.69 153 VAL C N 1
ATOM 5654 C CA . VAL C 1 154 ? 33.055 33.216 -36.099 1.00 20.77 153 VAL C CA 1
ATOM 5655 C C . VAL C 1 154 ? 31.687 33.229 -35.449 1.00 22.82 153 VAL C C 1
ATOM 5656 O O . VAL C 1 154 ? 31.010 32.220 -35.418 1.00 22.78 153 VAL C O 1
ATOM 5660 N N . ASN C 1 155 ? 31.258 34.388 -34.964 1.00 23.48 154 ASN C N 1
ATOM 5661 C CA . ASN C 1 155 ? 29.907 34.496 -34.376 1.00 22.57 154 ASN C CA 1
ATOM 5662 C C . ASN C 1 155 ? 28.781 34.299 -35.412 1.00 23.20 154 ASN C C 1
ATOM 5663 O O . ASN C 1 155 ? 27.784 33.643 -35.131 1.00 22.46 154 ASN C O 1
ATOM 5668 N N . LEU C 1 156 ? 28.941 34.882 -36.595 1.00 23.86 155 LEU C N 1
ATOM 5669 C CA . LEU C 1 156 ? 27.951 34.767 -37.652 1.00 24.57 155 LEU C CA 1
ATOM 5670 C C . LEU C 1 156 ? 27.669 33.283 -37.951 1.00 23.81 155 LEU C C 1
ATOM 5671 O O . LEU C 1 156 ? 26.526 32.885 -38.031 1.00 25.81 155 LEU C O 1
ATOM 5676 N N . LEU C 1 157 ? 28.736 32.498 -38.089 1.00 22.75 156 LEU C N 1
ATOM 5677 C CA . LEU C 1 157 ? 28.639 31.099 -38.447 1.00 25.31 156 LEU C CA 1
ATOM 5678 C C . LEU C 1 157 ? 28.188 30.230 -37.285 1.00 26.28 156 LEU C C 1
ATOM 5679 O O . LEU C 1 157 ? 27.627 29.152 -37.502 1.00 28.22 156 LEU C O 1
ATOM 5684 N N . ARG C 1 158 ? 28.439 30.669 -36.057 1.00 27.03 157 ARG C N 1
ATOM 5685 C CA . ARG C 1 158 ? 27.855 30.017 -34.885 1.00 28.77 157 ARG C CA 1
ATOM 5686 C C . ARG C 1 158 ? 26.352 30.257 -34.789 1.00 28.32 157 ARG C C 1
ATOM 5687 O O . ARG C 1 158 ? 25.638 29.406 -34.282 1.00 30.22 157 ARG C O 1
ATOM 5695 N N . LYS C 1 159 ? 25.871 31.390 -35.278 1.00 28.73 158 LYS C N 1
ATOM 5696 C CA . LYS C 1 159 ? 24.472 31.759 -35.093 1.00 27.87 158 LYS C CA 1
ATOM 5697 C C . LYS C 1 159 ? 23.572 31.413 -36.258 1.00 29.62 158 LYS C C 1
ATOM 5698 O O . LYS C 1 159 ? 22.388 31.286 -36.074 1.00 32.93 158 LYS C O 1
ATOM 5704 N N . ARG C 1 160 ? 24.111 31.308 -37.455 1.00 29.19 159 ARG C N 1
ATOM 5705 C CA . ARG C 1 160 ? 23.286 31.205 -38.648 1.00 28.83 159 ARG C CA 1
ATOM 5706 C C . ARG C 1 160 ? 23.621 29.919 -39.388 1.00 29.39 159 ARG C C 1
ATOM 5707 O O . ARG C 1 160 ? 24.792 29.583 -39.542 1.00 27.46 159 ARG C O 1
ATOM 5715 N N . THR C 1 161 ? 22.594 29.171 -39.785 1.00 28.69 160 THR C N 1
ATOM 5716 C CA . THR C 1 161 ? 22.755 27.994 -40.640 1.00 29.41 160 THR C CA 1
ATOM 5717 C C . THR C 1 161 ? 22.862 28.462 -42.094 1.00 28.77 160 THR C C 1
ATOM 5718 O O . THR C 1 161 ? 21.849 28.641 -42.794 1.00 27.58 160 THR C O 1
ATOM 5722 N N . ILE C 1 162 ? 24.106 28.723 -42.515 1.00 26.39 161 ILE C N 1
ATOM 5723 C CA . ILE C 1 162 ? 24.407 29.163 -43.869 1.00 23.58 161 ILE C CA 1
ATOM 5724 C C . ILE C 1 162 ? 25.638 28.470 -44.433 1.00 25.64 161 ILE C C 1
ATOM 5725 O O . ILE C 1 162 ? 26.516 28.046 -43.673 1.00 25.48 161 ILE C O 1
ATOM 5730 N N . PRO C 1 163 ? 25.696 28.329 -45.767 1.00 25.64 162 PRO C N 1
ATOM 5731 C CA . PRO C 1 163 ? 26.957 27.899 -46.367 1.00 26.62 162 PRO C CA 1
ATOM 5732 C C . PRO C 1 163 ? 28.050 28.951 -46.212 1.00 25.74 162 PRO C C 1
ATOM 5733 O O . PRO C 1 163 ? 27.795 30.139 -46.338 1.00 24.63 162 PRO C O 1
ATOM 5737 N N . ALA C 1 164 ? 29.266 28.480 -45.940 1.00 24.88 163 ALA C N 1
ATOM 5738 C CA . ALA C 1 164 ? 30.474 29.296 -45.913 1.00 23.40 163 ALA C CA 1
ATOM 5739 C C . ALA C 1 164 ? 31.354 28.826 -47.052 1.00 23.61 163 ALA C C 1
ATOM 5740 O O . ALA C 1 164 ? 31.683 27.635 -47.127 1.00 23.47 163 ALA C O 1
ATOM 5742 N N . ILE C 1 165 ? 31.719 29.737 -47.946 1.00 23.15 164 ILE C N 1
ATOM 5743 C CA . ILE C 1 165 ? 32.324 29.369 -49.214 1.00 21.30 164 ILE C CA 1
ATOM 5744 C C . ILE C 1 165 ? 33.687 30.066 -49.387 1.00 22.30 164 ILE C C 1
ATOM 5745 O O . ILE C 1 165 ? 33.841 31.238 -49.030 1.00 22.34 164 ILE C O 1
ATOM 5750 N N . VAL C 1 166 ? 34.671 29.351 -49.950 1.00 22.85 165 VAL C N 1
ATOM 5751 C CA . VAL C 1 166 ? 35.987 29.950 -50.285 1.00 21.11 165 VAL C CA 1
ATOM 5752 C C . VAL C 1 166 ? 36.640 29.232 -51.484 1.00 21.07 165 VAL C C 1
ATOM 5753 O O . VAL C 1 166 ? 36.407 28.055 -51.705 1.00 20.15 165 VAL C O 1
ATOM 5757 N N . ALA C 1 167 ? 37.419 29.970 -52.278 1.00 21.98 166 ALA C N 1
ATOM 5758 C CA . ALA C 1 167 ? 38.289 29.402 -53.295 1.00 21.34 166 ALA C CA 1
ATOM 5759 C C . ALA C 1 167 ? 39.365 28.579 -52.605 1.00 21.41 166 ALA C C 1
ATOM 5760 O O . ALA C 1 167 ? 39.883 28.988 -51.569 1.00 22.91 166 ALA C O 1
ATOM 5762 N N . ASN C 1 168 ? 39.678 27.404 -53.170 1.00 19.79 167 ASN C N 1
ATOM 5763 C CA . ASN C 1 168 ? 40.636 26.500 -52.575 1.00 20.71 167 ASN C CA 1
ATOM 5764 C C . ASN C 1 168 ? 42.079 26.926 -52.891 1.00 22.95 167 ASN C C 1
ATOM 5765 O O . ASN C 1 168 ? 42.851 26.147 -53.490 1.00 24.22 167 ASN C O 1
ATOM 5770 N N . THR C 1 169 ? 42.444 28.129 -52.449 1.00 22.88 168 THR C N 1
ATOM 5771 C CA . THR C 1 169 ? 43.792 28.659 -52.632 1.00 21.69 168 THR C CA 1
ATOM 5772 C C . THR C 1 169 ? 44.767 27.950 -51.663 1.00 22.72 168 THR C C 1
ATOM 5773 O O . THR C 1 169 ? 44.366 27.286 -50.740 1.00 21.20 168 THR C O 1
ATOM 5777 N N . ASP C 1 170 ? 46.056 28.077 -51.870 1.00 26.09 169 ASP C N 1
ATOM 5778 C CA . ASP C 1 170 ? 47.014 27.673 -50.849 1.00 28.30 169 ASP C CA 1
ATOM 5779 C C . ASP C 1 170 ? 46.837 28.578 -49.629 1.00 26.35 169 ASP C C 1
ATOM 5780 O O . ASP C 1 170 ? 46.235 29.649 -49.736 1.00 26.17 169 ASP C O 1
ATOM 5785 N N . ASN C 1 171 ? 47.314 28.141 -48.466 1.00 24.90 170 ASN C N 1
ATOM 5786 C CA . ASN C 1 171 ? 47.118 28.921 -47.261 1.00 22.16 170 ASN C CA 1
ATOM 5787 C C . ASN C 1 171 ? 47.909 30.171 -47.258 1.00 22.26 170 ASN C C 1
ATOM 5788 O O . ASN C 1 171 ? 47.531 31.129 -46.601 1.00 23.24 170 ASN C O 1
ATOM 5793 N N . THR C 1 172 ? 49.068 30.141 -47.895 1.00 22.14 171 THR C N 1
ATOM 5794 C CA . THR C 1 172 ? 49.878 31.358 -48.002 1.00 22.27 171 THR C CA 1
ATOM 5795 C C . THR C 1 172 ? 50.313 31.538 -49.460 1.00 25.24 171 THR C C 1
ATOM 5796 O O . THR C 1 172 ? 50.199 30.624 -50.255 1.00 25.77 171 THR C O 1
ATOM 5800 N N . TYR C 1 173 ? 50.788 32.738 -49.785 1.00 25.45 172 TYR C N 1
ATOM 5801 C CA . TYR C 1 173 ? 51.427 33.002 -51.063 1.00 27.34 172 TYR C CA 1
ATOM 5802 C C . TYR C 1 173 ? 52.671 33.866 -50.888 1.00 27.12 172 TYR C C 1
ATOM 5803 O O . TYR C 1 173 ? 52.724 34.702 -50.000 1.00 22.06 172 TYR C O 1
ATOM 5812 N N . PRO C 1 174 ? 53.696 33.644 -51.731 1.00 28.38 173 PRO C N 1
ATOM 5813 C CA . PRO C 1 174 ? 54.923 34.434 -51.659 1.00 28.54 173 PRO C CA 1
ATOM 5814 C C . PRO C 1 174 ? 54.690 35.901 -52.004 1.00 30.39 173 PRO C C 1
ATOM 5815 O O . PRO C 1 174 ? 54.057 36.225 -53.023 1.00 28.96 173 PRO C O 1
ATOM 5819 N N . LEU C 1 175 ? 55.188 36.773 -51.139 1.00 31.16 174 LEU C N 1
ATOM 5820 C CA . LEU C 1 175 ? 55.126 38.210 -51.346 1.00 33.11 174 LEU C CA 1
ATOM 5821 C C . LEU C 1 175 ? 56.464 38.691 -51.936 1.00 32.83 174 LEU C C 1
ATOM 5822 O O . LEU C 1 175 ? 56.508 39.518 -52.851 1.00 32.46 174 LEU C O 1
ATOM 5827 N N . THR C 1 176 ? 57.544 38.154 -51.386 1.00 33.59 175 THR C N 1
ATOM 5828 C CA . THR C 1 176 ? 58.884 38.451 -51.815 1.00 33.47 175 THR C CA 1
ATOM 5829 C C . THR C 1 176 ? 59.701 37.191 -51.708 1.00 34.54 175 THR C C 1
ATOM 5830 O O . THR C 1 176 ? 59.180 36.125 -51.369 1.00 33.35 175 THR C O 1
ATOM 5834 N N . LYS C 1 177 ? 60.982 37.311 -52.005 1.00 35.98 176 LYS C N 1
ATOM 5835 C CA . LYS C 1 177 ? 61.895 36.197 -51.923 1.00 40.79 176 LYS C CA 1
ATOM 5836 C C . LYS C 1 177 ? 61.898 35.551 -50.535 1.00 38.50 176 LYS C C 1
ATOM 5837 O O . LYS C 1 177 ? 62.053 34.359 -50.410 1.00 40.37 176 LYS C O 1
ATOM 5843 N N . THR C 1 178 ? 61.715 36.349 -49.491 1.00 38.16 177 THR C N 1
ATOM 5844 C CA . THR C 1 178 ? 61.838 35.868 -48.098 1.00 37.79 177 THR C CA 1
ATOM 5845 C C . THR C 1 178 ? 60.484 35.676 -47.371 1.00 36.66 177 THR C C 1
ATOM 5846 O O . THR C 1 178 ? 60.354 34.776 -46.524 1.00 39.16 177 THR C O 1
ATOM 5850 N N . ASP C 1 179 ? 59.479 36.482 -47.741 1.00 33.37 178 ASP C N 1
ATOM 5851 C CA . ASP C 1 179 ? 58.199 36.579 -47.005 1.00 30.49 178 ASP C CA 1
ATOM 5852 C C . ASP C 1 179 ? 56.994 36.091 -47.770 1.00 27.57 178 ASP C C 1
ATOM 5853 O O . ASP C 1 179 ? 56.921 36.228 -49.002 1.00 25.67 178 ASP C O 1
ATOM 5858 N N . VAL C 1 180 ? 56.033 35.580 -47.005 1.00 24.30 179 VAL C N 1
ATOM 5859 C CA . VAL C 1 180 ? 54.780 35.079 -47.495 1.00 22.40 179 VAL C CA 1
ATOM 5860 C C . VAL C 1 180 ? 53.684 35.950 -46.886 1.00 24.20 179 VAL C C 1
ATOM 5861 O O . VAL C 1 180 ? 53.937 36.717 -45.969 1.00 25.67 179 VAL C O 1
ATOM 5865 N N . ALA C 1 181 ? 52.491 35.858 -47.442 1.00 22.99 180 ALA C N 1
ATOM 5866 C CA . ALA C 1 181 ? 51.300 36.488 -46.893 1.00 22.90 180 ALA C CA 1
ATOM 5867 C C . ALA C 1 181 ? 50.229 35.406 -46.748 1.00 21.11 180 ALA C C 1
ATOM 5868 O O . ALA C 1 181 ? 50.184 34.512 -47.550 1.00 23.97 180 ALA C O 1
ATOM 5870 N N . ILE C 1 182 ? 49.352 35.521 -45.754 1.00 23.52 181 ILE C N 1
ATOM 5871 C CA . ILE C 1 182 ? 48.252 34.584 -45.565 1.00 23.32 181 ILE C CA 1
ATOM 5872 C C . ILE C 1 182 ? 47.262 34.911 -46.667 1.00 24.61 181 ILE C C 1
ATOM 5873 O O . ILE C 1 182 ? 46.922 36.094 -46.873 1.00 23.76 181 ILE C O 1
ATOM 5878 N N . ALA C 1 183 ? 46.832 33.872 -47.389 1.00 23.43 182 ALA C N 1
ATOM 5879 C CA . ALA C 1 183 ? 45.879 34.013 -48.477 1.00 21.13 182 ALA C CA 1
ATOM 5880 C C . ALA C 1 183 ? 44.494 33.785 -47.926 1.00 22.79 182 ALA C C 1
ATOM 5881 O O . ALA C 1 183 ? 44.323 33.410 -46.757 1.00 23.63 182 ALA C O 1
ATOM 5883 N N . ILE C 1 184 ? 43.500 34.007 -48.783 1.00 22.29 183 ILE C N 1
ATOM 5884 C CA . ILE C 1 184 ? 42.110 33.900 -48.371 1.00 21.90 183 ILE C CA 1
ATOM 5885 C C . ILE C 1 184 ? 41.741 32.463 -47.967 1.00 20.13 183 ILE C C 1
ATOM 5886 O O . ILE C 1 184 ? 40.971 32.269 -47.017 1.00 18.32 183 ILE C O 1
ATOM 5891 N N . GLY C 1 185 ? 42.315 31.471 -48.653 1.00 20.11 184 GLY C N 1
ATOM 5892 C CA . GLY C 1 185 ? 42.129 30.073 -48.277 1.00 19.57 184 GLY C CA 1
ATOM 5893 C C . GLY C 1 185 ? 42.691 29.810 -46.904 1.00 17.04 184 GLY C C 1
ATOM 5894 O O . GLY C 1 185 ? 42.165 29.025 -46.134 1.00 19.53 184 GLY C O 1
ATOM 5895 N N . GLY C 1 186 ? 43.768 30.486 -46.592 1.00 18.35 185 GLY C N 1
ATOM 5896 C CA . GLY C 1 186 ? 44.371 30.436 -45.264 1.00 18.24 185 GLY C CA 1
ATOM 5897 C C . GLY C 1 186 ? 43.529 31.060 -44.187 1.00 18.56 185 GLY C C 1
ATOM 5898 O O . GLY C 1 186 ? 43.467 30.564 -43.069 1.00 20.02 185 GLY C O 1
ATOM 5899 N N . VAL C 1 187 ? 42.844 32.148 -44.527 1.00 21.67 186 VAL C N 1
ATOM 5900 C CA . VAL C 1 187 ? 41.900 32.762 -43.582 1.00 19.03 186 VAL C CA 1
ATOM 5901 C C . VAL C 1 187 ? 40.764 31.793 -43.220 1.00 20.93 186 VAL C C 1
ATOM 5902 O O . VAL C 1 187 ? 40.407 31.652 -42.036 1.00 20.83 186 VAL C O 1
ATOM 5906 N N . ALA C 1 188 ? 40.217 31.132 -44.241 1.00 20.15 187 ALA C N 1
ATOM 5907 C CA . ALA C 1 188 ? 39.217 30.078 -44.056 1.00 17.15 187 ALA C CA 1
ATOM 5908 C C . ALA C 1 188 ? 39.807 28.954 -43.176 1.00 19.89 187 ALA C C 1
ATOM 5909 O O . ALA C 1 188 ? 39.169 28.482 -42.252 1.00 17.97 187 ALA C O 1
ATOM 5911 N N . THR C 1 189 ? 41.034 28.530 -43.469 1.00 21.27 188 THR C N 1
ATOM 5912 C CA . THR C 1 189 ? 41.709 27.505 -42.657 1.00 20.98 188 THR C CA 1
ATOM 5913 C C . THR C 1 189 ? 41.754 27.893 -41.183 1.00 21.18 188 THR C C 1
ATOM 5914 O O . THR C 1 189 ? 41.508 27.071 -40.279 1.00 20.16 188 THR C O 1
ATOM 5926 N N . ILE C 1 191 ? 39.812 30.042 -39.570 1.00 22.16 190 ILE C N 1
ATOM 5927 C CA . ILE C 1 191 ? 38.456 29.996 -39.022 1.00 19.75 190 ILE C CA 1
ATOM 5928 C C . ILE C 1 191 ? 38.055 28.537 -38.776 1.00 21.78 190 ILE C C 1
ATOM 5929 O O . ILE C 1 191 ? 37.520 28.215 -37.732 1.00 21.65 190 ILE C O 1
ATOM 5934 N N . GLU C 1 192 ? 38.341 27.653 -39.715 1.00 20.31 191 GLU C N 1
ATOM 5935 C CA . GLU C 1 192 ? 38.050 26.232 -39.494 1.00 22.15 191 GLU C CA 1
ATOM 5936 C C . GLU C 1 192 ? 38.852 25.627 -38.331 1.00 22.75 191 GLU C C 1
ATOM 5937 O O . GLU C 1 192 ? 38.411 24.643 -37.696 1.00 20.24 191 GLU C O 1
ATOM 5943 N N . SER C 1 193 ? 40.024 26.198 -38.031 1.00 20.81 192 SER C N 1
ATOM 5944 C CA . SER C 1 193 ? 40.759 25.735 -36.843 1.00 21.79 192 SER C CA 1
ATOM 5945 C C . SER C 1 193 ? 40.001 26.015 -35.545 1.00 24.49 192 SER C C 1
ATOM 5946 O O . SER C 1 193 ? 40.216 25.320 -34.561 1.00 27.43 192 SER C O 1
ATOM 5949 N N . ILE C 1 194 ? 39.138 27.039 -35.528 1.00 26.93 193 ILE C N 1
ATOM 5950 C CA . ILE C 1 194 ? 38.366 27.399 -34.331 1.00 26.03 193 ILE C CA 1
ATOM 5951 C C . ILE C 1 194 ? 37.050 26.623 -34.358 1.00 27.46 193 ILE C C 1
ATOM 5952 O O . ILE C 1 194 ? 36.645 26.059 -33.362 1.00 29.34 193 ILE C O 1
ATOM 5957 N N . LEU C 1 195 ? 36.374 26.628 -35.502 1.00 26.39 194 LEU C N 1
ATOM 5958 C CA . LEU C 1 195 ? 35.020 26.096 -35.613 1.00 26.75 194 LEU C CA 1
ATOM 5959 C C . LEU C 1 195 ? 34.950 24.630 -36.024 1.00 27.74 194 LEU C C 1
ATOM 5960 O O . LEU C 1 195 ? 33.883 24.032 -35.933 1.00 28.42 194 LEU C O 1
ATOM 5965 N N . GLY C 1 196 ? 36.062 24.061 -36.499 1.00 27.13 195 GLY C N 1
ATOM 5966 C CA . GLY C 1 196 ? 36.026 22.800 -37.273 1.00 31.97 195 GLY C CA 1
ATOM 5967 C C . GLY C 1 196 ? 35.768 23.041 -38.776 1.00 34.53 195 GLY C C 1
ATOM 5968 O O . GLY C 1 196 ? 35.508 24.170 -39.184 1.00 33.54 195 GLY C O 1
ATOM 5969 N N . ARG C 1 197 ? 35.827 21.974 -39.584 1.00 37.77 196 ARG C N 1
ATOM 5970 C CA . ARG C 1 197 ? 35.542 22.032 -41.046 1.00 38.82 196 ARG C CA 1
ATOM 5971 C C . ARG C 1 197 ? 34.154 22.524 -41.333 1.00 37.74 196 ARG C C 1
ATOM 5972 O O . ARG C 1 197 ? 33.136 22.018 -40.817 1.00 42.39 196 ARG C O 1
ATOM 5976 N N . ARG C 1 198 ? 34.099 23.508 -42.198 1.00 34.89 197 ARG C N 1
ATOM 5977 C CA . ARG C 1 198 ? 32.915 24.341 -42.259 1.00 34.27 197 ARG C CA 1
ATOM 5978 C C . ARG C 1 198 ? 32.748 24.982 -43.631 1.00 31.04 197 ARG C C 1
ATOM 5979 O O . ARG C 1 198 ? 31.642 25.466 -43.943 1.00 32.48 197 ARG C O 1
ATOM 5987 N N . PHE C 1 199 ? 33.830 25.031 -44.425 1.00 26.55 198 PHE C N 1
ATOM 5988 C CA . PHE C 1 199 ? 33.791 25.767 -45.688 1.00 23.21 198 PHE C CA 1
ATOM 5989 C C . PHE C 1 199 ? 33.612 24.859 -46.845 1.00 21.47 198 PHE C C 1
ATOM 5990 O O . PHE C 1 199 ? 34.297 23.878 -46.945 1.00 21.37 198 PHE C O 1
ATOM 5998 N N . ILE C 1 200 ? 32.677 25.207 -47.724 1.00 21.84 199 ILE C N 1
ATOM 5999 C CA . ILE C 1 200 ? 32.618 24.623 -49.034 1.00 21.98 199 ILE C CA 1
ATOM 6000 C C . ILE C 1 200 ? 33.805 25.230 -49.769 1.00 22.82 199 ILE C C 1
ATOM 6001 O O . ILE C 1 200 ? 34.013 26.450 -49.746 1.00 22.82 199 ILE C O 1
ATOM 6006 N N . ARG C 1 201 ? 34.604 24.384 -50.412 1.00 22.94 200 ARG C N 1
ATOM 6007 C CA . ARG C 1 201 ? 35.747 24.867 -51.149 1.00 20.24 200 ARG C CA 1
ATOM 6008 C C . ARG C 1 201 ? 35.581 24.600 -52.646 1.00 20.87 200 ARG C C 1
ATOM 6009 O O . ARG C 1 201 ? 35.340 23.460 -53.036 1.00 24.13 200 ARG C O 1
ATOM 6017 N N . PHE C 1 202 ? 35.703 25.647 -53.467 1.00 19.72 201 PHE C N 1
ATOM 6018 C CA . PHE C 1 202 ? 35.600 25.525 -54.924 1.00 19.78 201 PHE C CA 1
ATOM 6019 C C . PHE C 1 202 ? 36.949 25.629 -55.602 1.00 20.11 201 PHE C C 1
ATOM 6020 O O . PHE C 1 202 ? 37.820 26.323 -55.128 1.00 21.05 201 PHE C O 1
ATOM 6028 N N . GLY C 1 203 ? 37.097 24.910 -56.704 1.00 19.80 202 GLY C N 1
ATOM 6029 C CA . GLY C 1 203 ? 38.314 24.889 -57.493 1.00 20.45 202 GLY C CA 1
ATOM 6030 C C . GLY C 1 203 ? 39.078 23.585 -57.457 1.00 21.10 202 GLY C C 1
ATOM 6031 O O . GLY C 1 203 ? 38.618 22.586 -56.891 1.00 21.12 202 GLY C O 1
ATOM 6032 N N . LYS C 1 204 ? 40.262 23.610 -58.077 1.00 24.19 203 LYS C N 1
ATOM 6033 C CA . LYS C 1 204 ? 41.215 22.499 -58.070 1.00 21.55 203 LYS C CA 1
ATOM 6034 C C . LYS C 1 204 ? 41.449 22.099 -56.633 1.00 23.03 203 LYS C C 1
ATOM 6035 O O . LYS C 1 204 ? 41.635 23.004 -55.777 1.00 20.21 203 LYS C O 1
ATOM 6041 N N . PRO C 1 205 ? 41.494 20.772 -56.352 1.00 22.20 204 PRO C N 1
ATOM 6042 C CA . PRO C 1 205 ? 41.486 19.618 -57.267 1.00 22.78 204 PRO C CA 1
ATOM 6043 C C . PRO C 1 205 ? 40.117 19.071 -57.685 1.00 21.25 204 PRO C C 1
ATOM 6044 O O . PRO C 1 205 ? 40.078 18.028 -58.350 1.00 22.02 204 PRO C O 1
ATOM 6048 N N . ASP C 1 206 ? 39.024 19.776 -57.380 1.00 22.40 205 ASP C N 1
ATOM 6049 C CA . ASP C 1 206 ? 37.684 19.402 -57.916 1.00 24.63 205 ASP C CA 1
ATOM 6050 C C . ASP C 1 206 ? 37.682 19.421 -59.443 1.00 24.44 205 ASP C C 1
ATOM 6051 O O . ASP C 1 206 ? 38.384 20.194 -60.046 1.00 25.09 205 ASP C O 1
ATOM 6056 N N . SER C 1 207 ? 36.820 18.612 -60.044 1.00 27.13 206 SER C N 1
ATOM 6057 C CA A SER C 1 207 ? 36.747 18.445 -61.501 0.50 26.70 206 SER C CA 1
ATOM 6058 C CA B SER C 1 207 ? 36.758 18.453 -61.502 0.50 27.52 206 SER C CA 1
ATOM 6059 C C . SER C 1 207 ? 35.866 19.483 -62.193 1.00 29.01 206 SER C C 1
ATOM 6060 O O . SER C 1 207 ? 35.858 19.559 -63.414 1.00 25.86 206 SER C O 1
ATOM 6065 N N . GLN C 1 208 ? 35.100 20.270 -61.423 1.00 30.22 207 GLN C N 1
ATOM 6066 C CA . GLN C 1 208 ? 34.103 21.164 -62.025 1.00 32.97 207 GLN C CA 1
ATOM 6067 C C . GLN C 1 208 ? 34.627 22.101 -63.101 1.00 32.31 207 GLN C C 1
ATOM 6068 O O . GLN C 1 208 ? 34.019 22.200 -64.153 1.00 33.20 207 GLN C O 1
ATOM 6082 N N . PHE C 1 210 ? 37.549 21.852 -64.851 1.00 31.68 209 PHE C N 1
ATOM 6083 C CA . PHE C 1 210 ? 37.951 20.938 -65.905 1.00 30.82 209 PHE C CA 1
ATOM 6084 C C . PHE C 1 210 ? 36.769 20.493 -66.796 1.00 31.91 209 PHE C C 1
ATOM 6085 O O . PHE C 1 210 ? 36.886 20.463 -68.025 1.00 32.48 209 PHE C O 1
ATOM 6106 N N . PHE C 1 212 ? 33.934 22.060 -67.301 1.00 33.55 211 PHE C N 1
ATOM 6107 C CA . PHE C 1 212 ? 33.435 23.215 -68.025 1.00 37.37 211 PHE C CA 1
ATOM 6108 C C . PHE C 1 212 ? 34.256 23.483 -69.312 1.00 35.59 211 PHE C C 1
ATOM 6109 O O . PHE C 1 212 ? 33.699 23.640 -70.417 1.00 34.66 211 PHE C O 1
ATOM 6117 N N . ALA C 1 213 ? 35.570 23.538 -69.143 1.00 35.23 212 ALA C N 1
ATOM 6118 C CA . ALA C 1 213 ? 36.507 23.712 -70.255 1.00 34.14 212 ALA C CA 1
ATOM 6119 C C . ALA C 1 213 ? 36.334 22.602 -71.305 1.00 37.35 212 ALA C C 1
ATOM 6120 O O . ALA C 1 213 ? 36.225 22.875 -72.518 1.00 39.61 212 ALA C O 1
ATOM 6122 N N . TYR C 1 214 ? 36.295 21.364 -70.832 1.00 35.38 213 TYR C N 1
ATOM 6123 C CA . TYR C 1 214 ? 36.152 20.212 -71.701 1.00 36.64 213 TYR C CA 1
ATOM 6124 C C . TYR C 1 214 ? 34.822 20.272 -72.470 1.00 37.82 213 TYR C C 1
ATOM 6125 O O . TYR C 1 214 ? 34.779 19.999 -73.675 1.00 36.52 213 TYR C O 1
ATOM 6134 N N . ASP C 1 215 ? 33.747 20.662 -71.788 1.00 39.89 214 ASP C N 1
ATOM 6135 C CA . ASP C 1 215 ? 32.433 20.816 -72.441 1.00 40.71 214 ASP C CA 1
ATOM 6136 C C . ASP C 1 215 ? 32.513 21.804 -73.587 1.00 40.27 214 ASP C C 1
ATOM 6137 O O . ASP C 1 215 ? 31.986 21.554 -74.679 1.00 39.95 214 ASP C O 1
ATOM 6150 N N . LEU C 1 217 ? 35.260 22.914 -75.238 1.00 38.48 216 LEU C N 1
ATOM 6151 C CA . LEU C 1 217 ? 36.153 22.457 -76.295 1.00 39.15 216 LEU C CA 1
ATOM 6152 C C . LEU C 1 217 ? 35.484 21.465 -77.229 1.00 41.20 216 LEU C C 1
ATOM 6153 O O . LEU C 1 217 ? 35.662 21.538 -78.459 1.00 41.08 216 LEU C O 1
ATOM 6158 N N . ARG C 1 218 ? 34.734 20.532 -76.651 1.00 42.06 217 ARG C N 1
ATOM 6159 C CA . ARG C 1 218 ? 34.096 19.480 -77.449 1.00 46.47 217 ARG C CA 1
ATOM 6160 C C . ARG C 1 218 ? 32.984 19.994 -78.366 1.00 48.05 217 ARG C C 1
ATOM 6161 O O . ARG C 1 218 ? 32.621 19.313 -79.332 1.00 49.27 217 ARG C O 1
ATOM 6169 N N . GLN C 1 219 ? 32.429 21.168 -78.055 1.00 47.35 218 GLN C N 1
ATOM 6170 C CA . GLN C 1 219 ? 31.495 21.837 -78.986 1.00 48.45 218 GLN C CA 1
ATOM 6171 C C . GLN C 1 219 ? 32.198 22.360 -80.255 1.00 50.62 218 GLN C C 1
ATOM 6172 O O . GLN C 1 219 ? 31.642 22.308 -81.360 1.00 52.16 218 GLN C O 1
ATOM 6178 N N . LYS C 1 220 ? 33.428 22.835 -80.083 1.00 50.82 219 LYS C N 1
ATOM 6179 C CA . LYS C 1 220 ? 34.223 23.411 -81.163 1.00 51.94 219 LYS C CA 1
ATOM 6180 C C . LYS C 1 220 ? 35.081 22.410 -81.958 1.00 51.79 219 LYS C C 1
ATOM 6181 O O . LYS C 1 220 ? 35.569 22.749 -83.041 1.00 53.74 219 LYS C O 1
ATOM 6195 N N . GLU C 1 222 ? 36.685 17.890 -82.241 1.00 50.07 221 GLU C N 1
ATOM 6196 C CA . GLU C 1 222 ? 36.849 16.529 -81.747 1.00 50.71 221 GLU C CA 1
ATOM 6197 C C . GLU C 1 222 ? 38.026 16.613 -80.798 1.00 46.69 221 GLU C C 1
ATOM 6198 O O . GLU C 1 222 ? 39.160 16.835 -81.237 1.00 44.10 221 GLU C O 1
ATOM 6204 N N . ILE C 1 223 ? 37.761 16.475 -79.503 1.00 42.93 222 ILE C N 1
ATOM 6205 C CA . ILE C 1 223 ? 38.840 16.504 -78.491 1.00 39.27 222 ILE C CA 1
ATOM 6206 C C . ILE C 1 223 ? 38.546 15.483 -77.417 1.00 37.89 222 ILE C C 1
ATOM 6207 O O . ILE C 1 223 ? 37.416 15.404 -76.950 1.00 38.41 222 ILE C O 1
ATOM 6212 N N . SER C 1 224 ? 39.558 14.696 -77.049 1.00 36.87 223 SER C N 1
ATOM 6213 C CA . SER C 1 224 ? 39.448 13.763 -75.936 1.00 34.17 223 SER C CA 1
ATOM 6214 C C . SER C 1 224 ? 40.287 14.238 -74.766 1.00 32.49 223 SER C C 1
ATOM 6215 O O . SER C 1 224 ? 41.049 15.200 -74.884 1.00 32.13 223 SER C O 1
ATOM 6218 N N . LYS C 1 225 ? 40.176 13.531 -73.643 1.00 30.49 224 LYS C N 1
ATOM 6219 C CA . LYS C 1 225 ? 40.952 13.863 -72.444 1.00 30.55 224 LYS C CA 1
ATOM 6220 C C . LYS C 1 225 ? 42.431 13.606 -72.650 1.00 31.69 224 LYS C C 1
ATOM 6221 O O . LYS C 1 225 ? 43.255 14.187 -71.944 1.00 31.42 224 LYS C O 1
ATOM 6227 N N . ARG C 1 226 ? 42.735 12.771 -73.650 1.00 31.17 225 ARG C N 1
ATOM 6228 C CA . ARG C 1 226 ? 44.109 12.425 -74.029 1.00 31.35 225 ARG C CA 1
ATOM 6229 C C . ARG C 1 226 ? 44.800 13.557 -74.772 1.00 29.23 225 ARG C C 1
ATOM 6230 O O . ARG C 1 226 ? 46.028 13.557 -74.874 1.00 28.59 225 ARG C O 1
ATOM 6238 N N . GLU C 1 227 ? 44.021 14.506 -75.281 1.00 28.12 226 GLU C N 1
ATOM 6239 C CA . GLU C 1 227 ? 44.548 15.640 -76.044 1.00 31.12 226 GLU C CA 1
ATOM 6240 C C . GLU C 1 227 ? 44.568 16.970 -75.268 1.00 28.71 226 GLU C C 1
ATOM 6241 O O . GLU C 1 227 ? 44.726 18.045 -75.882 1.00 28.18 226 GLU C O 1
ATOM 6247 N N . ILE C 1 228 ? 44.415 16.884 -73.938 1.00 25.52 227 ILE C N 1
ATOM 6248 C CA . ILE C 1 228 ? 44.489 18.054 -73.019 1.00 26.49 227 ILE C CA 1
ATOM 6249 C C . ILE C 1 228 ? 45.562 17.802 -71.967 1.00 24.29 227 ILE C C 1
ATOM 6250 O O . ILE C 1 228 ? 45.569 16.741 -71.321 1.00 22.39 227 ILE C O 1
ATOM 6255 N N . LEU C 1 229 ? 46.465 18.774 -71.812 1.00 24.07 228 LEU C N 1
ATOM 6256 C CA . LEU C 1 229 ? 47.514 18.739 -70.793 1.00 23.40 228 LEU C CA 1
ATOM 6257 C C . LEU C 1 229 ? 47.252 19.779 -69.712 1.00 23.73 228 LEU C C 1
ATOM 6258 O O . LEU C 1 229 ? 47.044 20.946 -70.022 1.00 25.09 228 LEU C O 1
ATOM 6271 N N . VAL C 1 231 ? 48.914 21.855 -66.717 1.00 22.90 230 VAL C N 1
ATOM 6272 C CA . VAL C 1 231 ? 50.240 22.318 -66.307 1.00 20.88 230 VAL C CA 1
ATOM 6273 C C . VAL C 1 231 ? 50.125 23.106 -64.994 1.00 21.45 230 VAL C C 1
ATOM 6274 O O . VAL C 1 231 ? 49.385 24.099 -64.903 1.00 22.47 230 VAL C O 1
ATOM 6278 N N . GLY C 1 232 ? 50.869 22.691 -63.980 1.00 22.82 231 GLY C N 1
ATOM 6279 C CA . GLY C 1 232 ? 50.763 23.322 -62.668 1.00 21.94 231 GLY C CA 1
ATOM 6280 C C . GLY C 1 232 ? 52.038 23.192 -61.872 1.00 21.38 231 GLY C C 1
ATOM 6281 O O . GLY C 1 232 ? 52.904 22.427 -62.254 1.00 23.24 231 GLY C O 1
ATOM 6282 N N . ASP C 1 233 ? 52.148 23.952 -60.785 1.00 20.23 232 ASP C N 1
ATOM 6283 C CA . ASP C 1 233 ? 53.265 23.863 -59.877 1.00 20.53 232 ASP C CA 1
ATOM 6284 C C . ASP C 1 233 ? 52.927 23.205 -58.533 1.00 21.60 232 ASP C C 1
ATOM 6285 O O . ASP C 1 233 ? 53.814 23.056 -57.698 1.00 25.26 232 ASP C O 1
ATOM 6290 N N . THR C 1 234 ? 51.670 22.818 -58.308 1.00 21.39 233 THR C N 1
ATOM 6291 C CA . THR C 1 234 ? 51.237 22.332 -56.995 1.00 22.33 233 THR C CA 1
ATOM 6292 C C . THR C 1 234 ? 50.586 20.970 -57.073 1.00 22.86 233 THR C C 1
ATOM 6293 O O . THR C 1 234 ? 49.615 20.753 -57.803 1.00 20.36 233 THR C O 1
ATOM 6297 N N . LEU C 1 235 ? 51.147 20.038 -56.295 1.00 23.20 234 LEU C N 1
ATOM 6298 C CA . LEU C 1 235 ? 50.810 18.610 -56.436 1.00 23.68 234 LEU C CA 1
ATOM 6299 C C . LEU C 1 235 ? 49.365 18.338 -56.081 1.00 20.80 234 LEU C C 1
ATOM 6300 O O . LEU C 1 235 ? 48.628 17.696 -56.861 1.00 20.61 234 LEU C O 1
ATOM 6305 N N . HIS C 1 236 ? 48.946 18.883 -54.942 1.00 21.12 235 HIS C N 1
ATOM 6306 C CA . HIS C 1 236 ? 47.662 18.497 -54.328 1.00 24.04 235 HIS C CA 1
ATOM 6307 C C . HIS C 1 236 ? 46.473 19.318 -54.872 1.00 23.63 235 HIS C C 1
ATOM 6308 O O . HIS C 1 236 ? 45.330 19.092 -54.506 1.00 24.12 235 HIS C O 1
ATOM 6315 N N . THR C 1 237 ? 46.735 20.267 -55.756 1.00 22.19 236 THR C N 1
ATOM 6316 C CA . THR C 1 237 ? 45.661 20.935 -56.469 1.00 22.53 236 THR C CA 1
ATOM 6317 C C . THR C 1 237 ? 45.743 20.655 -57.964 1.00 22.69 236 THR C C 1
ATOM 6318 O O . THR C 1 237 ? 44.929 19.911 -58.497 1.00 22.09 236 THR C O 1
ATOM 6322 N N . ASP C 1 238 ? 46.780 21.204 -58.602 1.00 23.61 237 ASP C N 1
ATOM 6323 C CA . ASP C 1 238 ? 46.966 21.115 -60.042 1.00 22.00 237 ASP C CA 1
ATOM 6324 C C . ASP C 1 238 ? 47.153 19.670 -60.523 1.00 20.53 237 ASP C C 1
ATOM 6325 O O . ASP C 1 238 ? 46.448 19.221 -61.430 1.00 20.46 237 ASP C O 1
ATOM 6330 N N . ILE C 1 239 ? 48.115 18.957 -59.937 1.00 20.11 238 ILE C N 1
ATOM 6331 C CA . ILE C 1 239 ? 48.493 17.664 -60.458 1.00 19.42 238 ILE C CA 1
ATOM 6332 C C . ILE C 1 239 ? 47.446 16.640 -60.068 1.00 19.28 238 ILE C C 1
ATOM 6333 O O . ILE C 1 239 ? 46.968 15.891 -60.931 1.00 20.27 238 ILE C O 1
ATOM 6338 N N . LEU C 1 240 ? 47.059 16.632 -58.791 1.00 19.62 239 LEU C N 1
ATOM 6339 C CA . LEU C 1 240 ? 46.074 15.682 -58.299 1.00 21.32 239 LEU C CA 1
ATOM 6340 C C . LEU C 1 240 ? 44.760 15.849 -59.031 1.00 21.61 239 LEU C C 1
ATOM 6341 O O . LEU C 1 240 ? 44.143 14.874 -59.471 1.00 21.08 239 LEU C O 1
ATOM 6346 N N . GLY C 1 241 ? 44.347 17.094 -59.201 1.00 21.89 240 GLY C N 1
ATOM 6347 C CA . GLY C 1 241 ? 43.062 17.367 -59.842 1.00 21.00 240 GLY C CA 1
ATOM 6348 C C . GLY C 1 241 ? 43.065 16.923 -61.283 1.00 21.30 240 GLY C C 1
ATOM 6349 O O . GLY C 1 241 ? 42.121 16.257 -61.755 1.00 25.83 240 GLY C O 1
ATOM 6350 N N . GLY C 1 242 ? 44.114 17.297 -62.007 1.00 19.55 241 GLY C N 1
ATOM 6351 C CA . GLY C 1 242 ? 44.227 16.860 -63.382 1.00 20.28 241 GLY C CA 1
ATOM 6352 C C . GLY C 1 242 ? 44.238 15.345 -63.520 1.00 19.60 241 GLY C C 1
ATOM 6353 O O . GLY C 1 242 ? 43.548 14.761 -64.414 1.00 19.87 241 GLY C O 1
ATOM 6354 N N . ASN C 1 243 ? 45.023 14.694 -62.666 1.00 20.74 242 ASN C N 1
ATOM 6355 C CA . ASN C 1 243 ? 45.124 13.232 -62.730 1.00 21.05 242 ASN C CA 1
ATOM 6356 C C . ASN C 1 243 ? 43.748 12.620 -62.510 1.00 21.50 242 ASN C C 1
ATOM 6357 O O . ASN C 1 243 ? 43.292 11.812 -63.336 1.00 22.84 242 ASN C O 1
ATOM 6362 N N . LYS C 1 244 ? 43.078 12.992 -61.426 1.00 22.25 243 LYS C N 1
ATOM 6363 C CA . LYS C 1 244 ? 41.752 12.398 -61.135 1.00 22.33 243 LYS C CA 1
ATOM 6364 C C . LYS C 1 244 ? 40.747 12.580 -62.268 1.00 21.78 243 LYS C C 1
ATOM 6365 O O . LYS C 1 244 ? 39.854 11.745 -62.439 1.00 23.98 243 LYS C O 1
ATOM 6371 N N . PHE C 1 245 ? 40.870 13.661 -63.031 1.00 21.93 244 PHE C N 1
ATOM 6372 C CA . PHE C 1 245 ? 39.925 13.929 -64.103 1.00 22.46 244 PHE C CA 1
ATOM 6373 C C . PHE C 1 245 ? 40.309 13.178 -65.394 1.00 24.43 244 PHE C C 1
ATOM 6374 O O . PHE C 1 245 ? 39.582 13.226 -66.384 1.00 28.53 244 PHE C O 1
ATOM 6382 N N . GLY C 1 246 ? 41.442 12.477 -65.395 1.00 23.95 245 GLY C N 1
ATOM 6383 C CA . GLY C 1 246 ? 41.860 11.741 -66.583 1.00 24.85 245 GLY C CA 1
ATOM 6384 C C . GLY C 1 246 ? 42.795 12.501 -67.522 1.00 24.37 245 GLY C C 1
ATOM 6385 O O . GLY C 1 246 ? 43.089 12.034 -68.629 1.00 25.83 245 GLY C O 1
ATOM 6386 N N . LEU C 1 247 ? 43.334 13.631 -67.081 1.00 25.65 246 LEU C N 1
ATOM 6387 C CA . LEU C 1 247 ? 44.268 14.377 -67.929 1.00 23.83 246 LEU C CA 1
ATOM 6388 C C . LEU C 1 247 ? 45.713 14.013 -67.664 1.00 24.11 246 LEU C C 1
ATOM 6389 O O . LEU C 1 247 ? 46.096 13.718 -66.532 1.00 25.76 246 LEU C O 1
ATOM 6394 N N . ASP C 1 248 ? 46.534 14.089 -68.713 1.00 24.62 247 ASP C N 1
ATOM 6395 C CA . ASP C 1 248 ? 47.971 14.185 -68.561 1.00 23.58 247 ASP C CA 1
ATOM 6396 C C . ASP C 1 248 ? 48.281 15.425 -67.747 1.00 22.95 247 ASP C C 1
ATOM 6397 O O . ASP C 1 248 ? 47.680 16.518 -67.947 1.00 21.40 247 ASP C O 1
ATOM 6402 N N . THR C 1 249 ? 49.251 15.285 -66.854 1.00 23.01 248 THR C N 1
ATOM 6403 C CA . THR C 1 249 ? 49.709 16.421 -66.065 1.00 20.80 248 THR C CA 1
ATOM 6404 C C . THR C 1 249 ? 51.208 16.704 -66.243 1.00 23.29 248 THR C C 1
ATOM 6405 O O . THR C 1 249 ? 52.039 15.795 -66.432 1.00 22.52 248 THR C O 1
ATOM 6409 N N . ALA C 1 250 ? 51.534 17.984 -66.199 1.00 23.68 249 ALA C N 1
ATOM 6410 C CA . ALA C 1 250 ? 52.906 18.437 -66.259 1.00 22.83 249 ALA C CA 1
ATOM 6411 C C . ALA C 1 250 ? 53.153 19.300 -65.041 1.00 21.30 249 ALA C C 1
ATOM 6412 O O . ALA C 1 250 ? 52.544 20.370 -64.858 1.00 20.93 249 ALA C O 1
ATOM 6414 N N . LEU C 1 251 ? 54.043 18.816 -64.191 1.00 22.60 250 LEU C N 1
ATOM 6415 C CA . LEU C 1 251 ? 54.542 19.602 -63.086 1.00 23.15 250 LEU C CA 1
ATOM 6416 C C . LEU C 1 251 ? 55.717 20.450 -63.554 1.00 23.35 250 LEU C C 1
ATOM 6417 O O . LEU C 1 251 ? 56.740 19.897 -64.017 1.00 24.57 250 LEU C O 1
ATOM 6422 N N . VAL C 1 252 ? 55.613 21.764 -63.360 1.00 22.64 251 VAL C N 1
ATOM 6423 C CA . VAL C 1 252 ? 56.729 22.675 -63.623 1.00 22.16 251 VAL C CA 1
ATOM 6424 C C . VAL C 1 252 ? 57.361 23.081 -62.301 1.00 22.49 251 VAL C C 1
ATOM 6425 O O . VAL C 1 252 ? 56.704 22.976 -61.261 1.00 23.62 251 VAL C O 1
ATOM 6429 N N . LEU C 1 253 ? 58.613 23.558 -62.336 1.00 22.45 252 LEU C N 1
ATOM 6430 C CA . LEU C 1 253 ? 59.386 23.735 -61.108 1.00 22.14 252 LEU C CA 1
ATOM 6431 C C . LEU C 1 253 ? 59.724 25.197 -60.823 1.00 22.56 252 LEU C C 1
ATOM 6432 O O . LEU C 1 253 ? 60.605 25.498 -60.046 1.00 21.82 252 LEU C O 1
ATOM 6437 N N . THR C 1 254 ? 58.955 26.098 -61.406 1.00 25.68 253 THR C N 1
ATOM 6438 C CA . THR C 1 254 ? 59.108 27.530 -61.191 1.00 24.36 253 THR C CA 1
ATOM 6439 C C . THR C 1 254 ? 58.300 28.105 -60.017 1.00 25.32 253 THR C C 1
ATOM 6440 O O . THR C 1 254 ? 58.317 29.325 -59.796 1.00 26.90 253 THR C O 1
ATOM 6444 N N . GLY C 1 255 ? 57.610 27.250 -59.263 1.00 23.99 254 GLY C N 1
ATOM 6445 C CA . GLY C 1 255 ? 56.680 27.714 -58.213 1.00 24.74 254 GLY C CA 1
ATOM 6446 C C . GLY C 1 255 ? 56.756 26.913 -56.915 1.00 26.37 254 GLY C C 1
ATOM 6447 O O . GLY C 1 255 ? 57.835 26.757 -56.349 1.00 27.74 254 GLY C O 1
ATOM 6448 N N . ASN C 1 256 ? 55.620 26.411 -56.424 1.00 28.20 255 ASN C N 1
ATOM 6449 C CA . ASN C 1 256 ? 55.589 25.792 -55.096 1.00 26.41 255 ASN C CA 1
ATOM 6450 C C . ASN C 1 256 ? 56.457 24.572 -54.939 1.00 26.21 255 ASN C C 1
ATOM 6451 O O . ASN C 1 256 ? 56.864 24.288 -53.806 1.00 27.20 255 ASN C O 1
ATOM 6456 N N . THR C 1 257 ? 56.687 23.828 -56.031 1.00 24.89 256 THR C N 1
ATOM 6457 C CA . THR C 1 257 ? 57.518 22.627 -55.982 1.00 24.36 256 THR C CA 1
ATOM 6458 C C . THR C 1 257 ? 58.893 22.899 -56.617 1.00 27.21 256 THR C C 1
ATOM 6459 O O . THR C 1 257 ? 58.986 23.057 -57.840 1.00 28.47 256 THR C O 1
ATOM 6463 N N . ARG C 1 258 ? 59.934 22.978 -55.784 1.00 25.66 257 ARG C N 1
ATOM 6464 C CA . ARG C 1 258 ? 61.279 23.293 -56.257 1.00 30.94 257 ARG C CA 1
ATOM 6465 C C . ARG C 1 258 ? 61.974 22.020 -56.727 1.00 28.87 257 ARG C C 1
ATOM 6466 O O . ARG C 1 258 ? 61.625 20.906 -56.343 1.00 29.15 257 ARG C O 1
ATOM 6471 N N . ILE C 1 259 ? 62.955 22.178 -57.583 1.00 29.78 258 ILE C N 1
ATOM 6472 C CA . ILE C 1 259 ? 63.627 21.014 -58.149 1.00 28.92 258 ILE C CA 1
ATOM 6473 C C . ILE C 1 259 ? 64.241 20.123 -57.038 1.00 30.85 258 ILE C C 1
ATOM 6474 O O . ILE C 1 259 ? 64.174 18.881 -57.104 1.00 31.99 258 ILE C O 1
ATOM 6479 N N . ASP C 1 260 ? 64.785 20.745 -55.990 1.00 30.64 259 ASP C N 1
ATOM 6480 C CA . ASP C 1 260 ? 65.406 19.982 -54.929 1.00 31.16 259 ASP C CA 1
ATOM 6481 C C . ASP C 1 260 ? 64.415 19.219 -54.074 1.00 31.25 259 ASP C C 1
ATOM 6482 O O . ASP C 1 260 ? 64.835 18.296 -53.381 1.00 28.39 259 ASP C O 1
ATOM 6487 N N . ASP C 1 261 ? 63.122 19.593 -54.102 1.00 29.14 260 ASP C N 1
ATOM 6488 C CA . ASP C 1 261 ? 62.100 18.966 -53.240 1.00 29.42 260 ASP C CA 1
ATOM 6489 C C . ASP C 1 261 ? 61.108 18.072 -53.991 1.00 27.82 260 ASP C C 1
ATOM 6490 O O . ASP C 1 261 ? 60.298 17.375 -53.375 1.00 27.73 260 ASP C O 1
ATOM 6495 N N . ALA C 1 262 ? 61.166 18.105 -55.316 1.00 29.05 261 ALA C N 1
ATOM 6496 C CA . ALA C 1 262 ? 60.137 17.494 -56.143 1.00 28.35 261 ALA C CA 1
ATOM 6497 C C . ALA C 1 262 ? 60.035 15.991 -55.853 1.00 29.20 261 ALA C C 1
ATOM 6498 O O . ALA C 1 262 ? 58.928 15.466 -55.603 1.00 26.82 261 ALA C O 1
ATOM 6500 N N . GLU C 1 263 ? 61.182 15.308 -55.842 1.00 29.35 262 GLU C N 1
ATOM 6501 C CA . GLU C 1 263 ? 61.169 13.847 -55.712 1.00 30.49 262 GLU C CA 1
ATOM 6502 C C . GLU C 1 263 ? 60.589 13.407 -54.383 1.00 28.71 262 GLU C C 1
ATOM 6503 O O . GLU C 1 263 ? 59.821 12.451 -54.327 1.00 28.69 262 GLU C O 1
ATOM 6509 N N . THR C 1 264 ? 60.945 14.116 -53.321 1.00 28.96 263 THR C N 1
ATOM 6510 C CA . THR C 1 264 ? 60.482 13.756 -51.990 1.00 29.99 263 THR C CA 1
ATOM 6511 C C . THR C 1 264 ? 58.985 14.078 -51.821 1.00 29.80 263 THR C C 1
ATOM 6512 O O . THR C 1 264 ? 58.249 13.280 -51.216 1.00 27.80 263 THR C O 1
ATOM 6516 N N . LYS C 1 265 ? 58.534 15.216 -52.378 1.00 28.71 264 LYS C N 1
ATOM 6517 C CA . LYS C 1 265 ? 57.118 15.602 -52.277 1.00 28.02 264 LYS C CA 1
ATOM 6518 C C . LYS C 1 265 ? 56.211 14.655 -53.057 1.00 27.77 264 LYS C C 1
ATOM 6519 O O . LYS C 1 265 ? 55.108 14.302 -52.594 1.00 28.37 264 LYS C O 1
ATOM 6525 N N . ILE C 1 266 ? 56.669 14.240 -54.232 1.00 27.34 265 ILE C N 1
ATOM 6526 C CA . ILE C 1 266 ? 55.967 13.232 -55.018 1.00 25.63 265 ILE C CA 1
ATOM 6527 C C . ILE C 1 266 ? 55.929 11.918 -54.228 1.00 26.22 265 ILE C C 1
ATOM 6528 O O . ILE C 1 266 ? 54.913 11.227 -54.204 1.00 23.63 265 ILE C O 1
ATOM 6533 N N . LYS C 1 267 ? 57.029 11.569 -53.566 1.00 29.61 266 LYS C N 1
ATOM 6534 C CA . LYS C 1 267 ? 57.073 10.285 -52.861 1.00 33.26 266 LYS C CA 1
ATOM 6535 C C . LYS C 1 267 ? 56.144 10.290 -51.645 1.00 32.61 266 LYS C C 1
ATOM 6536 O O . LYS C 1 267 ? 55.439 9.299 -51.393 1.00 32.65 266 LYS C O 1
ATOM 6542 N N . SER C 1 268 ? 56.150 11.390 -50.892 1.00 30.95 267 SER C N 1
ATOM 6543 C CA . SER C 1 268 ? 55.374 11.444 -49.679 1.00 32.51 267 SER C CA 1
ATOM 6544 C C . SER C 1 268 ? 53.896 11.508 -49.965 1.00 31.01 267 SER C C 1
ATOM 6545 O O . SER C 1 268 ? 53.103 10.919 -49.212 1.00 30.49 267 SER C O 1
ATOM 6548 N N . THR C 1 269 ? 53.503 12.220 -51.034 1.00 29.10 268 THR C N 1
ATOM 6549 C CA . THR C 1 269 ? 52.076 12.371 -51.353 1.00 28.07 268 THR C CA 1
ATOM 6550 C C . THR C 1 269 ? 51.536 11.222 -52.203 1.00 27.95 268 THR C C 1
ATOM 6551 O O . THR C 1 269 ? 50.339 10.904 -52.153 1.00 30.05 268 THR C O 1
ATOM 6555 N N . GLY C 1 270 ? 52.423 10.609 -52.978 1.00 26.85 269 GLY C N 1
ATOM 6556 C CA . GLY C 1 270 ? 52.031 9.626 -53.991 1.00 26.41 269 GLY C CA 1
ATOM 6557 C C . GLY C 1 270 ? 51.266 10.263 -55.134 1.00 25.83 269 GLY C C 1
ATOM 6558 O O . GLY C 1 270 ? 50.475 9.587 -55.808 1.00 27.24 269 GLY C O 1
ATOM 6559 N N . ILE C 1 271 ? 51.493 11.566 -55.349 1.00 24.99 270 ILE C N 1
ATOM 6560 C CA . ILE C 1 271 ? 50.870 12.307 -56.465 1.00 23.42 270 ILE C CA 1
ATOM 6561 C C . ILE C 1 271 ? 51.918 12.427 -57.565 1.00 23.17 270 ILE C C 1
ATOM 6562 O O . ILE C 1 271 ? 52.867 13.195 -57.452 1.00 22.38 270 ILE C O 1
ATOM 6567 N N . VAL C 1 272 ? 51.738 11.645 -58.624 1.00 25.06 271 VAL C N 1
ATOM 6568 C CA . VAL C 1 272 ? 52.765 11.467 -59.658 1.00 24.31 271 VAL C CA 1
ATOM 6569 C C . VAL C 1 272 ? 52.335 12.118 -60.938 1.00 22.45 271 VAL C C 1
ATOM 6570 O O . VAL C 1 272 ? 51.314 11.722 -61.552 1.00 22.87 271 VAL C O 1
ATOM 6574 N N . PRO C 1 273 ? 53.060 13.158 -61.345 1.00 22.21 272 PRO C N 1
ATOM 6575 C CA . PRO C 1 273 ? 52.761 13.807 -62.621 1.00 22.13 272 PRO C CA 1
ATOM 6576 C C . PRO C 1 273 ? 53.130 12.982 -63.836 1.00 23.63 272 PRO C C 1
ATOM 6577 O O . PRO C 1 273 ? 54.092 12.209 -63.798 1.00 26.36 272 PRO C O 1
ATOM 6581 N N . THR C 1 274 ? 52.393 13.152 -64.929 1.00 25.05 273 THR C N 1
ATOM 6582 C CA . THR C 1 274 ? 52.761 12.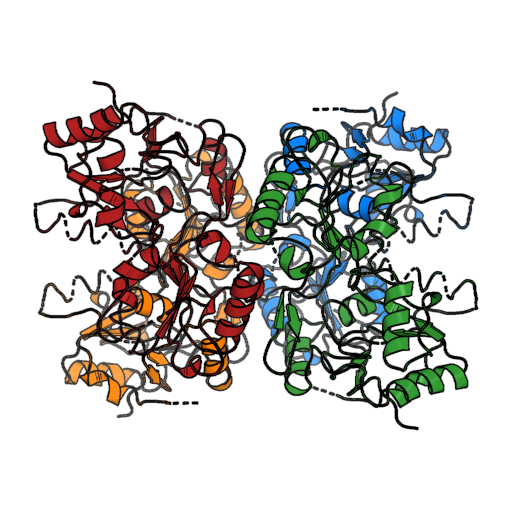467 -66.169 1.00 24.48 273 THR C CA 1
ATOM 6583 C C . THR C 1 274 ? 54.142 12.933 -66.623 1.00 24.55 273 THR C C 1
ATOM 6584 O O . THR C 1 274 ? 54.939 12.116 -67.057 1.00 28.09 273 THR C O 1
ATOM 6588 N N . HIS C 1 275 ? 54.443 14.218 -66.479 1.00 25.13 274 HIS C N 1
ATOM 6589 C CA . HIS C 1 275 ? 55.759 14.758 -66.884 1.00 25.09 274 HIS C CA 1
ATOM 6590 C C . HIS C 1 275 ? 56.211 15.811 -65.897 1.00 24.88 274 HIS C C 1
ATOM 6591 O O . HIS C 1 275 ? 55.378 16.487 -65.319 1.00 27.53 274 HIS C O 1
ATOM 6598 N N . ILE C 1 276 ? 57.529 15.940 -65.718 1.00 25.34 275 ILE C N 1
ATOM 6599 C CA . ILE C 1 276 ? 58.136 17.022 -64.941 1.00 23.40 275 ILE C CA 1
ATOM 6600 C C . ILE C 1 276 ? 59.016 17.871 -65.890 1.00 24.80 275 ILE C C 1
ATOM 6601 O O . ILE C 1 276 ? 59.726 17.312 -66.747 1.00 24.99 275 ILE C O 1
ATOM 6606 N N . CYS C 1 277 ? 58.897 19.199 -65.770 1.00 25.57 276 CYS C N 1
ATOM 6607 C CA . CYS C 1 277 ? 59.538 20.180 -66.663 1.00 25.14 276 CYS C CA 1
ATOM 6608 C C . CYS C 1 277 ? 60.013 21.342 -65.824 1.00 25.99 276 CYS C C 1
ATOM 6609 O O . CYS C 1 277 ? 59.400 21.665 -64.808 1.00 26.44 276 CYS C O 1
ATOM 6612 N N . GLU C 1 278 ? 61.088 21.990 -66.247 1.00 24.93 277 GLU C N 1
ATOM 6613 C CA . GLU C 1 278 ? 61.637 23.079 -65.475 1.00 27.18 277 GLU C CA 1
ATOM 6614 C C . GLU C 1 278 ? 60.689 24.285 -65.465 1.00 26.06 277 GLU C C 1
ATOM 6615 O O . GLU C 1 278 ? 60.490 24.907 -64.420 1.00 24.65 277 GLU C O 1
ATOM 6621 N N . SER C 1 279 ? 60.059 24.532 -66.615 1.00 24.63 278 SER C N 1
ATOM 6622 C CA . SER C 1 279 ? 59.268 25.725 -66.841 1.00 26.01 278 SER C CA 1
ATOM 6623 C C . SER C 1 279 ? 58.259 25.497 -67.972 1.00 24.64 278 SER C C 1
ATOM 6624 O O . SER C 1 279 ? 58.425 24.631 -68.839 1.00 24.95 278 SER C O 1
ATOM 6627 N N . ALA C 1 280 ? 57.204 26.290 -67.930 1.00 23.53 279 ALA C N 1
ATOM 6628 C CA . ALA C 1 280 ? 56.257 26.416 -69.022 1.00 24.43 279 ALA C CA 1
ATOM 6629 C C . ALA C 1 280 ? 56.710 27.459 -70.047 1.00 24.14 279 ALA C C 1
ATOM 6630 O O . ALA C 1 280 ? 56.094 27.612 -71.117 1.00 22.77 279 ALA C O 1
ATOM 6632 N N . VAL C 1 281 ? 57.758 28.205 -69.729 1.00 26.26 280 VAL C N 1
ATOM 6633 C CA . VAL C 1 281 ? 58.373 29.088 -70.738 1.00 27.16 280 VAL C CA 1
ATOM 6634 C C . VAL C 1 281 ? 59.141 28.245 -71.733 1.00 29.88 280 VAL C C 1
ATOM 6635 O O . VAL C 1 281 ? 60.097 27.564 -71.347 1.00 30.91 280 VAL C O 1
ATOM 6639 N N . ILE C 1 282 ? 58.737 28.293 -73.005 1.00 32.70 281 ILE C N 1
ATOM 6640 C CA . ILE C 1 282 ? 59.523 27.650 -74.078 1.00 33.88 281 ILE C CA 1
ATOM 6641 C C . ILE C 1 282 ? 60.464 28.667 -74.729 1.00 36.40 281 ILE C C 1
ATOM 6642 O O . ILE C 1 282 ? 60.263 29.891 -74.587 1.00 37.78 281 ILE C O 1
ATOM 6647 N N . GLU C 1 283 ? 61.495 28.150 -75.409 1.00 40.43 282 GLU C N 1
ATOM 6648 C CA . GLU C 1 283 ? 62.426 28.957 -76.233 1.00 44.73 282 GLU C CA 1
ATOM 6649 C C . GLU C 1 283 ? 61.935 29.064 -77.676 1.00 46.61 282 GLU C C 1
ATOM 6650 O O . GLU C 1 283 ? 61.347 28.133 -78.182 1.00 48.41 282 GLU C O 1
ATOM 6654 N N . LEU C 1 284 ? 62.167 30.212 -78.310 1.00 51.25 283 LEU C N 1
ATOM 6655 C CA . LEU C 1 284 ? 61.928 30.434 -79.764 1.00 55.07 283 LEU C CA 1
ATOM 6656 C C . LEU C 1 284 ? 60.448 30.693 -80.112 1.00 59.44 283 LEU C C 1
ATOM 6657 O O . LEU C 1 284 ? 60.012 31.860 -80.214 1.00 61.90 283 LEU C O 1
ATOM 6661 N N . GLY D 1 1 ? 23.910 8.046 -17.683 1.00 46.59 0 GLY D N 1
ATOM 6662 C CA . GLY D 1 1 ? 23.762 8.467 -16.257 1.00 45.57 0 GLY D CA 1
ATOM 6663 C C . GLY D 1 1 ? 24.482 9.767 -15.946 1.00 44.82 0 GLY D C 1
ATOM 6664 O O . GLY D 1 1 ? 25.568 10.036 -16.481 1.00 42.38 0 GLY D O 1
ATOM 6673 N N . GLN D 1 3 ? 24.765 12.042 -12.206 1.00 40.86 2 GLN D N 1
ATOM 6674 C CA . GLN D 1 3 ? 24.382 12.348 -10.819 1.00 39.71 2 GLN D CA 1
ATOM 6675 C C . GLN D 1 3 ? 25.004 13.659 -10.308 1.00 39.01 2 GLN D C 1
ATOM 6676 O O . GLN D 1 3 ? 26.218 13.726 -10.035 1.00 37.54 2 GLN D O 1
ATOM 6682 N N . ILE D 1 4 ? 24.169 14.693 -10.171 1.00 36.86 3 ILE D N 1
ATOM 6683 C CA A ILE D 1 4 ? 24.599 15.973 -9.597 0.50 35.54 3 ILE D CA 1
ATOM 6684 C CA B ILE D 1 4 ? 24.604 15.963 -9.602 0.50 36.50 3 ILE D CA 1
ATOM 6685 C C . ILE D 1 4 ? 24.617 15.886 -8.073 1.00 36.45 3 ILE D C 1
ATOM 6686 O O . ILE D 1 4 ? 23.676 15.394 -7.464 1.00 36.49 3 ILE D O 1
ATOM 6695 N N . GLU D 1 5 ? 25.694 16.381 -7.469 1.00 35.53 4 GLU D N 1
ATOM 6696 C CA . GLU D 1 5 ? 25.863 16.399 -6.027 1.00 34.59 4 GLU D CA 1
ATOM 6697 C C . GLU D 1 5 ? 26.038 17.832 -5.506 1.00 34.41 4 GLU D C 1
ATOM 6698 O O . GLU D 1 5 ? 26.433 18.733 -6.242 1.00 35.20 4 GLU D O 1
ATOM 6704 N N . SER D 1 6 ? 25.818 18.004 -4.207 1.00 32.51 5 SER D N 1
ATOM 6705 C CA . SER D 1 6 ? 26.080 19.271 -3.544 1.00 31.06 5 SER D CA 1
ATOM 6706 C C . SER D 1 6 ? 27.580 19.485 -3.377 1.00 29.43 5 SER D C 1
ATOM 6707 O O . SER D 1 6 ? 28.265 18.639 -2.811 1.00 29.67 5 SER D O 1
ATOM 6710 N N . PHE D 1 7 ? 28.066 20.634 -3.842 1.00 28.28 6 PHE D N 1
ATOM 6711 C CA . PHE D 1 7 ? 29.468 21.003 -3.698 1.00 27.32 6 PHE D CA 1
ATOM 6712 C C . PHE D 1 7 ? 29.871 21.105 -2.234 1.00 26.28 6 PHE D C 1
ATOM 6713 O O . PHE D 1 7 ? 30.891 20.577 -1.822 1.00 24.59 6 PHE D O 1
ATOM 6721 N N . LYS D 1 8 ? 29.053 21.778 -1.447 1.00 27.47 7 LYS D N 1
ATOM 6722 C CA . LYS D 1 8 ? 29.365 21.975 -0.043 1.00 28.72 7 LYS D CA 1
ATOM 6723 C C . LYS D 1 8 ? 29.529 20.639 0.691 1.00 27.92 7 LYS D C 1
ATOM 6724 O O . LYS D 1 8 ? 30.427 20.497 1.519 1.00 28.92 7 LYS D O 1
ATOM 6730 N N . SER D 1 9 ? 28.711 19.654 0.338 1.00 27.70 8 SER D N 1
ATOM 6731 C CA . SER D 1 9 ? 28.777 18.329 0.954 1.00 29.86 8 SER D CA 1
ATOM 6732 C C . SER D 1 9 ? 30.117 17.644 0.700 1.00 30.53 8 SER D C 1
ATOM 6733 O O . SER D 1 9 ? 30.551 16.846 1.520 1.00 31.26 8 SER D O 1
ATOM 6736 N N . LEU D 1 10 ? 30.776 17.969 -0.421 1.00 30.89 9 LEU D N 1
ATOM 6737 C CA . LEU D 1 10 ? 32.043 17.354 -0.800 1.00 29.19 9 LEU D CA 1
ATOM 6738 C C . LEU D 1 10 ? 33.226 17.797 0.036 1.00 28.61 9 LEU D C 1
ATOM 6739 O O . LEU D 1 10 ? 34.151 17.009 0.288 1.00 30.90 9 LEU D O 1
ATOM 6744 N N . LEU D 1 11 ? 33.182 19.055 0.461 1.00 28.80 10 LEU D N 1
ATOM 6745 C CA . LEU D 1 11 ? 34.372 19.796 0.889 1.00 29.75 10 LEU D CA 1
ATOM 6746 C C . LEU D 1 11 ? 35.090 19.314 2.150 1.00 31.72 10 LEU D C 1
ATOM 6747 O O . LEU D 1 11 ? 36.297 19.508 2.257 1.00 33.49 10 LEU D O 1
ATOM 6752 N N . PRO D 1 12 ? 34.371 18.689 3.113 1.00 33.83 11 PRO D N 1
ATOM 6753 C CA . PRO D 1 12 ? 35.058 18.178 4.295 1.00 33.63 11 PRO D CA 1
ATOM 6754 C C . PRO D 1 12 ? 36.101 17.089 4.064 1.00 34.64 11 PRO D C 1
ATOM 6755 O O . PRO D 1 12 ? 36.887 16.839 4.977 1.00 36.61 11 PRO D O 1
ATOM 6759 N N . LYS D 1 13 ? 36.144 16.469 2.878 1.00 35.23 12 LYS D N 1
ATOM 6760 C CA . LYS D 1 13 ? 37.177 15.460 2.580 1.00 37.24 12 LYS D CA 1
ATOM 6761 C C . LYS D 1 13 ? 38.573 16.050 2.418 1.00 34.84 12 LYS D C 1
ATOM 6762 O O . LYS D 1 13 ? 39.571 15.336 2.534 1.00 36.83 12 LYS D O 1
ATOM 6768 N N . TYR D 1 14 ? 38.640 17.343 2.126 1.00 31.59 13 TYR D N 1
ATOM 6769 C CA . TYR D 1 14 ? 39.811 17.936 1.497 1.00 28.16 13 TYR D CA 1
ATOM 6770 C C . TYR D 1 14 ? 40.479 18.942 2.414 1.00 28.33 13 TYR D C 1
ATOM 6771 O O . TYR D 1 14 ? 39.805 19.581 3.201 1.00 27.82 13 TYR D O 1
ATOM 6780 N N . LYS D 1 15 ? 41.805 19.062 2.308 1.00 29.34 14 LYS D N 1
ATOM 6781 C CA . LYS D 1 15 ? 42.568 20.081 3.046 1.00 30.42 14 LYS D CA 1
ATOM 6782 C C . LYS D 1 15 ? 42.777 21.338 2.207 1.00 29.18 14 LYS D C 1
ATOM 6783 O O . LYS D 1 15 ? 42.965 22.429 2.779 1.00 29.07 14 LYS D O 1
ATOM 6789 N N . CYS D 1 16 ? 42.779 21.173 0.871 1.00 27.89 15 CYS D N 1
ATOM 6790 C CA . CYS D 1 16 ? 42.960 22.274 -0.073 1.00 26.46 15 CYS D CA 1
ATOM 6791 C C . CYS D 1 16 ? 42.097 22.085 -1.312 1.00 26.13 15 CYS D C 1
ATOM 6792 O O . CYS D 1 16 ? 41.950 20.959 -1.822 1.00 24.79 15 CYS D O 1
ATOM 6795 N N . ILE D 1 17 ? 41.509 23.177 -1.797 1.00 25.01 16 ILE D N 1
ATOM 6796 C CA . ILE D 1 17 ? 40.764 23.153 -3.055 1.00 23.67 16 ILE D CA 1
ATOM 6797 C C . ILE D 1 17 ? 41.570 23.922 -4.087 1.00 24.67 16 ILE D C 1
ATOM 6798 O O . ILE D 1 17 ? 42.044 25.034 -3.819 1.00 25.71 16 ILE D O 1
ATOM 6803 N N . PHE D 1 18 ? 41.736 23.333 -5.268 1.00 23.85 17 PHE D N 1
ATOM 6804 C CA . PHE D 1 18 ? 42.228 24.072 -6.428 1.00 21.66 17 PHE D CA 1
ATOM 6805 C C . PHE D 1 18 ? 41.046 24.515 -7.297 1.00 21.37 17 PHE D C 1
ATOM 6806 O O . PHE D 1 18 ? 40.314 23.675 -7.842 1.00 23.88 17 PHE D O 1
ATOM 6814 N N . PHE D 1 19 ? 40.862 25.816 -7.465 1.00 20.59 18 PHE D N 1
ATOM 6815 C CA . PHE D 1 19 ? 39.815 26.327 -8.356 1.00 21.80 18 PHE D CA 1
ATOM 6816 C C . PHE D 1 19 ? 40.401 26.840 -9.678 1.00 21.01 18 PHE D C 1
ATOM 6817 O O . PHE D 1 19 ? 41.353 27.636 -9.692 1.00 20.61 18 PHE D O 1
ATOM 6825 N N . ASP D 1 20 ? 39.813 26.396 -10.786 1.00 21.98 19 ASP D N 1
ATOM 6826 C CA . ASP D 1 20 ? 39.833 27.140 -12.023 1.00 21.43 19 ASP D CA 1
ATOM 6827 C C . ASP D 1 20 ? 39.074 28.426 -11.727 1.00 23.34 19 ASP D C 1
ATOM 6828 O O . ASP D 1 20 ? 38.299 28.471 -10.754 1.00 24.89 19 ASP D O 1
ATOM 6833 N N . ALA D 1 21 ? 39.320 29.473 -12.523 1.00 23.24 20 ALA D N 1
ATOM 6834 C CA . ALA D 1 21 ? 38.690 30.787 -12.332 1.00 22.75 20 ALA D CA 1
ATOM 6835 C C . ALA D 1 21 ? 37.519 31.025 -13.292 1.00 24.13 20 ALA D C 1
ATOM 6836 O O . ALA D 1 21 ? 36.399 31.146 -12.847 1.00 20.42 20 ALA D O 1
ATOM 6838 N N . PHE D 1 22 ? 37.773 31.106 -14.601 1.00 24.54 21 PHE D N 1
ATOM 6839 C CA . PHE D 1 22 ? 36.685 31.433 -15.545 1.00 24.73 21 PHE D CA 1
ATOM 6840 C C . PHE D 1 22 ? 35.712 30.289 -15.700 1.00 21.95 21 PHE D C 1
ATOM 6841 O O . PHE D 1 22 ? 36.112 29.171 -16.016 1.00 21.45 21 PHE D O 1
ATOM 6849 N N . GLY D 1 23 ? 34.436 30.576 -15.480 1.00 22.43 22 GLY D N 1
ATOM 6850 C CA . GLY D 1 23 ? 33.376 29.567 -15.530 1.00 21.00 22 GLY D CA 1
ATOM 6851 C C . GLY D 1 23 ? 33.124 28.936 -14.189 1.00 23.15 22 GLY D C 1
ATOM 6852 O O . GLY D 1 23 ? 32.211 28.105 -14.062 1.00 24.01 22 GLY D O 1
ATOM 6853 N N . VAL D 1 24 ? 33.923 29.325 -13.189 1.00 22.94 23 VAL D N 1
ATOM 6854 C CA . VAL D 1 24 ? 33.890 28.699 -11.860 1.00 23.89 23 VAL D CA 1
ATOM 6855 C C . VAL D 1 24 ? 33.675 29.761 -10.778 1.00 24.80 23 VAL D C 1
ATOM 6856 O O . VAL D 1 24 ? 32.780 29.636 -9.949 1.00 23.74 23 VAL D O 1
ATOM 6860 N N . LEU D 1 25 ? 34.512 30.790 -10.794 1.00 23.47 24 LEU D N 1
ATOM 6861 C CA . LEU D 1 25 ? 34.417 31.905 -9.838 1.00 25.40 24 LEU D CA 1
ATOM 6862 C C . LEU D 1 25 ? 33.735 33.138 -10.425 1.00 26.89 24 LEU D C 1
ATOM 6863 O O . LEU D 1 25 ? 33.305 34.052 -9.692 1.00 26.37 24 LEU D O 1
ATOM 6868 N N . LYS D 1 26 ? 33.675 33.172 -11.753 1.00 29.37 25 LYS D N 1
ATOM 6869 C CA . LYS D 1 26 ? 33.263 34.338 -12.483 1.00 28.52 25 LYS D CA 1
ATOM 6870 C C . LYS D 1 26 ? 32.977 33.973 -13.924 1.00 30.00 25 LYS D C 1
ATOM 6871 O O . LYS D 1 26 ? 33.465 32.956 -14.420 1.00 31.31 25 LYS D O 1
ATOM 6877 N N . THR D 1 27 ? 32.184 34.809 -14.587 1.00 31.43 26 THR D N 1
ATOM 6878 C CA . THR D 1 27 ? 31.833 34.638 -15.989 1.00 31.67 26 THR D CA 1
ATOM 6879 C C . THR D 1 27 ? 32.008 35.985 -16.669 1.00 31.34 26 THR D C 1
ATOM 6880 O O . THR D 1 27 ? 32.558 36.913 -16.077 1.00 32.79 26 THR D O 1
ATOM 6884 N N . TYR D 1 28 ? 31.527 36.095 -17.904 1.00 32.73 27 TYR D N 1
ATOM 6885 C CA . TYR D 1 28 ? 31.522 37.383 -18.623 1.00 34.70 27 TYR D CA 1
ATOM 6886 C C . TYR D 1 28 ? 30.726 38.442 -17.854 1.00 35.80 27 TYR D C 1
ATOM 6887 O O . TYR D 1 28 ? 31.064 39.620 -17.904 1.00 36.52 27 TYR D O 1
ATOM 6896 N N . ASN D 1 29 ? 29.696 37.999 -17.125 1.00 37.16 28 ASN D N 1
ATOM 6897 C CA . ASN D 1 29 ? 28.889 38.853 -16.240 1.00 37.73 28 ASN D CA 1
ATOM 6898 C C . ASN D 1 29 ? 29.548 39.327 -14.920 1.00 36.46 28 ASN D C 1
ATOM 6899 O O . ASN D 1 29 ? 28.918 40.035 -14.126 1.00 34.77 28 ASN D O 1
ATOM 6904 N N . GLY D 1 30 ? 30.798 38.940 -14.671 1.00 34.14 29 GLY D N 1
ATOM 6905 C CA . GLY D 1 30 ? 31.476 39.282 -13.414 1.00 31.53 29 GLY D CA 1
ATOM 6906 C C . GLY D 1 30 ? 31.527 38.095 -12.473 1.00 30.02 29 GLY D C 1
ATOM 6907 O O . GLY D 1 30 ? 31.414 36.955 -12.917 1.00 24.68 29 GLY D O 1
ATOM 6908 N N . LEU D 1 31 ? 31.687 38.357 -11.172 1.00 29.46 30 LEU D N 1
ATOM 6909 C CA . LEU D 1 31 ? 31.745 37.290 -10.173 1.00 28.09 30 LEU D CA 1
ATOM 6910 C C . LEU D 1 31 ? 30.444 36.535 -10.135 1.00 27.74 30 LEU D C 1
ATOM 6911 O O . LEU D 1 31 ? 29.396 37.126 -10.337 1.00 26.48 30 LEU D O 1
ATOM 6916 N N . LEU D 1 32 ? 30.495 35.230 -9.916 1.00 27.10 31 LEU D N 1
ATOM 6917 C CA A LEU D 1 32 ? 29.270 34.471 -9.634 0.50 27.66 31 LEU D CA 1
ATOM 6918 C CA B LEU D 1 32 ? 29.275 34.480 -9.636 0.50 27.06 31 LEU D CA 1
ATOM 6919 C C . LEU D 1 32 ? 28.673 35.020 -8.346 1.00 28.67 31 LEU D C 1
ATOM 6920 O O . LEU D 1 32 ? 29.380 35.151 -7.346 1.00 29.86 31 LEU D O 1
ATOM 6929 N N . PRO D 1 33 ? 27.375 35.365 -8.368 1.00 31.06 32 PRO D N 1
ATOM 6930 C CA . PRO D 1 33 ? 26.783 35.897 -7.135 1.00 31.92 32 PRO D CA 1
ATOM 6931 C C . PRO D 1 33 ? 26.956 34.953 -5.956 1.00 29.23 32 PRO D C 1
ATOM 6932 O O . PRO D 1 33 ? 26.660 33.759 -6.075 1.00 30.20 32 PRO D O 1
ATOM 6936 N N . GLY D 1 34 ? 27.425 35.488 -4.828 1.00 28.69 33 GLY D N 1
ATOM 6937 C CA . GLY D 1 34 ? 27.598 34.675 -3.624 1.00 27.49 33 GLY D CA 1
ATOM 6938 C C . GLY D 1 34 ? 28.891 33.907 -3.491 1.00 25.89 33 GLY D C 1
ATOM 6939 O O . GLY D 1 34 ? 29.136 33.269 -2.466 1.00 25.24 33 GLY D O 1
ATOM 6940 N N . ILE D 1 35 ? 29.738 33.964 -4.510 1.00 24.93 34 ILE D N 1
ATOM 6941 C CA . ILE D 1 35 ? 31.014 33.210 -4.481 1.00 24.19 34 ILE D CA 1
ATOM 6942 C C . ILE D 1 35 ? 31.877 33.537 -3.266 1.00 25.91 34 ILE D C 1
ATOM 6943 O O . ILE D 1 35 ? 32.632 32.710 -2.805 1.00 26.72 34 ILE D O 1
ATOM 6948 N N . GLU D 1 36 ? 31.778 34.753 -2.741 1.00 28.91 35 GLU D N 1
ATOM 6949 C CA . GLU D 1 36 ? 32.459 35.078 -1.479 1.00 29.52 35 GLU D CA 1
ATOM 6950 C C . GLU D 1 36 ? 32.127 34.098 -0.346 1.00 26.57 35 GLU D C 1
ATOM 6951 O O . GLU D 1 36 ? 32.975 33.842 0.482 1.00 26.81 35 GLU D O 1
ATOM 6957 N N . ASN D 1 37 ? 30.909 33.560 -0.305 1.00 26.38 36 ASN D N 1
ATOM 6958 C CA . ASN D 1 37 ? 30.519 32.591 0.734 1.00 29.03 36 ASN D CA 1
ATOM 6959 C C . ASN D 1 37 ? 31.518 31.439 0.761 1.00 30.73 36 ASN D C 1
ATOM 6960 O O . ASN D 1 37 ? 31.921 30.954 1.827 1.00 30.12 36 ASN D O 1
ATOM 6965 N N . THR D 1 38 ? 31.884 30.982 -0.438 1.00 30.11 37 THR D N 1
ATOM 6966 C CA . THR D 1 38 ? 32.735 29.812 -0.564 1.00 31.35 37 THR D CA 1
ATOM 6967 C C . THR D 1 38 ? 34.075 30.034 0.133 1.00 31.58 37 THR D C 1
ATOM 6968 O O . THR D 1 38 ? 34.510 29.179 0.939 1.00 29.57 37 THR D O 1
ATOM 6972 N N . PHE D 1 39 ? 34.714 31.168 -0.145 1.00 25.51 38 PHE D N 1
ATOM 6973 C CA . PHE D 1 39 ? 36.020 31.463 0.476 1.00 25.25 38 PHE D CA 1
ATOM 6974 C C . PHE D 1 39 ? 35.941 31.748 1.975 1.00 29.37 38 PHE D C 1
ATOM 6975 O O . PHE D 1 39 ? 36.827 31.337 2.755 1.00 27.23 38 PHE D O 1
ATOM 6983 N N . ASP D 1 40 ? 34.884 32.454 2.377 1.00 29.66 39 ASP D N 1
ATOM 6984 C CA . ASP D 1 40 ? 34.589 32.640 3.790 1.00 30.31 39 ASP D CA 1
ATOM 6985 C C . ASP D 1 40 ? 34.500 31.296 4.489 1.00 28.45 39 ASP D C 1
ATOM 6986 O O . ASP D 1 40 ? 35.153 31.091 5.513 1.00 28.87 39 ASP D O 1
ATOM 6991 N N . TYR D 1 41 ? 33.705 30.389 3.944 1.00 26.84 40 TYR D N 1
ATOM 6992 C CA . TYR D 1 41 ? 33.566 29.058 4.539 1.00 28.61 40 TYR D CA 1
ATOM 6993 C C . TYR D 1 41 ? 34.920 28.311 4.635 1.00 30.35 40 TYR D C 1
ATOM 6994 O O . TYR D 1 41 ? 35.246 27.735 5.678 1.00 30.70 40 TYR D O 1
ATOM 7003 N N . LEU D 1 42 ? 35.715 28.305 3.571 1.00 29.65 41 LEU D N 1
ATOM 7004 C CA . LEU D 1 42 ? 36.943 27.506 3.600 1.00 30.37 41 LEU D CA 1
ATOM 7005 C C . LEU D 1 42 ? 37.878 28.059 4.679 1.00 32.18 41 LEU D C 1
ATOM 7006 O O . LEU D 1 42 ? 38.470 27.300 5.434 1.00 31.10 41 LEU D O 1
ATOM 7011 N N . LYS D 1 43 ? 37.984 29.387 4.744 1.00 34.93 42 LYS D N 1
ATOM 7012 C CA . LYS D 1 43 ? 38.770 30.041 5.776 1.00 37.56 42 LYS D CA 1
ATOM 7013 C C . LYS D 1 43 ? 38.259 29.658 7.174 1.00 36.93 42 LYS D C 1
ATOM 7014 O O . LYS D 1 43 ? 39.037 29.296 8.041 1.00 37.04 42 LYS D O 1
ATOM 7020 N N . ALA D 1 44 ? 36.951 29.734 7.381 1.00 36.84 43 ALA D N 1
ATOM 7021 C CA . ALA D 1 44 ? 36.355 29.340 8.651 1.00 34.86 43 ALA D CA 1
ATOM 7022 C C . ALA D 1 44 ? 36.717 27.906 9.008 1.00 34.43 43 ALA D C 1
ATOM 7023 O O . ALA D 1 44 ? 37.012 27.627 10.169 1.00 36.80 43 ALA D O 1
ATOM 7025 N N . GLN D 1 45 ? 36.726 27.005 8.024 1.00 32.45 44 GLN D N 1
ATOM 7026 C CA . GLN D 1 45 ? 36.993 25.590 8.262 1.00 32.24 44 GLN D CA 1
ATOM 7027 C C . GLN D 1 45 ? 38.477 25.251 8.338 1.00 33.28 44 GLN D C 1
ATOM 7028 O O . GLN D 1 45 ? 38.828 24.109 8.571 1.00 34.80 44 GLN D O 1
ATOM 7034 N N . GLY D 1 46 ? 39.347 26.230 8.139 1.00 33.96 45 GLY D N 1
ATOM 7035 C CA . GLY D 1 46 ? 40.772 25.980 8.117 1.00 32.83 45 GLY D CA 1
ATOM 7036 C C . GLY D 1 46 ? 41.214 25.253 6.863 1.00 31.90 45 GLY D C 1
ATOM 7037 O O . GLY D 1 46 ? 42.198 24.556 6.895 1.00 32.42 45 GLY D O 1
ATOM 7038 N N . GLN D 1 47 ? 40.504 25.444 5.760 1.00 29.37 46 GLN D N 1
ATOM 7039 C CA . GLN D 1 47 ? 40.859 24.829 4.497 1.00 30.19 46 GLN D CA 1
ATOM 7040 C C . GLN D 1 47 ? 41.559 25.818 3.576 1.00 29.51 46 GLN D C 1
ATOM 7041 O O . GLN D 1 47 ? 41.196 26.979 3.547 1.00 31.08 46 GLN D O 1
ATOM 7047 N N . ASP D 1 48 ? 42.555 25.341 2.837 1.00 28.19 47 ASP D N 1
ATOM 7048 C CA . ASP D 1 48 ? 43.291 26.162 1.858 1.00 28.92 47 ASP D CA 1
ATOM 7049 C C . ASP D 1 48 ? 42.644 26.179 0.462 1.00 26.76 47 ASP D C 1
ATOM 7050 O O . ASP D 1 48 ? 41.721 25.424 0.168 1.00 25.34 47 ASP D O 1
ATOM 7055 N N . TYR D 1 49 ? 43.088 27.116 -0.353 1.00 25.62 48 TYR D N 1
ATOM 7056 C CA . TYR D 1 49 ? 42.667 27.200 -1.737 1.00 26.63 48 TYR D CA 1
ATOM 7057 C C . TYR D 1 49 ? 43.840 27.744 -2.531 1.00 26.29 48 TYR D C 1
ATOM 7058 O O . TYR D 1 49 ? 44.730 28.410 -1.979 1.00 27.12 48 TYR D O 1
ATOM 7067 N N . TYR D 1 50 ? 43.844 27.423 -3.813 1.00 25.54 49 TYR D N 1
ATOM 7068 C CA . TYR D 1 50 ? 44.643 28.113 -4.810 1.00 24.64 49 TYR D CA 1
ATOM 7069 C C . TYR D 1 50 ? 43.774 28.288 -6.045 1.00 23.84 49 TYR D C 1
ATOM 7070 O O . TYR D 1 50 ? 42.880 27.482 -6.299 1.00 23.30 49 TYR D O 1
ATOM 7079 N N . ILE D 1 51 ? 44.052 29.341 -6.809 1.00 23.58 50 ILE D N 1
ATOM 7080 C CA . ILE D 1 51 ? 43.513 29.476 -8.150 1.00 25.08 50 ILE D CA 1
ATOM 7081 C C . ILE D 1 51 ? 44.557 28.896 -9.070 1.00 24.62 50 ILE D C 1
ATOM 7082 O O . ILE D 1 51 ? 45.739 29.206 -8.944 1.00 21.65 50 ILE D O 1
ATOM 7087 N N . VAL D 1 52 ? 44.098 28.036 -9.978 1.00 24.26 51 VAL D N 1
ATOM 7088 C CA . VAL D 1 52 ? 44.957 27.424 -10.985 1.00 22.30 51 VAL D CA 1
ATOM 7089 C C . VAL D 1 52 ? 44.372 27.808 -12.313 1.00 22.13 51 VAL D C 1
ATOM 7090 O O . VAL D 1 52 ? 43.332 27.295 -12.710 1.00 23.26 51 VAL D O 1
ATOM 7094 N N . THR D 1 53 ? 45.060 28.696 -13.018 1.00 21.49 52 THR D N 1
ATOM 7095 C CA . THR D 1 53 ? 44.480 29.358 -14.180 1.00 21.13 52 THR D CA 1
ATOM 7096 C C . THR D 1 53 ? 45.459 29.454 -15.355 1.00 22.15 52 THR D C 1
ATOM 7097 O O . THR D 1 53 ? 46.655 29.708 -15.166 1.00 23.81 52 THR D O 1
ATOM 7101 N N . ASN D 1 54 ? 44.949 29.224 -16.563 1.00 23.03 53 ASN D N 1
ATOM 7102 C CA . ASN D 1 54 ? 45.734 29.373 -17.773 1.00 24.08 53 ASN D CA 1
ATOM 7103 C C . ASN D 1 54 ? 45.641 30.815 -18.289 1.00 26.41 53 ASN D C 1
ATOM 7104 O O . ASN D 1 54 ? 45.956 31.101 -19.435 1.00 28.01 53 ASN D O 1
ATOM 7109 N N . ASP D 1 55 ? 45.165 31.732 -17.453 1.00 31.16 54 ASP D N 1
ATOM 7110 C CA . ASP D 1 55 ? 45.208 33.140 -17.795 1.00 31.38 54 ASP D CA 1
ATOM 7111 C C . ASP D 1 55 ? 46.587 33.646 -17.441 1.00 31.74 54 ASP D C 1
ATOM 7112 O O . ASP D 1 55 ? 46.919 33.736 -16.273 1.00 35.12 54 ASP D O 1
ATOM 7117 N N . ALA D 1 56 ? 47.393 33.934 -18.458 1.00 30.90 55 ALA D N 1
ATOM 7118 C CA . ALA D 1 56 ? 48.679 34.537 -18.276 1.00 30.04 55 ALA D CA 1
ATOM 7119 C C . ALA D 1 56 ? 48.746 35.881 -18.994 1.00 28.97 55 ALA D C 1
ATOM 7120 O O . ALA D 1 56 ? 49.799 36.247 -19.485 1.00 30.22 55 ALA D O 1
ATOM 7122 N N . SER D 1 57 ? 47.625 36.603 -19.078 1.00 28.25 56 SER D N 1
ATOM 7123 C CA . SER D 1 57 ? 47.575 37.922 -19.727 1.00 26.34 56 SER D CA 1
ATOM 7124 C C . SER D 1 57 ? 48.084 39.055 -18.810 1.00 29.32 56 SER D C 1
ATOM 7125 O O . SER D 1 57 ? 48.330 40.179 -19.284 1.00 28.20 56 SER D O 1
ATOM 7128 N N . ARG D 1 58 ? 48.203 38.749 -17.515 1.00 26.77 57 ARG D N 1
ATOM 7129 C CA A ARG D 1 58 ? 48.566 39.710 -16.484 0.50 26.93 57 ARG D CA 1
ATOM 7130 C CA B ARG D 1 58 ? 48.579 39.707 -16.486 0.50 26.25 57 ARG D CA 1
ATOM 7131 C C . ARG D 1 58 ? 49.370 38.960 -15.444 1.00 26.19 57 ARG D C 1
ATOM 7132 O O . ARG D 1 58 ? 49.338 37.728 -15.406 1.00 25.95 57 ARG D O 1
ATOM 7147 N N . SER D 1 59 ? 50.042 39.698 -14.570 1.00 24.07 58 SER D N 1
ATOM 7148 C CA . SER D 1 59 ? 50.709 39.090 -13.440 1.00 23.93 58 SER D CA 1
ATOM 7149 C C . SER D 1 59 ? 49.701 38.640 -12.363 1.00 23.58 58 SER D C 1
ATOM 7150 O O . SER D 1 59 ? 48.552 39.101 -12.327 1.00 22.59 58 SER D O 1
ATOM 7153 N N . PRO D 1 60 ? 50.136 37.735 -11.474 1.00 24.57 59 PRO D N 1
ATOM 7154 C CA . PRO D 1 60 ? 49.333 37.305 -10.318 1.00 25.89 59 PRO D CA 1
ATOM 7155 C C . PRO D 1 60 ? 48.802 38.456 -9.465 1.00 24.63 59 PRO D C 1
ATOM 7156 O O . PRO D 1 60 ? 47.642 38.434 -9.023 1.00 25.02 59 PRO D O 1
ATOM 7160 N N . GLU D 1 61 ? 49.649 39.454 -9.252 1.00 26.34 60 GLU D N 1
ATOM 7161 C CA . GLU D 1 61 ? 49.264 40.675 -8.543 1.00 26.88 60 GLU D CA 1
ATOM 7162 C C . GLU D 1 61 ? 48.127 41.452 -9.248 1.00 26.14 60 GLU D C 1
ATOM 7163 O O . GLU D 1 61 ? 47.182 41.869 -8.615 1.00 25.40 60 GLU D O 1
ATOM 7169 N N . GLN D 1 62 ? 48.205 41.621 -10.563 1.00 25.87 61 GLN D N 1
ATOM 7170 C CA . GLN D 1 62 ? 47.115 42.262 -11.318 1.00 26.32 61 GLN D CA 1
ATOM 7171 C C . GLN D 1 62 ? 45.881 41.373 -11.370 1.00 24.30 61 GLN D C 1
ATOM 7172 O O . GLN D 1 62 ? 44.769 41.860 -11.389 1.00 24.90 61 GLN D O 1
ATOM 7178 N N . LEU D 1 63 ? 46.066 40.063 -11.427 1.00 23.40 62 LEU D N 1
ATOM 7179 C CA . LEU D 1 63 ? 44.914 39.172 -11.439 1.00 23.31 62 LEU D CA 1
ATOM 7180 C C . LEU D 1 63 ? 44.162 39.244 -10.106 1.00 24.81 62 LEU D C 1
ATOM 7181 O O . LEU D 1 63 ? 42.915 39.209 -10.071 1.00 29.81 62 LEU D O 1
ATOM 7186 N N . ALA D 1 64 ? 44.903 39.330 -9.011 1.00 24.81 63 ALA D N 1
ATOM 7187 C CA . ALA D 1 64 ? 44.295 39.450 -7.685 1.00 27.19 63 ALA D CA 1
ATOM 7188 C C . ALA D 1 64 ? 43.639 40.798 -7.547 1.00 27.69 63 ALA D C 1
ATOM 7189 O O . ALA D 1 64 ? 42.528 40.885 -7.065 1.00 28.95 63 ALA D O 1
ATOM 7191 N N . ASP D 1 65 ? 44.305 41.846 -8.020 1.00 29.33 64 ASP D N 1
ATOM 7192 C CA . ASP D 1 65 ? 43.725 43.179 -7.964 1.00 31.15 64 ASP D CA 1
ATOM 7193 C C . ASP D 1 65 ? 42.378 43.263 -8.657 1.00 30.81 64 ASP D C 1
ATOM 7194 O O . ASP D 1 65 ? 41.487 44.014 -8.225 1.00 31.13 64 ASP D O 1
ATOM 7199 N N . SER D 1 66 ? 42.218 42.492 -9.727 1.00 28.84 65 SER D N 1
ATOM 7200 C CA A SER D 1 66 ? 40.954 42.464 -10.461 0.50 29.09 65 SER D CA 1
ATOM 7201 C CA B SER D 1 66 ? 40.957 42.495 -10.450 0.50 28.92 65 SER D CA 1
ATOM 7202 C C . SER D 1 66 ? 39.839 41.877 -9.624 1.00 28.08 65 SER D C 1
ATOM 7203 O O . SER D 1 66 ? 38.697 42.265 -9.752 1.00 30.24 65 SER D O 1
ATOM 7208 N N . TYR D 1 67 ? 40.154 40.908 -8.774 1.00 27.60 66 TYR D N 1
ATOM 7209 C CA . TYR D 1 67 ? 39.131 40.404 -7.837 1.00 26.28 66 TYR D CA 1
ATOM 7210 C C . TYR D 1 67 ? 38.768 41.477 -6.798 1.00 26.37 66 TYR D C 1
ATOM 7211 O O . TYR D 1 67 ? 37.582 41.716 -6.494 1.00 25.98 66 TYR D O 1
ATOM 7220 N N . HIS D 1 68 ? 39.794 42.124 -6.268 1.00 25.88 67 HIS D N 1
ATOM 7221 C CA . HIS D 1 68 ? 39.611 43.155 -5.237 1.00 26.63 67 HIS D CA 1
ATOM 7222 C C . HIS D 1 68 ? 38.756 44.269 -5.752 1.00 28.06 67 HIS D C 1
ATOM 7223 O O . HIS D 1 68 ? 37.833 44.681 -5.058 1.00 30.30 67 HIS D O 1
ATOM 7230 N N . LYS D 1 69 ? 39.013 44.720 -6.979 1.00 29.45 68 LYS D N 1
ATOM 7231 C CA . LYS D 1 69 ? 38.134 45.716 -7.607 1.00 31.62 68 LYS D CA 1
ATOM 7232 C C . LYS D 1 69 ? 36.693 45.271 -7.702 1.00 31.01 68 LYS D C 1
ATOM 7233 O O . LYS D 1 69 ? 35.814 46.096 -7.596 1.00 33.14 68 LYS D O 1
ATOM 7238 N N . LEU D 1 70 ? 36.440 43.970 -7.851 1.00 31.58 69 LEU D N 1
ATOM 7239 C CA . LEU D 1 70 ? 35.048 43.443 -7.893 1.00 30.54 69 LEU D CA 1
ATOM 7240 C C . LEU D 1 70 ? 34.484 43.133 -6.502 1.00 28.85 69 LEU D C 1
ATOM 7241 O O . LEU D 1 70 ? 33.352 42.701 -6.384 1.00 27.95 69 LEU D O 1
ATOM 7246 N N . GLY D 1 71 ? 35.282 43.341 -5.453 1.00 28.92 70 GLY D N 1
ATOM 7247 C CA . GLY D 1 71 ? 34.803 43.238 -4.083 1.00 30.12 70 GLY D CA 1
ATOM 7248 C C . GLY D 1 71 ? 35.069 41.892 -3.442 1.00 30.45 70 GLY D C 1
ATOM 7249 O O . GLY D 1 71 ? 34.492 41.577 -2.398 1.00 33.15 70 GLY D O 1
ATOM 7250 N N . LEU D 1 72 ? 35.910 41.088 -4.094 1.00 30.63 71 LEU D N 1
ATOM 7251 C CA . LEU D 1 72 ? 36.330 39.789 -3.573 1.00 30.20 71 LEU D CA 1
ATOM 7252 C C . LEU D 1 72 ? 37.766 39.892 -3.077 1.00 29.01 71 LEU D C 1
ATOM 7253 O O . LEU D 1 72 ? 38.713 39.777 -3.832 1.00 28.99 71 LEU D O 1
ATOM 7258 N N . PHE D 1 73 ? 37.907 40.142 -1.786 1.00 26.77 72 PHE D N 1
ATOM 7259 C CA . PHE D 1 73 ? 39.189 40.412 -1.189 1.00 26.33 72 PHE D CA 1
ATOM 7260 C C . PHE D 1 73 ? 39.863 39.149 -0.703 1.00 26.12 72 PHE D C 1
ATOM 7261 O O . PHE D 1 73 ? 41.036 39.164 -0.309 1.00 24.72 72 PHE D O 1
ATOM 7269 N N . SER D 1 74 ? 39.142 38.041 -0.733 1.00 25.90 73 SER D N 1
ATOM 7270 C CA . SER D 1 74 ? 39.699 36.834 -0.172 1.00 29.80 73 SER D CA 1
ATOM 7271 C C . SER D 1 74 ? 40.727 36.192 -1.099 1.00 31.05 73 SER D C 1
ATOM 7272 O O . SER D 1 74 ? 41.486 35.343 -0.658 1.00 34.70 73 SER D O 1
ATOM 7275 N N . ILE D 1 75 ? 40.767 36.599 -2.370 1.00 30.33 74 ILE D N 1
ATOM 7276 C CA . ILE D 1 75 ? 41.787 36.091 -3.300 1.00 27.96 74 ILE D CA 1
ATOM 7277 C C . ILE D 1 75 ? 42.969 37.012 -3.253 1.00 27.88 74 ILE D C 1
ATOM 7278 O O . ILE D 1 75 ? 42.828 38.203 -3.489 1.00 30.96 74 ILE D O 1
ATOM 7283 N N . THR D 1 76 ? 44.138 36.473 -2.930 1.00 27.61 75 THR D N 1
ATOM 7284 C CA . THR D 1 76 ? 45.375 37.267 -2.927 1.00 27.73 75 THR D CA 1
ATOM 7285 C C . THR D 1 76 ? 46.399 36.668 -3.883 1.00 28.30 75 THR D C 1
ATOM 7286 O O . THR D 1 76 ? 46.328 35.494 -4.197 1.00 27.70 75 THR D O 1
ATOM 7290 N N . ALA D 1 77 ? 47.361 37.492 -4.300 1.00 28.06 76 ALA D N 1
ATOM 7291 C CA . ALA D 1 77 ? 48.313 37.168 -5.367 1.00 28.68 76 ALA D CA 1
ATOM 7292 C C . ALA D 1 77 ? 49.063 35.890 -5.140 1.00 27.78 76 ALA D C 1
ATOM 7293 O O . ALA D 1 77 ? 49.330 35.156 -6.068 1.00 31.26 76 ALA D O 1
ATOM 7295 N N . ASP D 1 78 ? 49.428 35.650 -3.890 1.00 28.27 77 ASP D N 1
ATOM 7296 C CA . ASP D 1 78 ? 50.166 34.448 -3.498 1.00 30.51 77 ASP D CA 1
ATOM 7297 C C . ASP D 1 78 ? 49.370 33.142 -3.642 1.00 30.31 77 ASP D C 1
ATOM 7298 O O . ASP D 1 78 ? 49.953 32.054 -3.683 1.00 31.41 77 ASP D O 1
ATOM 7303 N N . LYS D 1 79 ? 48.052 33.233 -3.717 1.00 28.14 78 LYS D N 1
ATOM 7304 C CA . LYS D 1 79 ? 47.257 32.046 -3.988 1.00 30.11 78 LYS D CA 1
ATOM 7305 C C . LYS D 1 79 ? 46.909 31.842 -5.477 1.00 28.18 78 LYS D C 1
ATOM 7306 O O . LYS D 1 79 ? 46.204 30.900 -5.803 1.00 27.42 78 LYS D O 1
ATOM 7312 N N . ILE D 1 80 ? 47.377 32.711 -6.376 1.00 28.90 79 ILE D N 1
ATOM 7313 C CA . ILE D 1 80 ? 47.096 32.552 -7.810 1.00 27.95 79 ILE D CA 1
ATOM 7314 C C . ILE D 1 80 ? 48.259 31.850 -8.522 1.00 28.62 79 ILE D C 1
ATOM 7315 O O . ILE D 1 80 ? 49.377 32.375 -8.609 1.00 28.31 79 ILE D O 1
ATOM 7320 N N . ILE D 1 81 ? 47.984 30.648 -9.028 1.00 26.83 80 ILE D N 1
ATOM 7321 C CA . ILE D 1 81 ? 48.954 29.897 -9.818 1.00 26.86 80 ILE D CA 1
ATOM 7322 C C . ILE D 1 81 ? 48.533 30.009 -11.281 1.00 25.96 80 ILE D C 1
ATOM 7323 O O . ILE D 1 81 ? 47.525 29.431 -11.696 1.00 23.39 80 ILE D O 1
ATOM 7328 N N . SER D 1 82 ? 49.312 30.778 -12.031 1.00 24.06 81 SER D N 1
ATOM 7329 C CA . SER D 1 82 ? 49.022 31.133 -13.413 1.00 24.62 81 SER D CA 1
ATOM 7330 C C . SER D 1 82 ? 50.037 30.476 -14.319 1.00 24.72 81 SER D C 1
ATOM 7331 O O . SER D 1 82 ? 51.188 30.347 -13.941 1.00 22.79 81 SER D O 1
ATOM 7334 N N . SER D 1 83 ? 49.617 30.045 -15.506 1.00 23.23 82 SER D N 1
ATOM 7335 C CA . SER D 1 83 ? 50.562 29.453 -16.456 1.00 25.00 82 SER D CA 1
ATOM 7336 C C . SER D 1 83 ? 51.602 30.512 -16.898 1.00 26.32 82 SER D C 1
ATOM 7337 O O . SER D 1 83 ? 52.665 30.172 -17.377 1.00 26.16 82 SER D O 1
ATOM 7340 N N . GLY D 1 84 ? 51.312 31.801 -16.708 1.00 27.68 83 GLY D N 1
ATOM 7341 C CA . GLY D 1 84 ? 52.313 32.850 -16.963 1.00 27.73 83 GLY D CA 1
ATOM 7342 C C . GLY D 1 84 ? 53.604 32.686 -16.181 1.00 28.25 83 GLY D C 1
ATOM 7343 O O . GLY D 1 84 ? 54.692 33.102 -16.624 1.00 30.37 83 GLY D O 1
ATOM 7357 N N . ILE D 1 86 ? 54.996 29.807 -15.484 1.00 24.31 85 ILE D N 1
ATOM 7358 C CA . ILE D 1 86 ? 55.831 28.829 -16.186 1.00 21.89 85 ILE D CA 1
ATOM 7359 C C . ILE D 1 86 ? 56.513 29.439 -17.391 1.00 21.95 85 ILE D C 1
ATOM 7360 O O . ILE D 1 86 ? 57.664 29.153 -17.671 1.00 22.67 85 ILE D O 1
ATOM 7365 N N . THR D 1 87 ? 55.800 30.291 -18.114 1.00 21.88 86 THR D N 1
ATOM 7366 C CA . THR D 1 87 ? 56.381 31.039 -19.234 1.00 20.93 86 THR D CA 1
ATOM 7367 C C . THR D 1 87 ? 57.597 31.846 -18.775 1.00 22.42 86 THR D C 1
ATOM 7368 O O . THR D 1 87 ? 58.668 31.756 -19.389 1.00 21.74 86 THR D O 1
ATOM 7372 N N . LYS D 1 88 ? 57.416 32.611 -17.700 1.00 24.01 87 LYS D N 1
ATOM 7373 C CA . LYS D 1 88 ? 58.478 33.438 -17.078 1.00 26.54 87 LYS D CA 1
ATOM 7374 C C . LYS D 1 88 ? 59.698 32.592 -16.742 1.00 25.45 87 LYS D C 1
ATOM 7375 O O . LYS D 1 88 ? 60.820 32.920 -17.081 1.00 25.33 87 LYS D O 1
ATOM 7381 N N . GLU D 1 89 ? 59.463 31.494 -16.051 1.00 25.49 88 GLU D N 1
ATOM 7382 C CA . GLU D 1 89 ? 60.529 30.569 -15.712 1.00 26.66 88 GLU D CA 1
ATOM 7383 C C . GLU D 1 89 ? 61.218 30.021 -16.971 1.00 28.10 88 GLU D C 1
ATOM 7384 O O . GLU D 1 89 ? 62.446 29.924 -17.021 1.00 29.93 88 GLU D O 1
ATOM 7390 N N . TYR D 1 90 ? 60.440 29.655 -17.981 1.00 27.07 89 TYR D N 1
ATOM 7391 C CA . TYR D 1 90 ? 61.006 29.127 -19.235 1.00 27.92 89 TYR D CA 1
ATOM 7392 C C . TYR D 1 90 ? 61.907 30.150 -19.914 1.00 25.83 89 TYR D C 1
ATOM 7393 O O . TYR D 1 90 ? 62.982 29.822 -20.341 1.00 24.50 89 TYR D O 1
ATOM 7402 N N . ILE D 1 91 ? 61.447 31.390 -19.998 1.00 27.76 90 ILE D N 1
ATOM 7403 C CA . ILE D 1 91 ? 62.232 32.454 -20.577 1.00 29.04 90 ILE D CA 1
ATOM 7404 C C . ILE D 1 91 ? 63.538 32.635 -19.813 1.00 30.96 90 ILE D C 1
ATOM 7405 O O . ILE D 1 91 ? 64.602 32.702 -20.432 1.00 32.24 90 ILE D O 1
ATOM 7410 N N . ASP D 1 92 ? 63.454 32.693 -18.489 1.00 32.11 91 ASP D N 1
ATOM 7411 C CA A ASP D 1 92 ? 64.629 32.853 -17.625 0.50 33.29 91 ASP D CA 1
ATOM 7412 C CA B ASP D 1 92 ? 64.634 32.880 -17.649 0.50 33.22 91 ASP D CA 1
ATOM 7413 C C . ASP D 1 92 ? 65.652 31.751 -17.830 1.00 32.72 91 ASP D C 1
ATOM 7414 O O . ASP D 1 92 ? 66.836 32.009 -18.031 1.00 32.56 91 ASP D O 1
ATOM 7423 N N . LEU D 1 93 ? 65.187 30.507 -17.751 1.00 33.77 92 LEU D N 1
ATOM 7424 C CA . LEU D 1 93 ? 66.066 29.329 -17.783 1.00 34.61 92 LEU D CA 1
ATOM 7425 C C . LEU D 1 93 ? 66.482 28.871 -19.179 1.00 35.98 92 LEU D C 1
ATOM 7426 O O . LEU D 1 93 ? 67.544 28.274 -19.315 1.00 35.71 92 LEU D O 1
ATOM 7429 N N . LYS D 1 94 ? 65.649 29.111 -20.204 1.00 34.35 93 LYS D N 1
ATOM 7430 C CA . LYS D 1 94 ? 65.878 28.520 -21.539 1.00 34.14 93 LYS D CA 1
ATOM 7431 C C . LYS D 1 94 ? 66.172 29.490 -22.665 1.00 35.03 93 LYS D C 1
ATOM 7432 O O . LYS D 1 94 ? 66.540 29.059 -23.747 1.00 38.77 93 LYS D O 1
ATOM 7438 N N . VAL D 1 95 ? 65.992 30.785 -22.449 1.00 35.56 94 VAL D N 1
ATOM 7439 C CA . VAL D 1 95 ? 66.199 31.765 -23.503 1.00 35.89 94 VAL D CA 1
ATOM 7440 C C . VAL D 1 95 ? 67.420 32.615 -23.182 1.00 39.82 94 VAL D C 1
ATOM 7441 O O . VAL D 1 95 ? 67.445 33.304 -22.164 1.00 40.23 94 VAL D O 1
ATOM 7445 N N . ASP D 1 96 ? 68.440 32.567 -24.038 1.00 43.87 95 ASP D N 1
ATOM 7446 C CA . ASP D 1 96 ? 69.743 33.177 -23.709 1.00 46.04 95 ASP D CA 1
ATOM 7447 C C . ASP D 1 96 ? 69.848 34.606 -24.217 1.00 45.95 95 ASP D C 1
ATOM 7448 O O . ASP D 1 96 ? 70.307 34.850 -25.338 1.00 49.03 95 ASP D O 1
ATOM 7453 N N . GLY D 1 97 ? 69.461 35.559 -23.383 1.00 43.85 96 GLY D N 1
ATOM 7454 C CA . GLY D 1 97 ? 69.566 36.962 -23.745 1.00 42.17 96 GLY D CA 1
ATOM 7455 C C . GLY D 1 97 ? 68.720 37.329 -24.956 1.00 41.49 96 GLY D C 1
ATOM 7456 O O . GLY D 1 97 ? 67.819 36.573 -25.368 1.00 41.91 96 GLY D O 1
ATOM 7457 N N . GLY D 1 98 ? 69.007 38.498 -25.513 1.00 37.38 97 GLY D N 1
ATOM 7458 C CA . GLY D 1 98 ? 68.383 38.978 -26.760 1.00 37.48 97 GLY D CA 1
ATOM 7459 C C . GLY D 1 98 ? 66.982 39.563 -26.605 1.00 35.27 97 GLY D C 1
ATOM 7460 O O . GLY D 1 98 ? 66.648 40.157 -25.572 1.00 33.48 97 GLY D O 1
ATOM 7461 N N . ILE D 1 99 ? 66.147 39.388 -27.636 1.00 32.93 98 ILE D N 1
ATOM 7462 C CA . ILE D 1 99 ? 64.779 39.923 -27.606 1.00 30.58 98 ILE D CA 1
ATOM 7463 C C . ILE D 1 99 ? 63.756 38.808 -27.533 1.00 30.96 98 ILE D C 1
ATOM 7464 O O . ILE D 1 99 ? 63.928 37.796 -28.169 1.00 31.11 98 ILE D O 1
ATOM 7469 N N . VAL D 1 100 ? 62.706 39.016 -26.721 1.00 30.16 99 VAL D N 1
ATOM 7470 C CA . VAL D 1 100 ? 61.508 38.188 -26.736 1.00 27.18 99 VAL D CA 1
ATOM 7471 C C . VAL D 1 100 ? 60.422 39.020 -27.420 1.00 24.83 99 VAL D C 1
ATOM 7472 O O . VAL D 1 100 ? 60.047 40.095 -26.967 1.00 25.51 99 VAL D O 1
ATOM 7476 N N . ALA D 1 101 ? 59.924 38.550 -28.545 1.00 23.44 100 ALA D N 1
ATOM 7477 C CA . ALA D 1 101 ? 58.829 39.244 -29.214 1.00 21.63 100 ALA D CA 1
ATOM 7478 C C . ALA D 1 101 ? 57.503 38.802 -28.615 1.00 21.75 100 ALA D C 1
ATOM 7479 O O . ALA D 1 101 ? 57.368 37.655 -28.137 1.00 22.44 100 ALA D O 1
ATOM 7481 N N . TYR D 1 102 ? 56.511 39.680 -28.641 1.00 20.78 101 TYR D N 1
ATOM 7482 C CA . TYR D 1 102 ? 55.193 39.347 -28.095 1.00 21.41 101 TYR D CA 1
ATOM 7483 C C . TYR D 1 102 ? 54.016 39.861 -28.889 1.00 23.25 101 TYR D C 1
ATOM 7484 O O . TYR D 1 102 ? 54.054 40.916 -29.556 1.00 21.48 101 TYR D O 1
ATOM 7493 N N . LEU D 1 103 ? 52.936 39.095 -28.783 1.00 24.95 102 LEU D N 1
ATOM 7494 C CA . LEU D 1 103 ? 51.627 39.530 -29.255 1.00 23.55 102 LEU D CA 1
ATOM 7495 C C . LEU D 1 103 ? 50.772 39.759 -28.047 1.00 23.68 102 LEU D C 1
ATOM 7496 O O . LEU D 1 103 ? 50.472 38.835 -27.298 1.00 24.18 102 LEU D O 1
ATOM 7501 N N . GLY D 1 104 ? 50.373 41.003 -27.843 1.00 26.48 103 GLY D N 1
ATOM 7502 C CA . GLY D 1 104 ? 49.569 41.381 -26.679 1.00 25.69 103 GLY D CA 1
ATOM 7503 C C . GLY D 1 104 ? 49.671 42.875 -26.408 1.00 26.12 103 GLY D C 1
ATOM 7504 O O . GLY D 1 104 ? 50.038 43.637 -27.289 1.00 23.32 103 GLY D O 1
ATOM 7505 N N . THR D 1 105 ? 49.382 43.270 -25.166 1.00 26.54 104 THR D N 1
ATOM 7506 C CA . THR D 1 105 ? 49.525 44.640 -24.730 1.00 25.48 104 THR D CA 1
ATOM 7507 C C . THR D 1 105 ? 50.864 44.789 -23.985 1.00 26.17 104 THR D C 1
ATOM 7508 O O . THR D 1 105 ? 51.449 43.793 -23.546 1.00 25.04 104 THR D O 1
ATOM 7512 N N . ALA D 1 106 ? 51.355 46.034 -23.854 1.00 26.25 105 ALA D N 1
ATOM 7513 C CA . ALA D 1 106 ? 52.588 46.317 -23.108 1.00 25.96 105 ALA D CA 1
ATOM 7514 C C . ALA D 1 106 ? 52.491 45.804 -21.661 1.00 26.32 105 ALA D C 1
ATOM 7515 O O . ALA D 1 106 ? 53.432 45.275 -21.090 1.00 26.72 105 ALA D O 1
ATOM 7517 N N . ASN D 1 107 ? 51.334 45.999 -21.062 1.00 25.82 106 ASN D N 1
ATOM 7518 C CA . ASN D 1 107 ? 51.138 45.554 -19.712 1.00 30.28 106 ASN D CA 1
ATOM 7519 C C . ASN D 1 107 ? 51.293 44.030 -19.551 1.00 29.79 106 ASN D C 1
ATOM 7520 O O . ASN D 1 107 ? 51.879 43.563 -18.596 1.00 33.06 106 ASN D O 1
ATOM 7525 N N . SER D 1 108 ? 50.791 43.272 -20.510 1.00 28.76 107 SER D N 1
ATOM 7526 C CA . SER D 1 108 ? 50.883 41.816 -20.451 1.00 27.41 107 SER D CA 1
ATOM 7527 C C . SER D 1 108 ? 52.316 41.352 -20.553 1.00 28.02 107 SER D C 1
ATOM 7528 O O . SER D 1 108 ? 52.670 40.326 -19.989 1.00 29.79 107 SER D O 1
ATOM 7531 N N . ALA D 1 109 ? 53.139 42.120 -21.266 1.00 29.75 108 ALA D N 1
ATOM 7532 C CA . ALA D 1 109 ? 54.593 41.813 -21.431 1.00 28.77 108 ALA D CA 1
ATOM 7533 C C . ALA D 1 109 ? 55.382 42.191 -20.196 1.00 29.30 108 ALA D C 1
ATOM 7534 O O . ALA D 1 109 ? 56.427 41.634 -19.907 1.00 28.26 108 ALA D O 1
ATOM 7536 N N . ASN D 1 110 ? 54.873 43.174 -19.474 1.00 31.50 109 ASN D N 1
ATOM 7537 C CA . ASN D 1 110 ? 55.558 43.727 -18.313 1.00 33.91 109 ASN D CA 1
ATOM 7538 C C . ASN D 1 110 ? 56.103 42.705 -17.244 1.00 33.84 109 ASN D C 1
ATOM 7539 O O . ASN D 1 110 ? 57.264 42.803 -16.821 1.00 33.84 109 ASN D O 1
ATOM 7544 N N . TYR D 1 111 ? 55.273 41.754 -16.798 1.00 33.06 110 TYR D N 1
ATOM 7545 C CA . TYR D 1 111 ? 55.718 40.802 -15.776 1.00 35.53 110 TYR D CA 1
ATOM 7546 C C . TYR D 1 111 ? 56.849 39.921 -16.311 1.00 35.71 110 TYR D C 1
ATOM 7547 O O . TYR D 1 111 ? 57.645 39.391 -15.520 1.00 37.60 110 TYR D O 1
ATOM 7556 N N . LEU D 1 112 ? 56.950 39.787 -17.636 1.00 35.55 111 LEU D N 1
ATOM 7557 C CA . LEU D 1 112 ? 58.009 38.945 -18.227 1.00 36.82 111 LEU D CA 1
ATOM 7558 C C . LEU D 1 112 ? 59.347 39.667 -18.332 1.00 37.82 111 LEU D C 1
ATOM 7559 O O . LEU D 1 112 ? 60.377 39.038 -18.584 1.00 38.72 111 LEU D O 1
ATOM 7564 N N . VAL D 1 113 ? 59.314 40.987 -18.174 1.00 40.12 112 VAL D N 1
ATOM 7565 C CA . VAL D 1 113 ? 60.519 41.806 -18.220 1.00 43.20 112 VAL D CA 1
ATOM 7566 C C . VAL D 1 113 ? 61.590 41.205 -17.288 1.00 44.78 112 VAL D C 1
ATOM 7567 O O . VAL D 1 113 ? 61.310 40.802 -16.148 1.00 45.61 112 VAL D O 1
ATOM 7571 N N . SER D 1 114 ? 62.812 41.086 -17.788 1.00 46.56 113 SER D N 1
ATOM 7572 C CA . SER D 1 114 ? 63.888 40.609 -16.945 1.00 47.98 113 SER D CA 1
ATOM 7573 C C . SER D 1 114 ? 65.226 41.208 -17.374 1.00 49.78 113 SER D C 1
ATOM 7574 O O . SER D 1 114 ? 65.375 41.762 -18.495 1.00 45.61 113 SER D O 1
ATOM 7577 N N . ASP D 1 115 ? 66.185 41.125 -16.443 1.00 50.62 114 ASP D N 1
ATOM 7578 C CA . ASP D 1 115 ? 67.538 41.616 -16.679 1.00 49.53 114 ASP D CA 1
ATOM 7579 C C . ASP D 1 115 ? 68.170 40.710 -17.726 1.00 47.09 114 ASP D C 1
ATOM 7580 O O . ASP D 1 115 ? 68.306 39.496 -17.518 1.00 47.01 114 ASP D O 1
ATOM 7583 N N . GLY D 1 116 ? 68.485 41.296 -18.881 1.00 46.37 115 GLY D N 1
ATOM 7584 C CA . GLY D 1 116 ? 69.036 40.531 -20.001 1.00 45.46 115 GLY D CA 1
ATOM 7585 C C . GLY D 1 116 ? 68.157 40.459 -21.239 1.00 44.15 115 GLY D C 1
ATOM 7586 O O . GLY D 1 116 ? 68.686 40.459 -22.352 1.00 43.19 115 GLY D O 1
ATOM 7587 N N . ILE D 1 117 ? 66.834 40.381 -21.060 1.00 42.17 116 ILE D N 1
ATOM 7588 C CA . ILE D 1 117 ? 65.916 40.339 -22.201 1.00 42.83 116 ILE D CA 1
ATOM 7589 C C . ILE D 1 117 ? 65.103 41.651 -22.365 1.00 42.39 116 ILE D C 1
ATOM 7590 O O . ILE D 1 117 ? 64.548 42.202 -21.407 1.00 44.60 116 ILE D O 1
ATOM 7595 N N . LYS D 1 118 ? 65.041 42.140 -23.593 1.00 40.09 117 LYS D N 1
ATOM 7596 C CA . LYS D 1 118 ? 64.142 43.233 -23.942 1.00 39.80 117 LYS D CA 1
ATOM 7597 C C . LYS D 1 118 ? 62.826 42.634 -24.472 1.00 35.31 117 LYS D C 1
ATOM 7598 O O . LYS D 1 118 ? 62.865 41.713 -25.265 1.00 34.52 117 LYS D O 1
ATOM 7610 N N . LEU D 1 120 ? 59.683 43.285 -26.882 1.00 27.50 119 LEU D N 1
ATOM 7611 C CA . LEU D 1 120 ? 59.174 44.125 -27.941 1.00 27.30 119 LEU D CA 1
ATOM 7612 C C . LEU D 1 120 ? 58.006 43.468 -28.626 1.00 25.97 119 LEU D C 1
ATOM 7613 O O . LEU D 1 120 ? 58.009 42.260 -28.842 1.00 25.26 119 LEU D O 1
ATOM 7618 N N . PRO D 1 121 ? 57.009 44.270 -29.014 1.00 24.75 120 PRO D N 1
ATOM 7619 C CA . PRO D 1 121 ? 55.910 43.709 -29.741 1.00 24.47 120 PRO D CA 1
ATOM 7620 C C . PRO D 1 121 ? 56.376 43.269 -31.126 1.00 27.58 120 PRO D C 1
ATOM 7621 O O . PRO D 1 121 ? 57.372 43.813 -31.667 1.00 26.37 120 PRO D O 1
ATOM 7625 N N . VAL D 1 122 ? 55.661 42.309 -31.704 1.00 25.88 121 VAL D N 1
ATOM 7626 C CA . VAL D 1 122 ? 55.993 41.817 -33.031 1.00 23.24 121 VAL D CA 1
ATOM 7627 C C . VAL D 1 122 ? 56.020 42.968 -34.018 1.00 24.83 121 VAL D C 1
ATOM 7628 O O . VAL D 1 122 ? 56.788 42.938 -34.960 1.00 24.08 121 VAL D O 1
ATOM 7632 N N . SER D 1 123 ? 55.182 43.983 -33.792 1.00 24.28 122 SER D N 1
ATOM 7633 C CA . SER D 1 123 ? 55.091 45.116 -34.696 1.00 25.57 122 SER D CA 1
ATOM 7634 C C . SER D 1 123 ? 56.403 45.861 -34.794 1.00 28.69 122 SER D C 1
ATOM 7635 O O . SER D 1 123 ? 56.623 46.540 -35.776 1.00 30.23 122 SER D O 1
ATOM 7638 N N . ALA D 1 124 ? 57.259 45.728 -33.777 1.00 29.90 123 ALA D N 1
ATOM 7639 C CA . ALA D 1 124 ? 58.537 46.429 -33.703 1.00 28.83 123 ALA D CA 1
ATOM 7640 C C . ALA D 1 124 ? 59.676 45.652 -34.302 1.00 29.06 123 ALA D C 1
ATOM 7641 O O . ALA D 1 124 ? 60.791 46.153 -34.335 1.00 31.58 123 ALA D O 1
ATOM 7643 N N . ILE D 1 125 ? 59.421 44.441 -34.797 1.00 31.47 124 ILE D N 1
ATOM 7644 C CA . ILE D 1 125 ? 60.494 43.592 -35.347 1.00 28.44 124 ILE D CA 1
ATOM 7645 C C . ILE D 1 125 ? 60.593 43.823 -36.844 1.00 29.90 124 ILE D C 1
ATOM 7646 O O . ILE D 1 125 ? 59.591 43.882 -37.541 1.00 26.73 124 ILE D O 1
ATOM 7651 N N . ASP D 1 126 ? 61.825 43.974 -37.309 1.00 32.37 125 ASP D N 1
ATOM 7652 C CA . ASP D 1 126 ? 62.140 44.171 -38.713 1.00 32.89 125 ASP D CA 1
ATOM 7653 C C . ASP D 1 126 ? 63.562 43.623 -38.935 1.00 32.33 125 ASP D C 1
ATOM 7654 O O . ASP D 1 126 ? 64.096 42.888 -38.096 1.00 28.79 125 ASP D O 1
ATOM 7659 N N . ASP D 1 127 ? 64.187 43.977 -40.053 1.00 35.33 126 ASP D N 1
ATOM 7660 C CA . ASP D 1 127 ? 65.447 43.336 -40.434 1.00 37.19 126 ASP D CA 1
ATOM 7661 C C . ASP D 1 127 ? 66.593 43.789 -39.551 1.00 35.58 126 ASP D C 1
ATOM 7662 O O . ASP D 1 127 ? 67.614 43.110 -39.450 1.00 36.01 126 ASP D O 1
ATOM 7667 N N . SER D 1 128 ? 66.403 44.923 -38.894 1.00 35.39 127 SER D N 1
ATOM 7668 C CA . SER D 1 128 ? 67.436 45.490 -38.046 1.00 35.95 127 SER D CA 1
ATOM 7669 C C . SER D 1 128 ? 67.551 44.770 -36.719 1.00 35.80 127 SER D C 1
ATOM 7670 O O . SER D 1 128 ? 68.644 44.753 -36.150 1.00 35.80 127 SER D O 1
ATOM 7673 N N . ASN D 1 129 ? 66.447 44.194 -36.211 1.00 35.78 128 ASN D N 1
ATOM 7674 C CA . ASN D 1 129 ? 66.481 43.480 -34.903 1.00 35.29 128 ASN D CA 1
ATOM 7675 C C . ASN D 1 129 ? 66.103 41.986 -34.890 1.00 35.27 128 ASN D C 1
ATOM 7676 O O . ASN D 1 129 ? 66.232 41.316 -33.846 1.00 34.32 128 ASN D O 1
ATOM 7681 N N . ILE D 1 130 ? 65.690 41.446 -36.037 1.00 33.32 129 ILE D N 1
ATOM 7682 C CA . ILE D 1 130 ? 65.232 40.050 -36.087 1.00 31.30 129 ILE D CA 1
ATOM 7683 C C . ILE D 1 130 ? 66.229 38.942 -35.604 1.00 31.97 129 ILE D C 1
ATOM 7684 O O . ILE D 1 130 ? 65.804 38.004 -34.917 1.00 32.50 129 ILE D O 1
ATOM 7689 N N . GLY D 1 131 ? 67.521 39.026 -35.934 1.00 30.38 130 GLY D N 1
ATOM 7690 C CA . GLY D 1 131 ? 68.545 38.034 -35.476 1.00 29.70 130 GLY D CA 1
ATOM 7691 C C . GLY D 1 131 ? 68.740 37.952 -33.954 1.00 29.55 130 GLY D C 1
ATOM 7692 O O . GLY D 1 131 ? 69.335 36.988 -33.423 1.00 26.94 130 GLY D O 1
ATOM 7693 N N . GLU D 1 132 ? 68.238 38.977 -33.261 1.00 27.53 131 GLU D N 1
ATOM 7694 C CA . GLU D 1 132 ? 68.260 39.039 -31.805 1.00 29.61 131 GLU D CA 1
ATOM 7695 C C . GLU D 1 132 ? 66.971 38.509 -31.144 1.00 28.30 131 GLU D C 1
ATOM 7696 O O . GLU D 1 132 ? 66.909 38.401 -29.908 1.00 30.77 131 GLU D O 1
ATOM 7702 N N . VAL D 1 133 ? 65.939 38.208 -31.937 1.00 27.00 132 VAL D N 1
ATOM 7703 C CA . VAL D 1 133 ? 64.679 37.686 -31.372 1.00 24.15 132 VAL D CA 1
ATOM 7704 C C . VAL D 1 133 ? 64.881 36.217 -31.050 1.00 22.32 132 VAL D C 1
ATOM 7705 O O . VAL D 1 133 ? 65.098 35.434 -31.961 1.00 23.68 132 VAL D O 1
ATOM 7709 N N . ASN D 1 134 ? 64.850 35.853 -29.758 1.00 22.61 133 ASN D N 1
ATOM 7710 C CA . ASN D 1 134 ? 65.145 34.459 -29.316 1.00 23.54 133 ASN D CA 1
ATOM 7711 C C . ASN D 1 134 ? 63.932 33.695 -28.781 1.00 23.60 133 ASN D C 1
ATOM 7712 O O . ASN D 1 134 ? 64.041 32.545 -28.353 1.00 23.84 133 ASN D O 1
ATOM 7717 N N . ALA D 1 135 ? 62.762 34.335 -28.805 1.00 24.51 134 ALA D N 1
ATOM 7718 C CA . ALA D 1 135 ? 61.500 33.656 -28.491 1.00 21.94 134 ALA D CA 1
ATOM 7719 C C . ALA D 1 135 ? 60.362 34.533 -28.939 1.00 23.62 134 ALA D C 1
ATOM 7720 O O . ALA D 1 135 ? 60.538 35.749 -29.116 1.00 23.04 134 ALA D O 1
ATOM 7722 N N . LEU D 1 136 ? 59.197 33.909 -29.101 1.00 22.87 135 LEU D N 1
ATOM 7723 C CA . LEU D 1 136 ? 57.929 34.610 -29.259 1.00 22.12 135 LEU D CA 1
ATOM 7724 C C . LEU D 1 136 ? 56.973 34.132 -28.192 1.00 20.96 135 LEU D C 1
ATOM 7725 O O . LEU D 1 136 ? 56.891 32.933 -27.908 1.00 23.79 135 LEU D O 1
ATOM 7730 N N . VAL D 1 137 ? 56.264 35.075 -27.584 1.00 21.34 136 VAL D N 1
ATOM 7731 C CA . VAL D 1 137 ? 55.185 34.753 -26.659 1.00 22.02 136 VAL D CA 1
ATOM 7732 C C . VAL D 1 137 ? 53.898 35.368 -27.100 1.00 21.02 136 VAL D C 1
ATOM 7733 O O . VAL D 1 137 ? 53.854 36.547 -27.407 1.00 22.26 136 VAL D O 1
ATOM 7737 N N . LEU D 1 138 ? 52.834 34.573 -27.093 1.00 22.42 137 LEU D N 1
ATOM 7738 C CA . LEU D 1 138 ? 51.457 35.086 -27.270 1.00 21.47 137 LEU D CA 1
ATOM 7739 C C . LEU D 1 138 ? 50.815 35.290 -25.900 1.00 21.70 137 LEU D C 1
ATOM 7740 O O . LEU D 1 138 ? 50.660 34.324 -25.144 1.00 21.04 137 LEU D O 1
ATOM 7745 N N . LEU D 1 139 ? 50.438 36.537 -25.590 1.00 21.30 138 LEU D N 1
ATOM 7746 C CA . LEU D 1 139 ? 49.968 36.924 -24.248 1.00 21.47 138 LEU D CA 1
ATOM 7747 C C . LEU D 1 139 ? 48.534 37.354 -24.143 1.00 20.09 138 LEU D C 1
ATOM 7748 O O . LEU D 1 139 ? 47.887 37.058 -23.151 1.00 19.70 138 LEU D O 1
ATOM 7753 N N . ASP D 1 140 ? 48.028 38.066 -25.146 1.00 21.05 139 ASP D N 1
ATOM 7754 C CA . ASP D 1 140 ? 46.704 38.680 -25.065 1.00 22.56 139 ASP D CA 1
ATOM 7755 C C . ASP D 1 140 ? 46.202 38.891 -26.497 1.00 23.11 139 ASP D C 1
ATOM 7756 O O . ASP D 1 140 ? 46.983 39.228 -27.378 1.00 23.36 139 ASP D O 1
ATOM 7761 N N . ASP D 1 141 ? 44.929 38.621 -26.744 1.00 23.20 140 ASP D N 1
ATOM 7762 C CA . ASP D 1 141 ? 44.355 38.834 -28.083 1.00 26.58 140 ASP D CA 1
ATOM 7763 C C . ASP D 1 141 ? 44.180 40.327 -28.474 1.00 28.27 140 ASP D C 1
ATOM 7764 O O . ASP D 1 141 ? 43.981 40.629 -29.657 1.00 27.39 140 ASP D O 1
ATOM 7769 N N . GLU D 1 142 ? 44.267 41.229 -27.491 1.00 29.71 141 GLU D N 1
ATOM 7770 C CA . GLU D 1 142 ? 44.278 42.684 -27.730 1.00 30.83 141 GLU D CA 1
ATOM 7771 C C . GLU D 1 142 ? 45.677 43.229 -27.698 1.00 29.23 141 GLU D C 1
ATOM 7772 O O . GLU D 1 142 ? 46.536 42.644 -27.067 1.00 32.05 141 GLU D O 1
ATOM 7778 N N . GLY D 1 143 ? 45.865 44.388 -28.338 1.00 28.79 142 GLY D N 1
ATOM 7779 C CA . GLY D 1 143 ? 47.095 45.187 -28.247 1.00 30.82 142 GLY D CA 1
ATOM 7780 C C . GLY D 1 143 ? 47.905 45.288 -29.532 1.00 30.36 142 GLY D C 1
ATOM 7781 O O . GLY D 1 143 ? 48.976 45.898 -29.552 1.00 32.80 142 GLY D O 1
ATOM 7782 N N . PHE D 1 144 ? 47.430 44.634 -30.587 1.00 29.31 143 PHE D N 1
ATOM 7783 C CA . PHE D 1 144 ? 48.140 44.594 -31.845 1.00 28.07 143 PHE D CA 1
ATOM 7784 C C . PHE D 1 144 ? 47.200 44.640 -33.013 1.00 25.41 143 PHE D C 1
ATOM 7785 O O . PHE D 1 144 ? 46.017 44.486 -32.864 1.00 25.49 143 PHE D O 1
ATOM 7793 N N . ASN D 1 145 ? 47.768 44.895 -34.183 1.00 26.52 144 ASN D N 1
ATOM 7794 C CA . ASN D 1 145 ? 47.065 44.879 -35.440 1.00 24.33 144 ASN D CA 1
ATOM 7795 C C . ASN D 1 145 ? 47.150 43.464 -36.054 1.00 23.89 144 ASN D C 1
ATOM 7796 O O . ASN D 1 145 ? 48.218 43.007 -36.432 1.00 23.02 144 ASN D O 1
ATOM 7801 N N . TRP D 1 146 ? 46.009 42.810 -36.186 1.00 24.05 145 TRP D N 1
ATOM 7802 C CA . TRP D 1 146 ? 45.966 41.391 -36.545 1.00 23.39 145 TRP D CA 1
ATOM 7803 C C . TRP D 1 146 ? 46.464 41.141 -37.968 1.00 24.01 145 TRP D C 1
ATOM 7804 O O . TRP D 1 146 ? 47.216 40.195 -38.240 1.00 24.70 145 TRP D O 1
ATOM 7815 N N . PHE D 1 147 ? 46.042 42.000 -38.882 1.00 23.56 146 PHE D N 1
ATOM 7816 C CA . PHE D 1 147 ? 46.455 41.876 -40.266 1.00 25.16 146 PHE D CA 1
ATOM 7817 C C . PHE D 1 147 ? 47.959 41.964 -40.406 1.00 25.72 146 PHE D C 1
ATOM 7818 O O . PHE D 1 147 ? 48.596 41.079 -41.009 1.00 25.04 146 PHE D O 1
ATOM 7826 N N . HIS D 1 148 ? 48.541 43.019 -39.836 1.00 25.88 147 HIS D N 1
ATOM 7827 C CA . HIS D 1 148 ? 49.961 43.237 -40.004 1.00 25.76 147 HIS D CA 1
ATOM 7828 C C . HIS D 1 148 ? 50.760 42.288 -39.150 1.00 25.08 147 HIS D C 1
ATOM 7829 O O . HIS D 1 148 ? 51.770 41.754 -39.624 1.00 25.54 147 HIS D O 1
ATOM 7836 N N . ASP D 1 149 ? 50.338 42.062 -37.907 1.00 25.03 148 ASP D N 1
ATOM 7837 C CA . ASP D 1 149 ? 51.209 41.335 -36.958 1.00 25.71 148 ASP D CA 1
ATOM 7838 C C . ASP D 1 149 ? 51.054 39.811 -37.004 1.00 22.90 148 ASP D C 1
ATOM 7839 O O . ASP D 1 149 ? 51.986 39.104 -36.644 1.00 23.40 148 ASP D O 1
ATOM 7844 N N . LEU D 1 150 ? 49.914 39.296 -37.464 1.00 23.14 149 LEU D N 1
ATOM 7845 C CA . LEU D 1 150 ? 49.793 37.822 -37.673 1.00 21.72 149 LEU D CA 1
ATOM 7846 C C . LEU D 1 150 ? 50.589 37.382 -38.892 1.00 22.30 149 LEU D C 1
ATOM 7847 O O . LEU D 1 150 ? 51.232 36.329 -38.879 1.00 21.28 149 LEU D O 1
ATOM 7852 N N . ASN D 1 151 ? 50.553 38.217 -39.932 1.00 23.02 150 ASN D N 1
ATOM 7853 C CA . ASN D 1 151 ? 51.390 38.035 -41.100 1.00 25.09 150 ASN D CA 1
ATOM 7854 C C . ASN D 1 151 ? 52.880 38.074 -40.736 1.00 25.05 150 ASN D C 1
ATOM 7855 O O . ASN D 1 151 ? 53.642 37.166 -41.107 1.00 21.60 150 ASN D O 1
ATOM 7860 N N . LYS D 1 152 ? 53.272 39.094 -39.972 1.00 25.86 151 LYS D N 1
ATOM 7861 C CA . LYS D 1 152 ? 54.637 39.265 -39.477 1.00 26.72 151 LYS D CA 1
ATOM 7862 C C . LYS D 1 152 ? 55.024 38.079 -38.579 1.00 24.08 151 LYS D C 1
ATOM 7863 O O . LYS D 1 152 ? 56.151 37.566 -38.641 1.00 23.04 151 LYS D O 1
ATOM 7869 N N . THR D 1 153 ? 54.084 37.611 -37.768 1.00 23.01 152 THR D N 1
ATOM 7870 C CA . THR D 1 153 ? 54.368 36.486 -36.867 1.00 22.45 152 THR D CA 1
ATOM 7871 C C . THR D 1 153 ? 54.658 35.213 -37.642 1.00 20.36 152 THR D C 1
ATOM 7872 O O . THR D 1 153 ? 55.591 34.503 -37.322 1.00 21.10 152 THR D O 1
ATOM 7876 N N . VAL D 1 154 ? 53.864 34.953 -38.673 1.00 20.74 153 VAL D N 1
ATOM 7877 C CA . VAL D 1 154 ? 54.085 33.810 -39.558 1.00 21.38 153 VAL D CA 1
ATOM 7878 C C . VAL D 1 154 ? 55.464 33.901 -40.206 1.00 23.41 153 VAL D C 1
ATOM 7879 O O . VAL D 1 154 ? 56.165 32.906 -40.300 1.00 23.92 153 VAL D O 1
ATOM 7883 N N . ASN D 1 155 ? 55.851 35.083 -40.675 1.00 23.30 154 ASN D N 1
ATOM 7884 C CA . ASN D 1 155 ? 57.179 35.243 -41.272 1.00 22.94 154 ASN D CA 1
ATOM 7885 C C . ASN D 1 155 ? 58.295 35.116 -40.226 1.00 23.72 154 ASN D C 1
ATOM 7886 O O . ASN D 1 155 ? 59.316 34.505 -40.481 1.00 23.90 154 ASN D O 1
ATOM 7891 N N . LEU D 1 156 ? 58.086 35.677 -39.039 1.00 24.92 155 LEU D N 1
ATOM 7892 C CA . LEU D 1 156 ? 59.080 35.585 -37.953 1.00 24.76 155 LEU D CA 1
ATOM 7893 C C . LEU D 1 156 ? 59.419 34.132 -37.639 1.00 23.94 155 LEU D C 1
ATOM 7894 O O . LEU D 1 156 ? 60.594 33.753 -37.515 1.00 25.88 155 LEU D O 1
ATOM 7899 N N . LEU D 1 157 ? 58.382 33.319 -37.526 1.00 22.74 156 LEU D N 1
ATOM 7900 C CA . LEU D 1 157 ? 58.553 31.902 -37.190 1.00 25.75 156 LEU D CA 1
ATOM 7901 C C . LEU D 1 157 ? 59.063 31.069 -38.327 1.00 26.28 156 LEU D C 1
ATOM 7902 O O . LEU D 1 157 ? 59.726 30.080 -38.050 1.00 28.08 156 LEU D O 1
ATOM 7907 N N . ARG D 1 158 ? 58.794 31.469 -39.572 1.00 26.97 157 ARG D N 1
ATOM 7908 C CA . ARG D 1 158 ? 59.420 30.843 -40.752 1.00 28.64 157 ARG D CA 1
ATOM 7909 C C . ARG D 1 158 ? 60.922 31.102 -40.825 1.00 28.76 157 ARG D C 1
ATOM 7910 O O . ARG D 1 158 ? 61.683 30.260 -41.280 1.00 31.26 157 ARG D O 1
ATOM 7918 N N . LYS D 1 159 ? 61.342 32.271 -40.367 1.00 29.04 158 LYS D N 1
ATOM 7919 C CA . LYS D 1 159 ? 62.717 32.736 -40.523 1.00 27.75 158 LYS D CA 1
ATOM 7920 C C . LYS D 1 159 ? 63.640 32.452 -39.313 1.00 30.07 158 LYS D C 1
ATOM 7921 O O . LYS D 1 159 ? 64.851 32.298 -39.470 1.00 32.90 158 LYS D O 1
ATOM 7927 N N . ARG D 1 160 ? 63.089 32.406 -38.107 1.00 29.18 159 ARG D N 1
ATOM 7928 C CA . ARG D 1 160 ? 63.920 32.218 -36.895 1.00 28.73 159 ARG D CA 1
ATOM 7929 C C . ARG D 1 160 ? 63.571 30.890 -36.228 1.00 29.51 159 ARG D C 1
ATOM 7930 O O . ARG D 1 160 ? 62.399 30.574 -36.062 1.00 27.63 159 ARG D O 1
ATOM 7938 N N . THR D 1 161 ? 64.593 30.121 -35.865 1.00 29.15 160 THR D N 1
ATOM 7939 C CA . THR D 1 161 ? 64.418 28.891 -35.114 1.00 29.63 160 THR D CA 1
ATOM 7940 C C . THR D 1 161 ? 64.342 29.261 -33.641 1.00 28.75 160 THR D C 1
ATOM 7941 O O . THR D 1 161 ? 65.360 29.303 -32.922 1.00 27.52 160 THR D O 1
ATOM 7945 N N . ILE D 1 162 ? 63.129 29.569 -33.210 1.00 25.56 161 ILE D N 1
ATOM 7946 C CA . ILE D 1 162 ? 62.887 30.002 -31.856 1.00 23.05 161 ILE D CA 1
ATOM 7947 C C . ILE D 1 162 ? 61.635 29.355 -31.276 1.00 25.06 161 ILE D C 1
ATOM 7948 O O . ILE D 1 162 ? 60.719 28.975 -32.011 1.00 25.67 161 ILE D O 1
ATOM 7953 N N . PRO D 1 163 ? 61.581 29.237 -29.960 1.00 25.70 162 PRO D N 1
ATOM 7954 C CA . PRO D 1 163 ? 60.361 28.735 -29.351 1.00 26.63 162 PRO D CA 1
ATOM 7955 C C . PRO D 1 163 ? 59.244 29.770 -29.475 1.00 26.04 162 PRO D C 1
ATOM 7956 O O . PRO D 1 163 ? 59.505 30.976 -29.387 1.00 24.64 162 PRO D O 1
ATOM 7960 N N . ALA D 1 164 ? 58.028 29.270 -29.722 1.00 25.51 163 ALA D N 1
ATOM 7961 C CA . ALA D 1 164 ? 56.821 30.054 -29.784 1.00 23.80 163 ALA D CA 1
ATOM 7962 C C . ALA D 1 164 ? 56.008 29.540 -28.628 1.00 23.64 163 ALA D C 1
ATOM 7963 O O . ALA D 1 164 ? 55.776 28.333 -28.527 1.00 23.47 163 ALA D O 1
ATOM 7965 N N . ILE D 1 165 ? 55.615 30.438 -27.730 1.00 22.77 164 ILE D N 1
ATOM 7966 C CA . ILE D 1 165 ? 55.017 30.042 -26.427 1.00 21.69 164 ILE D CA 1
ATOM 7967 C C . ILE D 1 165 ? 53.634 30.646 -26.234 1.00 21.99 164 ILE D C 1
ATOM 7968 O O . ILE D 1 165 ? 53.415 31.806 -26.579 1.00 21.87 164 ILE D O 1
ATOM 7973 N N . VAL D 1 166 ? 52.689 29.852 -25.726 1.00 23.04 165 VAL D N 1
ATOM 7974 C CA . VAL D 1 166 ? 51.322 30.365 -25.405 1.00 21.61 165 VAL D CA 1
ATOM 7975 C C . VAL D 1 166 ? 50.712 29.622 -24.208 1.00 20.63 165 VAL D C 1
ATOM 7976 O O . VAL D 1 166 ? 50.973 28.438 -24.012 1.00 19.69 165 VAL D O 1
ATOM 7980 N N . ALA D 1 167 ? 49.928 30.329 -23.395 1.00 21.43 166 ALA D N 1
ATOM 7981 C CA . ALA D 1 167 ? 49.051 29.701 -22.415 1.00 21.23 166 ALA D CA 1
ATOM 7982 C C . ALA D 1 167 ? 48.033 28.845 -23.163 1.00 20.56 166 ALA D C 1
ATOM 7983 O O . ALA D 1 167 ? 47.549 29.261 -24.195 1.00 22.93 166 ALA D O 1
ATOM 7985 N N . ASN D 1 168 ? 47.674 27.692 -22.598 1.00 19.24 167 ASN D N 1
ATOM 7986 C CA . ASN D 1 168 ? 46.726 26.789 -23.193 1.00 20.57 167 ASN D CA 1
ATOM 7987 C C . ASN D 1 168 ? 45.290 27.185 -22.880 1.00 22.67 167 ASN D C 1
ATOM 7988 O O . ASN D 1 168 ? 44.564 26.408 -22.301 1.00 23.90 167 ASN D O 1
ATOM 7993 N N . THR D 1 169 ? 44.884 28.382 -23.304 1.00 23.24 168 THR D N 1
ATOM 7994 C CA . THR D 1 169 ? 43.516 28.872 -23.093 1.00 22.05 168 THR D CA 1
ATOM 7995 C C . THR D 1 169 ? 42.585 28.074 -23.996 1.00 22.78 168 THR D C 1
ATOM 7996 O O . THR D 1 169 ? 43.028 27.401 -24.897 1.00 19.97 168 THR D O 1
ATOM 8000 N N . ASP D 1 170 ? 41.285 28.169 -23.785 1.00 26.02 169 ASP D N 1
ATOM 8001 C CA . ASP D 1 170 ? 40.336 27.712 -24.807 1.00 28.12 169 ASP D CA 1
ATOM 8002 C C . ASP D 1 170 ? 40.498 28.602 -26.035 1.00 25.90 169 ASP D C 1
ATOM 8003 O O . ASP D 1 170 ? 41.105 29.654 -25.934 1.00 25.94 169 ASP D O 1
ATOM 8008 N N . ASN D 1 171 ? 40.013 28.165 -27.197 1.00 24.96 170 ASN D N 1
ATOM 8009 C CA . ASN D 1 171 ? 40.204 28.942 -28.411 1.00 22.53 170 ASN D CA 1
ATOM 8010 C C . ASN D 1 171 ? 39.344 30.181 -28.440 1.00 22.10 170 ASN D C 1
ATOM 8011 O O . ASN D 1 171 ? 39.695 31.137 -29.098 1.00 23.49 170 ASN D O 1
ATOM 8016 N N . THR D 1 172 ? 38.226 30.161 -27.738 1.00 21.72 171 THR D N 1
ATOM 8017 C CA . THR D 1 172 ? 37.382 31.334 -27.610 1.00 22.03 171 THR D CA 1
ATOM 8018 C C . THR D 1 172 ? 36.982 31.527 -26.172 1.00 25.06 171 THR D C 1
ATOM 8019 O O . THR D 1 172 ? 37.152 30.615 -25.350 1.00 26.06 171 THR D O 1
ATOM 8023 N N . TYR D 1 173 ? 36.436 32.706 -25.873 1.00 25.63 172 TYR D N 1
ATOM 8024 C CA . TYR D 1 173 ? 35.794 32.941 -24.611 1.00 27.13 172 TYR D CA 1
ATOM 8025 C C . TYR D 1 173 ? 34.557 33.782 -24.807 1.00 27.06 172 TYR D C 1
ATOM 8026 O O . TYR D 1 173 ? 34.524 34.609 -25.730 1.00 21.77 172 TYR D O 1
ATOM 8035 N N . PRO D 1 174 ? 33.557 33.603 -23.922 1.00 27.59 173 PRO D N 1
ATOM 8036 C CA . PRO D 1 174 ? 32.312 34.363 -24.011 1.00 28.37 173 PRO D CA 1
ATOM 8037 C C . PRO D 1 174 ? 32.514 35.828 -23.667 1.00 29.76 173 PRO D C 1
ATOM 8038 O O . PRO D 1 174 ? 33.166 36.139 -22.674 1.00 28.65 173 PRO D O 1
ATOM 8042 N N . LEU D 1 175 ? 31.956 36.712 -24.493 1.00 31.04 174 LEU D N 1
ATOM 8043 C CA . LEU D 1 175 ? 31.882 38.151 -24.206 1.00 33.10 174 LEU D CA 1
ATOM 8044 C C . LEU D 1 175 ? 30.540 38.510 -23.579 1.00 32.59 174 LEU D C 1
ATOM 8045 O O . LEU D 1 175 ? 30.450 39.290 -22.651 1.00 32.50 174 LEU D O 1
ATOM 8050 N N . THR D 1 176 ? 29.488 37.969 -24.167 1.00 33.59 175 THR D N 1
ATOM 8051 C CA . THR D 1 176 ? 28.145 38.229 -23.749 1.00 33.70 175 THR D CA 1
ATOM 8052 C C . THR D 1 176 ? 27.388 36.922 -23.775 1.00 34.68 175 THR D C 1
ATOM 8053 O O . THR D 1 176 ? 27.943 35.843 -24.053 1.00 32.92 175 THR D O 1
ATOM 8057 N N . LYS D 1 177 ? 26.096 37.020 -23.524 1.00 36.37 176 LYS D N 1
ATOM 8058 C CA . LYS D 1 177 ? 25.252 35.839 -23.604 1.00 40.47 176 LYS D CA 1
ATOM 8059 C C . LYS D 1 177 ? 25.256 35.235 -25.011 1.00 38.87 176 LYS D C 1
ATOM 8060 O O . LYS D 1 177 ? 25.141 34.022 -25.153 1.00 40.14 176 LYS D O 1
ATOM 8066 N N . THR D 1 178 ? 25.392 36.063 -26.045 1.00 37.81 177 THR D N 1
ATOM 8067 C CA . THR D 1 178 ? 25.310 35.547 -27.427 1.00 38.08 177 THR D CA 1
ATOM 8068 C C . THR D 1 178 ? 26.647 35.365 -28.152 1.00 36.53 177 THR D C 1
ATOM 8069 O O . THR D 1 178 ? 26.762 34.476 -29.000 1.00 38.59 177 THR D O 1
ATOM 8073 N N . ASP D 1 179 ? 27.634 36.203 -27.825 1.00 33.24 178 ASP D N 1
ATOM 8074 C CA . ASP D 1 179 ? 28.872 36.269 -28.598 1.00 30.30 178 ASP D CA 1
ATOM 8075 C C . ASP D 1 179 ? 30.089 35.772 -27.844 1.00 27.64 178 ASP D C 1
ATOM 8076 O O . ASP D 1 179 ? 30.171 35.876 -26.612 1.00 24.76 178 ASP D O 1
ATOM 8081 N N . VAL D 1 180 ? 31.047 35.281 -28.630 1.00 24.26 179 VAL D N 1
ATOM 8082 C CA . VAL D 1 180 ? 32.366 34.891 -28.144 1.00 21.94 179 VAL D CA 1
ATOM 8083 C C . VAL D 1 180 ? 33.414 35.787 -28.798 1.00 23.66 179 VAL D C 1
ATOM 8084 O O . VAL D 1 180 ? 33.106 36.531 -29.732 1.00 25.61 179 VAL D O 1
ATOM 8088 N N . ALA D 1 181 ? 34.632 35.739 -28.272 1.00 22.27 180 ALA D N 1
ATOM 8089 C CA . ALA D 1 181 ? 35.781 36.395 -28.833 1.00 22.29 180 ALA D CA 1
ATOM 8090 C C . ALA D 1 181 ? 36.858 35.326 -28.962 1.00 21.52 180 ALA D C 1
ATOM 8091 O O . ALA D 1 181 ? 36.893 34.363 -28.177 1.00 23.95 180 ALA D O 1
ATOM 8093 N N . ILE D 1 182 ? 37.741 35.499 -29.937 1.00 23.23 181 ILE D N 1
ATOM 8094 C CA . ILE D 1 182 ? 38.873 34.602 -30.126 1.00 22.91 181 ILE D CA 1
ATOM 8095 C C . ILE D 1 182 ? 39.905 34.939 -29.053 1.00 24.14 181 ILE D C 1
ATOM 8096 O O . ILE D 1 182 ? 40.249 36.104 -28.871 1.00 23.84 181 ILE D O 1
ATOM 8101 N N . ALA D 1 183 ? 40.330 33.922 -28.299 1.00 23.01 182 ALA D N 1
ATOM 8102 C CA . ALA D 1 183 ? 41.279 34.080 -27.179 1.00 21.20 182 ALA D CA 1
ATOM 8103 C C . ALA D 1 183 ? 42.683 33.921 -27.692 1.00 22.45 182 ALA D C 1
ATOM 8104 O O . ALA D 1 183 ? 42.905 33.529 -28.834 1.00 23.52 182 ALA D O 1
ATOM 8106 N N . ILE D 1 184 ? 43.651 34.227 -26.843 1.00 22.08 183 ILE D N 1
ATOM 8107 C CA . ILE D 1 184 ? 45.047 34.175 -27.269 1.00 21.67 183 ILE D CA 1
ATOM 8108 C C . ILE D 1 184 ? 45.452 32.734 -27.698 1.00 19.68 183 ILE D C 1
ATOM 8109 O O . ILE D 1 184 ? 46.214 32.537 -28.634 1.00 16.33 183 ILE D O 1
ATOM 8114 N N . GLY D 1 185 ? 44.907 31.730 -27.017 1.00 20.29 184 GLY D N 1
ATOM 8115 C CA . GLY D 1 185 ? 45.153 30.352 -27.393 1.00 19.20 184 GLY D CA 1
ATOM 8116 C C . GLY D 1 185 ? 44.596 30.056 -28.772 1.00 17.05 184 GLY D C 1
ATOM 8117 O O . GLY D 1 185 ? 45.176 29.294 -29.533 1.00 18.20 184 GLY D O 1
ATOM 8118 N N . GLY D 1 186 ? 43.473 30.675 -29.105 1.00 18.46 185 GLY D N 1
ATOM 8119 C CA . GLY D 1 186 ? 42.901 30.544 -30.441 1.00 17.17 185 GLY D CA 1
ATOM 8120 C C . GLY D 1 186 ? 43.724 31.203 -31.509 1.00 18.49 185 GLY D C 1
ATOM 8121 O O . GLY D 1 186 ? 43.808 30.702 -32.624 1.00 20.22 185 GLY D O 1
ATOM 8122 N N . VAL D 1 187 ? 44.327 32.347 -31.199 1.00 22.05 186 VAL D N 1
ATOM 8123 C CA . VAL D 1 187 ? 45.252 32.997 -32.147 1.00 18.96 186 VAL D CA 1
ATOM 8124 C C . VAL D 1 187 ? 46.442 32.070 -32.474 1.00 21.57 186 VAL D C 1
ATOM 8125 O O . VAL D 1 187 ? 46.796 31.891 -33.648 1.00 21.39 186 VAL D O 1
ATOM 8129 N N . ALA D 1 188 ? 47.034 31.453 -31.441 1.00 20.50 187 ALA D N 1
ATOM 8130 C CA . ALA D 1 188 ? 48.068 30.417 -31.629 1.00 17.65 187 ALA D CA 1
ATOM 8131 C C . ALA D 1 188 ? 47.549 29.259 -32.493 1.00 19.86 187 ALA D C 1
ATOM 8132 O O . ALA D 1 188 ? 48.240 28.789 -33.409 1.00 17.93 187 ALA D O 1
ATOM 8134 N N . THR D 1 189 ? 46.328 28.800 -32.201 1.00 20.93 188 THR D N 1
ATOM 8135 C CA . THR D 1 189 ? 45.675 27.776 -33.015 1.00 20.80 188 THR D CA 1
ATOM 8136 C C . THR D 1 189 ? 45.588 28.159 -34.511 1.00 20.99 188 THR D C 1
ATOM 8137 O O . THR D 1 189 ? 45.918 27.348 -35.413 1.00 20.53 188 THR D O 1
ATOM 8149 N N . ILE D 1 191 ? 47.465 30.391 -36.141 1.00 22.70 190 ILE D N 1
ATOM 8150 C CA . ILE D 1 191 ? 48.821 30.429 -36.685 1.00 19.44 190 ILE D CA 1
ATOM 8151 C C . ILE D 1 191 ? 49.276 28.977 -36.963 1.00 22.35 190 ILE D C 1
ATOM 8152 O O . ILE D 1 191 ? 49.770 28.636 -38.030 1.00 22.55 190 ILE D O 1
ATOM 8157 N N . GLU D 1 192 ? 49.044 28.094 -36.010 1.00 20.60 191 GLU D N 1
ATOM 8158 C CA . GLU D 1 192 ? 49.346 26.692 -36.240 1.00 22.56 191 GLU D CA 1
ATOM 8159 C C . GLU D 1 192 ? 48.564 26.035 -37.386 1.00 22.18 191 GLU D C 1
ATOM 8160 O O . GLU D 1 192 ? 49.037 25.060 -37.986 1.00 20.43 191 GLU D O 1
ATOM 8166 N N . SER D 1 193 ? 47.382 26.536 -37.699 1.00 20.88 192 SER D N 1
ATOM 8167 C CA . SER D 1 193 ? 46.666 25.998 -38.853 1.00 21.76 192 SER D CA 1
ATOM 8168 C C . SER D 1 193 ? 47.420 26.275 -40.150 1.00 24.55 192 SER D C 1
ATOM 8169 O O . SER D 1 193 ? 47.298 25.503 -41.091 1.00 27.09 192 SER D O 1
ATOM 8172 N N . ILE D 1 194 ? 48.187 27.375 -40.189 1.00 27.21 193 ILE D N 1
ATOM 8173 C CA . ILE D 1 194 ? 48.946 27.791 -41.375 1.00 26.28 193 ILE D CA 1
ATOM 8174 C C . ILE D 1 194 ? 50.305 27.109 -41.380 1.00 28.02 193 ILE D C 1
ATOM 8175 O O . ILE D 1 194 ? 50.712 26.514 -42.372 1.00 29.55 193 ILE D O 1
ATOM 8180 N N . LEU D 1 195 ? 51.001 27.184 -40.254 1.00 26.06 194 LEU D N 1
ATOM 8181 C CA . LEU D 1 195 ? 52.363 26.683 -40.168 1.00 26.53 194 LEU D CA 1
ATOM 8182 C C . LEU D 1 195 ? 52.499 25.209 -39.784 1.00 28.03 194 LEU D C 1
ATOM 8183 O O . LEU D 1 195 ? 53.596 24.664 -39.889 1.00 29.12 194 LEU D O 1
ATOM 8188 N N . GLY D 1 196 ? 51.442 24.563 -39.311 1.00 27.61 195 GLY D N 1
ATOM 8189 C CA . GLY D 1 196 ? 51.602 23.315 -38.546 1.00 31.92 195 GLY D CA 1
ATOM 8190 C C . GLY D 1 196 ? 51.843 23.534 -37.033 1.00 34.74 195 GLY D C 1
ATOM 8191 O O . GLY D 1 196 ? 52.108 24.664 -36.579 1.00 34.21 195 GLY D O 1
ATOM 8192 N N . ARG D 1 197 ? 51.717 22.464 -36.240 1.00 37.47 196 ARG D N 1
ATOM 8193 C CA . ARG D 1 197 ? 52.009 22.515 -34.782 1.00 38.63 196 ARG D CA 1
ATOM 8194 C C . ARG D 1 197 ? 53.358 23.137 -34.520 1.00 37.56 196 ARG D C 1
ATOM 8195 O O . ARG D 1 197 ? 54.376 22.753 -35.100 1.00 42.14 196 ARG D O 1
ATOM 8200 N N . ARG D 1 198 ? 53.373 24.096 -33.626 1.00 34.88 197 ARG D N 1
ATOM 8201 C CA . ARG D 1 198 ? 54.540 24.949 -33.503 1.00 33.96 197 ARG D CA 1
ATOM 8202 C C . ARG D 1 198 ? 54.651 25.635 -32.145 1.00 30.99 197 ARG D C 1
ATOM 8203 O O . ARG D 1 198 ? 55.711 26.208 -31.828 1.00 31.81 197 ARG D O 1
ATOM 8211 N N . PHE D 1 199 ? 53.578 25.631 -31.345 1.00 26.87 198 PHE D N 1
ATOM 8212 C CA . PHE D 1 199 ? 53.645 26.324 -30.053 1.00 23.21 198 PHE D CA 1
ATOM 8213 C C . PHE D 1 199 ? 53.900 25.379 -28.927 1.00 21.58 198 PHE D C 1
ATOM 8214 O O . PHE D 1 199 ? 53.304 24.326 -28.861 1.00 21.53 198 PHE D O 1
ATOM 8222 N N . ILE D 1 200 ? 54.786 25.774 -28.034 1.00 21.44 199 ILE D N 1
ATOM 8223 C CA . ILE D 1 200 ? 54.826 25.202 -26.694 1.00 22.28 199 ILE D CA 1
ATOM 8224 C C . ILE D 1 200 ? 53.627 25.758 -25.939 1.00 22.80 199 ILE D C 1
ATOM 8225 O O . ILE D 1 200 ? 53.408 26.955 -25.947 1.00 22.77 199 ILE D O 1
ATOM 8230 N N . ARG D 1 201 ? 52.835 24.888 -25.325 1.00 22.00 200 ARG D N 1
ATOM 8231 C CA . ARG D 1 201 ? 51.657 25.339 -24.592 1.00 20.48 200 ARG D CA 1
ATOM 8232 C C . ARG D 1 201 ? 51.802 25.017 -23.124 1.00 20.26 200 ARG D C 1
ATOM 8233 O O . ARG D 1 201 ? 52.078 23.893 -22.757 1.00 22.71 200 ARG D O 1
ATOM 8241 N N . PHE D 1 202 ? 51.650 26.031 -22.286 1.00 20.06 201 PHE D N 1
ATOM 8242 C CA . PHE D 1 202 ? 51.781 25.868 -20.846 1.00 19.50 201 PHE D CA 1
ATOM 8243 C C . PHE D 1 202 ? 50.437 25.950 -20.167 1.00 20.55 201 PHE D C 1
ATOM 8244 O O . PHE D 1 202 ? 49.559 26.715 -20.587 1.00 20.64 201 PHE D O 1
ATOM 8252 N N . GLY D 1 203 ? 50.302 25.181 -19.094 1.00 19.95 202 GLY D N 1
ATOM 8253 C CA . GLY D 1 203 ? 49.083 25.165 -18.279 1.00 20.85 202 GLY D CA 1
ATOM 8254 C C . GLY D 1 203 ? 48.332 23.853 -18.357 1.00 20.35 202 GLY D C 1
ATOM 8255 O O . GLY D 1 203 ? 48.762 22.932 -19.013 1.00 19.97 202 GLY D O 1
ATOM 8256 N N . LYS D 1 204 ? 47.197 23.803 -17.675 1.00 23.70 203 LYS D N 1
ATOM 8257 C CA . LYS D 1 204 ? 46.300 22.639 -17.680 1.00 21.59 203 LYS D CA 1
ATOM 8258 C C . LYS D 1 204 ? 46.047 22.263 -19.143 1.00 22.79 203 LYS D C 1
ATOM 8259 O O . LYS D 1 204 ? 45.876 23.157 -19.974 1.00 19.62 203 LYS D O 1
ATOM 8265 N N . PRO D 1 205 ? 45.948 20.954 -19.460 1.00 22.23 204 PRO D N 1
ATOM 8266 C CA . PRO D 1 205 ? 45.973 19.832 -18.542 1.00 23.29 204 PRO D CA 1
ATOM 8267 C C . PRO D 1 205 ? 47.382 19.314 -18.145 1.00 21.44 204 PRO D C 1
ATOM 8268 O O . PRO D 1 205 ? 47.452 18.249 -17.564 1.00 21.88 204 PRO D O 1
ATOM 8272 N N . ASP D 1 206 ? 48.457 20.054 -18.432 1.00 22.37 205 ASP D N 1
ATOM 8273 C CA . ASP D 1 206 ? 49.808 19.714 -17.931 1.00 24.64 205 ASP D CA 1
ATOM 8274 C C . ASP D 1 206 ? 49.851 19.675 -16.393 1.00 24.59 205 ASP D C 1
ATOM 8275 O O . ASP D 1 206 ? 49.063 20.304 -15.736 1.00 25.33 205 ASP D O 1
ATOM 8280 N N . SER D 1 207 ? 50.779 18.917 -15.842 1.00 27.34 206 SER D N 1
ATOM 8281 C CA . SER D 1 207 ? 50.884 18.702 -14.418 1.00 29.54 206 SER D CA 1
ATOM 8282 C C . SER D 1 207 ? 51.698 19.742 -13.685 1.00 29.17 206 SER D C 1
ATOM 8283 O O . SER D 1 207 ? 51.652 19.787 -12.456 1.00 25.30 206 SER D O 1
ATOM 8286 N N . GLN D 1 208 ? 52.445 20.572 -14.419 1.00 30.18 207 GLN D N 1
ATOM 8287 C CA . GLN D 1 208 ? 53.402 21.495 -13.792 1.00 32.77 207 GLN D CA 1
ATOM 8288 C C . GLN D 1 208 ? 52.825 22.377 -12.692 1.00 32.29 207 GLN D C 1
ATOM 8289 O O . GLN D 1 208 ? 53.394 22.429 -11.615 1.00 34.03 207 GLN D O 1
ATOM 8303 N N . PHE D 1 210 ? 49.952 22.047 -10.986 1.00 31.68 209 PHE D N 1
ATOM 8304 C CA . PHE D 1 210 ? 49.550 21.132 -9.935 1.00 30.07 209 PHE D CA 1
ATOM 8305 C C . PHE D 1 210 ? 50.715 20.747 -9.044 1.00 31.64 209 PHE D C 1
ATOM 8306 O O . PHE D 1 210 ? 50.556 20.704 -7.799 1.00 32.18 209 PHE D O 1
ATOM 8327 N N . PHE D 1 212 ? 53.551 22.338 -8.525 1.00 33.50 211 PHE D N 1
ATOM 8328 C CA . PHE D 1 212 ? 54.009 23.471 -7.745 1.00 37.76 211 PHE D CA 1
ATOM 8329 C C . PHE D 1 212 ? 53.188 23.618 -6.452 1.00 36.03 211 PHE D C 1
ATOM 8330 O O . PHE D 1 212 ? 53.737 23.576 -5.319 1.00 35.14 211 PHE D O 1
ATOM 8338 N N . ALA D 1 213 ? 51.877 23.772 -6.646 1.00 35.67 212 ALA D N 1
ATOM 8339 C CA . ALA D 1 213 ? 50.903 23.926 -5.549 1.00 34.57 212 ALA D CA 1
ATOM 8340 C C . ALA D 1 213 ? 51.093 22.858 -4.464 1.00 37.19 212 ALA D C 1
ATOM 8341 O O . ALA D 1 213 ? 51.166 23.149 -3.244 1.00 39.46 212 ALA D O 1
ATOM 8343 N N . TYR D 1 214 ? 51.213 21.622 -4.930 1.00 35.80 213 TYR D N 1
ATOM 8344 C CA . TYR D 1 214 ? 51.386 20.469 -4.078 1.00 36.53 213 TYR D CA 1
ATOM 8345 C C . TYR D 1 214 ? 52.707 20.533 -3.326 1.00 37.81 213 TYR D C 1
ATOM 8346 O O . TYR D 1 214 ? 52.781 20.166 -2.156 1.00 36.64 213 TYR D O 1
ATOM 8355 N N . ASP D 1 215 ? 53.759 20.967 -4.013 1.00 40.05 214 ASP D N 1
ATOM 8356 C CA . ASP D 1 215 ? 55.083 21.096 -3.385 1.00 40.96 214 ASP D CA 1
ATOM 8357 C C . ASP D 1 215 ? 55.014 22.100 -2.224 1.00 40.59 214 ASP D C 1
ATOM 8358 O O . ASP D 1 215 ? 55.519 21.842 -1.121 1.00 40.12 214 ASP D O 1
ATOM 8371 N N . LEU D 1 217 ? 52.256 23.077 -0.570 1.00 38.58 216 LEU D N 1
ATOM 8372 C CA . LEU D 1 217 ? 51.379 22.567 0.474 1.00 38.85 216 LEU D CA 1
ATOM 8373 C C . LEU D 1 217 ? 52.096 21.606 1.400 1.00 41.26 216 LEU D C 1
ATOM 8374 O O . LEU D 1 217 ? 51.962 21.685 2.631 1.00 41.23 216 LEU D O 1
ATOM 8379 N N . ARG D 1 218 ? 52.846 20.683 0.810 1.00 42.03 217 ARG D N 1
ATOM 8380 C CA . ARG D 1 218 ? 53.497 19.647 1.599 1.00 46.35 217 ARG D CA 1
ATOM 8381 C C . ARG D 1 218 ? 54.602 20.177 2.507 1.00 47.92 217 ARG D C 1
ATOM 8382 O O . ARG D 1 218 ? 54.945 19.511 3.475 1.00 49.69 217 ARG D O 1
ATOM 8390 N N . GLN D 1 219 ? 55.150 21.353 2.211 1.00 47.20 218 GLN D N 1
ATOM 8391 C CA . GLN D 1 219 ? 56.042 22.037 3.157 1.00 48.37 218 GLN D CA 1
ATOM 8392 C C . GLN D 1 219 ? 55.315 22.504 4.450 1.00 50.57 218 GLN D C 1
ATOM 8393 O O . GLN D 1 219 ? 55.842 22.368 5.560 1.00 51.96 218 GLN D O 1
ATOM 8399 N N . LYS D 1 220 ? 54.105 23.027 4.286 1.00 50.74 219 LYS D N 1
ATOM 8400 C CA . LYS D 1 220 ? 53.317 23.606 5.380 1.00 52.32 219 LYS D CA 1
ATOM 8401 C C . LYS D 1 220 ? 52.495 22.558 6.172 1.00 51.99 219 LYS D C 1
ATOM 8402 O O . LYS D 1 220 ? 52.029 22.837 7.281 1.00 53.90 219 LYS D O 1
ATOM 8415 N N . GLU D 1 222 ? 50.985 18.038 6.421 1.00 50.20 221 GLU D N 1
ATOM 8416 C CA . GLU D 1 222 ? 50.824 16.673 5.959 1.00 50.86 221 GLU D CA 1
ATOM 8417 C C . GLU D 1 222 ? 49.632 16.703 4.992 1.00 46.85 221 GLU D C 1
ATOM 8418 O O . GLU D 1 222 ? 48.487 16.916 5.419 1.00 43.77 221 GLU D O 1
ATOM 8424 N N . ILE D 1 223 ? 49.910 16.540 3.698 1.00 42.81 222 ILE D N 1
ATOM 8425 C CA . ILE D 1 223 ? 48.846 16.555 2.696 1.00 39.05 222 ILE D CA 1
ATOM 8426 C C . ILE D 1 223 ? 49.131 15.562 1.597 1.00 37.76 222 ILE D C 1
ATOM 8427 O O . ILE D 1 223 ? 50.242 15.497 1.111 1.00 38.78 222 ILE D O 1
ATOM 8432 N N . SER D 1 224 ? 48.122 14.781 1.213 1.00 37.03 223 SER D N 1
ATOM 8433 C CA . SER D 1 224 ? 48.244 13.881 0.067 1.00 34.29 223 SER D CA 1
ATOM 8434 C C . SER D 1 224 ? 47.357 14.353 -1.087 1.00 32.54 223 SER D C 1
ATOM 8435 O O . SER D 1 224 ? 46.551 15.270 -0.952 1.00 31.81 223 SER D O 1
ATOM 8438 N N . LYS D 1 225 ? 47.505 13.696 -2.225 1.00 31.12 224 LYS D N 1
ATOM 8439 C CA . LYS D 1 225 ? 46.709 14.002 -3.413 1.00 30.47 224 LYS D CA 1
ATOM 8440 C C . LYS D 1 225 ? 45.245 13.661 -3.181 1.00 31.55 224 LYS D C 1
ATOM 8441 O O . LYS D 1 225 ? 44.370 14.188 -3.862 1.00 31.13 224 LYS D O 1
ATOM 8447 N N . ARG D 1 226 ? 44.991 12.790 -2.204 1.00 30.72 225 ARG D N 1
ATOM 8448 C CA . ARG D 1 226 ? 43.628 12.421 -1.818 1.00 31.12 225 ARG D CA 1
ATOM 8449 C C . ARG D 1 226 ? 42.914 13.528 -1.046 1.00 29.29 225 ARG D C 1
ATOM 8450 O O . ARG D 1 226 ? 41.704 13.475 -0.890 1.00 27.44 225 ARG D O 1
ATOM 8458 N N . GLU D 1 227 ? 43.674 14.507 -0.568 1.00 28.26 226 GLU D N 1
ATOM 8459 C CA . GLU D 1 227 ? 43.127 15.608 0.210 1.00 31.13 226 GLU D CA 1
ATOM 8460 C C . GLU D 1 227 ? 43.089 16.949 -0.574 1.00 28.33 226 GLU D C 1
ATOM 8461 O O . GLU D 1 227 ? 42.953 18.009 0.025 1.00 28.46 226 GLU D O 1
ATOM 8467 N N . ILE D 1 228 ? 43.207 16.876 -1.893 1.00 25.49 227 ILE D N 1
ATOM 8468 C CA . ILE D 1 228 ? 43.113 18.047 -2.788 1.00 26.32 227 ILE D CA 1
ATOM 8469 C C . ILE D 1 228 ? 42.010 17.770 -3.823 1.00 24.15 227 ILE D C 1
ATOM 8470 O O . ILE D 1 228 ? 41.996 16.692 -4.413 1.00 22.91 227 ILE D O 1
ATOM 8475 N N . LEU D 1 229 ? 41.068 18.714 -3.966 1.00 23.88 228 LEU D N 1
ATOM 8476 C CA . LEU D 1 229 ? 40.005 18.674 -4.983 1.00 22.99 228 LEU D CA 1
ATOM 8477 C C . LEU D 1 229 ? 40.252 19.746 -6.037 1.00 24.02 228 LEU D C 1
ATOM 8478 O O . LEU D 1 229 ? 40.434 20.904 -5.685 1.00 24.47 228 LEU D O 1
ATOM 8491 N N . VAL D 1 231 ? 38.607 21.857 -9.030 1.00 22.83 230 VAL D N 1
ATOM 8492 C CA . VAL D 1 231 ? 37.280 22.296 -9.448 1.00 21.20 230 VAL D CA 1
ATOM 8493 C C . VAL D 1 231 ? 37.355 23.083 -10.754 1.00 21.30 230 VAL D C 1
ATOM 8494 O O . VAL D 1 231 ? 38.027 24.085 -10.820 1.00 22.83 230 VAL D O 1
ATOM 8498 N N . GLY D 1 232 ? 36.628 22.659 -11.780 1.00 22.16 231 GLY D N 1
ATOM 8499 C CA . GLY D 1 232 ? 36.671 23.346 -13.065 1.00 21.75 231 GLY D CA 1
ATOM 8500 C C . GLY D 1 232 ? 35.414 23.160 -13.881 1.00 21.21 231 GLY D C 1
ATOM 8501 O O . GLY D 1 232 ? 34.597 22.310 -13.573 1.00 22.25 231 GLY D O 1
ATOM 8502 N N . ASP D 1 233 ? 35.284 23.959 -14.936 1.00 21.04 232 ASP D N 1
ATOM 8503 C CA . ASP D 1 233 ? 34.159 23.887 -15.865 1.00 20.23 232 ASP D CA 1
ATOM 8504 C C . ASP D 1 233 ? 34.478 23.271 -17.227 1.00 21.59 232 ASP D C 1
ATOM 8505 O O . ASP D 1 233 ? 33.577 23.142 -18.060 1.00 24.83 232 ASP D O 1
ATOM 8510 N N . THR D 1 234 ? 35.721 22.866 -17.460 1.00 21.35 233 THR D N 1
ATOM 8511 C CA . THR D 1 234 ? 36.150 22.374 -18.780 1.00 21.90 233 THR D CA 1
ATOM 8512 C C . THR D 1 234 ? 36.850 21.012 -18.678 1.00 23.00 233 THR D C 1
ATOM 8513 O O . THR D 1 234 ? 37.797 20.840 -17.877 1.00 20.94 233 THR D O 1
ATOM 8517 N N . LEU D 1 235 ? 36.360 20.050 -19.462 1.00 22.22 234 LEU D N 1
ATOM 8518 C CA . LEU D 1 235 ? 36.757 18.636 -19.312 1.00 23.37 234 LEU D CA 1
ATOM 8519 C C . LEU D 1 235 ? 38.169 18.404 -19.747 1.00 20.42 234 LEU D C 1
ATOM 8520 O O . LEU D 1 235 ? 38.925 17.739 -19.057 1.00 19.93 234 LEU D O 1
ATOM 8525 N N . HIS D 1 236 ? 38.516 18.974 -20.895 1.00 20.93 235 HIS D N 1
ATOM 8526 C CA . HIS D 1 236 ? 39.802 18.709 -21.549 1.00 24.23 235 HIS D CA 1
ATOM 8527 C C . HIS D 1 236 ? 40.996 19.468 -20.945 1.00 23.88 235 HIS D C 1
ATOM 8528 O O . HIS D 1 236 ? 42.156 19.173 -21.267 1.00 24.44 235 HIS D O 1
ATOM 8535 N N . THR D 1 237 ? 40.730 20.419 -20.055 1.00 21.99 236 THR D N 1
ATOM 8536 C CA . THR D 1 237 ? 41.791 21.085 -19.346 1.00 21.90 236 THR D CA 1
ATOM 8537 C C . THR D 1 237 ? 41.726 20.792 -17.839 1.00 22.48 236 THR D C 1
ATOM 8538 O O . THR D 1 237 ? 42.597 20.112 -17.308 1.00 23.19 236 THR D O 1
ATOM 8542 N N . ASP D 1 238 ? 40.688 21.270 -17.167 1.00 22.23 237 ASP D N 1
ATOM 8543 C CA . ASP D 1 238 ? 40.566 21.142 -15.724 1.00 21.43 237 ASP D CA 1
ATOM 8544 C C . ASP D 1 238 ? 40.406 19.692 -15.238 1.00 20.55 237 ASP D C 1
ATOM 8545 O O . ASP D 1 238 ? 41.113 19.243 -14.312 1.00 19.90 237 ASP D O 1
ATOM 8550 N N . ILE D 1 239 ? 39.432 18.989 -15.814 1.00 19.68 238 ILE D N 1
ATOM 8551 C CA . ILE D 1 239 ? 39.044 17.673 -15.297 1.00 19.66 238 ILE D CA 1
ATOM 8552 C C . ILE D 1 239 ? 40.063 16.645 -15.725 1.00 19.11 238 ILE D C 1
ATOM 8553 O O . ILE D 1 239 ? 40.530 15.862 -14.905 1.00 19.56 238 ILE D O 1
ATOM 8558 N N . LEU D 1 240 ? 40.453 16.703 -16.998 1.00 19.22 239 LEU D N 1
ATOM 8559 C CA . LEU D 1 240 ? 41.478 15.811 -17.528 1.00 21.84 239 LEU D CA 1
ATOM 8560 C C . LEU D 1 240 ? 42.796 15.971 -16.786 1.00 21.57 239 LEU D C 1
ATOM 8561 O O . LEU D 1 240 ? 43.414 14.972 -16.397 1.00 21.69 239 LEU D O 1
ATOM 8566 N N . GLY D 1 241 ? 43.196 17.216 -16.552 1.00 21.75 240 GLY D N 1
ATOM 8567 C CA . GLY D 1 241 ? 44.480 17.509 -15.921 1.00 20.55 240 GLY D CA 1
ATOM 8568 C C . GLY D 1 241 ? 44.466 17.065 -14.489 1.00 21.34 240 GLY D C 1
ATOM 8569 O O . GLY D 1 241 ? 45.402 16.385 -14.016 1.00 25.65 240 GLY D O 1
ATOM 8570 N N . GLY D 1 242 ? 43.398 17.438 -13.785 1.00 19.53 241 GLY D N 1
ATOM 8571 C CA . GLY D 1 242 ? 43.207 17.022 -12.402 1.00 20.52 241 GLY D CA 1
ATOM 8572 C C . GLY D 1 242 ? 43.277 15.491 -12.270 1.00 19.54 241 GLY D C 1
ATOM 8573 O O . GLY D 1 242 ? 44.004 14.954 -11.442 1.00 19.64 241 GLY D O 1
ATOM 8574 N N . ASN D 1 243 ? 42.529 14.793 -13.107 1.00 19.95 242 ASN D N 1
ATOM 8575 C CA . ASN D 1 243 ? 42.516 13.340 -13.043 1.00 20.62 242 ASN D CA 1
ATOM 8576 C C . ASN D 1 243 ? 43.897 12.707 -13.306 1.00 21.42 242 ASN D C 1
ATOM 8577 O O . ASN D 1 243 ? 44.301 11.811 -12.559 1.00 22.46 242 ASN D O 1
ATOM 8582 N N . LYS D 1 244 ? 44.591 13.137 -14.365 1.00 22.28 243 LYS D N 1
ATOM 8583 C CA . LYS D 1 244 ? 45.889 12.572 -14.699 1.00 21.66 243 LYS D CA 1
ATOM 8584 C C . LYS D 1 244 ? 46.880 12.777 -13.581 1.00 21.64 243 LYS D C 1
ATOM 8585 O O . LYS D 1 244 ? 47.798 11.987 -13.452 1.00 23.78 243 LYS D O 1
ATOM 8591 N N . PHE D 1 245 ? 46.712 13.836 -12.786 1.00 21.98 244 PHE D N 1
ATOM 8592 C CA . PHE D 1 245 ? 47.683 14.155 -11.716 1.00 22.46 244 PHE D CA 1
ATOM 8593 C C . PHE D 1 245 ? 47.358 13.378 -10.436 1.00 24.39 244 PHE D C 1
ATOM 8594 O O . PHE D 1 245 ? 48.099 13.434 -9.466 1.00 28.27 244 PHE D O 1
ATOM 8602 N N . GLY D 1 246 ? 46.256 12.640 -10.447 1.00 23.73 245 GLY D N 1
ATOM 8603 C CA . GLY D 1 246 ? 45.833 11.856 -9.311 1.00 23.92 245 GLY D CA 1
ATOM 8604 C C . GLY D 1 246 ? 44.913 12.587 -8.369 1.00 24.28 245 GLY D C 1
ATOM 8605 O O . GLY D 1 246 ? 44.745 12.146 -7.246 1.00 25.73 245 GLY D O 1
ATOM 8606 N N . LEU D 1 247 ? 44.280 13.684 -8.806 1.00 25.19 246 LEU D N 1
ATOM 8607 C CA . LEU D 1 247 ? 43.344 14.409 -7.940 1.00 23.72 246 LEU D CA 1
ATOM 8608 C C . LEU D 1 247 ? 41.893 14.029 -8.157 1.00 24.51 246 LEU D C 1
ATOM 8609 O O . LEU D 1 247 ? 41.489 13.694 -9.255 1.00 25.20 246 LEU D O 1
ATOM 8614 N N . ASP D 1 248 ? 41.105 14.106 -7.088 1.00 24.06 247 ASP D N 1
ATOM 8615 C CA . ASP D 1 248 ? 39.673 14.163 -7.248 1.00 23.49 247 ASP D CA 1
ATOM 8616 C C . ASP D 1 248 ? 39.323 15.406 -8.040 1.00 22.59 247 ASP D C 1
ATOM 8617 O O . ASP D 1 248 ? 39.903 16.466 -7.832 1.00 21.01 247 ASP D O 1
ATOM 8622 N N . THR D 1 249 ? 38.351 15.274 -8.923 1.00 22.42 248 THR D N 1
ATOM 8623 C CA . THR D 1 249 ? 37.860 16.409 -9.687 1.00 21.21 248 THR D CA 1
ATOM 8624 C C . THR D 1 249 ? 36.364 16.665 -9.491 1.00 23.25 248 THR D C 1
ATOM 8625 O O . THR D 1 249 ? 35.535 15.732 -9.359 1.00 22.14 248 THR D O 1
ATOM 8629 N N . ALA D 1 250 ? 36.018 17.953 -9.515 1.00 23.55 249 ALA D N 1
ATOM 8630 C CA . ALA D 1 250 ? 34.608 18.370 -9.499 1.00 22.45 249 ALA D CA 1
ATOM 8631 C C . ALA D 1 250 ? 34.340 19.220 -10.733 1.00 21.64 249 ALA D C 1
ATOM 8632 O O . ALA D 1 250 ? 34.991 20.227 -10.958 1.00 21.20 249 ALA D O 1
ATOM 8634 N N . LEU D 1 251 ? 33.431 18.753 -11.575 1.00 23.09 250 LEU D N 1
ATOM 8635 C CA . LEU D 1 251 ? 32.958 19.541 -12.683 1.00 23.23 250 LEU D CA 1
ATOM 8636 C C . LEU D 1 251 ? 31.814 20.380 -12.190 1.00 23.62 250 LEU D C 1
ATOM 8637 O O . LEU D 1 251 ? 30.839 19.851 -11.612 1.00 24.33 250 LEU D O 1
ATOM 8642 N N . VAL D 1 252 ? 31.907 21.683 -12.429 1.00 22.58 251 VAL D N 1
ATOM 8643 C CA . VAL D 1 252 ? 30.794 22.605 -12.118 1.00 22.33 251 VAL D CA 1
ATOM 8644 C C . VAL D 1 252 ? 30.138 23.009 -13.425 1.00 22.26 251 VAL D C 1
ATOM 8645 O O . VAL D 1 252 ? 30.751 22.878 -14.473 1.00 23.36 251 VAL D O 1
ATOM 8649 N N . LEU D 1 253 ? 28.885 23.467 -13.361 1.00 22.74 252 LEU D N 1
ATOM 8650 C CA . LEU D 1 253 ? 28.047 23.598 -14.556 1.00 22.22 252 LEU D CA 1
ATOM 8651 C C . LEU D 1 253 ? 27.732 25.047 -14.895 1.00 21.99 252 LEU D C 1
ATOM 8652 O O . LEU D 1 253 ? 26.880 25.334 -15.706 1.00 21.67 252 LEU D O 1
ATOM 8657 N N . THR D 1 254 ? 28.482 25.949 -14.286 1.00 25.18 253 THR D N 1
ATOM 8658 C CA . THR D 1 254 ? 28.317 27.377 -14.474 1.00 24.08 253 THR D CA 1
ATOM 8659 C C . THR D 1 254 ? 29.076 27.962 -15.672 1.00 25.22 253 THR D C 1
ATOM 8660 O O . THR D 1 254 ? 29.029 29.178 -15.905 1.00 26.63 253 THR D O 1
ATOM 8664 N N . GLY D 1 255 ? 29.800 27.128 -16.411 1.00 23.62 254 GLY D N 1
ATOM 8665 C CA . GLY D 1 255 ? 30.739 27.617 -17.425 1.00 24.28 254 GLY D CA 1
ATOM 8666 C C . GLY D 1 255 ? 30.632 26.867 -18.762 1.00 26.32 254 GLY D C 1
ATOM 8667 O O . GLY D 1 255 ? 29.539 26.736 -19.324 1.00 26.27 254 GLY D O 1
ATOM 8668 N N . ASN D 1 256 ? 31.765 26.356 -19.255 1.00 27.92 255 ASN D N 1
ATOM 8669 C CA . ASN D 1 256 ? 31.805 25.726 -20.571 1.00 26.59 255 ASN D CA 1
ATOM 8670 C C . ASN D 1 256 ? 30.991 24.458 -20.698 1.00 25.62 255 ASN D C 1
ATOM 8671 O O . ASN D 1 256 ? 30.644 24.110 -21.802 1.00 26.69 255 ASN D O 1
ATOM 8676 N N . THR D 1 257 ? 30.739 23.739 -19.597 1.00 24.69 256 THR D N 1
ATOM 8677 C CA . THR D 1 257 ? 29.949 22.494 -19.654 1.00 24.60 256 THR D CA 1
ATOM 8678 C C . THR D 1 257 ? 28.585 22.740 -19.026 1.00 26.94 256 THR D C 1
ATOM 8679 O O . THR D 1 257 ? 28.477 22.931 -17.805 1.00 27.57 256 THR D O 1
ATOM 8683 N N . ARG D 1 258 ? 27.564 22.795 -19.873 1.00 26.14 257 ARG D N 1
ATOM 8684 C CA . ARG D 1 258 ? 26.199 23.088 -19.418 1.00 30.81 257 ARG D CA 1
ATOM 8685 C C . ARG D 1 258 ? 25.533 21.808 -18.973 1.00 28.47 257 ARG D C 1
ATOM 8686 O O . ARG D 1 258 ? 25.887 20.738 -19.417 1.00 28.85 257 ARG D O 1
ATOM 8694 N N . ILE D 1 259 ? 24.550 21.932 -18.095 1.00 29.77 258 ILE D N 1
ATOM 8695 C CA . ILE D 1 259 ? 23.870 20.785 -17.539 1.00 28.92 258 ILE D CA 1
ATOM 8696 C C . ILE D 1 259 ? 23.233 19.901 -18.639 1.00 30.40 258 ILE D C 1
ATOM 8697 O O . ILE D 1 259 ? 23.275 18.692 -18.544 1.00 31.94 258 ILE D O 1
ATOM 8702 N N . ASP D 1 260 ? 22.707 20.512 -19.695 1.00 30.11 259 ASP D N 1
ATOM 8703 C CA . ASP D 1 260 ? 22.110 19.779 -20.815 1.00 31.20 259 ASP D CA 1
ATOM 8704 C C . ASP D 1 260 ? 23.101 18.990 -21.648 1.00 31.12 259 ASP D C 1
ATOM 8705 O O . ASP D 1 260 ? 22.684 18.124 -22.414 1.00 28.43 259 ASP D O 1
ATOM 8710 N N . ASP D 1 261 ? 24.389 19.347 -21.581 1.00 29.21 260 ASP D N 1
ATOM 8711 C CA . ASP D 1 261 ? 25.411 18.759 -22.456 1.00 29.17 260 ASP D CA 1
ATOM 8712 C C . ASP D 1 261 ? 26.438 17.908 -21.733 1.00 28.04 260 ASP D C 1
ATOM 8713 O O . ASP D 1 261 ? 27.275 17.257 -22.380 1.00 27.59 260 ASP D O 1
ATOM 8718 N N . ALA D 1 262 ? 26.396 17.942 -20.403 1.00 28.71 261 ALA D N 1
ATOM 8719 C CA . ALA D 1 262 ? 27.401 17.317 -19.569 1.00 28.14 261 ALA D CA 1
ATOM 8720 C C . ALA D 1 262 ? 27.556 15.839 -19.905 1.00 28.72 261 ALA D C 1
ATOM 8721 O O . ALA D 1 262 ? 28.671 15.340 -20.083 1.00 26.66 261 ALA D O 1
ATOM 8723 N N . GLU D 1 263 ? 26.429 15.136 -19.936 1.00 29.00 262 GLU D N 1
ATOM 8724 C CA . GLU D 1 263 ? 26.446 13.680 -20.061 1.00 30.63 262 GLU D CA 1
ATOM 8725 C C . GLU D 1 263 ? 27.019 13.244 -21.422 1.00 28.70 262 GLU D C 1
ATOM 8726 O O . GLU D 1 263 ? 27.829 12.307 -21.504 1.00 28.76 262 GLU D O 1
ATOM 8732 N N . THR D 1 264 ? 26.618 13.960 -22.460 1.00 28.68 263 THR D N 1
ATOM 8733 C CA . THR D 1 264 ? 27.071 13.737 -23.825 1.00 29.83 263 THR D CA 1
ATOM 8734 C C . THR D 1 264 ? 28.546 14.027 -24.036 1.00 29.24 263 THR D C 1
ATOM 8735 O O . THR D 1 264 ? 29.228 13.234 -24.693 1.00 27.99 263 THR D O 1
ATOM 8739 N N . LYS D 1 265 ? 29.010 15.149 -23.476 1.00 28.16 264 LYS D N 1
ATOM 8740 C CA . LYS D 1 265 ? 30.427 15.553 -23.511 1.00 28.44 264 LYS D CA 1
ATOM 8741 C C . LYS D 1 265 ? 31.321 14.608 -22.724 1.00 27.91 264 LYS D C 1
ATOM 8742 O O . LYS D 1 265 ? 32.401 14.244 -23.191 1.00 28.34 264 LYS D O 1
ATOM 8748 N N . ILE D 1 266 ? 30.877 14.216 -21.533 1.00 26.95 265 ILE D N 1
ATOM 8749 C CA . ILE D 1 266 ? 31.578 13.184 -20.756 1.00 25.46 265 ILE D CA 1
ATOM 8750 C C . ILE D 1 266 ? 31.644 11.865 -21.558 1.00 25.90 265 ILE D C 1
ATOM 8751 O O . ILE D 1 266 ? 32.661 11.192 -21.571 1.00 23.38 265 ILE D O 1
ATOM 8756 N N . LYS D 1 267 ? 30.565 11.519 -22.240 1.00 28.51 266 LYS D N 1
ATOM 8757 C CA . LYS D 1 267 ? 30.526 10.267 -22.967 1.00 32.97 266 LYS D CA 1
ATOM 8758 C C . LYS D 1 267 ? 31.449 10.265 -24.183 1.00 32.21 266 LYS D C 1
ATOM 8759 O O . LYS D 1 267 ? 32.129 9.277 -24.411 1.00 32.75 266 LYS D O 1
ATOM 8765 N N . SER D 1 268 ? 31.480 11.354 -24.946 1.00 30.42 267 SER D N 1
ATOM 8766 C CA . SER D 1 268 ? 32.284 11.384 -26.155 1.00 32.94 267 SER D CA 1
ATOM 8767 C C . SER D 1 268 ? 33.779 11.468 -25.854 1.00 30.98 267 SER D C 1
ATOM 8768 O O . SER D 1 268 ? 34.578 10.898 -26.584 1.00 30.20 267 SER D O 1
ATOM 8771 N N . THR D 1 269 ? 34.145 12.189 -24.800 1.00 28.92 268 THR D N 1
ATOM 8772 C CA . THR D 1 269 ? 35.538 12.396 -24.473 1.00 28.32 268 THR D CA 1
ATOM 8773 C C . THR D 1 269 ? 36.090 11.241 -23.653 1.00 27.81 268 THR D C 1
ATOM 8774 O O . THR D 1 269 ? 37.281 10.912 -23.721 1.00 30.41 268 THR D O 1
ATOM 8778 N N . GLY D 1 270 ? 35.223 10.634 -22.858 1.00 26.50 269 GLY D N 1
ATOM 8779 C CA . GLY D 1 270 ? 35.649 9.656 -21.863 1.00 26.38 269 GLY D CA 1
ATOM 8780 C C . GLY D 1 270 ? 36.338 10.286 -20.672 1.00 25.96 269 GLY D C 1
ATOM 8781 O O . GLY D 1 270 ? 37.053 9.604 -19.934 1.00 27.84 269 GLY D O 1
ATOM 8782 N N . ILE D 1 271 ? 36.131 11.587 -20.487 1.00 24.76 270 ILE D N 1
ATOM 8783 C CA . ILE D 1 271 ? 36.752 12.322 -19.411 1.00 23.19 270 ILE D CA 1
ATOM 8784 C C . ILE D 1 271 ? 35.731 12.417 -18.285 1.00 23.34 270 ILE D C 1
ATOM 8785 O O . ILE D 1 271 ? 34.770 13.165 -18.396 1.00 21.76 270 ILE D O 1
ATOM 8790 N N . VAL D 1 272 ? 35.942 11.641 -17.220 1.00 24.20 271 VAL D N 1
ATOM 8791 C CA . VAL D 1 272 ? 34.911 11.444 -16.182 1.00 24.09 271 VAL D CA 1
ATOM 8792 C C . VAL D 1 272 ? 35.338 12.118 -14.865 1.00 22.64 271 VAL D C 1
ATOM 8793 O O . VAL D 1 272 ? 36.348 11.739 -14.261 1.00 21.95 271 VAL D O 1
ATOM 8797 N N . PRO D 1 273 ? 34.572 13.128 -14.426 1.00 21.32 272 PRO D N 1
ATOM 8798 C CA . PRO D 1 273 ? 34.887 13.753 -13.158 1.00 22.57 272 PRO D CA 1
ATOM 8799 C C . PRO D 1 273 ? 34.495 12.863 -11.981 1.00 23.49 272 PRO D C 1
ATOM 8800 O O . PRO D 1 273 ? 33.591 12.030 -12.088 1.00 25.36 272 PRO D O 1
ATOM 8804 N N . THR D 1 274 ? 35.211 13.012 -10.880 1.00 24.78 273 THR D N 1
ATOM 8805 C CA . THR D 1 274 ? 34.870 12.312 -9.669 1.00 23.84 273 THR D CA 1
ATOM 8806 C C . THR D 1 274 ? 33.491 12.769 -9.231 1.00 24.53 273 THR D C 1
ATOM 8807 O O . THR D 1 274 ? 32.684 11.956 -8.812 1.00 27.25 273 THR D O 1
ATOM 8811 N N . HIS D 1 275 ? 33.223 14.075 -9.346 1.00 25.25 274 HIS D N 1
ATOM 8812 C CA . HIS D 1 275 ? 31.931 14.664 -8.934 1.00 25.09 274 HIS D CA 1
ATOM 8813 C C . HIS D 1 275 ? 31.413 15.720 -9.914 1.00 24.57 274 HIS D C 1
ATOM 8814 O O . HIS D 1 275 ? 32.203 16.432 -10.528 1.00 27.55 274 HIS D O 1
ATOM 8821 N N . ILE D 1 276 ? 30.090 15.804 -10.067 1.00 25.28 275 ILE D N 1
ATOM 8822 C CA . ILE D 1 276 ? 29.444 16.878 -10.823 1.00 22.68 275 ILE D CA 1
ATOM 8823 C C . ILE D 1 276 ? 28.555 17.702 -9.871 1.00 24.60 275 ILE D C 1
ATOM 8824 O O . ILE D 1 276 ? 27.749 17.151 -9.128 1.00 24.58 275 ILE D O 1
ATOM 8829 N N . CYS D 1 277 ? 28.694 19.022 -9.938 1.00 25.59 276 CYS D N 1
ATOM 8830 C CA . CYS D 1 277 ? 27.985 19.973 -9.072 1.00 24.86 276 CYS D CA 1
ATOM 8831 C C . CYS D 1 277 ? 27.471 21.110 -9.916 1.00 26.13 276 CYS D C 1
ATOM 8832 O O . CYS D 1 277 ? 28.053 21.449 -10.979 1.00 26.46 276 CYS D O 1
ATOM 8835 N N . GLU D 1 278 ? 26.412 21.750 -9.441 1.00 24.57 277 GLU D N 1
ATOM 8836 C CA . GLU D 1 278 ? 25.846 22.832 -10.203 1.00 26.92 277 GLU D CA 1
ATOM 8837 C C . GLU D 1 278 ? 26.779 24.050 -10.221 1.00 26.20 277 GLU D C 1
ATOM 8838 O O . GLU D 1 278 ? 26.920 24.754 -11.233 1.00 24.71 277 GLU D O 1
ATOM 8844 N N . SER D 1 279 ? 27.444 24.269 -9.097 1.00 25.05 278 SER D N 1
ATOM 8845 C CA . SER D 1 279 ? 28.187 25.490 -8.886 1.00 25.71 278 SER D CA 1
ATOM 8846 C C . SER D 1 279 ? 29.118 25.332 -7.692 1.00 24.45 278 SER D C 1
ATOM 8847 O O . SER D 1 279 ? 28.858 24.549 -6.770 1.00 24.31 278 SER D O 1
ATOM 8850 N N . ALA D 1 280 ? 30.198 26.099 -7.739 1.00 22.62 279 ALA D N 1
ATOM 8851 C CA . ALA D 1 280 ? 31.163 26.202 -6.657 1.00 24.52 279 ALA D CA 1
ATOM 8852 C C . ALA D 1 280 ? 30.679 27.185 -5.576 1.00 24.34 279 ALA D C 1
ATOM 8853 O O . ALA D 1 280 ? 31.290 27.277 -4.519 1.00 22.51 279 ALA D O 1
ATOM 8855 N N . VAL D 1 281 ? 29.635 27.962 -5.885 1.00 26.10 280 VAL D N 1
ATOM 8856 C CA . VAL D 1 281 ? 28.982 28.829 -4.902 1.00 27.16 280 VAL D CA 1
ATOM 8857 C C . VAL D 1 281 ? 28.204 28.001 -3.877 1.00 29.86 280 VAL D C 1
ATOM 8858 O O . VAL D 1 281 ? 27.212 27.354 -4.218 1.00 31.04 280 VAL D O 1
ATOM 8862 N N . ILE D 1 282 ? 28.648 28.035 -2.624 1.00 32.38 281 ILE D N 1
ATOM 8863 C CA . ILE D 1 282 ? 27.888 27.394 -1.546 1.00 34.05 281 ILE D CA 1
ATOM 8864 C C . ILE D 1 282 ? 26.936 28.392 -0.850 1.00 36.45 281 ILE D C 1
ATOM 8865 O O . ILE D 1 282 ? 27.158 29.612 -0.912 1.00 37.44 281 ILE D O 1
ATOM 8870 N N . GLU D 1 283 ? 25.896 27.860 -0.203 1.00 38.09 282 GLU D N 1
ATOM 8871 C CA . GLU D 1 283 ? 24.921 28.647 0.560 1.00 43.58 282 GLU D CA 1
ATOM 8872 C C . GLU D 1 283 ? 25.335 28.853 2.015 1.00 46.43 282 GLU D C 1
ATOM 8873 O O . GLU D 1 283 ? 25.782 27.914 2.681 1.00 48.56 282 GLU D O 1
ATOM 8879 N N . LEU D 1 284 ? 25.165 30.094 2.483 1.00 48.85 283 LEU D N 1
ATOM 8880 C CA . LEU D 1 284 ? 25.325 30.499 3.907 1.00 51.61 283 LEU D CA 1
ATOM 8881 C C . LEU D 1 284 ? 26.736 31.053 4.224 1.00 54.02 283 LEU D C 1
ATOM 8882 O O . LEU D 1 284 ? 26.982 32.276 4.176 1.00 54.61 283 LEU D O 1
#

CATH classification: 3.40.50.1000 (+1 more: 3.40.50.1000)

Foldseek 3Di:
DDADALVVCQVLAQEEEAAPELFQAALVGGDPQQLVLVVVCVVVVHYYAYFYLQLQAQLQVVQVSCVVSPNNVRHSVRYHYQVCVLVCCVPPFQAFEEEEDHAPRSCVVNDDPRYYYHLLPDDPVRLVRHAYYEYRWNDHDDCVVRLVSVLVSVVPDVHAYEYRCDDQWGDNDPVDIGGTSNVSQCNCVVVPDGHDYTGFLAVCVVVVVVVVVDDDQCSYEEEQDQRGQQNSSVVVPYAYEHECSGDNHPVCNVVVCVVVVRDHNHYYPHSRDDD/DDADALVVPQVLAQEEEAEPELAQAALVGGDPQSLVLLVVCVVVVHHYAYFYLALQAALQVVQVVCVVSPNNSDHSVRYHYQVCVLVCCVPPFQAFEEEEAHAPRSCPVNDDPRYDYHLLPDDPVRLVRHAEYEYHWNDDDDCVRRLVSVLVSVVVDVHAYEYRCDPQWGDNDPPDIGGTSNVSQCNCVVVPNGHDYTGFLAPCVVVVVVVVVDDDQCSYEEEQDQRGQQNSSVVVPYQYEHECSGDNHPVCNVVVCVVVVRDHNHYHPHSRDDD/DDADALVVPQVQAQEEEAEPELAQAALPGGDPQLLVLLVVCVVVNHYYAYFYLQLLAALQVVQVVVVVVPRNSRHSVRYHYLVCVLVCCVPPFAAFEEEEDHAPRSPVVSDDPRYHYHLVPDDPVRLVRHAEYEYRWNDHDDCVPRLVSVLVSVVVDPHAYEYRCDPQWGDNDPVDIGGTSNVSVCNCVVVPDGHDYTGFLAVCVVVVVVVVVPHDLSNYEEDQDQRGQQNSSVVNPHQYEHEASHDHHPVCNVVVCVVVVRDGNHYYPGSNDDD/DDADALVVPQVQAQEEEDAPELAQAHLPGGDPQSLVLLVVCVVVNHYYAYFYLQLLAALQVVQVVCVVVPNNSDHSVRYHYLVCVLVCCVPPFQAFEEEEDHAPRSCVVSDDDRYDYYLVPDDPVRLVRHAEYEYRWNDHDDCVVRLVSVLVSVVPDPHAYEYECDPQWGDNDPPDIGGTSNVSVCNCVVVPDGHDYTGFLDVVVVVVVVVVCPHDLSNYEEEADQRGQQNSNVVNPHQYEHEQSHDHHPVCNVVVCVVVVRDGNHYHPGSRDDD

Sequence (1100 aa):
GQIESFKSLLPKYKCIFFDAFGVLKTYNGLLPGIENTFDYLKAQGQDYYIVTNDASRRSPEQLADDSYHKLGLFSITADKIIISSGIITKEYIDLKVDGGIVAYLGTANNSANYLVSDDGIKLPVSAIDDSNIGEVNALVLLDDEGFNWFHDLNKTVNLLRKRTIPAIVANTDNTYPLTKTDVAIAIGGVATIESILGRRFIRFGKPDSQFFAYDLRQKEISKREILVGDTLHTDILGGNKFGLDTALVLTGNTRIDDAETKIKSTGIVPTHICESAVIELGQIESFKSLLPKYKCIFFDAFGVLKTYNGLLPGIENTFDYLKAQGQQDYYIVTNDASRSPEQLADDSYHKLGLFSSITADKIISSGITKEYIDLKVDGGIVAYLGTANSANNYLVSDGIKLPVSAIDDSNIGEVNALVLLDDEGFNWFHDLNKTVNLLRKRTIPAIVANTDNTYPLTKTDVAIAIGGVATIESIILGRRFIRFGKPDSQFFAYDLRQKEISKREILVGDTLHTDILGGNKFGLDTALVLTGNTRIDDAETKIKSTGIVPTHICESAVIELGQQIESFKSLLPKYKCIFFDAFGVLKTYNGLLPGIENTFDYLKAQGQDYYIIVTNDASRSPEQLADSYHKLGLFSITADKIISSGIITKEEYIDLKVDGGIVAYLGTANSANYLVSDGIKLPVSAIDDSNIGEVNALVVLLDDEGFNWFHDLNKTVNLLRKRTIPAIVANTDNTYPLTKTDVAIAIGGVATIESILGRRFIRFGKPDSSQFFAYDLRQKEISKREILVGDTLHTDILGGNKFGLDTALVLTGNTRIDDAETKIKSTGIVPTHICESAVIELGQIIESFKSLLPKYKCIFFDAFGVLKTYNGLLLPGIENTFDYLKAQGQDYYIVTNDASRRSPEQLADSSYHKLGLFSITADKIISSGITKEYIDDLKVDGGIVAYLGTANSANYLVSDGIKLPVSAIDDSNIGEVNALVLLDDEGFNWFHDLNKTVNLLRKRTIPAIVANTDNTYPLTKTDVAIAIGGVATIESILGRRFIRFGKPDSQFFAYDLRQKEISKREILVGDTLHTDILGGNKFGLDTALVLTGNTRIDDAETKIKSTGIVPTHICESAVIEL

Nearest PDB structures (foldseek):
  2hx1-assembly1_D  TM=9.976E-01  e=1.584E-54  Cytophaga hutchinsonii
  2p69-assembly1_A-2  TM=8.409E-01  e=6.807E-20  Homo sapiens
  4bx0-assembly1_A  TM=8.073E-01  e=6.394E-20  Mus musculus
  3kc2-assembly1_B  TM=7.603E-01  e=4.156E-14  Saccharomyces cerevisiae
  3kc2-assembly1_A  TM=7.573E-01  e=7.383E-13  Saccharomyces cerevisiae

Radius of gyration: 30.83 Å; Cα contacts (8 Å, |Δi|>4): 2293; chains: 4; bounding box: 86×58×93 Å

Solvent-accessible surface area: 44658 Å² total

B-factor: mean 30.85, std 9.87, range [6.25, 86.33]

Secondary structure (DSSP, 8-state):
--B--HHHHGGG-SEEEE-SBTTTEETTEEPTTHHHHHHHHHHTT-EEEEEE---SS-HHHHHHHHHHTT-TT--GGGEEE---HHHHHHHH--SBEEEEES-HHHHHTT-BTTB--BGGG--TTTGGGEEEEEE--SSSS-HHHHHHHHHHHHHH----EEEE---SEEE-SSS-EEE-HHHHH--HHHH-S-EEEESTTS--------TT----GGGB--BS-IIIIIHHHHHHT---EEESSSSS-GGGHHHHHHHHT---SEEES-SPPP-/--B--HHHHGGG-SEEEE-SBTTTEETTEEPTTHHHHHHHHHHTT-EEEEEE---SS-HHHHHHHHHHTT-TT--GGGEEE---HHHHHHHH--SBEEEEES-HHHHHTT-BTTB--BGGG-STTTGGGEEEEEE--SSSS-HHHHHHHHHHHHHH----EEEE---SEEE-SSS-EEE-HHHHH--HHHH-S-EEEESTTS--------TT----GGGB--BS-IIIIIHHHHHHT---EEESSSSS-TTTHHHHHHHH----SEEES-S----/--B--HHHHGGG-SEEEE--BTTTEETTEEPTTHHHHHHHHHHTT-EEEEEE---SS-HHHHHHHHHHTT-TT--GGGEEE---HHHHHHHHS-SBEEEEES-HHHHHTT--TTB--BGGG--TTTGGGEEEEEE--SSSS-HHHHHHHHHHHHHH----EEEE---SEEESSSS-EEE-HHHHH--HHHH-S-EEEESTTS--------TT----GGGB--BS-IIIIIHHHHHTT---EEESSSSS-HHHHHHHHHHH----SEEES-SPPP-/--B--HHHHGGG-SEEEE--BTTTEETTEEPTTHHHHHHHHHHHT-EEEEEE---SS-HHHHHHHHHHTT-TT--GGGEEE---HHHHHHHH--SBEEEEES-HHHHHTT-BTTB--BGGG--TTTGGGEEEEEE--SSSS-HHHHHHHHHHHHHH----EEEE---SEEESSSS-EEE-HHHHH--HHHH-S-EEEESTTS--------------GGGB--BS-IIIIIHHHHHTT---EEESSSSS-TTTHHHHHHHH----SEEES-S----